Protein AF-0000000086845110 (afdb_homodimer)

Foldseek 3Di:
DQCPVLVVLQVDADPQLVLVLQLLVLLCVVVPPAFAKEKAWWAAWDCPVVGPHIDDDDIDPLQCSNKVDRAHGKMWMAGNPVSAIEIAHADDDPVCCVPPNDDQDQVNSVVRIPGDGYHHPVCQQVVLLVRLVVDPQHEYEAAPPRDDPVHDNVSHPHYHRPSSVVSSLVSQQFDDSNQVSQQLVQQVQQLVLVLQLLQCLQVDFFLVVSVVSSQVSSVVVPQNAWLDQKDWAWFQRLLPPPRHPSGDTRPPTFKIKIWTTTGGSLFIWTWIFIAGSNLAHDPLLVLQLVLQVCLQVVLQFQFAFFDFQVVSLLSSLLSQLVSCVVLVQWDDDSVLLVVLVLSCLFWQAAQKAWGGSHRRGRDQPQALPDPDRSRNRHSHGGGRHARTKMKGKTKTAQDCVRNVVQCVDPSRVVTGDVVSSVVNSRSNMGIGMFIWGHHNVHIHTSHDNDHPRVVSSVSNVD/DQCPVLVVLQVDADPQLVLVLQLLVLLCVVPPPAFAKEKAWWAAWDCPVVGPHIDDDDIDPLQCSNKVDRAHGKMWMAGNPVSAIEIAHADDDPVCCVPPNDDQDQVNSVVRIPGDGYHHPVCQQVVLLVRLVVDPQHEYEAAPPRDDPVHDNVSHPHYHRPSSVVSSLVSQQFDDSSQVSQQLVQQVQQLVLVLQLLQCLQVDFFLVVSVVSSQVSSVVVPQNAWLDQKDWAFFQRLLPPPRHPSGGTRPPTFKIKIWTTTGGSLFIWTWIFIAGSNLAHDPLLVLQLVLQVCLQVVLQFQFAFFRFQVVSLLVSLLSQLVSCVVLVQWDDDSVLLSVLVLSCLFWQAAQKAWGGSHRRGRDQPQALPDPDRSRNRHSHGGGRHARTKMKGKTKTAQDCVSNVVQCVDPSRVVGGDVVSSVVNSRSNMGIGMFIWGHHNVHIHTSHDNDHPRVVSSVSNVD

Organism: NCBI:txid72228

Secondary structure (DSSP, 8-state):
-TTTTHHHHTTS---HHHHHHHHHHHHHHHSTT--EEEEEE-PPP-BPTTSSSBPPP---HHHHHHH----TT-EEEEETTTTEEEEEEPPP-HHHHHHH-----HHHHHHHSS-SEEEEGGGHHHHHHHHHHHSTTPEEE--TT-S-TT---TTSSEEESSHHHHHHHHHHHS--HHHHHHHHHHHHHHHHHHHHHHHHTTT-SBHHHHHHHHHHHHHHTT--SBSS--EEEEGGGGG-TT------B-TT--EEEEEE-BEETTEE--EEEEEETTSS--HHHHHHHHHHHHHHHHHHHH--TT-BHHHHHHHHHHHHHHHHHHHTSB-S-HHHHHHHTGGGGT--S-S--B-SSSSS-S-S---TT-SSTTTTT-SS-SBPPTT-EEEE--EEE--HHHHHHHHHSHHHHTTB-HHHHTTSGGG-EEE-BEEEEE-SSSEEE---S---HHHHHHHHH-/-TTTTHHHHTTS---HHHHHHHHHHHHHHHSTT--EEEEEE-PPP-BPTTSSSBPPP---HHHHHHH----TT-EEEEETTTTEEEEEEPPP-HHHHHHH-----HHHHHHHSS-SEEEEGGGHHHHHHHHHHHSTTPEEE--TT-S-TT---TTSSEEESSHHHHHHHHHHHS--HHHHHHHHHHHHHHHHHHHHHHHHTTT-SBHHHHHHHHHHHHHHTT--SBSS--EEEEGGGGG-TT------B-TT--EEEEEE-BEETTEE--EEEEEETTSS--HHHHHHHHHHHHHHHHHHHH--TT-BHHHHHHHHHHHHHHHHHHHTSB-S-HHHHHHHTGGGGT--S-S--B-SSSSS-S-----TT-SSTTTTT-SS-SBPPTT-EEEE--EEE--HHHHHHHHHSHHHHTTB-HHHHTTSGGG-EEE-BEEEEE-SSSEEE---S---HHHHHHHHH-

Solvent-accessible surface area (backbone atoms only — not comparable to full-atom values): 46339 Å² total; per-residue (Å²): 118,84,40,74,58,23,70,67,56,64,72,52,66,56,63,6,54,60,42,43,50,52,31,50,54,48,44,29,71,78,37,73,81,68,49,35,33,43,42,44,44,36,32,66,83,49,61,35,88,100,46,90,49,68,46,87,86,68,70,35,63,73,36,25,59,49,37,65,56,78,62,61,50,20,36,37,41,34,32,62,82,80,66,45,31,35,40,20,38,59,68,89,50,73,80,48,33,67,37,55,37,82,72,82,44,54,71,54,44,45,73,67,34,49,48,76,44,54,46,42,50,89,45,49,52,64,49,51,43,52,55,24,66,75,37,77,78,18,28,38,26,27,46,69,95,54,68,60,87,89,60,68,68,80,66,33,72,37,78,38,49,55,59,45,53,55,24,46,36,59,50,64,42,45,47,53,61,63,54,46,13,33,28,37,50,8,19,48,44,27,23,52,10,52,50,44,25,43,63,40,40,71,78,44,60,32,25,23,37,39,50,15,37,26,51,22,46,22,22,42,71,68,27,77,46,61,45,51,82,58,25,40,22,52,11,52,47,26,31,29,74,55,44,70,76,34,59,54,71,43,79,93,44,49,31,32,24,39,40,44,20,22,18,32,96,56,17,22,22,62,34,28,42,54,48,38,36,81,23,58,65,51,72,63,44,42,54,52,46,50,39,34,50,49,27,31,54,55,39,55,71,64,39,22,38,57,34,46,40,56,57,44,42,52,49,32,51,52,44,48,45,54,44,35,38,75,70,42,31,28,49,82,55,67,66,58,39,57,72,69,50,47,56,37,47,33,39,67,64,32,41,36,31,32,46,34,72,31,55,78,24,62,66,30,68,54,44,73,76,43,83,51,75,80,47,24,53,22,41,36,47,49,62,40,57,47,38,19,33,34,36,43,37,34,41,45,34,41,35,68,85,53,32,46,64,40,57,73,30,76,87,38,21,74,32,47,33,65,75,55,43,65,72,41,43,59,44,3,23,38,39,43,26,36,37,31,38,28,28,75,87,24,60,44,75,50,49,71,51,84,78,52,67,70,59,51,30,51,51,39,67,99,119,84,42,74,59,23,70,67,58,62,72,52,65,55,64,8,54,62,42,42,50,52,31,50,51,48,42,29,71,77,36,75,82,65,50,34,33,44,42,44,44,36,32,66,84,49,60,36,88,99,45,91,49,69,47,89,85,67,69,35,62,73,36,24,60,49,38,63,56,79,62,63,49,20,37,38,38,32,34,61,82,80,66,45,32,36,39,21,36,58,68,88,49,72,81,48,31,68,37,54,39,83,74,81,44,55,70,54,45,45,72,64,35,48,49,75,44,54,47,41,50,88,45,47,51,63,49,51,43,51,55,25,68,74,37,79,78,19,29,39,28,27,47,68,93,56,69,61,86,88,61,68,68,80,67,32,70,37,79,40,49,55,59,46,53,55,25,46,39,59,51,63,43,44,48,55,60,63,54,46,14,34,28,38,48,8,19,50,46,26,23,53,10,52,50,43,24,42,62,39,40,71,78,43,60,32,26,23,36,40,49,14,37,26,51,22,46,21,22,44,71,68,28,77,47,61,45,51,82,60,24,38,22,52,12,51,45,26,32,30,76,55,45,72,78,34,60,54,71,42,80,91,42,50,30,32,24,37,41,44,20,22,18,31,96,56,17,22,22,62,35,29,42,54,48,38,36,82,24,58,64,51,69,64,44,42,54,52,44,52,38,34,50,50,26,32,53,55,39,54,71,63,37,21,39,58,34,47,41,57,57,45,44,51,51,33,50,52,44,47,43,54,43,34,39,74,70,43,33,28,50,83,56,68,66,59,39,57,72,69,48,48,58,38,47,32,38,68,66,32,41,34,30,32,48,33,71,32,54,79,25,61,64,30,67,55,44,73,75,44,84,51,76,79,49,24,54,23,41,36,46,50,62,40,59,47,39,18,33,33,35,43,38,34,42,45,36,41,35,68,85,54,32,47,64,39,58,72,30,78,88,37,20,75,33,46,33,65,76,55,44,65,72,41,42,57,44,3,22,39,39,42,25,38,37,30,38,27,29,75,88,24,61,44,76,50,49,70,51,85,77,53,65,70,58,51,28,49,49,38,66,98

Nearest PDB structures (foldseek):
  1a16-assembly1_A  TM=8.562E-01  e=1.220E-37  Escherichia coli
  2bh3-assembly1_A  TM=8.475E-01  e=4.958E-38  Escherichia coli
  2bwv-assembly1_A  TM=8.580E-01  e=1.444E-37  Escherichia coli
  2bws-assembly1_A  TM=8.551E-01  e=3.359E-37  Escherichia coli
  2bwx-assembly1_A  TM=8.529E-01  e=4.708E-37  Escherichia coli

pLDDT: mean 96.84, std 3.48, range [72.5, 98.94]

InterPro domains:
  IPR000994 Peptidase M24 [PF00557] (182-440)
  IPR007865 Aminopeptidase P, N-terminal [PF05195] (24-136)
  IPR007865 Aminopeptidase P, N-terminal [SM01011] (14-142)
  IPR029149 Creatinase/Aminopeptidase P/Spt16, N-terminal [G3DSA:3.40.350.10] (15-173)
  IPR029149 Creatinase/Aminopeptidase P/Spt16, N-terminal [SSF53092] (13-175)
  IPR036005 Creatinase/aminopeptidase-like [G3DSA:3.90.230.10] (175-462)
  IPR036005 Creatinase/aminopeptidase-like [SSF55920] (176-459)
  IPR052433 Xaa-Pro dipeptidase-like [PTHR43226] (13-460)

Structure (mmCIF, N/CA/C/O backbone):
data_AF-0000000086845110-model_v1
#
loop_
_entity.id
_entity.type
_entity.pdbx_description
1 polymer 'Xaa-Pro aminopeptidase'
#
loop_
_atom_site.group_PDB
_atom_site.id
_atom_site.type_symbo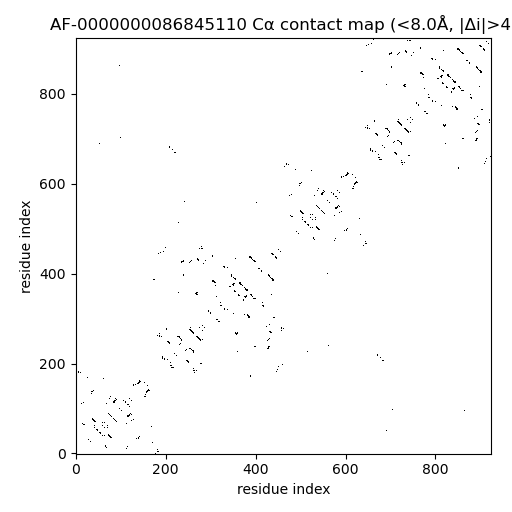l
_atom_site.label_atom_id
_atom_site.label_alt_id
_atom_site.label_comp_id
_atom_site.label_asym_id
_atom_site.label_entity_id
_atom_site.label_seq_id
_atom_site.pdbx_PDB_ins_code
_atom_site.Cartn_x
_atom_site.Cartn_y
_atom_site.Cartn_z
_atom_site.occupancy
_atom_site.B_iso_or_equiv
_atom_site.auth_seq_id
_atom_site.auth_comp_id
_atom_site.auth_asym_id
_atom_site.auth_atom_id
_atom_site.pdbx_PDB_model_num
ATOM 1 N N . MET A 1 1 ? -14.828 -29.406 12.5 1 72.5 1 MET A N 1
ATOM 2 C CA . MET A 1 1 ? -13.984 -28.5 11.719 1 72.5 1 MET A CA 1
ATOM 3 C C . MET A 1 1 ? -13.289 -27.484 12.625 1 72.5 1 MET A C 1
ATOM 5 O O . MET A 1 1 ? -13.898 -26.953 13.555 1 72.5 1 MET A O 1
ATOM 9 N N . VAL A 1 2 ? -12.086 -27.422 12.516 1 81.56 2 VAL A N 1
ATOM 10 C CA . VAL A 1 2 ? -11.258 -26.562 13.359 1 81.56 2 VAL A CA 1
ATOM 11 C C . VAL A 1 2 ? -11.672 -25.109 13.18 1 81.56 2 VAL A C 1
ATOM 13 O O . VAL A 1 2 ? -11.734 -24.609 12.055 1 81.56 2 VAL A O 1
ATOM 16 N N . ALA A 1 3 ? -12.102 -24.469 14.188 1 87.25 3 ALA A N 1
ATOM 17 C CA . ALA A 1 3 ? -12.438 -23.047 14.25 1 87.25 3 ALA A CA 1
ATOM 18 C C . ALA A 1 3 ? -13.625 -22.719 13.344 1 87.25 3 ALA A C 1
ATOM 20 O O . ALA A 1 3 ? -13.602 -21.734 12.617 1 87.25 3 ALA A O 1
ATOM 21 N N . GLN A 1 4 ? -14.594 -23.578 13.367 1 87.44 4 GLN A N 1
ATOM 22 C CA . GLN A 1 4 ? -15.766 -23.344 12.539 1 87.44 4 GLN A CA 1
ATOM 23 C C . GLN A 1 4 ? -16.406 -22 12.867 1 87.44 4 GLN A C 1
ATOM 25 O O . GLN A 1 4 ? -16.781 -21.234 11.969 1 87.44 4 GLN A O 1
ATOM 30 N N . ASP A 1 5 ? -16.5 -21.75 14.141 1 94.56 5 ASP A N 1
ATOM 31 C CA . ASP A 1 5 ? -16.906 -20.422 14.578 1 94.56 5 ASP A CA 1
ATOM 32 C C . ASP A 1 5 ? -15.695 -19.547 14.852 1 94.56 5 ASP A C 1
ATOM 34 O O . ASP A 1 5 ? -15.359 -19.266 16 1 94.56 5 ASP A O 1
ATOM 38 N N . PHE A 1 6 ? -15.062 -19.109 13.789 1 95.94 6 PHE A N 1
ATOM 39 C CA . PHE A 1 6 ? -13.812 -18.375 13.914 1 95.94 6 PHE A CA 1
ATOM 40 C C . PHE A 1 6 ? -14.031 -17.062 14.664 1 95.94 6 PHE A C 1
ATOM 42 O O . PHE A 1 6 ? -13.125 -16.562 15.344 1 95.94 6 PHE A O 1
ATOM 49 N N . GLU A 1 7 ? -15.242 -16.438 14.617 1 96.75 7 GLU A N 1
ATOM 50 C CA . GLU A 1 7 ? -15.508 -15.211 15.367 1 96.75 7 GLU A CA 1
ATOM 51 C C . GLU A 1 7 ? -15.391 -15.445 16.859 1 96.75 7 GLU A C 1
ATOM 53 O O . GLU A 1 7 ? -14.836 -14.609 17.594 1 96.75 7 GLU A O 1
ATOM 58 N N . ALA A 1 8 ? -15.922 -16.547 17.281 1 97.06 8 ALA A N 1
ATOM 59 C CA . ALA A 1 8 ? -15.844 -16.875 18.703 1 97.06 8 ALA A CA 1
ATOM 60 C C . ALA A 1 8 ? -14.398 -17.109 19.125 1 97.06 8 ALA A C 1
ATOM 62 O O . ALA A 1 8 ? -13.984 -16.656 20.203 1 97.06 8 ALA A O 1
ATOM 63 N N . VAL A 1 9 ? -13.641 -17.812 18.328 1 97.38 9 VAL A N 1
ATOM 64 C CA . VAL A 1 9 ? -12.242 -18.109 18.625 1 97.38 9 VAL A CA 1
ATOM 65 C C . VAL A 1 9 ? -11.438 -16.828 18.703 1 97.38 9 VAL A C 1
ATOM 67 O O . VAL A 1 9 ? -10.609 -16.656 19.609 1 97.38 9 VAL A O 1
ATOM 70 N N . LEU A 1 10 ? -11.75 -15.891 17.875 1 97.44 10 LEU A N 1
ATOM 71 C CA . LEU A 1 10 ? -10.938 -14.688 17.703 1 97.44 10 LEU A CA 1
ATOM 72 C C . LEU A 1 10 ? -11.273 -13.664 18.797 1 97.44 10 LEU A C 1
ATOM 74 O O . LEU A 1 10 ? -10.641 -12.609 18.875 1 97.44 10 LEU A O 1
ATOM 78 N N . LYS A 1 11 ? -12.242 -13.938 19.672 1 95.88 11 LYS A N 1
ATOM 79 C CA . LYS A 1 11 ? -12.508 -13.102 20.844 1 95.88 11 LYS A CA 1
ATOM 80 C C . LYS A 1 11 ? -11.414 -13.273 21.891 1 95.88 11 LYS A C 1
ATOM 82 O O . LYS A 1 11 ? -11.258 -12.414 22.766 1 95.88 11 LYS A O 1
ATOM 87 N N . GLY A 1 12 ? -10.695 -14.359 21.766 1 95.69 12 GLY A N 1
ATOM 88 C CA . GLY A 1 12 ? -9.586 -14.57 22.672 1 95.69 12 GLY A CA 1
ATOM 89 C C . GLY A 1 12 ? -8.312 -13.867 22.234 1 95.69 12 GLY A C 1
ATOM 90 O O . GLY A 1 12 ? -8.297 -13.18 21.203 1 95.69 12 GLY A O 1
ATOM 91 N N . LYS A 1 13 ? -7.27 -14.07 23.094 1 95.69 13 LYS A N 1
ATOM 92 C CA . LYS A 1 13 ? -5.973 -13.484 22.766 1 95.69 13 LYS A CA 1
ATOM 93 C C . LYS A 1 13 ? -5.18 -14.398 21.844 1 95.69 13 LYS A C 1
ATOM 95 O O . LYS A 1 13 ? -5.281 -15.617 21.922 1 95.69 13 LYS A O 1
ATOM 100 N N . TYR A 1 14 ? -4.465 -13.758 20.859 1 98.5 14 TYR A N 1
ATOM 101 C CA . TYR A 1 14 ? -3.459 -14.5 20.109 1 98.5 14 TYR A CA 1
ATOM 102 C C . TYR A 1 14 ? -2.566 -15.312 21.047 1 98.5 14 TYR A C 1
ATOM 104 O O . TYR A 1 14 ? -2.076 -14.789 22.047 1 98.5 14 TYR A O 1
ATOM 112 N N . PRO A 1 15 ? -2.373 -16.547 20.781 1 98.31 15 PRO A N 1
ATOM 113 C CA . PRO A 1 15 ? -1.688 -17.422 21.75 1 98.31 15 PRO A CA 1
ATOM 114 C C . PRO A 1 15 ? -0.168 -17.328 21.641 1 98.31 15 PRO A C 1
ATOM 116 O O . PRO A 1 15 ? 0.504 -18.344 21.422 1 98.31 15 PRO A O 1
ATOM 119 N N . ALA A 1 16 ? 0.373 -16.219 21.969 1 98.69 16 ALA A N 1
ATOM 120 C CA . ALA A 1 16 ? 1.79 -15.914 21.797 1 98.69 16 ALA A CA 1
ATOM 121 C C . ALA A 1 16 ? 2.656 -16.781 22.703 1 98.69 16 ALA A C 1
ATOM 123 O O . ALA A 1 16 ? 3.689 -17.297 22.281 1 98.69 16 ALA A O 1
ATOM 124 N N . LYS A 1 17 ? 2.334 -16.969 23.969 1 97.88 17 LYS A N 1
ATOM 125 C CA . LYS A 1 17 ? 3.152 -17.734 24.906 1 97.88 17 LYS A CA 1
ATOM 126 C C . LYS A 1 17 ? 3.213 -19.203 24.516 1 97.88 17 LYS A C 1
ATOM 128 O O . LYS A 1 17 ? 4.254 -19.844 24.656 1 97.88 17 LYS A O 1
ATOM 133 N N . ALA A 1 18 ? 2.059 -19.703 24.031 1 98.38 18 ALA A N 1
ATOM 134 C CA . ALA A 1 18 ? 2.076 -21.062 23.516 1 98.38 18 ALA A CA 1
ATOM 135 C C . ALA A 1 18 ? 3.023 -21.188 22.328 1 98.38 18 ALA A C 1
ATOM 137 O O . ALA A 1 18 ? 3.717 -22.203 22.188 1 98.38 18 ALA A O 1
ATOM 138 N N . HIS A 1 19 ? 2.996 -20.203 21.438 1 98.81 19 HIS A N 1
ATOM 139 C CA . HIS A 1 19 ? 3.922 -20.188 20.297 1 98.81 19 HIS A CA 1
ATOM 140 C C . HIS A 1 19 ? 5.371 -20.141 20.781 1 98.81 19 HIS A C 1
ATOM 142 O O . HIS A 1 19 ? 6.23 -20.828 20.219 1 98.81 19 HIS A O 1
ATOM 148 N N . GLY A 1 20 ? 5.621 -19.312 21.797 1 98.62 20 GLY A N 1
ATOM 149 C CA . GLY A 1 20 ? 6.953 -19.266 22.391 1 98.62 20 GLY A CA 1
ATOM 150 C C . GLY A 1 20 ? 7.426 -20.625 22.891 1 98.62 20 GLY A C 1
ATOM 151 O O . GLY A 1 20 ? 8.555 -21.031 22.609 1 98.62 20 GLY A O 1
ATOM 152 N N . LYS A 1 21 ? 6.578 -21.281 23.578 1 98.25 21 LYS A N 1
ATOM 153 C CA . LYS A 1 21 ? 6.91 -22.609 24.109 1 98.25 21 LYS A CA 1
ATOM 154 C C . LYS A 1 21 ? 7.203 -23.594 22.969 1 98.25 21 LYS A C 1
ATOM 156 O O . LYS A 1 21 ? 8.141 -24.391 23.062 1 98.25 21 LYS A O 1
ATOM 161 N N . ARG A 1 22 ? 6.387 -23.547 21.984 1 98.25 22 ARG A N 1
ATOM 162 C CA . ARG A 1 22 ? 6.586 -24.422 20.828 1 98.25 22 ARG A CA 1
ATOM 163 C C . ARG A 1 22 ? 7.957 -24.188 20.188 1 98.25 22 ARG A C 1
ATOM 165 O O . ARG A 1 22 ? 8.648 -25.125 19.828 1 98.25 22 ARG A O 1
ATOM 172 N N . VAL A 1 23 ? 8.336 -22.922 20.016 1 98.75 23 VAL A N 1
ATOM 173 C CA . VAL A 1 23 ? 9.617 -22.562 19.422 1 98.75 23 VAL A CA 1
ATOM 174 C C . VAL A 1 23 ? 10.766 -23.062 20.297 1 98.75 23 VAL A C 1
ATOM 176 O O . VAL A 1 23 ? 11.734 -23.641 19.781 1 98.75 23 VAL A O 1
ATOM 179 N N . VAL A 1 24 ? 10.617 -22.906 21.594 1 98.56 24 VAL A N 1
ATOM 180 C CA . VAL A 1 24 ? 11.625 -23.391 22.531 1 98.56 24 VAL A CA 1
ATOM 181 C C . VAL A 1 24 ? 11.773 -24.906 22.406 1 98.56 24 VAL A C 1
ATOM 183 O O . VAL A 1 24 ? 12.891 -25.422 22.391 1 98.56 24 VAL A O 1
ATOM 186 N N . ASP A 1 25 ? 10.648 -25.625 22.344 1 98.31 25 ASP A N 1
ATOM 187 C CA . ASP A 1 25 ? 10.672 -27.078 22.203 1 98.31 25 ASP A CA 1
ATOM 188 C C . ASP A 1 25 ? 11.422 -27.484 20.938 1 98.31 25 ASP A C 1
ATOM 190 O O . ASP A 1 25 ? 12.188 -28.453 20.953 1 98.31 25 ASP A O 1
ATOM 194 N N . ILE A 1 26 ? 11.227 -26.828 19.859 1 98.31 26 ILE A N 1
ATOM 195 C CA . ILE A 1 26 ? 11.875 -27.141 18.594 1 98.31 26 ILE A CA 1
ATOM 196 C C . ILE A 1 26 ? 13.375 -26.875 18.703 1 98.31 26 ILE A C 1
ATOM 198 O O . ILE A 1 26 ? 14.195 -27.672 18.234 1 98.31 26 ILE A O 1
ATOM 202 N N . ILE A 1 27 ? 13.734 -25.719 19.328 1 98.44 27 ILE A N 1
ATOM 203 C CA . ILE A 1 27 ? 15.148 -25.422 19.531 1 98.44 27 ILE A CA 1
ATOM 204 C C . ILE A 1 27 ? 15.797 -26.531 20.344 1 98.44 27 ILE A C 1
ATOM 206 O O . ILE A 1 27 ? 16.891 -27 20.016 1 98.44 27 ILE A O 1
ATOM 210 N N . ARG A 1 28 ? 15.125 -27 21.344 1 97.81 28 ARG A N 1
ATOM 211 C CA . ARG A 1 28 ? 15.664 -28 22.266 1 97.81 28 ARG A CA 1
ATOM 212 C C . ARG A 1 28 ? 15.711 -29.375 21.594 1 97.81 28 ARG A C 1
ATOM 214 O O . ARG A 1 28 ? 16.453 -30.25 22.031 1 97.81 28 ARG A O 1
ATOM 221 N N . ARG A 1 29 ? 14.922 -29.641 20.625 1 96.88 29 ARG A N 1
ATOM 222 C CA . ARG A 1 29 ? 15.031 -30.875 19.844 1 96.88 29 ARG A CA 1
ATOM 223 C C . ARG A 1 29 ? 16.359 -30.922 19.094 1 96.88 29 ARG A C 1
ATOM 225 O O . ARG A 1 29 ? 16.953 -31.984 18.953 1 96.88 29 ARG A O 1
ATOM 232 N N . ASN A 1 30 ? 16.766 -29.781 18.594 1 93.94 30 ASN A N 1
ATOM 233 C CA . ASN A 1 30 ? 18 -29.688 17.828 1 93.94 30 ASN A CA 1
ATOM 234 C C . ASN A 1 30 ? 19.203 -29.516 18.734 1 93.94 30 ASN A C 1
ATOM 236 O O . ASN A 1 30 ? 20.312 -29.938 18.391 1 93.94 30 ASN A O 1
ATOM 240 N N . THR A 1 31 ? 19 -28.766 19.875 1 93.69 31 THR A N 1
ATOM 241 C CA . THR A 1 31 ? 20.031 -28.531 20.891 1 93.69 31 THR A CA 1
ATOM 242 C C . THR A 1 31 ? 19.5 -28.844 22.281 1 93.69 31 THR A C 1
ATOM 244 O O . THR A 1 31 ? 19.062 -27.953 23 1 93.69 31 THR A O 1
ATOM 247 N N . PRO A 1 32 ? 19.672 -30.141 22.594 1 93.12 32 PRO A N 1
ATOM 248 C CA . PRO A 1 32 ? 19.141 -30.547 23.906 1 93.12 32 PRO A CA 1
ATOM 249 C C . PRO A 1 32 ? 19.734 -29.75 25.047 1 93.12 32 PRO A C 1
ATOM 251 O O . PRO A 1 32 ? 20.938 -29.484 25.062 1 93.12 32 PRO A O 1
ATOM 254 N N . GLY A 1 33 ? 18.906 -29.234 25.922 1 90.69 33 GLY A N 1
ATOM 255 C CA . GLY A 1 33 ? 19.328 -28.484 27.109 1 90.69 33 GLY A CA 1
ATOM 256 C C . GLY A 1 33 ? 19.531 -27.016 26.844 1 90.69 33 GLY A C 1
ATOM 257 O O . GLY A 1 33 ? 19.984 -26.281 27.719 1 90.69 33 GLY A O 1
ATOM 258 N N . ALA A 1 34 ? 19.234 -26.656 25.625 1 94.56 34 ALA A N 1
ATOM 259 C CA . ALA A 1 34 ? 19.359 -25.234 25.297 1 94.56 34 ALA A CA 1
ATOM 260 C C . ALA A 1 34 ? 18.625 -24.375 26.312 1 94.56 34 ALA A C 1
ATOM 262 O O . ALA A 1 34 ? 17.5 -24.719 26.734 1 94.56 34 ALA A O 1
ATOM 263 N N . THR A 1 35 ? 19.25 -23.344 26.828 1 95 35 THR A N 1
ATOM 264 C CA . THR A 1 35 ? 18.672 -22.391 27.766 1 95 35 THR A CA 1
ATOM 265 C C . THR A 1 35 ? 19.062 -20.969 27.391 1 95 35 THR A C 1
ATOM 267 O O . THR A 1 35 ? 20.062 -20.75 26.703 1 95 35 THR A O 1
ATOM 270 N N . GLY A 1 36 ? 18.234 -20.078 27.75 1 97.31 36 GLY A N 1
ATOM 271 C CA . GLY A 1 36 ? 18.531 -18.688 27.469 1 97.31 36 GLY A CA 1
ATOM 272 C C . GLY A 1 36 ? 17.312 -17.859 27.094 1 97.31 36 GLY A C 1
ATOM 273 O O . GLY A 1 36 ? 16.234 -18.031 27.688 1 97.31 36 GLY A O 1
ATOM 274 N N . VAL A 1 37 ? 17.531 -16.859 26.219 1 98.56 37 VAL A N 1
ATOM 275 C CA . VAL A 1 37 ? 16.5 -15.867 25.922 1 98.56 37 VAL A CA 1
ATOM 276 C C . VAL A 1 37 ? 16.312 -15.766 24.406 1 98.56 37 VAL A C 1
ATOM 278 O O . VAL A 1 37 ? 17.281 -15.719 23.641 1 98.56 37 VAL A O 1
ATOM 281 N N . LEU A 1 38 ? 15.047 -15.898 23.938 1 98.81 38 LEU A N 1
ATOM 282 C CA . LEU A 1 38 ? 14.711 -15.484 22.578 1 98.81 38 LEU A CA 1
ATOM 283 C C . LEU A 1 38 ? 14.531 -13.969 22.5 1 98.81 38 LEU A C 1
ATOM 285 O O . LEU A 1 38 ? 13.812 -13.383 23.312 1 98.81 38 LEU A O 1
ATOM 289 N N . TYR A 1 39 ? 15.188 -13.32 21.594 1 98.88 39 TYR A N 1
ATOM 290 C CA . TYR A 1 39 ? 15.07 -11.875 21.406 1 98.88 39 TYR A CA 1
ATOM 291 C C . TYR A 1 39 ? 14.688 -11.547 19.969 1 98.88 39 TYR A C 1
ATOM 293 O O . TYR A 1 39 ? 15.328 -12.016 19.016 1 98.88 39 TYR A O 1
ATOM 301 N N . LEU A 1 40 ? 13.641 -10.797 19.781 1 98.88 40 LEU A N 1
ATOM 302 C CA . LEU A 1 40 ? 13.18 -10.367 18.469 1 98.88 40 LEU A CA 1
ATOM 303 C C . LEU A 1 40 ? 12.852 -8.875 18.469 1 98.88 40 LEU A C 1
ATOM 305 O O . LEU A 1 40 ? 12.484 -8.32 19.516 1 98.88 40 LEU A O 1
ATOM 309 N N . GLU A 1 41 ? 12.969 -8.289 17.344 1 98.81 41 GLU A N 1
ATOM 310 C CA . GLU A 1 41 ? 12.539 -6.91 17.141 1 98.81 41 GLU A CA 1
ATOM 311 C C . GLU A 1 41 ? 11.438 -6.832 16.078 1 98.81 41 GLU A C 1
ATOM 313 O O . GLU A 1 41 ? 11.5 -7.516 15.055 1 98.81 41 GLU A O 1
ATOM 318 N N . GLY A 1 42 ? 10.344 -6.035 16.391 1 98.56 42 GLY A N 1
ATOM 319 C CA . GLY A 1 42 ? 9.375 -5.719 15.352 1 98.56 42 GLY A CA 1
ATOM 320 C C . GLY A 1 42 ? 9.914 -4.777 14.289 1 98.56 42 GLY A C 1
ATOM 321 O O . GLY A 1 42 ? 11.078 -4.395 14.328 1 98.56 42 GLY A O 1
ATOM 322 N N . ARG A 1 43 ? 9.055 -4.539 13.305 1 98.12 43 ARG A N 1
ATOM 323 C CA . ARG A 1 43 ? 9.445 -3.627 12.234 1 98.12 43 ARG A CA 1
ATOM 324 C C . ARG A 1 43 ? 9.547 -2.195 12.75 1 98.12 43 ARG A C 1
ATOM 326 O O . ARG A 1 43 ? 8.648 -1.717 13.445 1 98.12 43 ARG A O 1
ATOM 333 N N . MET A 1 44 ? 10.664 -1.54 12.43 1 96.94 44 MET A N 1
ATOM 334 C CA . MET A 1 44 ? 10.828 -0.129 12.766 1 96.94 44 MET A CA 1
ATOM 335 C C . MET A 1 44 ? 10.164 0.762 11.719 1 96.94 44 MET A C 1
ATOM 337 O O . MET A 1 44 ? 10.203 0.46 10.523 1 96.94 44 MET A O 1
ATOM 341 N N . THR A 1 45 ? 9.5 1.82 12.164 1 94.69 45 THR A N 1
ATOM 342 C CA . THR A 1 45 ? 8.945 2.807 11.242 1 94.69 45 THR A CA 1
ATOM 343 C C . THR A 1 45 ? 10.047 3.5 10.453 1 94.69 45 THR A C 1
ATOM 345 O O . THR A 1 45 ? 11.148 3.715 10.977 1 94.69 45 THR A O 1
ATOM 348 N N . LYS A 1 46 ? 9.758 3.773 9.219 1 94.19 46 LYS A N 1
ATOM 349 C CA . LYS A 1 46 ? 10.664 4.488 8.32 1 94.19 46 LYS A CA 1
ATOM 350 C C . LYS A 1 46 ? 9.906 5.461 7.43 1 94.19 46 LYS A C 1
ATOM 352 O O . LYS A 1 46 ? 8.758 5.211 7.066 1 94.19 46 LYS A O 1
ATOM 357 N N . LEU A 1 47 ? 10.555 6.547 7.113 1 95.5 47 LEU A N 1
ATOM 358 C CA . LEU A 1 47 ? 9.992 7.477 6.141 1 95.5 47 LEU A CA 1
ATOM 359 C C . LEU A 1 47 ? 10.32 7.047 4.719 1 95.5 47 LEU A C 1
ATOM 361 O O . LEU A 1 47 ? 11.344 6.406 4.48 1 95.5 47 LEU A O 1
ATOM 365 N N . GLN A 1 48 ? 9.492 7.367 3.74 1 95.25 48 GLN A N 1
ATOM 366 C CA . GLN A 1 48 ? 9.805 7.211 2.324 1 95.25 48 GLN A CA 1
ATOM 367 C C . GLN A 1 48 ? 11.016 8.055 1.938 1 95.25 48 GLN A C 1
ATOM 369 O O . GLN A 1 48 ? 11.234 9.133 2.494 1 95.25 48 GLN A O 1
ATOM 374 N N . GLU A 1 49 ? 11.805 7.539 0.985 1 94.56 49 GLU A N 1
ATOM 375 C CA . GLU A 1 49 ? 12.969 8.266 0.49 1 94.56 49 GLU A CA 1
ATOM 376 C C . GLU A 1 49 ? 12.586 9.648 -0.016 1 94.56 49 GLU A C 1
ATOM 378 O O . GLU A 1 49 ? 11.68 9.789 -0.84 1 94.56 49 GLU A O 1
ATOM 383 N N . ASP A 1 50 ? 13.25 10.703 0.48 1 94.62 50 ASP A N 1
ATOM 384 C CA . ASP A 1 50 ? 13.086 12.102 0.106 1 94.62 50 ASP A CA 1
ATOM 385 C C . ASP A 1 50 ? 11.656 12.57 0.347 1 94.62 50 ASP A C 1
ATOM 387 O O . ASP A 1 50 ? 11.117 13.359 -0.432 1 94.62 50 ASP A O 1
ATOM 391 N N . ASN A 1 51 ? 10.984 12.016 1.326 1 94.12 51 ASN A N 1
ATOM 392 C CA . ASN A 1 51 ? 9.586 12.281 1.648 1 94.12 51 ASN A CA 1
ATOM 393 C C . ASN A 1 51 ? 9.336 12.227 3.152 1 94.12 51 ASN A C 1
ATOM 395 O O . ASN A 1 51 ? 10.055 11.539 3.881 1 94.12 51 ASN A O 1
ATOM 399 N N . ASP A 1 52 ? 8.445 12.953 3.695 1 92.81 52 ASP A N 1
ATOM 400 C CA . ASP A 1 52 ? 8.195 12.992 5.133 1 92.81 52 ASP A CA 1
ATOM 401 C C . ASP A 1 52 ? 7.039 12.078 5.52 1 92.81 52 ASP A C 1
ATOM 403 O O . ASP A 1 52 ? 6.574 12.102 6.664 1 92.81 52 ASP A O 1
ATOM 407 N N . SER A 1 53 ? 6.496 11.375 4.598 1 92.5 53 SER A N 1
ATOM 408 C CA . SER A 1 53 ? 5.449 10.406 4.887 1 92.5 53 SER A CA 1
ATOM 409 C C . SER A 1 53 ? 6.039 9.039 5.215 1 92.5 53 SER A C 1
ATOM 411 O O . SER A 1 53 ? 7.059 8.641 4.641 1 92.5 53 SER A O 1
ATOM 413 N N . PRO A 1 54 ? 5.402 8.312 6.074 1 92.62 54 PRO A N 1
ATOM 414 C CA . PRO A 1 54 ? 5.91 6.984 6.426 1 92.62 54 PRO A CA 1
ATOM 415 C C . PRO A 1 54 ? 5.762 5.977 5.289 1 92.62 54 PRO A C 1
ATOM 417 O O . PRO A 1 54 ? 4.828 6.074 4.488 1 92.62 54 PRO A O 1
ATOM 420 N N . GLU A 1 55 ? 6.703 5 5.238 1 94.38 55 GLU A N 1
ATOM 421 C CA . GLU A 1 55 ? 6.504 3.812 4.41 1 94.38 55 GLU A CA 1
ATOM 422 C C . GLU A 1 55 ? 5.332 2.975 4.914 1 94.38 55 GLU A C 1
ATOM 424 O O . GLU A 1 55 ? 4.988 3.031 6.094 1 94.38 55 GLU A O 1
ATOM 429 N N . HIS A 1 56 ? 4.695 2.299 3.926 1 93.38 56 HIS A N 1
ATOM 430 C CA . HIS A 1 56 ? 3.662 1.354 4.336 1 93.38 56 HIS A CA 1
ATOM 431 C C . HIS A 1 56 ? 4.195 0.371 5.371 1 93.38 56 HIS A C 1
ATOM 433 O O . HIS A 1 56 ? 5.266 -0.216 5.184 1 93.38 56 HIS A O 1
ATOM 439 N N . PHE A 1 57 ? 3.541 0.257 6.484 1 95.19 57 PHE A N 1
ATOM 440 C CA . PHE A 1 57 ? 4.004 -0.568 7.594 1 95.19 57 PHE A CA 1
ATOM 441 C C . PHE A 1 57 ? 3.676 -2.035 7.352 1 95.19 57 PHE A C 1
ATOM 443 O O . PHE A 1 57 ? 2.529 -2.379 7.047 1 95.19 57 PHE A O 1
ATOM 450 N N . ARG A 1 58 ? 4.621 -2.873 7.371 1 96.75 58 ARG A N 1
ATOM 451 C CA . ARG A 1 58 ? 4.508 -4.328 7.363 1 96.75 58 ARG A CA 1
ATOM 452 C C . ARG A 1 58 ? 5.27 -4.945 8.531 1 96.75 58 ARG A C 1
ATOM 454 O O . ARG A 1 58 ? 6.5 -4.918 8.555 1 96.75 58 ARG A O 1
ATOM 461 N N . GLN A 1 59 ? 4.598 -5.449 9.484 1 98 59 GLN A N 1
ATOM 462 C CA . GLN A 1 59 ? 5.254 -6.031 10.648 1 98 59 GLN A CA 1
ATOM 463 C C . GLN A 1 59 ? 6.121 -7.223 10.258 1 98 59 GLN A C 1
ATOM 465 O O . GLN A 1 59 ? 5.793 -7.953 9.32 1 98 59 GLN A O 1
ATOM 470 N N . ARG A 1 60 ? 7.184 -7.414 10.992 1 98.31 60 ARG A N 1
ATOM 471 C CA . ARG A 1 60 ? 7.98 -8.625 10.828 1 98.31 60 ARG A CA 1
ATOM 472 C C . ARG A 1 60 ? 7.191 -9.859 11.242 1 98.31 60 ARG A C 1
ATOM 474 O O . ARG A 1 60 ? 6.652 -9.922 12.352 1 98.31 60 ARG A O 1
ATOM 481 N N . ARG A 1 61 ? 7.184 -10.852 10.383 1 98.56 61 ARG A N 1
ATOM 482 C CA . ARG A 1 61 ? 6.34 -12.016 10.625 1 98.56 61 ARG A CA 1
ATOM 483 C C . ARG A 1 61 ? 6.879 -12.859 11.773 1 98.56 61 ARG A C 1
ATOM 485 O O . ARG A 1 61 ? 6.109 -13.43 12.547 1 98.56 61 ARG A O 1
ATOM 492 N N . TYR A 1 62 ? 8.18 -12.938 11.969 1 98.69 62 TYR A N 1
ATOM 493 C CA . TYR A 1 62 ? 8.766 -13.703 13.062 1 98.69 62 TYR A CA 1
ATOM 494 C C . TYR A 1 62 ? 8.438 -13.07 14.406 1 98.69 62 TYR A C 1
ATOM 496 O O . TYR A 1 62 ? 8.117 -13.773 15.367 1 98.69 62 TYR A O 1
ATOM 504 N N . PHE A 1 63 ? 8.516 -11.75 14.469 1 98.88 63 PHE A N 1
ATOM 505 C CA . PHE A 1 63 ? 8.117 -11.016 15.664 1 98.88 63 PHE A CA 1
ATOM 506 C C . PHE A 1 63 ? 6.633 -11.211 15.953 1 98.88 63 PHE A C 1
ATOM 508 O O . PHE A 1 63 ? 6.254 -11.523 17.094 1 98.88 63 PHE A O 1
ATOM 515 N N . TYR A 1 64 ? 5.82 -11.07 14.969 1 98.88 64 TYR A N 1
ATOM 516 C CA . TYR A 1 64 ? 4.379 -11.211 15.156 1 98.88 64 TYR A CA 1
ATOM 517 C C . TYR A 1 64 ? 4.023 -12.609 15.648 1 98.88 64 TYR A C 1
ATOM 519 O O . TYR A 1 64 ? 3.174 -12.773 16.531 1 98.88 64 TYR A O 1
ATOM 527 N N . TYR A 1 65 ? 4.629 -13.625 15.023 1 98.88 65 TYR A N 1
ATOM 528 C CA . TYR A 1 65 ? 4.312 -15 15.391 1 98.88 65 TYR A CA 1
ATOM 529 C C . TYR A 1 65 ? 4.488 -15.211 16.891 1 98.88 65 TYR A C 1
ATOM 531 O O . TYR A 1 65 ? 3.701 -15.93 17.516 1 98.88 65 TYR A O 1
ATOM 539 N N . LEU A 1 66 ? 5.457 -14.578 17.484 1 98.88 66 LEU A N 1
ATOM 540 C CA . LEU A 1 66 ? 5.777 -14.828 18.891 1 98.88 66 LEU A CA 1
ATOM 541 C C . LEU A 1 66 ? 5.066 -13.836 19.797 1 98.88 66 LEU A C 1
ATOM 543 O O . LEU A 1 66 ? 5.113 -13.969 21.016 1 98.88 66 LEU A O 1
ATOM 547 N N . THR A 1 67 ? 4.363 -12.836 19.188 1 98.88 67 THR A N 1
ATOM 548 C CA . THR A 1 67 ? 3.84 -11.805 20.078 1 98.88 67 THR A CA 1
ATOM 549 C C . THR A 1 67 ? 2.379 -11.508 19.766 1 98.88 67 THR A C 1
ATOM 551 O O . THR A 1 67 ? 1.634 -11.031 20.625 1 98.88 67 THR A O 1
ATOM 554 N N . GLY A 1 68 ? 1.964 -11.664 18.422 1 98.69 68 GLY A N 1
ATOM 555 C CA . GLY A 1 68 ? 0.662 -11.195 17.984 1 98.69 68 GLY A CA 1
ATOM 556 C C . GLY A 1 68 ? 0.563 -9.68 17.922 1 98.69 68 GLY A C 1
ATOM 557 O O . GLY A 1 68 ? -0.531 -9.133 17.781 1 98.69 68 GLY A O 1
ATOM 558 N N . CYS A 1 69 ? 1.712 -8.953 18.031 1 98.56 69 CYS A N 1
ATOM 559 C CA . CYS A 1 69 ? 1.741 -7.508 18.203 1 98.56 69 CYS A CA 1
ATOM 560 C C . CYS A 1 69 ? 2.012 -6.809 16.875 1 98.56 69 CYS A C 1
ATOM 562 O O . CYS A 1 69 ? 3.014 -7.09 16.219 1 98.56 69 CYS A O 1
ATOM 564 N N . ASN A 1 70 ? 1.181 -5.871 16.516 1 97.56 70 ASN A N 1
ATOM 565 C CA . ASN A 1 70 ? 1.378 -5.094 15.297 1 97.56 70 ASN A CA 1
ATOM 566 C C . ASN A 1 70 ? 1.855 -3.678 15.609 1 97.56 70 ASN A C 1
ATOM 568 O O . ASN A 1 70 ? 1.888 -2.82 14.727 1 97.56 70 ASN A O 1
ATOM 572 N N . LEU A 1 71 ? 2.176 -3.377 16.875 1 97.44 71 LEU A N 1
ATOM 573 C CA . LEU A 1 71 ? 2.756 -2.076 17.203 1 97.44 71 LEU A CA 1
ATOM 574 C C . LEU A 1 71 ? 4.145 -1.935 16.578 1 97.44 71 LEU A C 1
ATOM 576 O O . LEU A 1 71 ? 4.988 -2.82 16.734 1 97.44 71 LEU A O 1
ATOM 580 N N . ALA A 1 72 ? 4.332 -0.874 15.859 1 96.56 72 ALA A N 1
ATOM 581 C CA . ALA A 1 72 ? 5.645 -0.594 15.281 1 96.56 72 ALA A CA 1
ATOM 582 C C . ALA A 1 72 ? 6.672 -0.316 16.375 1 96.56 72 ALA A C 1
ATOM 584 O O . ALA A 1 72 ? 6.312 -0.02 17.516 1 96.56 72 ALA A O 1
ATOM 585 N N . ASP A 1 73 ? 7.992 -0.492 16.016 1 97.5 73 ASP A N 1
ATOM 586 C CA . ASP A 1 73 ? 9.117 -0.088 16.859 1 97.5 73 ASP A CA 1
ATOM 587 C C . ASP A 1 73 ? 9.094 -0.809 18.203 1 97.5 73 ASP A C 1
ATOM 589 O O . ASP A 1 73 ? 9.438 -0.225 19.234 1 97.5 73 ASP A O 1
ATOM 593 N N . SER A 1 74 ? 8.539 -1.982 18.25 1 98.62 74 SER A N 1
ATOM 594 C CA . SER A 1 74 ? 8.461 -2.797 19.453 1 98.62 74 SER A CA 1
ATOM 595 C C . SER A 1 74 ? 9.5 -3.912 19.438 1 98.62 74 SER A C 1
ATOM 597 O O . SER A 1 74 ? 10.07 -4.223 18.391 1 98.62 74 SER A O 1
ATOM 599 N N . HIS A 1 75 ? 9.828 -4.453 20.625 1 98.88 75 HIS A N 1
ATOM 600 C CA . HIS A 1 75 ? 10.773 -5.547 20.812 1 98.88 75 HIS A CA 1
ATOM 601 C C . HIS A 1 75 ? 10.195 -6.621 21.734 1 98.88 75 HIS A C 1
ATOM 603 O O . HIS A 1 75 ? 9.156 -6.41 22.359 1 98.88 75 HIS A O 1
ATOM 609 N N . PHE A 1 76 ? 10.852 -7.766 21.781 1 98.88 76 PHE A N 1
ATOM 610 C CA . PHE A 1 76 ? 10.312 -8.898 22.516 1 98.88 76 PHE A CA 1
ATOM 611 C C . PHE A 1 76 ? 11.43 -9.758 23.078 1 98.88 76 PHE A C 1
ATOM 613 O O . PHE A 1 76 ? 12.445 -9.984 22.422 1 98.88 76 PHE A O 1
ATOM 620 N N . ALA A 1 77 ? 11.312 -10.125 24.266 1 98.81 77 ALA A N 1
ATOM 621 C CA . ALA A 1 77 ? 12.188 -11.109 24.906 1 98.81 77 ALA A CA 1
ATOM 622 C C . ALA A 1 77 ? 11.375 -12.227 25.547 1 98.81 77 ALA A C 1
ATOM 624 O O . ALA A 1 77 ? 10.336 -11.969 26.156 1 98.81 77 ALA A O 1
ATOM 625 N N . TYR A 1 78 ? 11.781 -13.43 25.406 1 98.69 78 TYR A N 1
ATOM 626 C CA . TYR A 1 78 ? 11.148 -14.609 25.984 1 98.69 78 TYR A CA 1
ATOM 627 C C . TYR A 1 78 ? 12.164 -15.461 26.734 1 98.69 78 TYR A C 1
ATOM 629 O O . TYR A 1 78 ? 13.102 -16 26.141 1 98.69 78 TYR A O 1
ATOM 637 N N . ASP A 1 79 ? 12.023 -15.555 28.031 1 98 79 ASP A N 1
ATOM 638 C CA . ASP A 1 79 ? 12.891 -16.375 28.875 1 98 79 ASP A CA 1
ATOM 639 C C . ASP A 1 79 ? 12.523 -17.859 28.75 1 98 79 ASP A C 1
ATOM 641 O O . ASP A 1 79 ? 11.469 -18.281 29.234 1 98 79 ASP A O 1
ATOM 645 N N . MET A 1 80 ? 13.422 -18.672 28.234 1 97.62 80 MET A N 1
ATOM 646 C CA . MET A 1 80 ? 13.141 -20.078 27.906 1 97.62 80 MET A CA 1
ATOM 647 C C . MET A 1 80 ? 12.859 -20.875 29.172 1 97.62 80 MET A C 1
ATOM 649 O O . MET A 1 80 ? 12.055 -21.812 29.156 1 97.62 80 MET A O 1
ATOM 653 N N . GLU A 1 81 ? 13.484 -20.578 30.25 1 95.12 81 GLU A N 1
ATOM 654 C CA . GLU A 1 81 ? 13.359 -21.375 31.469 1 95.12 81 GLU A CA 1
ATOM 655 C C . GLU A 1 81 ? 12.047 -21.078 32.188 1 95.12 81 GLU A C 1
ATOM 657 O O . GLU A 1 81 ? 11.305 -22 32.531 1 95.12 81 GLU A O 1
ATOM 662 N N . SER A 1 82 ? 11.766 -19.828 32.375 1 96.06 82 SER A N 1
ATOM 663 C CA . SER A 1 82 ? 10.578 -19.453 33.125 1 96.06 82 SER A CA 1
ATOM 664 C C . SER A 1 82 ? 9.367 -19.312 32.219 1 96.06 82 SER A C 1
ATOM 666 O O . SER A 1 82 ? 8.234 -19.188 32.688 1 96.06 82 SER A O 1
ATOM 668 N N . SER A 1 83 ? 9.508 -19.234 30.906 1 97.44 83 SER A N 1
ATOM 669 C CA . SER A 1 83 ? 8.469 -18.984 29.906 1 97.44 83 SER A CA 1
ATOM 670 C C . SER A 1 83 ? 7.887 -17.594 30.062 1 97.44 83 SER A C 1
ATOM 672 O O . SER A 1 83 ? 6.711 -17.359 29.75 1 97.44 83 SER A O 1
ATOM 674 N N . LYS A 1 84 ? 8.68 -16.719 30.625 1 98.06 84 LYS A N 1
ATOM 675 C CA . LYS A 1 84 ? 8.242 -15.336 30.781 1 98.06 84 LYS A CA 1
ATOM 676 C C . LYS A 1 84 ? 8.398 -14.555 29.484 1 98.06 84 LYS A C 1
ATOM 678 O O . LYS A 1 84 ? 9.484 -14.531 28.891 1 98.06 84 LYS A O 1
ATOM 683 N N . ALA A 1 85 ? 7.324 -13.969 29.016 1 98.81 85 ALA A N 1
ATOM 684 C CA . ALA A 1 85 ? 7.285 -13.156 27.812 1 98.81 85 ALA A CA 1
ATOM 685 C C . ALA A 1 85 ? 7.262 -11.664 28.141 1 98.81 85 ALA A C 1
ATOM 687 O O . ALA A 1 85 ? 6.379 -11.203 28.859 1 98.81 85 ALA A O 1
ATOM 688 N N . ILE A 1 86 ? 8.211 -10.898 27.578 1 98.88 86 ILE A N 1
ATOM 689 C CA . ILE A 1 86 ? 8.328 -9.469 27.844 1 98.88 86 ILE A CA 1
ATOM 690 C C . ILE A 1 86 ? 8.242 -8.688 26.531 1 98.88 86 ILE A C 1
ATOM 692 O O . ILE A 1 86 ? 9.062 -8.891 25.625 1 98.88 86 ILE A O 1
ATOM 696 N N . LEU A 1 87 ? 7.246 -7.836 26.391 1 98.94 87 LEU A N 1
ATOM 697 C CA . LEU A 1 87 ? 7.082 -6.941 25.25 1 98.94 87 LEU A CA 1
ATOM 698 C C . LEU A 1 87 ? 7.605 -5.547 25.562 1 98.94 87 LEU A C 1
ATOM 700 O O . LEU A 1 87 ? 7.328 -5.008 26.641 1 98.94 87 LEU A O 1
ATOM 704 N N . PHE A 1 88 ? 8.461 -5.027 24.672 1 98.88 88 PHE A N 1
ATOM 705 C CA . PHE A 1 88 ? 8.945 -3.662 24.828 1 98.88 88 PHE A CA 1
ATOM 706 C C . PHE A 1 88 ? 8.289 -2.736 23.812 1 98.88 88 PHE A C 1
ATOM 708 O O . PHE A 1 88 ? 8.406 -2.953 22.609 1 98.88 88 PHE A O 1
ATOM 715 N N . ILE A 1 89 ? 7.59 -1.751 24.25 1 98.5 89 ILE A N 1
ATOM 716 C CA . ILE A 1 89 ? 6.938 -0.795 23.359 1 98.5 89 ILE A CA 1
ATOM 717 C C . ILE A 1 89 ? 7.59 0.578 23.516 1 98.5 89 ILE A C 1
ATOM 719 O O . ILE A 1 89 ? 8.227 0.861 24.531 1 98.5 89 ILE A O 1
ATOM 723 N N . PRO A 1 90 ? 7.562 1.426 22.453 1 96.44 90 PRO A N 1
ATOM 724 C CA . PRO A 1 90 ? 8.172 2.75 22.562 1 96.44 90 PRO A CA 1
ATOM 725 C C . PRO A 1 90 ? 7.52 3.609 23.656 1 96.44 90 PRO A C 1
ATOM 727 O O . PRO A 1 90 ? 6.301 3.537 23.844 1 96.44 90 PRO A O 1
ATOM 730 N N . PRO A 1 91 ? 8.305 4.414 24.297 1 95.25 91 PRO A N 1
ATOM 731 C CA . PRO A 1 91 ? 7.711 5.371 25.234 1 95.25 91 PRO A CA 1
ATOM 732 C C . PRO A 1 91 ? 6.918 6.469 24.516 1 95.25 91 PRO A C 1
ATOM 734 O O . PRO A 1 91 ? 7.047 6.645 23.312 1 95.25 91 PRO A O 1
ATOM 737 N N . MET A 1 92 ? 6.102 7.074 25.266 1 90.12 92 MET A N 1
ATOM 738 C CA . MET A 1 92 ? 5.32 8.188 24.734 1 90.12 92 MET A CA 1
ATOM 739 C C . MET A 1 92 ? 6.215 9.383 24.422 1 90.12 92 MET A C 1
ATOM 741 O O . MET A 1 92 ? 7.117 9.703 25.203 1 90.12 92 MET A O 1
ATOM 745 N N . ASP A 1 93 ? 6.047 9.867 23.234 1 87.12 93 ASP A N 1
ATOM 746 C CA . ASP A 1 93 ? 6.648 11.141 22.875 1 87.12 93 ASP A CA 1
ATOM 747 C C . ASP A 1 93 ? 5.605 12.258 22.875 1 87.12 93 ASP A C 1
ATOM 749 O O . ASP A 1 93 ? 4.723 12.297 22.016 1 87.12 93 ASP A O 1
ATOM 753 N N . PRO A 1 94 ? 5.754 13.172 23.734 1 79.94 94 PRO A N 1
ATOM 754 C CA . PRO A 1 94 ? 4.754 14.234 23.828 1 79.94 94 PRO A CA 1
ATOM 755 C C . PRO A 1 94 ? 4.562 14.977 22.5 1 79.94 94 PRO A C 1
ATOM 757 O O . PRO A 1 94 ? 3.443 15.367 22.172 1 79.94 94 PRO A O 1
ATOM 760 N N . GLY A 1 95 ? 5.652 15.172 21.797 1 78.88 95 GLY A N 1
ATOM 761 C CA . GLY A 1 95 ? 5.562 15.859 20.516 1 78.88 95 GLY A CA 1
ATOM 762 C C . GLY A 1 95 ? 4.719 15.109 19.5 1 78.88 95 GLY A C 1
ATOM 763 O O . GLY A 1 95 ? 4.078 15.727 18.656 1 78.88 95 GLY A O 1
ATOM 764 N N . ASP A 1 96 ? 4.668 13.867 19.672 1 84.25 96 ASP A N 1
ATOM 765 C CA . ASP A 1 96 ? 3.92 13.047 18.719 1 84.25 96 ASP A CA 1
ATOM 766 C C . ASP A 1 96 ? 2.441 12.977 19.094 1 84.25 96 ASP A C 1
ATOM 768 O O . ASP A 1 96 ? 1.582 12.781 18.234 1 84.25 96 ASP A O 1
ATOM 772 N N . VAL A 1 97 ? 2.18 13.133 20.312 1 81.62 97 VAL A N 1
ATOM 773 C CA . VAL A 1 97 ? 0.824 12.969 20.828 1 81.62 97 VAL A CA 1
ATOM 774 C C . VAL A 1 97 ? -0.089 14.039 20.234 1 81.62 97 VAL A C 1
ATOM 776 O O . VAL A 1 97 ? -1.261 13.781 19.953 1 81.62 97 VAL A O 1
ATOM 779 N N . ILE A 1 98 ? 0.496 15.195 19.984 1 75.25 98 ILE A N 1
ATOM 780 C CA . ILE A 1 98 ? -0.278 16.312 19.453 1 75.25 98 ILE A CA 1
ATOM 781 C C . ILE A 1 98 ? -0.773 15.984 18.047 1 75.25 98 ILE A C 1
ATOM 783 O O . ILE A 1 98 ? -1.876 16.375 17.672 1 75.25 98 ILE A O 1
ATOM 787 N N . TRP A 1 99 ? -0.031 15.141 17.359 1 82.19 99 TRP A N 1
ATOM 788 C CA . TRP A 1 99 ? -0.34 14.891 15.961 1 82.19 99 TRP A CA 1
ATOM 789 C C . TRP A 1 99 ? -1.079 13.562 15.797 1 82.19 99 TRP A C 1
ATOM 791 O O . TRP A 1 99 ? -2.018 13.461 15 1 82.19 99 TRP A O 1
ATOM 801 N N . SER A 1 100 ? -0.719 12.562 16.656 1 85.94 100 SER A N 1
ATOM 802 C CA . SER A 1 100 ? -1.181 11.203 16.375 1 85.94 100 SER A CA 1
ATOM 803 C C . SER A 1 100 ? -2.033 10.664 17.516 1 85.94 100 SER A C 1
ATOM 805 O O . SER A 1 100 ? -2.561 9.555 17.438 1 85.94 100 SER A O 1
ATOM 807 N N . GLY A 1 101 ? -2.215 11.398 18.609 1 81.75 101 GLY A N 1
ATOM 808 C CA . GLY A 1 101 ? -2.957 10.93 19.766 1 81.75 101 GLY A CA 1
ATOM 809 C C . GLY A 1 101 ? -2.123 10.07 20.703 1 81.75 101 GLY A C 1
ATOM 810 O O . GLY A 1 101 ? -0.912 9.945 20.516 1 81.75 101 GLY A O 1
ATOM 811 N N . LEU A 1 102 ? -2.789 9.633 21.734 1 83.81 102 LEU A N 1
ATOM 812 C CA . LEU A 1 102 ? -2.102 8.836 22.75 1 83.81 102 LEU A CA 1
ATOM 813 C C . LEU A 1 102 ? -1.744 7.461 22.203 1 83.81 102 LEU A C 1
ATOM 815 O O . LEU A 1 102 ? -2.592 6.777 21.625 1 83.81 102 LEU A O 1
ATOM 819 N N . PRO A 1 103 ? -0.491 7.105 22.391 1 90.5 103 PRO A N 1
ATOM 820 C CA . PRO A 1 103 ? -0.121 5.75 21.984 1 90.5 103 PRO A CA 1
ATOM 821 C C . PRO A 1 103 ? -0.625 4.688 22.953 1 90.5 103 PRO A C 1
ATOM 823 O O . PRO A 1 103 ? -1.184 5.02 24 1 90.5 103 PRO A O 1
ATOM 826 N N . VAL A 1 104 ? -0.424 3.438 22.641 1 94.12 104 VAL A N 1
ATOM 827 C CA . VAL A 1 104 ? -0.782 2.322 23.516 1 94.12 104 VAL A CA 1
ATOM 828 C C . VAL A 1 104 ? 0.081 2.354 24.766 1 94.12 104 VAL A C 1
ATOM 830 O O . VAL A 1 104 ? 1.308 2.447 24.688 1 94.12 104 VAL A O 1
ATOM 833 N N . SER A 1 105 ? -0.542 2.318 25.938 1 95.56 105 SER A N 1
ATOM 834 C CA . SER A 1 105 ? 0.177 2.285 27.203 1 95.56 105 SER A CA 1
ATOM 835 C C . SER A 1 105 ? 0.645 0.873 27.547 1 95.56 105 SER A C 1
ATOM 837 O O . SER A 1 105 ? 0.132 -0.104 26.984 1 95.56 105 SER A O 1
ATOM 839 N N . PRO A 1 106 ? 1.616 0.808 28.422 1 97.5 106 PRO A N 1
ATOM 840 C CA . PRO A 1 106 ? 2.029 -0.528 28.859 1 97.5 106 PRO A CA 1
ATOM 841 C C . PRO A 1 106 ? 0.874 -1.347 29.438 1 97.5 106 PRO A C 1
ATOM 843 O O . PRO A 1 106 ? 0.755 -2.539 29.141 1 97.5 106 PRO A O 1
ATOM 846 N N . ASP A 1 107 ? -0.005 -0.718 30.219 1 97.75 107 ASP A N 1
ATOM 847 C CA . ASP A 1 107 ? -1.149 -1.416 30.797 1 97.75 107 ASP A CA 1
ATOM 848 C C . ASP A 1 107 ? -2.096 -1.914 29.703 1 97.75 107 ASP A C 1
ATOM 850 O O . ASP A 1 107 ? -2.592 -3.041 29.766 1 97.75 107 ASP A O 1
ATOM 854 N N . ASP A 1 108 ? -2.307 -1.057 28.75 1 97.06 108 ASP A N 1
ATOM 855 C CA . ASP A 1 108 ? -3.176 -1.454 27.656 1 97.06 108 ASP A CA 1
ATOM 856 C C . ASP A 1 108 ? -2.543 -2.574 26.828 1 97.06 108 ASP A C 1
ATOM 858 O O . ASP A 1 108 ? -3.229 -3.51 26.422 1 97.06 108 ASP A O 1
ATOM 862 N N . ALA A 1 109 ? -1.268 -2.469 26.578 1 98.19 109 ALA A N 1
ATOM 863 C CA . ALA A 1 109 ? -0.562 -3.512 25.844 1 98.19 109 ALA A CA 1
ATOM 864 C C . ALA A 1 109 ? -0.637 -4.848 26.562 1 98.19 109 ALA A C 1
ATOM 866 O O . ALA A 1 109 ? -0.812 -5.898 25.938 1 98.19 109 ALA A O 1
ATOM 867 N N . LEU A 1 110 ? -0.48 -4.801 27.891 1 98.31 110 LEU A N 1
ATOM 868 C CA . LEU A 1 110 ? -0.56 -6.016 28.688 1 98.31 110 LEU A CA 1
ATOM 869 C C . LEU A 1 110 ? -1.929 -6.672 28.547 1 98.31 110 LEU A C 1
ATOM 871 O O . LEU A 1 110 ? -2.035 -7.902 28.531 1 98.31 110 LEU A O 1
ATOM 875 N N . LYS A 1 111 ? -2.977 -5.879 28.438 1 97.62 111 LYS A N 1
ATOM 876 C CA . LYS A 1 111 ? -4.332 -6.395 28.266 1 97.62 111 LYS A CA 1
ATOM 877 C C . LYS A 1 111 ? -4.535 -6.945 26.859 1 97.62 111 LYS A C 1
ATOM 879 O O . LYS A 1 111 ? -5.246 -7.934 26.672 1 97.62 111 LYS A O 1
ATOM 884 N N . MET A 1 112 ? -3.883 -6.395 25.922 1 97.31 112 MET A N 1
ATOM 885 C CA . MET A 1 112 ? -4.109 -6.695 24.516 1 97.31 112 MET A CA 1
ATOM 886 C C . MET A 1 112 ? -3.336 -7.941 24.094 1 97.31 112 MET A C 1
ATOM 888 O O . MET A 1 112 ? -3.811 -8.727 23.266 1 97.31 112 MET A O 1
ATOM 892 N N . TYR A 1 113 ? -2.139 -8.102 24.625 1 98.44 113 TYR A N 1
ATOM 893 C CA . TYR A 1 113 ? -1.235 -9.125 24.125 1 98.44 113 TYR A CA 1
ATOM 894 C C . TYR A 1 113 ? -0.998 -10.211 25.172 1 98.44 113 TYR A C 1
ATOM 896 O O . TYR A 1 113 ? -1.09 -9.953 26.375 1 98.44 113 TYR A O 1
ATOM 904 N N . ASP A 1 114 ? -0.743 -11.453 24.719 1 98.62 114 ASP A N 1
ATOM 905 C CA . ASP A 1 114 ? -0.459 -12.602 25.578 1 98.62 114 ASP A CA 1
ATOM 906 C C . ASP A 1 114 ? 0.998 -12.602 26.031 1 98.62 114 ASP A C 1
ATOM 908 O O . ASP A 1 114 ? 1.782 -13.461 25.641 1 98.62 114 ASP A O 1
ATOM 912 N N . VAL A 1 115 ? 1.299 -11.633 26.922 1 98.75 115 VAL A N 1
ATOM 913 C CA . VAL A 1 115 ? 2.627 -11.469 27.516 1 98.75 115 VAL A CA 1
ATOM 914 C C . VAL A 1 115 ? 2.514 -11.312 29.031 1 98.75 115 VAL A C 1
ATOM 916 O O . VAL A 1 115 ? 1.42 -11.094 29.547 1 98.75 115 VAL A O 1
ATOM 919 N N . ASP A 1 116 ? 3.662 -11.422 29.703 1 98.75 116 ASP A N 1
ATOM 920 C CA . ASP A 1 116 ? 3.658 -11.375 31.156 1 98.75 116 ASP A CA 1
ATOM 921 C C . ASP A 1 116 ? 4.051 -9.992 31.656 1 98.75 116 ASP A C 1
ATOM 923 O O . ASP A 1 116 ? 3.705 -9.617 32.781 1 98.75 116 ASP A O 1
ATOM 927 N N . GLU A 1 117 ? 4.789 -9.273 30.875 1 98.69 117 GLU A N 1
ATOM 928 C CA . GLU A 1 117 ? 5.301 -7.965 31.25 1 98.69 117 GLU A CA 1
ATOM 929 C C . GLU A 1 117 ? 5.453 -7.055 30.047 1 98.69 117 GLU A C 1
ATOM 931 O O . GLU A 1 117 ? 5.77 -7.52 28.938 1 98.69 117 GLU A O 1
ATOM 936 N N . VAL A 1 118 ? 5.113 -5.805 30.203 1 98.81 118 VAL A N 1
ATOM 937 C CA . VAL A 1 118 ? 5.344 -4.793 29.188 1 98.81 118 VAL A CA 1
ATOM 938 C C . VAL A 1 118 ? 6.254 -3.697 29.734 1 98.81 118 VAL A C 1
ATOM 940 O O . VAL A 1 118 ? 6.043 -3.203 30.844 1 98.81 118 VAL A O 1
ATOM 943 N N . LYS A 1 119 ? 7.324 -3.402 29.016 1 98.69 119 LYS A N 1
ATOM 944 C CA . LYS A 1 119 ? 8.281 -2.354 29.359 1 98.69 119 LYS A CA 1
ATOM 945 C C . LYS A 1 119 ? 8.492 -1.395 28.203 1 98.69 119 LYS A C 1
ATOM 947 O O . LYS A 1 119 ? 7.949 -1.605 27.109 1 98.69 119 LYS A O 1
ATOM 952 N N . PHE A 1 120 ? 9.172 -0.345 28.5 1 98.44 120 PHE A N 1
ATOM 953 C CA . PHE A 1 120 ? 9.539 0.571 27.422 1 98.44 120 PHE A CA 1
ATOM 954 C C . PHE A 1 120 ? 10.82 0.111 26.734 1 98.44 120 PHE A C 1
ATOM 956 O O . PHE A 1 120 ? 11.648 -0.572 27.344 1 98.44 120 PHE A O 1
ATOM 963 N N . THR A 1 121 ? 10.953 0.492 25.5 1 98.12 121 THR A N 1
ATOM 964 C CA . THR A 1 121 ? 12.117 0.112 24.703 1 98.12 121 THR A CA 1
ATOM 965 C C . THR A 1 121 ? 13.398 0.639 25.344 1 98.12 121 THR A C 1
ATOM 967 O O . THR A 1 121 ? 14.484 0.103 25.094 1 98.12 121 THR A O 1
ATOM 970 N N . THR A 1 122 ? 13.352 1.628 26.172 1 97.81 122 THR A N 1
ATOM 971 C CA . THR A 1 122 ? 14.516 2.16 26.891 1 97.81 122 THR A CA 1
ATOM 972 C C . THR A 1 122 ? 15.047 1.143 27.891 1 97.81 122 THR A C 1
ATOM 974 O O . THR A 1 122 ? 16.172 1.272 28.375 1 97.81 122 THR A O 1
ATOM 977 N N . ASP A 1 123 ? 14.258 0.137 28.188 1 98.31 123 ASP A N 1
ATOM 978 C CA . ASP A 1 123 ? 14.617 -0.807 29.25 1 98.31 123 ASP A CA 1
ATOM 979 C C . ASP A 1 123 ? 15.156 -2.111 28.656 1 98.31 123 ASP A C 1
ATOM 981 O O . ASP A 1 123 ? 15.383 -3.078 29.375 1 98.31 123 ASP A O 1
ATOM 985 N N . ILE A 1 124 ? 15.352 -2.176 27.359 1 98.62 124 ILE A N 1
ATOM 986 C CA . ILE A 1 124 ? 15.711 -3.416 26.672 1 98.62 124 ILE A CA 1
ATOM 987 C C . ILE A 1 124 ? 17.047 -3.936 27.219 1 98.62 124 ILE A C 1
ATOM 989 O O . ILE A 1 124 ? 17.109 -5.059 27.734 1 98.62 124 ILE A O 1
ATOM 993 N N . ASN A 1 125 ? 18.109 -3.139 27.156 1 98.56 125 ASN A N 1
ATOM 994 C CA . ASN A 1 125 ? 19.453 -3.604 27.5 1 98.56 125 ASN A CA 1
ATOM 995 C C . ASN A 1 125 ? 19.547 -3.957 28.984 1 98.56 125 ASN A C 1
ATOM 997 O O . ASN A 1 125 ? 20.062 -5.016 29.344 1 98.56 125 ASN A O 1
ATOM 1001 N N . PRO A 1 126 ? 18.984 -3.082 29.906 1 98.38 126 PRO A N 1
ATOM 1002 C CA . PRO A 1 126 ? 18.984 -3.48 31.312 1 98.38 126 PRO A CA 1
ATOM 1003 C C . PRO A 1 126 ? 18.234 -4.789 31.547 1 98.38 126 PRO A C 1
ATOM 1005 O O . PRO A 1 126 ? 18.656 -5.602 32.375 1 98.38 126 PRO A O 1
ATOM 1008 N N . THR A 1 127 ? 17.141 -4.961 30.891 1 98.5 127 THR A N 1
ATOM 1009 C CA . THR A 1 127 ? 16.359 -6.176 31.062 1 98.5 127 THR A CA 1
ATOM 1010 C C . THR A 1 127 ? 17.125 -7.395 30.578 1 98.5 127 THR A C 1
ATOM 1012 O O . THR A 1 127 ? 17.156 -8.43 31.25 1 98.5 127 THR A O 1
ATOM 1015 N N . LEU A 1 128 ? 17.734 -7.316 29.375 1 98.31 128 LEU A N 1
ATOM 1016 C CA . LEU A 1 128 ? 18.516 -8.422 28.844 1 98.31 128 LEU A CA 1
ATOM 1017 C C . LEU A 1 128 ? 19.688 -8.766 29.766 1 98.31 128 LEU A C 1
ATOM 1019 O O . LEU A 1 128 ? 19.984 -9.938 29.969 1 98.31 128 LEU A O 1
ATOM 1023 N N . THR A 1 129 ? 20.328 -7.723 30.312 1 97.38 129 THR A N 1
ATOM 1024 C CA . THR A 1 129 ? 21.406 -7.926 31.266 1 97.38 129 THR A CA 1
ATOM 1025 C C . THR A 1 129 ? 20.906 -8.711 32.469 1 97.38 129 THR A C 1
ATOM 1027 O O . THR A 1 129 ? 21.578 -9.648 32.938 1 97.38 129 THR A O 1
ATOM 1030 N N . HIS A 1 130 ? 19.844 -8.297 32.969 1 97.38 130 HIS A N 1
ATOM 1031 C CA . HIS A 1 130 ? 19.25 -8.961 34.125 1 97.38 130 HIS A CA 1
ATOM 1032 C C . HIS A 1 130 ? 18.938 -10.422 33.812 1 97.38 130 HIS A C 1
ATOM 1034 O O . HIS A 1 130 ? 19.219 -11.305 34.625 1 97.38 130 HIS A O 1
ATOM 1040 N N . LEU A 1 131 ? 18.328 -10.719 32.656 1 97.12 131 LEU A N 1
ATOM 1041 C CA . LEU A 1 131 ? 17.969 -12.078 32.281 1 97.12 131 LEU A CA 1
ATOM 1042 C C . LEU A 1 131 ? 19.219 -12.945 32.125 1 97.12 131 LEU A C 1
ATOM 1044 O O . LEU A 1 131 ? 19.234 -14.102 32.562 1 97.12 131 LEU A O 1
ATOM 1048 N N . ALA A 1 132 ? 20.234 -12.375 31.531 1 96.06 132 ALA A N 1
ATOM 1049 C CA . ALA A 1 132 ? 21.5 -13.102 31.375 1 96.06 132 ALA A CA 1
ATOM 1050 C C . ALA A 1 132 ? 22.094 -13.469 32.719 1 96.06 132 ALA A C 1
ATOM 1052 O O . ALA A 1 132 ? 22.656 -14.555 32.906 1 96.06 132 ALA A O 1
ATOM 1053 N N . ALA A 1 133 ? 22 -12.57 33.625 1 94.88 133 ALA A N 1
ATOM 1054 C CA . ALA A 1 133 ? 22.562 -12.773 34.938 1 94.88 133 ALA A CA 1
ATOM 1055 C C . ALA A 1 133 ? 21.828 -13.898 35.688 1 94.88 133 ALA A C 1
ATOM 1057 O O . ALA A 1 133 ? 22.438 -14.594 36.5 1 94.88 133 ALA A O 1
ATOM 1058 N N . GLN A 1 134 ? 20.641 -14.078 35.406 1 93.06 134 GLN A N 1
ATOM 1059 C CA . GLN A 1 134 ? 19.828 -15.086 36.094 1 93.06 134 GLN A CA 1
ATOM 1060 C C . GLN A 1 134 ? 20.141 -16.484 35.562 1 93.06 134 GLN A C 1
ATOM 1062 O O . GLN A 1 134 ? 19.766 -17.484 36.188 1 93.06 134 GLN A O 1
ATOM 1067 N N . CYS A 1 135 ? 20.75 -16.578 34.438 1 87.69 135 CYS A N 1
ATOM 1068 C CA . CYS A 1 135 ? 21.078 -17.875 33.844 1 87.69 135 CYS A CA 1
ATOM 1069 C C . CYS A 1 135 ? 22.484 -17.875 33.281 1 87.69 135 CYS A C 1
ATOM 1071 O O . CYS A 1 135 ? 22.672 -17.906 32.062 1 87.69 135 CYS A O 1
ATOM 1073 N N . PRO A 1 136 ? 23.391 -18.047 34.156 1 86.56 136 PRO A N 1
ATOM 1074 C CA . PRO A 1 136 ? 24.781 -18.047 33.656 1 86.56 136 PRO A CA 1
ATOM 1075 C C . PRO A 1 136 ? 25.016 -19.141 32.625 1 86.56 136 PRO A C 1
ATOM 1077 O O . PRO A 1 136 ? 24.516 -20.266 32.781 1 86.56 136 PRO A O 1
ATOM 1080 N N . GLY A 1 137 ? 25.672 -18.812 31.578 1 89.19 137 GLY A N 1
ATOM 1081 C CA . GLY A 1 137 ? 25.984 -19.766 30.531 1 89.19 137 GLY A CA 1
ATOM 1082 C C . GLY A 1 137 ? 24.891 -19.859 29.484 1 89.19 137 GLY A C 1
ATOM 1083 O O . GLY A 1 137 ? 24.953 -20.719 28.594 1 89.19 137 GLY A O 1
ATOM 1084 N N . SER A 1 138 ? 23.984 -18.938 29.562 1 91.5 138 SER A N 1
ATOM 1085 C CA . SER A 1 138 ? 22.812 -19.016 28.688 1 91.5 138 SER A CA 1
ATOM 1086 C C . SER A 1 138 ? 23.094 -18.422 27.312 1 91.5 138 SER A C 1
ATOM 1088 O O . SER A 1 138 ? 24.125 -17.766 27.125 1 91.5 138 SER A O 1
ATOM 1090 N N . THR A 1 139 ? 22.328 -18.781 26.359 1 97.5 139 THR A N 1
ATOM 1091 C CA . THR A 1 139 ? 22.422 -18.312 24.984 1 97.5 139 THR A CA 1
ATOM 1092 C C . THR A 1 139 ? 21.328 -17.281 24.688 1 97.5 139 THR A C 1
ATOM 1094 O O . THR A 1 139 ? 20.188 -17.422 25.156 1 97.5 139 THR A O 1
ATOM 1097 N N . VAL A 1 140 ? 21.625 -16.219 24.078 1 98.5 140 VAL A N 1
ATOM 1098 C CA . VAL A 1 140 ? 20.594 -15.383 23.469 1 98.5 140 VAL A CA 1
ATOM 1099 C C . VAL A 1 140 ? 20.375 -15.82 22.016 1 98.5 140 VAL A C 1
ATOM 1101 O O . VAL A 1 140 ? 21.328 -15.969 21.25 1 98.5 140 VAL A O 1
ATOM 1104 N N . PHE A 1 141 ? 19.156 -16.156 21.703 1 98.69 141 PHE A N 1
ATOM 1105 C CA . PHE A 1 141 ? 18.766 -16.5 20.344 1 98.69 141 PHE A CA 1
ATOM 1106 C C . PHE A 1 141 ? 18.094 -15.312 19.656 1 98.69 141 PHE A C 1
ATOM 1108 O O . PHE A 1 141 ? 17.109 -14.773 20.141 1 98.69 141 PHE A O 1
ATOM 1115 N N . ALA A 1 142 ? 18.594 -14.82 18.578 1 98.69 142 ALA A N 1
ATOM 1116 C CA . ALA A 1 142 ? 18.062 -13.719 17.781 1 98.69 142 ALA A CA 1
ATOM 1117 C C . ALA A 1 142 ? 18.172 -14.016 16.297 1 98.69 142 ALA A C 1
ATOM 1119 O O . ALA A 1 142 ? 18.578 -15.102 15.898 1 98.69 142 ALA A O 1
ATOM 1120 N N . ILE A 1 143 ? 17.641 -13.203 15.461 1 98.44 143 ILE A N 1
ATOM 1121 C CA . ILE A 1 143 ? 17.688 -13.406 14.016 1 98.44 143 ILE A CA 1
ATOM 1122 C C . ILE A 1 143 ? 18.719 -12.469 13.391 1 98.44 143 ILE A C 1
ATOM 1124 O O . ILE A 1 143 ? 18.688 -11.258 13.617 1 98.44 143 ILE A O 1
ATOM 1128 N N . ALA A 1 144 ? 19.609 -13.102 12.609 1 97.38 144 ALA A N 1
ATOM 1129 C CA . ALA A 1 144 ? 20.688 -12.344 11.969 1 97.38 144 ALA A CA 1
ATOM 1130 C C . ALA A 1 144 ? 20.125 -11.195 11.133 1 97.38 144 ALA A C 1
ATOM 1132 O O . ALA A 1 144 ? 19.172 -11.375 10.367 1 97.38 144 ALA A O 1
ATOM 1133 N N . GLY A 1 145 ? 20.734 -10.047 11.273 1 96.5 145 GLY A N 1
ATOM 1134 C CA . GLY A 1 145 ? 20.375 -8.891 10.461 1 96.5 145 GLY A CA 1
ATOM 1135 C C . GLY A 1 145 ? 19.141 -8.172 10.969 1 96.5 145 GLY A C 1
ATOM 1136 O O . GLY A 1 145 ? 18.688 -7.207 10.352 1 96.5 145 GLY A O 1
ATOM 1137 N N . GLN A 1 146 ? 18.547 -8.547 12.07 1 97.75 146 GLN A N 1
ATOM 1138 C CA . GLN A 1 146 ? 17.312 -7.945 12.531 1 97.75 146 GLN A CA 1
ATOM 1139 C C . GLN A 1 146 ? 17.453 -7.402 13.953 1 97.75 146 GLN A C 1
ATOM 1141 O O . GLN A 1 146 ? 16.469 -7.223 14.664 1 97.75 146 GLN A O 1
ATOM 1146 N N . VAL A 1 147 ? 18.719 -7.223 14.383 1 98.06 147 VAL A N 1
ATOM 1147 C CA . VAL A 1 147 ? 18.969 -6.66 15.703 1 98.06 147 VAL A CA 1
ATOM 1148 C C . VAL A 1 147 ? 19.547 -5.254 15.562 1 98.06 147 VAL A C 1
ATOM 1150 O O . VAL A 1 147 ? 20.516 -5.047 14.828 1 98.06 147 VAL A O 1
ATOM 1153 N N . SER A 1 148 ? 18.938 -4.32 16.203 1 97.5 148 SER A N 1
ATOM 1154 C CA . SER A 1 148 ? 19.375 -2.932 16.156 1 97.5 148 SER A CA 1
ATOM 1155 C C . SER A 1 148 ? 20.766 -2.771 16.766 1 97.5 148 SER A C 1
ATOM 1157 O O . SER A 1 148 ? 21.125 -3.49 17.703 1 97.5 148 SER A O 1
ATOM 1159 N N . ASP A 1 149 ? 21.469 -1.78 16.375 1 96.31 149 ASP A N 1
ATOM 1160 C CA . ASP A 1 149 ? 22.859 -1.554 16.766 1 96.31 149 ASP A CA 1
ATOM 1161 C C . ASP A 1 149 ? 22.953 -1.199 18.25 1 96.31 149 ASP A C 1
ATOM 1163 O O . ASP A 1 149 ? 23.984 -1.44 18.891 1 96.31 149 ASP A O 1
ATOM 1167 N N . ASN A 1 150 ? 21.906 -0.604 18.734 1 96.44 150 ASN A N 1
ATOM 1168 C CA . ASN A 1 150 ? 21.969 -0.121 20.109 1 96.44 150 ASN A CA 1
ATOM 1169 C C . ASN A 1 150 ? 21.641 -1.229 21.109 1 96.44 150 ASN A C 1
ATOM 1171 O O . ASN A 1 150 ? 21.672 -1.008 22.312 1 96.44 150 ASN A O 1
ATOM 1175 N N . VAL A 1 151 ? 21.234 -2.391 20.656 1 98.12 151 VAL A N 1
ATOM 1176 C CA . VAL A 1 151 ? 20.953 -3.533 21.516 1 98.12 151 VAL A CA 1
ATOM 1177 C C . VAL A 1 151 ? 22.219 -4.363 21.703 1 98.12 151 VAL A C 1
ATOM 1179 O O . VAL A 1 151 ? 22.906 -4.688 20.734 1 98.12 151 VAL A O 1
ATOM 1182 N N . THR A 1 152 ? 22.562 -4.746 22.953 1 97.06 152 THR A N 1
ATOM 1183 C CA . THR A 1 152 ? 23.781 -5.5 23.234 1 97.06 152 THR A CA 1
ATOM 1184 C C . THR A 1 152 ? 23.453 -6.824 23.906 1 97.06 152 THR A C 1
ATOM 1186 O O . THR A 1 152 ? 22.531 -6.898 24.734 1 97.06 152 THR A O 1
ATOM 1189 N N . PHE A 1 153 ? 24.188 -7.824 23.5 1 97.25 153 PHE A N 1
ATOM 1190 C CA . PHE A 1 153 ? 24.047 -9.164 24.062 1 97.25 153 PHE A CA 1
ATOM 1191 C C . PHE A 1 153 ? 25.297 -9.555 24.844 1 97.25 153 PHE A C 1
ATOM 1193 O O . PHE A 1 153 ? 25.594 -10.734 25.031 1 97.25 153 PHE A O 1
ATOM 1200 N N . LEU A 1 154 ? 26.078 -8.594 25.359 1 94.69 154 LEU A N 1
ATOM 1201 C CA . LEU A 1 154 ? 27.422 -8.773 25.922 1 94.69 154 LEU A CA 1
ATOM 1202 C C . LEU A 1 154 ? 27.359 -9.68 27.156 1 94.69 154 LEU A C 1
ATOM 1204 O O . LEU A 1 154 ? 28.312 -10.422 27.422 1 94.69 154 LEU A O 1
ATOM 1208 N N . GLU A 1 155 ? 26.312 -9.648 27.891 1 94.44 155 GLU A N 1
ATOM 1209 C CA . GLU A 1 155 ? 26.234 -10.352 29.156 1 94.44 155 GLU A CA 1
ATOM 1210 C C . GLU A 1 155 ? 25.875 -11.82 28.953 1 94.44 155 GLU A C 1
ATOM 1212 O O . GLU A 1 155 ? 25.906 -12.609 29.906 1 94.44 155 GLU A O 1
ATOM 1217 N N . PHE A 1 156 ? 25.469 -12.18 27.781 1 96.69 156 PHE A N 1
ATOM 1218 C CA . PHE A 1 156 ? 25.203 -13.578 27.484 1 96.69 156 PHE A CA 1
ATOM 1219 C C . PHE A 1 156 ? 26.5 -14.305 27.109 1 96.69 156 PHE A C 1
ATOM 1221 O O . PHE A 1 156 ? 27.344 -13.75 26.391 1 96.69 156 PHE A O 1
ATOM 1228 N N . GLU A 1 157 ? 26.641 -15.469 27.516 1 94.88 157 GLU A N 1
ATOM 1229 C CA . GLU A 1 157 ? 27.828 -16.266 27.203 1 94.88 157 GLU A CA 1
ATOM 1230 C C . GLU A 1 157 ? 27.844 -16.672 25.734 1 94.88 157 GLU A C 1
ATOM 1232 O O . GLU A 1 157 ? 28.906 -16.703 25.109 1 94.88 157 GLU A O 1
ATOM 1237 N N . ASN A 1 158 ? 26.703 -17.078 25.281 1 96.44 158 ASN A N 1
ATOM 1238 C CA . ASN A 1 158 ? 26.578 -17.531 23.891 1 96.44 158 ASN A CA 1
ATOM 1239 C C . ASN A 1 158 ? 25.547 -16.719 23.125 1 96.44 158 ASN A C 1
ATOM 1241 O O . ASN A 1 158 ? 24.625 -16.172 23.719 1 96.44 158 ASN A O 1
ATOM 1245 N N . LYS A 1 159 ? 25.828 -16.594 21.859 1 97.31 159 LYS A N 1
ATOM 1246 C CA . LYS A 1 159 ? 24.906 -15.938 20.938 1 97.31 159 LYS A CA 1
ATOM 1247 C C . LYS A 1 159 ? 24.609 -16.828 19.734 1 97.31 159 LYS A C 1
ATOM 1249 O O . LYS A 1 159 ? 25.531 -17.391 19.125 1 97.31 159 LYS A O 1
ATOM 1254 N N . ASP A 1 160 ? 23.406 -17.062 19.406 1 98.06 160 ASP A N 1
ATOM 1255 C CA . ASP A 1 160 ? 22.984 -17.828 18.25 1 98.06 160 ASP A CA 1
ATOM 1256 C C . ASP A 1 160 ? 22.031 -17.031 17.359 1 98.06 160 ASP A C 1
ATOM 1258 O O . ASP A 1 160 ? 20.922 -16.688 17.781 1 98.06 160 ASP A O 1
ATOM 1262 N N . PHE A 1 161 ? 22.391 -16.734 16.156 1 98.12 161 PHE A N 1
ATOM 1263 C CA . PHE A 1 161 ? 21.609 -15.867 15.289 1 98.12 161 PHE A CA 1
ATOM 1264 C C . PHE A 1 161 ? 20.953 -16.656 14.172 1 98.12 161 PHE A C 1
ATOM 1266 O O . PHE A 1 161 ? 20.484 -16.094 13.18 1 98.12 161 PHE A O 1
ATOM 1273 N N . ALA A 1 162 ? 20.859 -18 14.242 1 97.5 162 ALA A N 1
ATOM 1274 C CA . ALA A 1 162 ? 20.328 -18.828 13.172 1 97.5 162 ALA A CA 1
ATOM 1275 C C . ALA A 1 162 ? 19.188 -19.703 13.688 1 97.5 162 ALA A C 1
ATOM 1277 O O . ALA A 1 162 ? 18.156 -19.828 13.031 1 97.5 162 ALA A O 1
ATOM 1278 N N . ALA A 1 163 ? 19.266 -20.203 14.883 1 98.12 163 ALA A N 1
ATOM 1279 C CA . ALA A 1 163 ? 18.391 -21.25 15.383 1 98.12 163 ALA A CA 1
ATOM 1280 C C . ALA A 1 163 ? 16.953 -20.734 15.531 1 98.12 163 ALA A C 1
ATOM 1282 O O . ALA A 1 163 ? 16 -21.469 15.297 1 98.12 163 ALA A O 1
ATOM 1283 N N . LEU A 1 164 ? 16.875 -19.469 16 1 98.62 164 LEU A N 1
ATOM 1284 C CA . LEU A 1 164 ? 15.547 -18.922 16.281 1 98.62 164 LEU A CA 1
ATOM 1285 C C . LEU A 1 164 ? 14.711 -18.859 15.008 1 98.62 164 LEU A C 1
ATOM 1287 O O . LEU A 1 164 ? 13.57 -19.344 14.984 1 98.62 164 LEU A O 1
ATOM 1291 N N . LYS A 1 165 ? 15.25 -18.297 13.93 1 98.25 165 LYS A N 1
ATOM 1292 C CA . LYS A 1 165 ? 14.539 -18.219 12.656 1 98.25 165 LYS A CA 1
ATOM 1293 C C . LYS A 1 165 ? 14.133 -19.609 12.164 1 98.25 165 LYS A C 1
ATOM 1295 O O . LYS A 1 165 ? 13 -19.797 11.727 1 98.25 165 LYS A O 1
ATOM 1300 N N . ASP A 1 166 ? 15.008 -20.562 12.18 1 97.88 166 ASP A N 1
ATOM 1301 C CA . ASP A 1 166 ? 14.742 -21.922 11.734 1 97.88 166 ASP A CA 1
ATOM 1302 C C . ASP A 1 166 ? 13.602 -22.547 12.531 1 97.88 166 ASP A C 1
ATOM 1304 O O . ASP A 1 166 ? 12.727 -23.203 11.969 1 97.88 166 ASP A O 1
ATOM 1308 N N . ALA A 1 167 ? 13.703 -22.328 13.812 1 98.62 167 ALA A N 1
ATOM 1309 C CA . ALA A 1 167 ? 12.695 -22.922 14.695 1 98.62 167 ALA A CA 1
ATOM 1310 C C . ALA A 1 167 ? 11.312 -22.328 14.414 1 98.62 167 ALA A C 1
ATOM 1312 O O . ALA A 1 167 ? 10.32 -23.062 14.383 1 98.62 167 ALA A O 1
ATOM 1313 N N . VAL A 1 168 ? 11.234 -21.031 14.273 1 98.62 168 VAL A N 1
ATOM 1314 C CA . VAL A 1 168 ? 9.953 -20.391 13.992 1 98.62 168 VAL A CA 1
ATOM 1315 C C . VAL A 1 168 ? 9.43 -20.859 12.633 1 98.62 168 VAL A C 1
ATOM 1317 O O . VAL A 1 168 ? 8.227 -21.062 12.461 1 98.62 168 VAL A O 1
ATOM 1320 N N . ASP A 1 169 ? 10.305 -21.016 11.609 1 98.06 169 ASP A N 1
ATOM 1321 C CA . ASP A 1 169 ? 9.898 -21.531 10.305 1 98.06 169 ASP A CA 1
ATOM 1322 C C . ASP A 1 169 ? 9.203 -22.891 10.445 1 98.06 169 ASP A C 1
ATOM 1324 O O . ASP A 1 169 ? 8.148 -23.109 9.844 1 98.06 169 ASP A O 1
ATOM 1328 N N . VAL A 1 170 ? 9.781 -23.703 11.219 1 97.75 170 VAL A N 1
ATOM 1329 C CA . VAL A 1 170 ? 9.219 -25.047 11.438 1 97.75 170 VAL A CA 1
ATOM 1330 C C . VAL A 1 170 ? 7.887 -24.922 12.172 1 97.75 170 VAL A C 1
ATOM 1332 O O . VAL A 1 170 ? 6.906 -25.578 11.797 1 97.75 170 VAL A O 1
ATOM 1335 N N . ALA A 1 171 ? 7.863 -24.109 13.148 1 98.5 171 ALA A N 1
ATOM 1336 C CA . ALA A 1 171 ? 6.672 -23.953 13.977 1 98.5 171 ALA A CA 1
ATOM 1337 C C . ALA A 1 171 ? 5.496 -23.422 13.156 1 98.5 171 ALA A C 1
ATOM 1339 O O . ALA A 1 171 ? 4.355 -23.844 13.352 1 98.5 171 ALA A O 1
ATOM 1340 N N . ARG A 1 172 ? 5.762 -22.531 12.242 1 98.5 172 ARG A N 1
ATOM 1341 C CA . ARG A 1 172 ? 4.73 -21.844 11.477 1 98.5 172 ARG A CA 1
ATOM 1342 C C . ARG A 1 172 ? 4.066 -22.781 10.477 1 98.5 172 ARG A C 1
ATOM 1344 O O . ARG A 1 172 ? 3.01 -22.469 9.93 1 98.5 172 ARG A O 1
ATOM 1351 N N . VAL A 1 173 ? 4.652 -23.922 10.156 1 98.44 173 VAL A N 1
ATOM 1352 C CA . VAL A 1 173 ? 4.102 -24.844 9.172 1 98.44 173 VAL A CA 1
ATOM 1353 C C . VAL A 1 173 ? 2.789 -25.422 9.688 1 98.44 173 VAL A C 1
ATOM 1355 O O . VAL A 1 173 ? 1.818 -25.547 8.938 1 98.44 173 VAL A O 1
ATOM 1358 N N . VAL A 1 174 ? 2.756 -25.766 10.977 1 98.19 174 VAL A N 1
ATOM 1359 C CA . VAL A 1 174 ? 1.558 -26.344 11.586 1 98.19 174 VAL A CA 1
ATOM 1360 C C . VAL A 1 174 ? 0.826 -25.266 12.383 1 98.19 174 VAL A C 1
ATOM 1362 O O . VAL A 1 174 ? 1.402 -24.641 13.289 1 98.19 174 VAL A O 1
ATOM 1365 N N . LYS A 1 175 ? -0.387 -25.047 12.109 1 98.5 175 LYS A N 1
ATOM 1366 C CA . LYS A 1 175 ? -1.181 -23.984 12.711 1 98.5 175 LYS A CA 1
ATOM 1367 C C . LYS A 1 175 ? -1.929 -24.5 13.945 1 98.5 175 LYS A C 1
ATOM 1369 O O . LYS A 1 175 ? -2.369 -25.641 13.977 1 98.5 175 LYS A O 1
ATOM 1374 N N . ASP A 1 176 ? -2.062 -23.625 14.922 1 97.88 176 ASP A N 1
ATOM 1375 C CA . ASP A 1 176 ? -3.008 -23.906 15.992 1 97.88 176 ASP A CA 1
ATOM 1376 C C . ASP A 1 176 ? -4.41 -23.422 15.633 1 97.88 176 ASP A C 1
ATOM 1378 O O . ASP A 1 176 ? -4.648 -22.969 14.516 1 97.88 176 ASP A O 1
ATOM 1382 N N . GLU A 1 177 ? -5.34 -23.609 16.562 1 97.94 177 GLU A N 1
ATOM 1383 C CA . GLU A 1 177 ? -6.742 -23.312 16.281 1 97.94 177 GLU A CA 1
ATOM 1384 C C . GLU A 1 177 ? -6.953 -21.828 16.031 1 97.94 177 GLU A C 1
ATOM 1386 O O . GLU A 1 177 ? -7.766 -21.453 15.18 1 97.94 177 GLU A O 1
ATOM 1391 N N . PHE A 1 178 ? -6.301 -20.969 16.781 1 98.62 178 PHE A N 1
ATOM 1392 C CA . PHE A 1 178 ? -6.438 -19.531 16.641 1 98.62 178 PHE A CA 1
ATOM 1393 C C . PHE A 1 178 ? -5.93 -19.078 15.273 1 98.62 178 PHE A C 1
ATOM 1395 O O . PHE A 1 178 ? -6.566 -18.25 14.609 1 98.62 178 PHE A O 1
ATOM 1402 N N . GLU A 1 179 ? -4.793 -19.609 14.852 1 98.75 179 GLU A N 1
ATOM 1403 C CA . GLU A 1 179 ? -4.25 -19.297 13.539 1 98.75 179 GLU A CA 1
ATOM 1404 C C . GLU A 1 179 ? -5.211 -19.719 12.43 1 98.75 179 GLU A C 1
ATOM 1406 O O . GLU A 1 179 ? -5.418 -18.969 11.461 1 98.75 179 GLU A O 1
ATOM 1411 N N . VAL A 1 180 ? -5.758 -20.906 12.539 1 98.81 180 VAL A N 1
ATOM 1412 C CA . VAL A 1 180 ? -6.719 -21.359 11.547 1 98.81 180 VAL A CA 1
ATOM 1413 C C . VAL A 1 180 ? -7.926 -20.422 11.516 1 98.81 180 VAL A C 1
ATOM 1415 O O . VAL A 1 180 ? -8.461 -20.125 10.445 1 98.81 180 VAL A O 1
ATOM 1418 N N . ALA A 1 181 ? -8.367 -19.969 12.695 1 98.81 181 ALA A N 1
ATOM 1419 C CA . ALA A 1 181 ? -9.484 -19.031 12.766 1 98.81 181 ALA A CA 1
ATOM 1420 C C . ALA A 1 181 ? -9.156 -17.75 12.016 1 98.81 181 ALA A C 1
ATOM 1422 O O . ALA A 1 181 ? -10.016 -17.203 11.312 1 98.81 181 ALA A O 1
ATOM 1423 N N . LEU A 1 182 ? -7.945 -17.25 12.203 1 98.81 182 LEU A N 1
ATOM 1424 C CA . LEU A 1 182 ? -7.523 -16.047 11.484 1 98.81 182 LEU A CA 1
ATOM 1425 C C . LEU A 1 182 ? -7.555 -16.281 9.977 1 98.81 182 LEU A C 1
ATOM 1427 O O . LEU A 1 182 ? -8.031 -15.422 9.227 1 98.81 182 LEU A O 1
ATOM 1431 N N . ILE A 1 183 ? -7.051 -17.422 9.5 1 98.88 183 ILE A N 1
ATOM 1432 C CA . ILE A 1 183 ? -7.035 -17.75 8.078 1 98.88 183 ILE A CA 1
ATOM 1433 C C . ILE A 1 183 ? -8.469 -17.906 7.566 1 98.88 183 ILE A C 1
ATOM 1435 O O . ILE A 1 183 ? -8.789 -17.484 6.461 1 98.88 183 ILE A O 1
ATOM 1439 N N . ARG A 1 184 ? -9.32 -18.547 8.352 1 98.62 184 ARG A N 1
ATOM 1440 C CA . ARG A 1 184 ? -10.727 -18.703 7.988 1 98.62 184 ARG A CA 1
ATOM 1441 C C . ARG A 1 184 ? -11.391 -17.344 7.809 1 98.62 184 ARG A C 1
ATOM 1443 O O . ARG A 1 184 ? -12.156 -17.141 6.863 1 98.62 184 ARG A O 1
ATOM 1450 N N . LYS A 1 185 ? -11.133 -16.453 8.719 1 98.69 185 LYS A N 1
ATOM 1451 C CA . LYS A 1 185 ? -11.68 -15.102 8.617 1 98.69 185 LYS A CA 1
ATOM 1452 C C . LYS A 1 185 ? -11.18 -14.398 7.363 1 98.69 185 LYS A C 1
ATOM 1454 O O . LYS A 1 185 ? -11.945 -13.742 6.656 1 98.69 185 LYS A O 1
ATOM 1459 N N . ALA A 1 186 ? -9.883 -14.477 7.105 1 98.81 186 ALA A N 1
ATOM 1460 C CA . ALA A 1 186 ? -9.32 -13.906 5.883 1 98.81 186 ALA A CA 1
ATOM 1461 C C . ALA A 1 186 ? -10.016 -14.477 4.645 1 98.81 186 ALA A C 1
ATOM 1463 O O . ALA A 1 186 ? -10.336 -13.734 3.717 1 98.81 186 ALA A O 1
ATOM 1464 N N . ASN A 1 187 ? -10.234 -15.805 4.625 1 98.81 187 ASN A N 1
ATOM 1465 C CA . ASN A 1 187 ? -10.922 -16.453 3.514 1 98.81 187 ASN A CA 1
ATOM 1466 C C . ASN A 1 187 ? -12.367 -15.969 3.391 1 98.81 187 ASN A C 1
ATOM 1468 O O . ASN A 1 187 ? -12.859 -15.758 2.281 1 98.81 187 ASN A O 1
ATOM 1472 N N . HIS A 1 188 ? -12.977 -15.836 4.527 1 98.75 188 HIS A N 1
ATOM 1473 C CA . HIS A 1 188 ? -14.359 -15.383 4.531 1 98.75 188 HIS A CA 1
ATOM 1474 C C . HIS A 1 188 ? -14.484 -14 3.898 1 98.75 188 HIS A C 1
ATOM 1476 O O . HIS A 1 188 ? -15.273 -13.805 2.965 1 98.75 188 HIS A O 1
ATOM 1482 N N . VAL A 1 189 ? -13.695 -13.062 4.371 1 98.81 189 VAL A N 1
ATOM 1483 C CA . VAL A 1 189 ? -13.734 -11.688 3.867 1 98.81 189 VAL A CA 1
ATOM 1484 C C . VAL A 1 189 ? -13.352 -11.672 2.389 1 98.81 189 VAL A C 1
ATOM 1486 O O . VAL A 1 189 ? -14.016 -11.016 1.578 1 98.81 189 VAL A O 1
ATOM 1489 N N . SER A 1 190 ? -12.344 -12.414 2.018 1 98.94 190 SER A N 1
ATOM 1490 C CA . SER A 1 190 ? -11.891 -12.469 0.631 1 98.94 190 SER A CA 1
ATOM 1491 C C . SER A 1 190 ? -12.969 -13.062 -0.275 1 98.94 190 SER A C 1
ATOM 1493 O O . SER A 1 190 ? -13.148 -12.602 -1.406 1 98.94 190 SER A O 1
ATOM 1495 N N . SER A 1 191 ? -13.609 -14.086 0.221 1 98.94 191 SER A N 1
ATOM 1496 C CA . SER A 1 191 ? -14.672 -14.695 -0.567 1 98.94 191 SER A CA 1
ATOM 1497 C C . SER A 1 191 ? -15.805 -13.711 -0.838 1 98.94 191 SER A C 1
ATOM 1499 O O . SER A 1 191 ? -16.391 -13.703 -1.926 1 98.94 191 SER A O 1
ATOM 1501 N N . LEU A 1 192 ? -16.109 -12.914 0.145 1 98.88 192 LEU A N 1
ATOM 1502 C CA . LEU A 1 192 ? -17.094 -11.867 -0.061 1 98.88 192 LEU A CA 1
ATOM 1503 C C . LEU A 1 192 ? -16.594 -10.844 -1.08 1 98.88 192 LEU A C 1
ATOM 1505 O O . LEU A 1 192 ? -17.391 -10.297 -1.854 1 98.88 192 LEU A O 1
ATOM 1509 N N . GLY A 1 193 ? -15.297 -10.539 -1.042 1 98.94 193 GLY A N 1
ATOM 1510 C CA . GLY A 1 193 ? -14.703 -9.719 -2.084 1 98.94 193 GLY A CA 1
ATOM 1511 C C . GLY A 1 193 ? -14.852 -10.312 -3.471 1 98.94 193 GLY A C 1
ATOM 1512 O O . GLY A 1 193 ? -15.203 -9.609 -4.422 1 98.94 193 GLY A O 1
ATOM 1513 N N . HIS A 1 194 ? -14.594 -11.586 -3.625 1 98.94 194 HIS A N 1
ATOM 1514 C CA . HIS A 1 194 ? -14.773 -12.281 -4.898 1 98.94 194 HIS A CA 1
ATOM 1515 C C . HIS A 1 194 ? -16.219 -12.188 -5.371 1 98.94 194 HIS A C 1
ATOM 1517 O O . HIS A 1 194 ? -16.484 -11.969 -6.559 1 98.94 194 HIS A O 1
ATOM 1523 N N . LYS A 1 195 ? -17.109 -12.406 -4.469 1 98.88 195 LYS A N 1
ATOM 1524 C CA . LYS A 1 195 ? -18.516 -12.281 -4.805 1 98.88 195 LYS A CA 1
ATOM 1525 C C . LYS A 1 195 ? -18.828 -10.898 -5.363 1 98.88 195 LYS A C 1
ATOM 1527 O O . LYS A 1 195 ? -19.531 -10.773 -6.371 1 98.88 195 LYS A O 1
ATOM 1532 N N . ALA A 1 196 ? -18.328 -9.859 -4.688 1 98.75 196 ALA A N 1
ATOM 1533 C CA . ALA A 1 196 ? -18.547 -8.484 -5.137 1 98.75 196 ALA A CA 1
ATOM 1534 C C . ALA A 1 196 ? -18.047 -8.289 -6.562 1 98.75 196 ALA A C 1
ATOM 1536 O O . ALA A 1 196 ? -18.656 -7.574 -7.355 1 98.75 196 ALA A O 1
ATOM 1537 N N . VAL A 1 197 ? -16.938 -8.859 -6.887 1 98.81 197 VAL A N 1
ATOM 1538 C CA . VAL A 1 197 ? -16.359 -8.758 -8.219 1 98.81 197 VAL A CA 1
ATOM 1539 C C . VAL A 1 197 ? -17.297 -9.414 -9.242 1 98.81 197 VAL A C 1
ATOM 1541 O O . VAL A 1 197 ? -17.562 -8.844 -10.297 1 98.81 197 VAL A O 1
ATOM 1544 N N . LEU A 1 198 ? -17.766 -10.641 -8.938 1 98.69 198 LEU A N 1
ATOM 1545 C CA . LEU A 1 198 ? -18.656 -11.336 -9.844 1 98.69 198 LEU A CA 1
ATOM 1546 C C . LEU A 1 198 ? -19.938 -10.531 -10.078 1 98.69 198 LEU A C 1
ATOM 1548 O O . LEU A 1 198 ? -20.438 -10.469 -11.203 1 98.69 198 LEU A O 1
ATOM 1552 N N . GLU A 1 199 ? -20.438 -9.914 -9.047 1 98.25 199 GLU A N 1
ATOM 1553 C CA . GLU A 1 199 ? -21.656 -9.109 -9.141 1 98.25 199 GLU A CA 1
ATOM 1554 C C . GLU A 1 199 ? -21.438 -7.895 -10.039 1 98.25 199 GLU A C 1
ATOM 1556 O O . GLU A 1 199 ? -22.391 -7.355 -10.602 1 98.25 199 GLU A O 1
ATOM 1561 N N . ARG A 1 200 ? -20.203 -7.48 -10.18 1 97.69 200 ARG A N 1
ATOM 1562 C CA . ARG A 1 200 ? -19.859 -6.289 -10.953 1 97.69 200 ARG A CA 1
ATOM 1563 C C . ARG A 1 200 ? -19.469 -6.656 -12.375 1 97.69 200 ARG A C 1
ATOM 1565 O O . ARG A 1 200 ? -19.219 -5.777 -13.203 1 97.69 200 ARG A O 1
ATOM 1572 N N . ALA A 1 201 ? -19.359 -7.902 -12.727 1 97.44 201 ALA A N 1
ATOM 1573 C CA . ALA A 1 201 ? -18.734 -8.414 -13.945 1 97.44 201 ALA A CA 1
ATOM 1574 C C . ALA A 1 201 ? -19.391 -7.801 -15.188 1 97.44 201 ALA A C 1
ATOM 1576 O O . ALA A 1 201 ? -18.688 -7.301 -16.078 1 97.44 201 ALA A O 1
ATOM 1577 N N . ARG A 1 202 ? -20.703 -7.672 -15.25 1 96.31 202 ARG A N 1
ATOM 1578 C CA . ARG A 1 202 ? -21.406 -7.281 -16.469 1 96.31 202 ARG A CA 1
ATOM 1579 C C . ARG A 1 202 ? -21.438 -5.766 -16.625 1 96.31 202 ARG A C 1
ATOM 1581 O O . ARG A 1 202 ? -21.641 -5.25 -17.734 1 96.31 202 ARG A O 1
ATOM 1588 N N . SER A 1 203 ? -21.266 -5.082 -15.562 1 96.75 203 SER A N 1
ATOM 1589 C CA . SER A 1 203 ? -21.391 -3.631 -15.633 1 96.75 203 SER A CA 1
ATOM 1590 C C . SER A 1 203 ? -20.031 -2.959 -15.703 1 96.75 203 SER A C 1
ATOM 1592 O O . SER A 1 203 ? -19.938 -1.752 -15.93 1 96.75 203 SER A O 1
ATOM 1594 N N . ALA A 1 204 ? -18.984 -3.711 -15.5 1 97.81 204 ALA A N 1
ATOM 1595 C CA . ALA A 1 204 ? -17.641 -3.129 -15.508 1 97.81 204 ALA A CA 1
ATOM 1596 C C . ALA A 1 204 ? -17.141 -2.904 -16.938 1 97.81 204 ALA A C 1
ATOM 1598 O O . ALA A 1 204 ? -17.375 -3.732 -17.812 1 97.81 204 ALA A O 1
ATOM 1599 N N . ALA A 1 205 ? -16.406 -1.815 -17.172 1 98.31 205 ALA A N 1
ATOM 1600 C CA . ALA A 1 205 ? -15.844 -1.499 -18.484 1 98.31 205 ALA A CA 1
ATOM 1601 C C . ALA A 1 205 ? -14.344 -1.768 -18.5 1 98.31 205 ALA A C 1
ATOM 1603 O O . ALA A 1 205 ? -13.766 -1.999 -19.578 1 98.31 205 ALA A O 1
ATOM 1604 N N . TYR A 1 206 ? -13.727 -1.704 -17.375 1 98.56 206 TYR A N 1
ATOM 1605 C CA . TYR A 1 206 ? -12.289 -1.901 -17.234 1 98.56 206 TYR A CA 1
ATOM 1606 C C . TYR A 1 206 ? -11.969 -2.852 -16.094 1 98.56 206 TYR A C 1
ATOM 1608 O O . TYR A 1 206 ? -12.719 -2.938 -15.125 1 98.56 206 TYR A O 1
ATOM 1616 N N . GLU A 1 207 ? -10.805 -3.58 -16.172 1 98.81 207 GLU A N 1
ATOM 1617 C CA . GLU A 1 207 ? -10.32 -4.469 -15.109 1 98.81 207 GLU A CA 1
ATOM 1618 C C . GLU A 1 207 ? -10.25 -3.744 -13.773 1 98.81 207 GLU A C 1
ATOM 1620 O O . GLU A 1 207 ? -10.57 -4.32 -12.734 1 98.81 207 GLU A O 1
ATOM 1625 N N . ARG A 1 208 ? -9.844 -2.453 -13.781 1 98.69 208 ARG A N 1
ATOM 1626 C CA . ARG A 1 208 ? -9.648 -1.67 -12.562 1 98.69 208 ARG A CA 1
ATOM 1627 C C . ARG A 1 208 ? -10.945 -1.528 -11.781 1 98.69 208 ARG A C 1
ATOM 1629 O O . ARG A 1 208 ? -10.938 -1.41 -10.555 1 98.69 208 ARG A O 1
ATOM 1636 N N . GLU A 1 209 ? -12.086 -1.536 -12.453 1 98.81 209 GLU A N 1
ATOM 1637 C CA . GLU A 1 209 ? -13.367 -1.445 -11.766 1 98.81 209 GLU A CA 1
ATOM 1638 C C . GLU A 1 209 ? -13.656 -2.711 -10.961 1 98.81 209 GLU A C 1
ATOM 1640 O O . GLU A 1 209 ? -14.266 -2.648 -9.891 1 98.81 209 GLU A O 1
ATOM 1645 N N . LEU A 1 210 ? -13.219 -3.867 -11.516 1 98.88 210 LEU A N 1
ATOM 1646 C CA . LEU A 1 210 ? -13.336 -5.125 -10.781 1 98.88 210 LEU A CA 1
ATOM 1647 C C . LEU A 1 210 ? -12.391 -5.152 -9.586 1 98.88 210 LEU A C 1
ATOM 1649 O O . LEU A 1 210 ? -12.781 -5.574 -8.492 1 98.88 210 LEU A O 1
ATOM 1653 N N . GLU A 1 211 ? -11.156 -4.695 -9.812 1 98.81 211 GLU A N 1
ATOM 1654 C CA . GLU A 1 211 ? -10.219 -4.562 -8.703 1 98.81 211 GLU A CA 1
ATOM 1655 C C . GLU A 1 211 ? -10.797 -3.682 -7.594 1 98.81 211 GLU A C 1
ATOM 1657 O O . GLU A 1 211 ? -10.703 -4.02 -6.414 1 98.81 211 GLU A O 1
ATOM 1662 N N . ALA A 1 212 ? -11.391 -2.543 -7.98 1 98.88 212 ALA A N 1
ATOM 1663 C CA . ALA A 1 212 ? -11.992 -1.601 -7.039 1 98.88 212 ALA A CA 1
ATOM 1664 C C . ALA A 1 212 ? -13.078 -2.273 -6.211 1 98.88 212 ALA A C 1
ATOM 1666 O O . ALA A 1 212 ? -13.172 -2.051 -5.004 1 98.88 212 ALA A O 1
ATOM 1667 N N . ALA A 1 213 ? -13.891 -3.082 -6.828 1 98.88 213 ALA A N 1
ATOM 1668 C CA . ALA A 1 213 ? -14.969 -3.777 -6.133 1 98.88 213 ALA A CA 1
ATOM 1669 C C . ALA A 1 213 ? -14.422 -4.711 -5.059 1 98.88 213 ALA A C 1
ATOM 1671 O O . ALA A 1 213 ? -14.945 -4.766 -3.943 1 98.88 213 ALA A O 1
ATOM 1672 N N . PHE A 1 214 ? -13.406 -5.473 -5.383 1 98.88 214 PHE A N 1
ATOM 1673 C CA . PHE A 1 214 ? -12.773 -6.379 -4.43 1 98.88 214 PHE A CA 1
ATOM 1674 C C . PHE A 1 214 ? -12.219 -5.613 -3.234 1 98.88 214 PHE A C 1
ATOM 1676 O O . PHE A 1 214 ? -12.5 -5.957 -2.084 1 98.88 214 PHE A O 1
ATOM 1683 N N . LEU A 1 215 ? -11.461 -4.539 -3.514 1 98.81 215 LEU A N 1
ATOM 1684 C CA . LEU A 1 215 ? -10.82 -3.744 -2.473 1 98.81 215 LEU A CA 1
ATOM 1685 C C . LEU A 1 215 ? -11.859 -3.121 -1.549 1 98.81 215 LEU A C 1
ATOM 1687 O O . LEU A 1 215 ? -11.703 -3.139 -0.326 1 98.81 215 LEU A O 1
ATOM 1691 N N . GLU A 1 216 ? -12.859 -2.562 -2.154 1 98.81 216 GLU A N 1
ATOM 1692 C CA . GLU A 1 216 ? -13.906 -1.903 -1.38 1 98.81 216 GLU A CA 1
ATOM 1693 C C . GLU A 1 216 ? -14.523 -2.859 -0.365 1 98.81 216 GLU A C 1
ATOM 1695 O O . GLU A 1 216 ? -14.688 -2.51 0.806 1 98.81 216 GLU A O 1
ATOM 1700 N N . ARG A 1 217 ? -14.852 -4.086 -0.79 1 98.81 217 ARG A N 1
ATOM 1701 C CA . ARG A 1 217 ? -15.516 -5.039 0.088 1 98.81 217 ARG A CA 1
ATOM 1702 C C . ARG A 1 217 ? -14.602 -5.465 1.231 1 98.81 217 ARG A C 1
ATOM 1704 O O . ARG A 1 217 ? -15.023 -5.512 2.389 1 98.81 217 ARG A O 1
ATOM 1711 N N . CYS A 1 218 ? -13.359 -5.738 0.931 1 98.88 218 CYS A N 1
ATOM 1712 C CA . CYS A 1 218 ? -12.414 -6.164 1.954 1 98.88 218 CYS A CA 1
ATOM 1713 C C . CYS A 1 218 ? -12.195 -5.07 2.99 1 98.88 218 CYS A C 1
ATOM 1715 O O . CYS A 1 218 ? -12.297 -5.316 4.191 1 98.88 218 CYS A O 1
ATOM 1717 N N . VAL A 1 219 ? -11.977 -3.822 2.516 1 98.69 219 VAL A N 1
ATOM 1718 C CA . VAL A 1 219 ? -11.703 -2.707 3.416 1 98.69 219 VAL A CA 1
ATOM 1719 C C . VAL A 1 219 ? -12.938 -2.408 4.258 1 98.69 219 VAL A C 1
ATOM 1721 O O . VAL A 1 219 ? -12.836 -2.186 5.465 1 98.69 219 VAL A O 1
ATOM 1724 N N . ALA A 1 220 ? -14.086 -2.436 3.668 1 98.75 220 ALA A N 1
ATOM 1725 C CA . ALA A 1 220 ? -15.336 -2.154 4.367 1 98.75 220 ALA A CA 1
ATOM 1726 C C . ALA A 1 220 ? -15.578 -3.172 5.477 1 98.75 220 ALA A C 1
ATOM 1728 O O . ALA A 1 220 ? -16.203 -2.85 6.496 1 98.75 220 ALA A O 1
ATOM 1729 N N . LEU A 1 221 ? -15.016 -4.375 5.285 1 98.56 221 LEU A N 1
ATOM 1730 C CA . LEU A 1 221 ? -15.25 -5.441 6.25 1 98.56 221 LEU A CA 1
ATOM 1731 C C . LEU A 1 221 ? -14.094 -5.543 7.238 1 98.56 221 LEU A C 1
ATOM 1733 O O . LEU A 1 221 ? -14.07 -6.438 8.086 1 98.56 221 LEU A O 1
ATOM 1737 N N . GLY A 1 222 ? -13.117 -4.715 7.09 1 98 222 GLY A N 1
ATOM 1738 C CA . GLY A 1 222 ? -12.094 -4.594 8.117 1 98 222 GLY A CA 1
ATOM 1739 C C . GLY A 1 222 ? -10.758 -5.184 7.699 1 98 222 GLY A C 1
ATOM 1740 O O . GLY A 1 222 ? -9.789 -5.148 8.461 1 98 222 GLY A O 1
ATOM 1741 N N . ALA A 1 223 ? -10.727 -5.781 6.539 1 98.44 223 ALA A N 1
ATOM 1742 C CA . ALA A 1 223 ? -9.453 -6.266 6.008 1 98.44 223 ALA A CA 1
ATOM 1743 C C . ALA A 1 223 ? -8.805 -5.223 5.109 1 98.44 223 ALA A C 1
ATOM 1745 O O . ALA A 1 223 ? -8.953 -5.262 3.887 1 98.44 223 ALA A O 1
ATOM 1746 N N . LYS A 1 224 ? -7.992 -4.41 5.633 1 97 224 LYS A N 1
ATOM 1747 C CA . LYS A 1 224 ? -7.453 -3.248 4.934 1 97 224 LYS A CA 1
ATOM 1748 C C . LYS A 1 224 ? -6.258 -3.637 4.062 1 97 224 LYS A C 1
ATOM 1750 O O . LYS A 1 224 ? -5.941 -2.945 3.092 1 97 224 LYS A O 1
ATOM 1755 N N . GLU A 1 225 ? -5.625 -4.746 4.422 1 97.19 225 GLU A N 1
ATOM 1756 C CA . GLU A 1 225 ? -4.406 -5.145 3.725 1 97.19 225 GLU A CA 1
ATOM 1757 C C . GLU A 1 225 ? -4.664 -6.332 2.801 1 97.19 225 GLU A C 1
ATOM 1759 O O . GLU A 1 225 ? -5.402 -7.254 3.156 1 97.19 225 GLU A O 1
ATOM 1764 N N . MET A 1 226 ? -4.035 -6.246 1.619 1 98 226 MET A N 1
ATOM 1765 C CA . MET A 1 226 ? -4.027 -7.387 0.709 1 98 226 MET A CA 1
ATOM 1766 C C . MET A 1 226 ? -2.809 -8.273 0.956 1 98 226 MET A C 1
ATOM 1768 O O . MET A 1 226 ? -1.713 -7.766 1.211 1 98 226 MET A O 1
ATOM 1772 N N . ALA A 1 227 ? -3.025 -9.562 0.921 1 97.81 227 ALA A N 1
ATOM 1773 C CA . ALA A 1 227 ? -1.935 -10.508 1.156 1 97.81 227 ALA A CA 1
ATOM 1774 C C . ALA A 1 227 ? -0.888 -10.422 0.048 1 97.81 227 ALA A C 1
ATOM 1776 O O . ALA A 1 227 ? 0.286 -10.727 0.27 1 97.81 227 ALA A O 1
ATOM 1777 N N . TYR A 1 228 ? -1.291 -10.102 -1.081 1 96.81 228 TYR A N 1
ATOM 1778 C CA . TYR A 1 228 ? -0.506 -9.914 -2.295 1 96.81 228 TYR A CA 1
ATOM 1779 C C . TYR A 1 228 ? -1.227 -8.984 -3.27 1 96.81 228 TYR A C 1
ATOM 1781 O O . TYR A 1 228 ? -2.383 -8.617 -3.047 1 96.81 228 TYR A O 1
ATOM 1789 N N . HIS A 1 229 ? -0.513 -8.57 -4.27 1 95.56 229 HIS A N 1
ATOM 1790 C CA . HIS A 1 229 ? -1.132 -7.703 -5.27 1 95.56 229 HIS A CA 1
ATOM 1791 C C . HIS A 1 229 ? -2.273 -8.414 -5.984 1 95.56 229 HIS A C 1
ATOM 1793 O O . HIS A 1 229 ? -2.064 -9.461 -6.605 1 95.56 229 HIS A O 1
ATOM 1799 N N . PRO A 1 230 ? -3.486 -7.859 -5.949 1 97.81 230 PRO A N 1
ATOM 1800 C CA . PRO A 1 230 ? -4.609 -8.492 -6.648 1 97.81 230 PRO A CA 1
ATOM 1801 C C . PRO A 1 230 ? -4.414 -8.531 -8.164 1 97.81 230 PRO A C 1
ATOM 1803 O O . PRO A 1 230 ? -3.891 -7.582 -8.75 1 97.81 230 PRO A O 1
ATOM 1806 N N . ILE A 1 231 ? -4.805 -9.562 -8.742 1 98.06 231 ILE A N 1
ATOM 1807 C CA . ILE A 1 231 ? -4.758 -9.758 -10.188 1 98.06 231 ILE A CA 1
ATOM 1808 C C . ILE A 1 231 ? -6.176 -9.852 -10.742 1 98.06 231 ILE A C 1
ATOM 1810 O O . ILE A 1 231 ? -6.949 -10.719 -10.328 1 98.06 231 ILE A O 1
ATOM 1814 N N . LEU A 1 232 ? -6.547 -9 -11.539 1 98.56 232 LEU A N 1
ATOM 1815 C CA . LEU A 1 232 ? -7.758 -9.031 -12.352 1 98.56 232 LEU A CA 1
ATOM 1816 C C . LEU A 1 232 ? -7.418 -9.047 -13.844 1 98.56 232 LEU A C 1
ATOM 1818 O O . LEU A 1 232 ? -7.309 -7.988 -14.469 1 98.56 232 LEU A O 1
ATOM 1822 N N . ALA A 1 233 ? -7.32 -10.211 -14.398 1 97.81 233 ALA A N 1
ATOM 1823 C CA . ALA A 1 233 ? -6.797 -10.383 -15.75 1 97.81 233 ALA A CA 1
ATOM 1824 C C . ALA A 1 233 ? -7.895 -10.844 -16.703 1 97.81 233 ALA A C 1
ATOM 1826 O O . ALA A 1 233 ? -8.422 -11.953 -16.562 1 97.81 233 ALA A O 1
ATOM 1827 N N . ALA A 1 234 ? -8.188 -10.07 -17.719 1 97.94 234 ALA A N 1
ATOM 1828 C CA . ALA A 1 234 ? -9.25 -10.398 -18.656 1 97.94 234 ALA A CA 1
ATOM 1829 C C . ALA A 1 234 ? -8.68 -10.984 -19.953 1 97.94 234 ALA A C 1
ATOM 1831 O O . ALA A 1 234 ? -7.641 -10.531 -20.438 1 97.94 234 ALA A O 1
ATOM 1832 N N . GLY A 1 235 ? -9.367 -11.93 -20.484 1 96.75 235 GLY A N 1
ATOM 1833 C CA . GLY A 1 235 ? -8.984 -12.508 -21.75 1 96.75 235 GLY A CA 1
ATOM 1834 C C . GLY A 1 235 ? -7.594 -13.109 -21.75 1 96.75 235 GLY A C 1
ATOM 1835 O O . GLY A 1 235 ? -7.254 -13.898 -20.875 1 96.75 235 GLY A O 1
ATOM 1836 N N . LYS A 1 236 ? -6.789 -12.766 -22.703 1 95.56 236 LYS A N 1
ATOM 1837 C CA . LYS A 1 236 ? -5.465 -13.352 -22.891 1 95.56 236 LYS A CA 1
ATOM 1838 C C . LYS A 1 236 ? -4.531 -12.961 -21.734 1 95.56 236 LYS A C 1
ATOM 1840 O O . LYS A 1 236 ? -3.557 -13.656 -21.469 1 95.56 236 LYS A O 1
ATOM 1845 N N . ALA A 1 237 ? -4.895 -11.852 -21.031 1 94.81 237 ALA A N 1
ATOM 1846 C CA . ALA A 1 237 ? -4.078 -11.43 -19.906 1 94.81 237 ALA A CA 1
ATOM 1847 C C . ALA A 1 237 ? -4.078 -12.484 -18.797 1 94.81 237 ALA A C 1
ATOM 1849 O O . ALA A 1 237 ? -3.139 -12.555 -18 1 94.81 237 ALA A O 1
ATOM 1850 N N . ALA A 1 238 ? -5.094 -13.305 -18.797 1 96.56 238 ALA A N 1
ATOM 1851 C CA . ALA A 1 238 ? -5.23 -14.328 -17.766 1 96.56 238 ALA A CA 1
ATOM 1852 C C . ALA A 1 238 ? -4.156 -15.398 -17.922 1 96.56 238 ALA A C 1
ATOM 1854 O O . ALA A 1 238 ? -3.951 -16.203 -17.016 1 96.56 238 ALA A O 1
ATOM 1855 N N . ALA A 1 239 ? -3.465 -15.391 -19.062 1 95.19 239 ALA A N 1
ATOM 1856 C CA . ALA A 1 239 ? -2.377 -16.344 -19.266 1 95.19 239 ALA A CA 1
ATOM 1857 C C . ALA A 1 239 ? -1.083 -15.852 -18.625 1 95.19 239 ALA A C 1
ATOM 1859 O O . ALA A 1 239 ? -0.103 -16.594 -18.531 1 95.19 239 ALA A O 1
ATOM 1860 N N . THR A 1 240 ? -1.068 -14.609 -18.172 1 93.38 240 THR A N 1
ATOM 1861 C CA . THR A 1 240 ? 0.067 -14.055 -17.453 1 93.38 240 THR A CA 1
ATOM 1862 C C . THR A 1 240 ? -0.063 -14.328 -15.953 1 93.38 240 THR A C 1
ATOM 1864 O O . THR A 1 240 ? -0.921 -13.75 -15.289 1 93.38 240 THR A O 1
ATOM 1867 N N . LEU A 1 241 ? 0.805 -15.102 -15.414 1 92.06 241 LEU A N 1
ATOM 1868 C CA . LEU A 1 241 ? 0.674 -15.602 -14.055 1 92.06 241 LEU A CA 1
ATOM 1869 C C . LEU A 1 241 ? 0.769 -14.469 -13.039 1 92.06 241 LEU A C 1
ATOM 1871 O O . LEU A 1 241 ? 0.03 -14.445 -12.055 1 92.06 241 LEU A O 1
ATOM 1875 N N . HIS A 1 242 ? 1.63 -13.492 -13.273 1 91.69 242 HIS A N 1
ATOM 1876 C CA . HIS A 1 242 ? 1.799 -12.352 -12.391 1 91.69 242 HIS A CA 1
ATOM 1877 C C . HIS A 1 242 ? 1.369 -11.055 -13.07 1 91.69 242 HIS A C 1
ATOM 1879 O O . HIS A 1 242 ? 2.113 -10.07 -13.062 1 91.69 242 HIS A O 1
ATOM 1885 N N . TYR A 1 243 ? 0.178 -11.109 -13.641 1 93.75 243 TYR A N 1
ATOM 1886 C CA . TYR A 1 243 ? -0.423 -9.93 -14.25 1 93.75 243 TYR A CA 1
ATOM 1887 C C . TYR A 1 243 ? -0.612 -8.82 -13.227 1 93.75 243 TYR A C 1
ATOM 1889 O O . TYR A 1 243 ? -1.162 -9.047 -12.141 1 93.75 243 TYR A O 1
ATOM 1897 N N . VAL A 1 244 ? -0.174 -7.559 -13.492 1 90.38 244 VAL A N 1
ATOM 1898 C CA . VAL A 1 244 ? -0.186 -6.547 -12.445 1 90.38 244 VAL A CA 1
ATOM 1899 C C . VAL A 1 244 ? -0.924 -5.305 -12.93 1 90.38 244 VAL A C 1
ATOM 1901 O O . VAL A 1 244 ? -1.276 -4.426 -12.141 1 90.38 244 VAL A O 1
ATOM 1904 N N . ASP A 1 245 ? -1.257 -5.133 -14.148 1 92.5 245 ASP A N 1
ATOM 1905 C CA . ASP A 1 245 ? -1.739 -3.867 -14.688 1 92.5 245 ASP A CA 1
ATOM 1906 C C . ASP A 1 245 ? -3.164 -3.576 -14.219 1 92.5 245 ASP A C 1
ATOM 1908 O O . ASP A 1 245 ? -3.473 -2.455 -13.812 1 92.5 245 ASP A O 1
ATOM 1912 N N . ASN A 1 246 ? -4.062 -4.594 -14.336 1 97.44 246 ASN A N 1
ATOM 1913 C CA . ASN A 1 246 ? -5.461 -4.496 -13.938 1 97.44 246 ASN A CA 1
ATOM 1914 C C . ASN A 1 246 ? -6.145 -3.289 -14.57 1 97.44 246 ASN A C 1
ATOM 1916 O O . ASN A 1 246 ? -6.926 -2.594 -13.922 1 97.44 246 ASN A O 1
ATOM 1920 N N . ASN A 1 247 ? -5.875 -2.93 -15.758 1 97.12 247 ASN A N 1
ATOM 1921 C CA . ASN A 1 247 ? -6.422 -1.687 -16.297 1 97.12 247 ASN A CA 1
ATOM 1922 C C . ASN A 1 247 ? -6.945 -1.87 -17.719 1 97.12 247 ASN A C 1
ATOM 1924 O O . ASN A 1 247 ? -7.438 -0.92 -18.328 1 97.12 247 ASN A O 1
ATOM 1928 N N . ALA A 1 248 ? -6.918 -3.045 -18.281 1 97 248 ALA A N 1
ATOM 1929 C CA . ALA A 1 248 ? -7.328 -3.277 -19.672 1 97 248 ALA A CA 1
ATOM 1930 C C . ALA A 1 248 ? -8.844 -3.154 -19.812 1 97 248 ALA A C 1
ATOM 1932 O O . ALA A 1 248 ? -9.594 -3.451 -18.875 1 97 248 ALA A O 1
ATOM 1933 N N . PRO A 1 249 ? -9.312 -2.633 -21.016 1 98.06 249 PRO A N 1
ATOM 1934 C CA . PRO A 1 249 ? -10.758 -2.67 -21.281 1 98.06 249 PRO A CA 1
ATOM 1935 C C . PRO A 1 249 ? -11.312 -4.09 -21.312 1 98.06 249 PRO A C 1
ATOM 1937 O O . PRO A 1 249 ? -10.617 -5.023 -21.719 1 98.06 249 PRO A O 1
ATOM 1940 N N . LEU A 1 250 ? -12.547 -4.254 -20.953 1 98.31 250 LEU A N 1
ATOM 1941 C CA . LEU A 1 250 ? -13.156 -5.57 -20.828 1 98.31 250 LEU A CA 1
ATOM 1942 C C . LEU A 1 250 ? -13.945 -5.926 -22.094 1 98.31 250 LEU A C 1
ATOM 1944 O O . LEU A 1 250 ? -14.336 -7.082 -22.281 1 98.31 250 LEU A O 1
ATOM 1948 N N . GLU A 1 251 ? -14.195 -4.941 -22.953 1 97 251 GLU A N 1
ATOM 1949 C CA . GLU A 1 251 ? -15.016 -5.16 -24.141 1 97 251 GLU A CA 1
ATOM 1950 C C . GLU A 1 251 ? -14.461 -6.297 -24.984 1 97 251 GLU A C 1
ATOM 1952 O O . GLU A 1 251 ? -13.273 -6.312 -25.312 1 97 251 GLU A O 1
ATOM 1957 N N . GLY A 1 252 ? -15.242 -7.242 -25.312 1 95.88 252 GLY A N 1
ATOM 1958 C CA . GLY A 1 252 ? -14.891 -8.32 -26.219 1 95.88 252 GLY A CA 1
ATOM 1959 C C . GLY A 1 252 ? -14.141 -9.453 -25.531 1 95.88 252 GLY A C 1
ATOM 1960 O O . GLY A 1 252 ? -13.805 -10.453 -26.172 1 95.88 252 GLY A O 1
ATOM 1961 N N . LYS A 1 253 ? -13.883 -9.352 -24.281 1 97.31 253 LYS A N 1
ATOM 1962 C CA . LYS A 1 253 ? -13.164 -10.398 -23.562 1 97.31 253 LYS A CA 1
ATOM 1963 C C . LYS A 1 253 ? -14.102 -11.531 -23.156 1 97.31 253 LYS A C 1
ATOM 1965 O O . LYS A 1 253 ? -15.289 -11.305 -22.922 1 97.31 253 LYS A O 1
ATOM 1970 N N . LEU A 1 254 ? -13.562 -12.758 -23.047 1 97.12 254 LEU A N 1
ATOM 1971 C CA . LEU A 1 254 ? -14.367 -13.914 -22.688 1 97.12 254 LEU A CA 1
ATOM 1972 C C . LEU A 1 254 ? -14.453 -14.062 -21.172 1 97.12 254 LEU A C 1
ATOM 1974 O O . LEU A 1 254 ? -15.531 -13.922 -20.594 1 97.12 254 LEU A O 1
ATOM 1978 N N . ASN A 1 255 ? -13.266 -14.312 -20.562 1 97.81 255 ASN A N 1
ATOM 1979 C CA . ASN A 1 255 ? -13.18 -14.602 -19.125 1 97.81 255 ASN A CA 1
ATOM 1980 C C . ASN A 1 255 ? -12.312 -13.57 -18.406 1 97.81 255 ASN A C 1
ATOM 1982 O O . ASN A 1 255 ? -11.539 -12.852 -19.031 1 97.81 255 ASN A O 1
ATOM 1986 N N . VAL A 1 256 ? -12.562 -13.469 -17.156 1 98.62 256 VAL A N 1
ATOM 1987 C CA . VAL A 1 256 ? -11.672 -12.75 -16.25 1 98.62 256 VAL A CA 1
ATOM 1988 C C . VAL A 1 256 ? -11.156 -13.703 -15.172 1 98.62 256 VAL A C 1
ATOM 1990 O O . VAL A 1 256 ? -11.922 -14.484 -14.609 1 98.62 256 VAL A O 1
ATOM 1993 N N . LEU A 1 257 ? -9.867 -13.734 -14.984 1 98.75 257 LEU A N 1
ATOM 1994 C CA . LEU A 1 257 ? -9.25 -14.438 -13.867 1 98.75 257 LEU A CA 1
ATOM 1995 C C . LEU A 1 257 ? -8.961 -13.477 -12.719 1 98.75 257 LEU A C 1
ATOM 1997 O O . LEU A 1 257 ? -8.281 -12.461 -12.906 1 98.75 257 LEU A O 1
ATOM 2001 N N . ILE A 1 258 ? -9.531 -13.711 -11.578 1 98.81 258 ILE A N 1
ATOM 2002 C CA . ILE A 1 258 ? -9.211 -12.953 -10.375 1 98.81 258 ILE A CA 1
ATOM 2003 C C . ILE A 1 258 ? -8.367 -13.812 -9.438 1 98.81 258 ILE A C 1
ATOM 2005 O O . ILE A 1 258 ? -8.742 -14.938 -9.102 1 98.81 258 ILE A O 1
ATOM 2009 N N . ASP A 1 259 ? -7.242 -13.398 -9.086 1 98.69 259 ASP A N 1
ATOM 2010 C CA . ASP A 1 259 ? -6.371 -13.914 -8.039 1 98.69 259 ASP A CA 1
ATOM 2011 C C . ASP A 1 259 ? -6.117 -12.859 -6.965 1 98.69 259 ASP A C 1
ATOM 2013 O O . ASP A 1 259 ? -5.242 -12 -7.121 1 98.69 259 ASP A O 1
ATOM 2017 N N . ALA A 1 260 ? -6.879 -12.938 -5.934 1 98.81 260 ALA A N 1
ATOM 2018 C CA . ALA A 1 260 ? -6.859 -11.891 -4.914 1 98.81 260 ALA A CA 1
ATOM 2019 C C . ALA A 1 260 ? -7.242 -12.453 -3.547 1 98.81 260 ALA A C 1
ATOM 2021 O O . ALA A 1 260 ? -8.102 -13.328 -3.447 1 98.81 260 ALA A O 1
ATOM 2022 N N . GLY A 1 261 ? -6.617 -11.961 -2.553 1 98.75 261 GLY A N 1
ATOM 2023 C CA . GLY A 1 261 ? -6.867 -12.328 -1.17 1 98.75 261 GLY A CA 1
ATOM 2024 C C . GLY A 1 261 ? -6.406 -11.281 -0.176 1 98.75 261 GLY A C 1
ATOM 2025 O O . GLY A 1 261 ? -5.328 -10.703 -0.333 1 98.75 261 GLY A O 1
ATOM 2026 N N . ALA A 1 262 ? -7.199 -11.023 0.827 1 98.44 262 ALA A N 1
ATOM 2027 C CA . ALA A 1 262 ? -6.852 -10.094 1.903 1 98.44 262 ALA A CA 1
ATOM 2028 C C . ALA A 1 262 ? -6.164 -10.828 3.053 1 98.44 262 ALA A C 1
ATOM 2030 O O . ALA A 1 262 ? -6.082 -12.055 3.053 1 98.44 262 ALA A O 1
ATOM 2031 N N . GLU A 1 263 ? -5.629 -10.109 3.949 1 98.12 263 GLU A N 1
ATOM 2032 C CA . GLU A 1 263 ? -5.152 -10.633 5.223 1 98.12 263 GLU A CA 1
ATOM 2033 C C . GLU A 1 263 ? -6.082 -10.234 6.367 1 98.12 263 GLU A C 1
ATOM 2035 O O . GLU A 1 263 ? -6.777 -9.219 6.285 1 98.12 263 GLU A O 1
ATOM 2040 N N . TRP A 1 264 ? -6.148 -11.039 7.266 1 98.56 264 TRP A N 1
ATOM 2041 C CA . TRP A 1 264 ? -6.734 -10.695 8.555 1 98.56 264 TRP A CA 1
ATOM 2042 C C . TRP A 1 264 ? -5.703 -10.812 9.672 1 98.56 264 TRP A C 1
ATOM 2044 O O . TRP A 1 264 ? -5.262 -11.914 10.008 1 98.56 264 TRP A O 1
ATOM 2054 N N . ASP A 1 265 ? -5.301 -9.641 10.258 1 97.62 265 ASP A N 1
ATOM 2055 C CA . ASP A 1 265 ? -4.227 -9.586 11.242 1 97.62 265 ASP A CA 1
ATOM 2056 C C . ASP A 1 265 ? -3.004 -10.367 10.773 1 97.62 265 ASP A C 1
ATOM 2058 O O . ASP A 1 265 ? -2.518 -11.258 11.477 1 97.62 265 ASP A O 1
ATOM 2062 N N . ASN A 1 266 ? -2.586 -10.125 9.555 1 98.31 266 ASN A N 1
ATOM 2063 C CA . ASN A 1 266 ? -1.361 -10.602 8.93 1 98.31 266 ASN A CA 1
ATOM 2064 C C . ASN A 1 266 ? -1.545 -12 8.344 1 98.31 266 ASN A C 1
ATOM 2066 O O . ASN A 1 266 ? -0.723 -12.461 7.547 1 98.31 266 ASN A O 1
ATOM 2070 N N . TYR A 1 267 ? -2.541 -12.766 8.711 1 98.88 267 TYR A N 1
ATOM 2071 C CA . TYR A 1 267 ? -2.764 -14.078 8.125 1 98.88 267 TYR A CA 1
ATOM 2072 C C . TYR A 1 267 ? -3.494 -13.961 6.793 1 98.88 267 TYR A C 1
ATOM 2074 O O . TYR A 1 267 ? -4.473 -13.219 6.676 1 98.88 267 TYR A O 1
ATOM 2082 N N . ALA A 1 268 ? -3.094 -14.742 5.824 1 98.75 268 ALA A N 1
ATOM 2083 C CA . ALA A 1 268 ? -3.418 -14.492 4.422 1 98.75 268 ALA A CA 1
ATOM 2084 C C . ALA A 1 268 ? -4.543 -15.406 3.947 1 98.75 268 ALA A C 1
ATOM 2086 O O . ALA A 1 268 ? -4.75 -16.484 4.5 1 98.75 268 ALA A O 1
ATOM 2087 N N . ALA A 1 269 ? -5.254 -14.953 2.998 1 98.88 269 ALA A N 1
ATOM 2088 C CA . ALA A 1 269 ? -6.02 -15.766 2.061 1 98.88 269 ALA A CA 1
ATOM 2089 C C . ALA A 1 269 ? -5.414 -15.703 0.66 1 98.88 269 ALA A C 1
ATOM 2091 O O . ALA A 1 269 ? -4.742 -14.734 0.309 1 98.88 269 ALA A O 1
ATOM 2092 N N . ASP A 1 270 ? -5.57 -16.719 -0.097 1 98.81 270 ASP A N 1
ATOM 2093 C CA . ASP A 1 270 ? -5.102 -16.828 -1.476 1 98.81 270 ASP A CA 1
ATOM 2094 C C . ASP A 1 270 ? -6.125 -17.562 -2.342 1 98.81 270 ASP A C 1
ATOM 2096 O O . ASP A 1 270 ? -6.164 -18.797 -2.355 1 98.81 270 ASP A O 1
ATOM 2100 N N . ILE A 1 271 ? -6.922 -16.781 -3.059 1 98.94 271 ILE A N 1
ATOM 2101 C CA . ILE A 1 271 ? -8.07 -17.328 -3.77 1 98.94 271 ILE A CA 1
ATOM 2102 C C . ILE A 1 271 ? -8.016 -16.922 -5.238 1 98.94 271 ILE A C 1
ATOM 2104 O O . ILE A 1 271 ? -7.75 -15.758 -5.555 1 98.94 271 ILE A O 1
ATOM 2108 N N . THR A 1 272 ? -8.18 -17.859 -6.121 1 98.88 272 THR A N 1
ATOM 2109 C CA . THR A 1 272 ? -8.289 -17.578 -7.547 1 98.88 272 THR A CA 1
ATOM 2110 C C . THR A 1 272 ? -9.578 -18.141 -8.117 1 98.88 272 THR A C 1
ATOM 2112 O O . THR A 1 272 ? -9.969 -19.266 -7.777 1 98.88 272 THR A O 1
ATOM 2115 N N . ARG A 1 273 ? -10.234 -17.391 -8.898 1 98.88 273 ARG A N 1
ATOM 2116 C CA . ARG A 1 273 ? -11.383 -17.828 -9.688 1 98.88 273 ARG A CA 1
ATOM 2117 C C . ARG A 1 273 ? -11.281 -17.312 -11.125 1 98.88 273 ARG A C 1
ATOM 2119 O O . ARG A 1 273 ? -10.617 -16.312 -11.391 1 98.88 273 ARG A O 1
ATOM 2126 N N . THR A 1 274 ? -11.836 -18.016 -12 1 98.88 274 THR A N 1
ATOM 2127 C CA . THR A 1 274 ? -12.086 -17.578 -13.367 1 98.88 274 THR A CA 1
ATOM 2128 C C . THR A 1 274 ? -13.578 -17.547 -13.664 1 98.88 274 THR A C 1
ATOM 2130 O O . THR A 1 274 ? -14.305 -18.484 -13.297 1 98.88 274 THR A O 1
ATOM 2133 N N . PHE A 1 275 ? -14.062 -16.484 -14.242 1 98.81 275 PHE A N 1
ATOM 2134 C CA . PHE A 1 275 ? -15.492 -16.359 -14.477 1 98.81 275 PHE A CA 1
ATOM 2135 C C . PHE A 1 275 ? -15.758 -15.719 -15.836 1 98.81 275 PHE A C 1
ATOM 2137 O O . PHE A 1 275 ? -14.93 -14.969 -16.344 1 98.81 275 PHE A O 1
ATOM 2144 N N . PRO A 1 276 ? -16.922 -16.062 -16.484 1 98.25 276 PRO A N 1
ATOM 2145 C CA . PRO A 1 276 ? -17.281 -15.453 -17.766 1 98.25 276 PRO A CA 1
ATOM 2146 C C . PRO A 1 276 ? -17.812 -14.031 -17.594 1 98.25 276 PRO A C 1
ATOM 2148 O O . PRO A 1 276 ? -18.781 -13.812 -16.859 1 98.25 276 PRO A O 1
ATOM 2151 N N . LEU A 1 277 ? -17.234 -13.109 -18.281 1 97.12 277 LEU A N 1
ATOM 2152 C CA . LEU A 1 277 ? -17.625 -11.703 -18.188 1 97.12 277 LEU A CA 1
ATOM 2153 C C . LEU A 1 277 ? -19.078 -11.508 -18.594 1 97.12 277 LEU A C 1
ATOM 2155 O O . LEU A 1 277 ? -19.797 -10.711 -17.984 1 97.12 277 LEU A O 1
ATOM 2159 N N . SER A 1 278 ? -19.562 -12.266 -19.594 1 94.38 278 SER A N 1
ATOM 2160 C CA . SER A 1 278 ? -20.906 -12.102 -20.156 1 94.38 278 SER A CA 1
ATOM 2161 C C . SER A 1 278 ? -21.953 -12.781 -19.281 1 94.38 278 SER A C 1
ATOM 2163 O O . SER A 1 278 ? -23.156 -12.578 -19.484 1 94.38 278 SER A O 1
ATOM 2165 N N . GLY A 1 279 ? -21.531 -13.625 -18.406 1 95.62 279 GLY A N 1
ATOM 2166 C CA . GLY A 1 279 ? -22.453 -14.367 -17.578 1 95.62 279 GLY A CA 1
ATOM 2167 C C . GLY A 1 279 ? -22.562 -15.828 -17.969 1 95.62 279 GLY A C 1
ATOM 2168 O O . GLY A 1 279 ? -23.094 -16.641 -17.203 1 95.62 279 GLY A O 1
ATOM 2169 N N . LYS A 1 280 ? -22.062 -16.156 -19.109 1 96.69 280 LYS A N 1
ATOM 2170 C CA . LYS A 1 280 ? -22.047 -17.547 -19.547 1 96.69 280 LYS A CA 1
ATOM 2171 C C . LYS A 1 280 ? -20.703 -17.906 -20.188 1 96.69 280 LYS A C 1
ATOM 2173 O O . LYS A 1 280 ? -20.188 -17.156 -21.016 1 96.69 280 LYS A O 1
ATOM 2178 N N . PHE A 1 281 ? -20.203 -19.031 -19.812 1 98 281 PHE A N 1
ATOM 2179 C CA . PHE A 1 281 ? -18.969 -19.5 -20.422 1 98 281 PHE A CA 1
ATOM 2180 C C . PHE A 1 281 ? -19.203 -19.859 -21.891 1 98 281 PHE A C 1
ATOM 2182 O O . PHE A 1 281 ? -20.234 -20.438 -22.234 1 98 281 PHE A O 1
ATOM 2189 N N . THR A 1 282 ? -18.25 -19.5 -22.766 1 98.12 282 THR A N 1
ATOM 2190 C CA . THR A 1 282 ? -18.219 -20.125 -24.078 1 98.12 282 THR A CA 1
ATOM 2191 C C . THR A 1 282 ? -17.891 -21.609 -23.969 1 98.12 282 THR A C 1
ATOM 2193 O O . THR A 1 282 ? -17.453 -22.078 -22.906 1 98.12 282 THR A O 1
ATOM 2196 N N . LYS A 1 283 ? -18.094 -22.328 -25.016 1 98.38 283 LYS A N 1
ATOM 2197 C CA . LYS A 1 283 ? -17.766 -23.75 -25.016 1 98.38 283 LYS A CA 1
ATOM 2198 C C . LYS A 1 283 ? -16.312 -23.984 -24.672 1 98.38 283 LYS A C 1
ATOM 2200 O O . LYS A 1 283 ? -15.992 -24.828 -23.812 1 98.38 283 LYS A O 1
ATOM 2205 N N . GLU A 1 284 ? -15.414 -23.234 -25.344 1 98.5 284 GLU A N 1
ATOM 2206 C CA . GLU A 1 284 ? -13.984 -23.406 -25.141 1 98.5 284 GLU A CA 1
ATOM 2207 C C . GLU A 1 284 ? -13.586 -23.078 -23.703 1 98.5 284 GLU A C 1
ATOM 2209 O O . GLU A 1 284 ? -12.805 -23.797 -23.094 1 98.5 284 GLU A O 1
ATOM 2214 N N . SER A 1 285 ? -14.133 -22 -23.219 1 98.56 285 SER A N 1
ATOM 2215 C CA . SER A 1 285 ? -13.844 -21.609 -21.844 1 98.56 285 SER A CA 1
ATOM 2216 C C . SER A 1 285 ? -14.344 -22.656 -20.844 1 98.56 285 SER A C 1
ATOM 2218 O O . SER A 1 285 ? -13.648 -23 -19.891 1 98.56 285 SER A O 1
ATOM 2220 N N . ARG A 1 286 ? -15.539 -23.141 -21.078 1 98.69 286 ARG A N 1
ATOM 2221 C CA . ARG A 1 286 ? -16.141 -24.125 -20.188 1 98.69 286 ARG A CA 1
ATOM 2222 C C . ARG A 1 286 ? -15.352 -25.438 -20.203 1 98.69 286 ARG A C 1
ATOM 2224 O O . ARG A 1 286 ? -15.164 -26.078 -19.172 1 98.69 286 ARG A O 1
ATOM 2231 N N . ASP A 1 287 ? -14.938 -25.812 -21.391 1 98.69 287 ASP A N 1
ATOM 2232 C CA . ASP A 1 287 ? -14.125 -27.016 -21.547 1 98.69 287 ASP A CA 1
ATOM 2233 C C . ASP A 1 287 ? -12.898 -26.953 -20.641 1 98.69 287 ASP A C 1
ATOM 2235 O O . ASP A 1 287 ? -12.625 -27.906 -19.891 1 98.69 287 ASP A O 1
ATOM 2239 N N . ILE A 1 288 ? -12.227 -25.875 -20.719 1 98.88 288 ILE A N 1
ATOM 2240 C CA . ILE A 1 288 ? -10.992 -25.719 -19.953 1 98.88 288 ILE A CA 1
ATOM 2241 C C . ILE A 1 288 ? -11.32 -25.578 -18.469 1 98.88 288 ILE A C 1
ATOM 2243 O O . ILE A 1 288 ? -10.633 -26.156 -17.609 1 98.88 288 ILE A O 1
ATOM 2247 N N . TYR A 1 289 ? -12.352 -24.797 -18.141 1 98.88 289 TYR A N 1
ATOM 2248 C CA . TYR A 1 289 ? -12.773 -24.641 -16.75 1 98.88 289 TYR A CA 1
ATOM 2249 C C . TYR A 1 289 ? -13.047 -25.984 -16.109 1 98.88 289 TYR A C 1
ATOM 2251 O O . TYR A 1 289 ? -12.617 -26.234 -14.977 1 98.88 289 TYR A O 1
ATOM 2259 N N . ASP A 1 290 ? -13.727 -26.859 -16.797 1 98.88 290 ASP A N 1
ATOM 2260 C CA . ASP A 1 290 ? -14.086 -28.172 -16.266 1 98.88 290 ASP A CA 1
ATOM 2261 C C . ASP A 1 290 ? -12.844 -29 -15.984 1 98.88 290 ASP A C 1
ATOM 2263 O O . ASP A 1 290 ? -12.789 -29.734 -14.992 1 98.88 290 ASP A O 1
ATOM 2267 N N . ILE A 1 291 ? -11.906 -28.938 -16.891 1 98.94 291 ILE A N 1
ATOM 2268 C CA . ILE A 1 291 ? -10.656 -29.656 -16.672 1 98.94 291 ILE A CA 1
ATOM 2269 C C . ILE A 1 291 ? -9.992 -29.172 -15.391 1 98.94 291 ILE A C 1
ATOM 2271 O O . ILE A 1 291 ? -9.617 -29.969 -14.531 1 98.94 291 ILE A O 1
ATOM 2275 N N . VAL A 1 292 ? -9.859 -27.828 -15.219 1 98.94 292 VAL A N 1
ATOM 2276 C CA . VAL A 1 292 ? -9.172 -27.234 -14.078 1 98.94 292 VAL A CA 1
ATOM 2277 C C . VAL A 1 292 ? -9.945 -27.531 -12.797 1 98.94 292 VAL A C 1
ATOM 2279 O O . VAL A 1 292 ? -9.352 -27.828 -11.75 1 98.94 292 VAL A O 1
ATOM 2282 N N . LEU A 1 293 ? -11.266 -27.438 -12.852 1 98.94 293 LEU A N 1
ATOM 2283 C CA . LEU A 1 293 ? -12.094 -27.766 -11.695 1 98.94 293 LEU A CA 1
ATOM 2284 C C . LEU A 1 293 ? -11.852 -29.203 -11.258 1 98.94 293 LEU A C 1
ATOM 2286 O O . LEU A 1 293 ? -11.703 -29.484 -10.062 1 98.94 293 LEU A O 1
ATOM 2290 N N . LYS A 1 294 ? -11.836 -30.156 -12.227 1 98.94 294 LYS A N 1
ATOM 2291 C CA . LYS A 1 294 ? -11.562 -31.562 -11.898 1 98.94 294 LYS A CA 1
ATOM 2292 C C . LYS A 1 294 ? -10.164 -31.719 -11.297 1 98.94 294 LYS A C 1
ATOM 2294 O O . LYS A 1 294 ? -9.984 -32.469 -10.328 1 98.94 294 LYS A O 1
ATOM 2299 N N . MET A 1 295 ? -9.148 -31.047 -11.961 1 98.94 295 MET A N 1
ATOM 2300 C CA . MET A 1 295 ? -7.805 -31.047 -11.391 1 98.94 295 MET A CA 1
ATOM 2301 C C . MET A 1 295 ? -7.836 -30.656 -9.914 1 98.94 295 MET A C 1
ATOM 2303 O O . MET A 1 295 ? -7.266 -31.359 -9.07 1 98.94 295 MET A O 1
ATOM 2307 N N . GLN A 1 296 ? -8.5 -29.562 -9.594 1 98.88 296 GLN A N 1
ATOM 2308 C CA . GLN A 1 296 ? -8.508 -29 -8.25 1 98.88 296 GLN A CA 1
ATOM 2309 C C . GLN A 1 296 ? -9.227 -29.922 -7.273 1 98.88 296 GLN A C 1
ATOM 2311 O O . GLN A 1 296 ? -8.695 -30.25 -6.211 1 98.88 296 GLN A O 1
ATOM 2316 N N . LYS A 1 297 ? -10.445 -30.391 -7.613 1 98.81 297 LYS A N 1
ATOM 2317 C CA . LYS A 1 297 ? -11.25 -31.219 -6.734 1 98.81 297 LYS A CA 1
ATOM 2318 C C . LYS A 1 297 ? -10.562 -32.562 -6.461 1 98.81 297 LYS A C 1
ATOM 2320 O O . LYS A 1 297 ? -10.531 -33.031 -5.316 1 98.81 297 LYS A O 1
ATOM 2325 N N . ASP A 1 298 ? -10.023 -33.188 -7.496 1 98.81 298 ASP A N 1
ATOM 2326 C CA . ASP A 1 298 ? -9.344 -34.469 -7.324 1 98.81 298 ASP A CA 1
ATOM 2327 C C . ASP A 1 298 ? -8.109 -34.344 -6.441 1 98.81 298 ASP A C 1
ATOM 2329 O O . ASP A 1 298 ? -7.82 -35.188 -5.613 1 98.81 298 ASP A O 1
ATOM 2333 N N . CYS A 1 299 ? -7.363 -33.281 -6.672 1 98.88 299 CYS A N 1
ATOM 2334 C CA . CYS A 1 299 ? -6.176 -33.031 -5.855 1 98.88 299 CYS A CA 1
ATOM 2335 C C . CYS A 1 299 ? -6.555 -32.812 -4.395 1 98.88 299 CYS A C 1
ATOM 2337 O O . CYS A 1 299 ? -5.914 -33.375 -3.494 1 98.88 299 CYS A O 1
ATOM 2339 N N . ILE A 1 300 ? -7.602 -31.984 -4.129 1 98.88 300 ILE A N 1
ATOM 2340 C CA . ILE A 1 300 ? -8.047 -31.75 -2.762 1 98.88 300 ILE A CA 1
ATOM 2341 C C . ILE A 1 300 ? -8.453 -33.062 -2.113 1 98.88 300 ILE A C 1
ATOM 2343 O O . ILE A 1 300 ? -8.148 -33.312 -0.942 1 98.88 300 ILE A O 1
ATOM 2347 N N . ALA A 1 301 ? -9.078 -33.969 -2.871 1 98.75 301 ALA A N 1
ATOM 2348 C CA . ALA A 1 301 ? -9.555 -35.25 -2.361 1 98.75 301 ALA A CA 1
ATOM 2349 C C . ALA A 1 301 ? -8.398 -36.125 -1.94 1 98.75 301 ALA A C 1
ATOM 2351 O O . ALA A 1 301 ? -8.562 -37.031 -1.113 1 98.75 301 ALA A O 1
ATOM 2352 N N . MET A 1 302 ? -7.199 -35.906 -2.459 1 98.62 302 MET A N 1
ATOM 2353 C CA . MET A 1 302 ? -6.016 -36.719 -2.146 1 98.62 302 MET A CA 1
ATOM 2354 C C . MET A 1 302 ? -5.379 -36.25 -0.839 1 98.62 302 MET A C 1
ATOM 2356 O O . MET A 1 302 ? -4.531 -36.938 -0.279 1 98.62 302 MET A O 1
ATOM 2360 N N . ILE A 1 303 ? -5.684 -35.094 -0.35 1 98.75 303 ILE A N 1
ATOM 2361 C CA . ILE A 1 303 ? -4.922 -34.438 0.702 1 98.75 303 ILE A CA 1
ATOM 2362 C C . ILE A 1 303 ? -5.324 -35 2.062 1 98.75 303 ILE A C 1
ATOM 2364 O O . ILE A 1 303 ? -6.504 -35 2.42 1 98.75 303 ILE A O 1
ATOM 2368 N N . LYS A 1 304 ? -4.441 -35.438 2.785 1 98.56 304 LYS A N 1
ATOM 2369 C CA . LYS A 1 304 ? -4.461 -35.844 4.188 1 98.56 304 LYS A CA 1
ATOM 2370 C C . LYS A 1 304 ? -3.051 -35.875 4.773 1 98.56 304 LYS A C 1
ATOM 2372 O O . LYS A 1 304 ? -2.066 -35.719 4.043 1 98.56 304 LYS A O 1
ATOM 2377 N N . ALA A 1 305 ? -2.936 -36 6.07 1 98.31 305 ALA A N 1
ATOM 2378 C CA . ALA A 1 305 ? -1.625 -36 6.715 1 98.31 305 ALA A CA 1
ATOM 2379 C C . ALA A 1 305 ? -0.698 -37.031 6.066 1 98.31 305 ALA A C 1
ATOM 2381 O O . ALA A 1 305 ? -1.093 -38.156 5.836 1 98.31 305 ALA A O 1
ATOM 2382 N N . GLY A 1 306 ? 0.501 -36.531 5.727 1 98.31 306 GLY A N 1
ATOM 2383 C CA . GLY A 1 306 ? 1.524 -37.438 5.215 1 98.31 306 GLY A CA 1
ATOM 2384 C C . GLY A 1 306 ? 1.5 -37.562 3.705 1 98.31 306 GLY A C 1
ATOM 2385 O O . GLY A 1 306 ? 2.381 -38.188 3.117 1 98.31 306 GLY A O 1
ATOM 2386 N N . VAL A 1 307 ? 0.514 -37.031 3.088 1 98.44 307 VAL A N 1
ATOM 2387 C CA . VAL A 1 307 ? 0.449 -37.094 1.632 1 98.44 307 VAL A CA 1
ATOM 2388 C C . VAL A 1 307 ? 1.724 -36.5 1.025 1 98.44 307 VAL A C 1
ATOM 2390 O O . VAL A 1 307 ? 2.258 -35.531 1.523 1 98.44 307 VAL A O 1
ATOM 2393 N N . LEU A 1 308 ? 2.246 -37.156 0.06 1 98.5 308 LEU A N 1
ATOM 2394 C CA . LEU A 1 308 ? 3.371 -36.625 -0.695 1 98.5 308 LEU A CA 1
ATOM 2395 C C . LEU A 1 308 ? 2.896 -35.594 -1.719 1 98.5 308 LEU A C 1
ATOM 2397 O O . LEU A 1 308 ? 2.234 -35.938 -2.697 1 98.5 308 LEU A O 1
ATOM 2401 N N . TRP A 1 309 ? 3.24 -34.375 -1.51 1 98.5 309 TRP A N 1
ATOM 2402 C CA . TRP A 1 309 ? 2.732 -33.281 -2.334 1 98.5 309 TRP A CA 1
ATOM 2403 C C . TRP A 1 309 ? 3.133 -33.469 -3.795 1 98.5 309 TRP A C 1
ATOM 2405 O O . TRP A 1 309 ? 2.369 -33.125 -4.703 1 98.5 309 TRP A O 1
ATOM 2415 N N . ASP A 1 310 ? 4.324 -34 -4.051 1 98.06 310 ASP A N 1
ATOM 2416 C CA . ASP A 1 310 ? 4.809 -34.25 -5.402 1 98.06 310 ASP A CA 1
ATOM 2417 C C . ASP A 1 310 ? 3.848 -35.156 -6.164 1 98.06 310 ASP A C 1
ATOM 2419 O O . ASP A 1 310 ? 3.607 -34.969 -7.359 1 98.06 310 ASP A O 1
ATOM 2423 N N . ASP A 1 311 ? 3.312 -36.125 -5.461 1 98.44 311 ASP A N 1
ATOM 2424 C CA . ASP A 1 311 ? 2.363 -37.031 -6.082 1 98.44 311 ASP A CA 1
ATOM 2425 C C . ASP A 1 311 ? 1.057 -36.312 -6.426 1 98.44 311 ASP A C 1
ATOM 2427 O O . ASP A 1 311 ? 0.428 -36.625 -7.441 1 98.44 311 ASP A O 1
ATOM 2431 N N . VAL A 1 312 ? 0.628 -35.469 -5.52 1 98.81 312 VAL A N 1
ATOM 2432 C CA . VAL A 1 312 ? -0.588 -34.719 -5.777 1 98.81 312 VAL A CA 1
ATOM 2433 C C . VAL A 1 312 ? -0.403 -33.844 -7.027 1 98.81 312 VAL A C 1
ATOM 2435 O O . VAL A 1 312 ? -1.291 -33.781 -7.879 1 98.81 312 VAL A O 1
ATOM 2438 N N . HIS A 1 313 ? 0.769 -33.219 -7.148 1 98.69 313 HIS A N 1
ATOM 2439 C CA . HIS A 1 313 ? 1.09 -32.406 -8.305 1 98.69 313 HIS A CA 1
ATOM 2440 C C . HIS A 1 313 ? 1.096 -33.219 -9.586 1 98.69 313 HIS A C 1
ATOM 2442 O O . HIS A 1 313 ? 0.563 -32.812 -10.609 1 98.69 313 HIS A O 1
ATOM 2448 N N . LEU A 1 314 ? 1.681 -34.375 -9.555 1 98.5 314 LEU A N 1
ATOM 2449 C CA . LEU A 1 314 ? 1.713 -35.281 -10.711 1 98.5 314 LEU A CA 1
ATOM 2450 C C . LEU A 1 314 ? 0.302 -35.688 -11.117 1 98.5 314 LEU A C 1
ATOM 2452 O O . LEU A 1 314 ? 0.003 -35.812 -12.305 1 98.5 314 LEU A O 1
ATOM 2456 N N . HIS A 1 315 ? -0.478 -35.969 -10.109 1 98.69 315 HIS A N 1
ATOM 2457 C CA . HIS A 1 315 ? -1.865 -36.312 -10.383 1 98.69 315 HIS A CA 1
ATOM 2458 C C . HIS A 1 315 ? -2.586 -35.188 -11.125 1 98.69 315 HIS A C 1
ATOM 2460 O O . HIS A 1 315 ? -3.355 -35.469 -12.055 1 98.69 315 HIS A O 1
ATOM 2466 N N . ALA A 1 316 ? -2.363 -33.969 -10.742 1 98.81 316 ALA A N 1
ATOM 2467 C CA . ALA A 1 316 ? -2.951 -32.812 -11.43 1 98.81 316 ALA A CA 1
ATOM 2468 C C . ALA A 1 316 ? -2.551 -32.812 -12.906 1 98.81 316 ALA A C 1
ATOM 2470 O O . ALA A 1 316 ? -3.383 -32.562 -13.773 1 98.81 316 ALA A O 1
ATOM 2471 N N . HIS A 1 317 ? -1.304 -33.062 -13.18 1 98.75 317 HIS A N 1
ATOM 2472 C CA . HIS A 1 317 ? -0.836 -33.094 -14.562 1 98.75 317 HIS A CA 1
ATOM 2473 C C . HIS A 1 317 ? -1.531 -34.219 -15.344 1 98.75 317 HIS A C 1
ATOM 2475 O O . HIS A 1 317 ? -1.865 -34.031 -16.516 1 98.75 317 HIS A O 1
ATOM 2481 N N . ARG A 1 318 ? -1.731 -35.375 -14.742 1 98.81 318 ARG A N 1
ATOM 2482 C CA . ARG A 1 318 ? -2.418 -36.469 -15.414 1 98.81 318 ARG A CA 1
ATOM 2483 C C . ARG A 1 318 ? -3.836 -36.094 -15.805 1 98.81 318 ARG A C 1
ATOM 2485 O O . ARG A 1 318 ? -4.277 -36.375 -16.922 1 98.81 318 ARG A O 1
ATOM 2492 N N . ILE A 1 319 ? -4.508 -35.406 -14.867 1 98.88 319 ILE A N 1
ATOM 2493 C CA . ILE A 1 319 ? -5.867 -34.969 -15.164 1 98.88 319 ILE A CA 1
ATOM 2494 C C . ILE A 1 319 ? -5.84 -33.938 -16.297 1 98.88 319 ILE A C 1
ATOM 2496 O O . ILE A 1 319 ? -6.68 -34 -17.203 1 98.88 319 ILE A O 1
ATOM 2500 N N . ALA A 1 320 ? -4.898 -33 -16.266 1 98.88 320 ALA A N 1
ATOM 2501 C CA . ALA A 1 320 ? -4.762 -32 -17.344 1 98.88 320 ALA A CA 1
ATOM 2502 C C . ALA A 1 320 ? -4.539 -32.688 -18.688 1 98.88 320 ALA A C 1
ATOM 2504 O O . ALA A 1 320 ? -5.176 -32.344 -19.672 1 98.88 320 ALA A O 1
ATOM 2505 N N . ILE A 1 321 ? -3.633 -33.656 -18.719 1 98.88 321 ILE A N 1
ATOM 2506 C CA . ILE A 1 321 ? -3.301 -34.375 -19.953 1 98.88 321 ILE A CA 1
ATOM 2507 C C . ILE A 1 321 ? -4.547 -35.062 -20.484 1 98.88 321 ILE A C 1
ATOM 2509 O O . ILE A 1 321 ? -4.895 -34.938 -21.656 1 98.88 321 ILE A O 1
ATOM 2513 N N . ASP A 1 322 ? -5.23 -35.812 -19.609 1 98.88 322 ASP A N 1
ATOM 2514 C CA . ASP A 1 322 ? -6.434 -36.531 -20.016 1 98.88 322 ASP A CA 1
ATOM 2515 C C . ASP A 1 322 ? -7.477 -35.562 -20.594 1 98.88 322 ASP A C 1
ATOM 2517 O O . ASP A 1 322 ? -8.102 -35.844 -21.609 1 98.88 322 ASP A O 1
ATOM 2521 N N . GLY A 1 323 ? -7.676 -34.5 -19.875 1 98.88 323 GLY A N 1
ATOM 2522 C CA . GLY A 1 323 ? -8.633 -33.5 -20.344 1 98.88 323 GLY A CA 1
ATOM 2523 C C . GLY A 1 323 ? -8.258 -32.906 -21.672 1 98.88 323 GLY A C 1
ATOM 2524 O O . GLY A 1 323 ? -9.102 -32.781 -22.562 1 98.88 323 GLY A O 1
ATOM 2525 N N . LEU A 1 324 ? -7.016 -32.469 -21.859 1 98.88 324 LEU A N 1
ATOM 2526 C CA . LEU A 1 324 ? -6.551 -31.844 -23.078 1 98.88 324 LEU A CA 1
ATOM 2527 C C . LEU A 1 324 ? -6.551 -32.844 -24.234 1 98.88 324 LEU A C 1
ATOM 2529 O O . LEU A 1 324 ? -6.793 -32.469 -25.391 1 98.88 324 LEU A O 1
ATOM 2533 N N . LEU A 1 325 ? -6.266 -34.125 -23.938 1 98.88 325 LEU A N 1
ATOM 2534 C CA . LEU A 1 325 ? -6.406 -35.188 -24.938 1 98.88 325 LEU A CA 1
ATOM 2535 C C . LEU A 1 325 ? -7.852 -35.312 -25.406 1 98.88 325 LEU A C 1
ATOM 2537 O O . LEU A 1 325 ? -8.117 -35.406 -26.594 1 98.88 325 LEU A O 1
ATOM 2541 N N . SER A 1 326 ? -8.758 -35.312 -24.453 1 98.75 326 SER A N 1
ATOM 2542 C CA . SER A 1 326 ? -10.18 -35.438 -24.781 1 98.75 326 SER A CA 1
ATOM 2543 C C . SER A 1 326 ? -10.648 -34.281 -25.672 1 98.75 326 SER A C 1
ATOM 2545 O O . SER A 1 326 ? -11.555 -34.469 -26.484 1 98.75 326 SER A O 1
ATOM 2547 N N . LEU A 1 327 ? -10.062 -33.094 -25.562 1 98.69 327 LEU A N 1
ATOM 2548 C CA . LEU A 1 327 ? -10.445 -31.938 -26.344 1 98.69 327 LEU A CA 1
ATOM 2549 C C . LEU A 1 327 ? -9.719 -31.922 -27.688 1 98.69 327 LEU A C 1
ATOM 2551 O O . LEU A 1 327 ? -10.039 -31.109 -28.562 1 98.69 327 LEU A O 1
ATOM 2555 N N . GLY A 1 328 ? -8.734 -32.719 -27.797 1 98.75 328 GLY A N 1
ATOM 2556 C CA . GLY A 1 328 ? -7.973 -32.812 -29.031 1 98.75 328 GLY A CA 1
ATOM 2557 C C . GLY A 1 328 ? -6.824 -31.828 -29.094 1 98.75 328 GLY A C 1
ATOM 2558 O O . GLY A 1 328 ? -6.133 -31.719 -30.109 1 98.75 328 GLY A O 1
ATOM 2559 N N . ILE A 1 329 ? -6.586 -31.062 -28.047 1 98.81 329 ILE A N 1
ATOM 2560 C CA . ILE A 1 329 ? -5.461 -30.141 -28 1 98.81 329 ILE A CA 1
ATOM 2561 C C . ILE A 1 329 ? -4.148 -30.922 -27.938 1 98.81 329 ILE A C 1
ATOM 2563 O O . ILE A 1 329 ? -3.188 -30.578 -28.625 1 98.81 329 ILE A O 1
ATOM 2567 N N . LEU A 1 330 ? -4.137 -31.906 -27.062 1 98.75 330 LEU A N 1
ATOM 2568 C CA . LEU A 1 330 ? -3.049 -32.875 -27.062 1 98.75 330 LEU A CA 1
ATOM 2569 C C . LEU A 1 330 ? -3.412 -34.094 -27.891 1 98.75 330 LEU A C 1
ATOM 2571 O O . LEU A 1 330 ? -4.594 -34.406 -28.078 1 98.75 330 LEU A O 1
ATOM 2575 N N . LYS A 1 331 ? -2.42 -34.781 -28.375 1 98.38 331 LYS A N 1
ATOM 2576 C CA . LYS A 1 331 ? -2.596 -36.031 -29.109 1 98.38 331 LYS A CA 1
ATOM 2577 C C . LYS A 1 331 ? -1.479 -37.031 -28.781 1 98.38 331 LYS A C 1
ATOM 2579 O O . LYS A 1 331 ? -0.374 -36.625 -28.406 1 98.38 331 LYS A O 1
ATOM 2584 N N . GLY A 1 332 ? -1.795 -38.281 -28.906 1 98.25 332 GLY A N 1
ATOM 2585 C CA . GLY A 1 332 ? -0.836 -39.312 -28.562 1 98.25 332 GLY A CA 1
ATOM 2586 C C . GLY A 1 332 ? -1.177 -40.031 -27.281 1 98.25 332 GLY A C 1
ATOM 2587 O O . GLY A 1 332 ? -2.344 -40.094 -26.891 1 98.25 332 GLY A O 1
ATOM 2588 N N . ASP A 1 333 ? -0.107 -40.656 -26.672 1 98.31 333 ASP A N 1
ATOM 2589 C CA . ASP A 1 333 ? -0.299 -41.469 -25.469 1 98.31 333 ASP A CA 1
ATOM 2590 C C . ASP A 1 333 ? -0.113 -40.625 -24.203 1 98.31 333 ASP A C 1
ATOM 2592 O O . ASP A 1 333 ? 0.864 -39.906 -24.078 1 98.31 333 ASP A O 1
ATOM 2596 N N . ALA A 1 334 ? -1.058 -40.781 -23.297 1 98.5 334 ALA A N 1
ATOM 2597 C CA . ALA A 1 334 ? -1.062 -39.969 -22.078 1 98.5 334 ALA A CA 1
ATOM 2598 C C . ALA A 1 334 ? 0.239 -40.156 -21.312 1 98.5 334 ALA A C 1
ATOM 2600 O O . ALA A 1 334 ? 0.803 -39.188 -20.797 1 98.5 334 ALA A O 1
ATOM 2601 N N . ASN A 1 335 ? 0.687 -41.344 -21.203 1 98.31 335 ASN A N 1
ATOM 2602 C CA . ASN A 1 335 ? 1.898 -41.594 -20.438 1 98.31 335 ASN A CA 1
ATOM 2603 C C . ASN A 1 335 ? 3.133 -41 -21.109 1 98.31 335 ASN A C 1
ATOM 2605 O O . ASN A 1 335 ? 4.035 -40.531 -20.422 1 98.31 335 ASN A O 1
ATOM 2609 N N . GLU A 1 336 ? 3.209 -41.125 -22.391 1 98.31 336 GLU A N 1
ATOM 2610 C CA . GLU A 1 336 ? 4.328 -40.531 -23.141 1 98.31 336 GLU A CA 1
ATOM 2611 C C . GLU A 1 336 ? 4.371 -39.031 -22.969 1 98.31 336 GLU A C 1
ATOM 2613 O O . GLU A 1 336 ? 5.445 -38.438 -22.828 1 98.31 336 GLU A O 1
ATOM 2618 N N . ILE A 1 337 ? 3.182 -38.469 -23.016 1 98.5 337 ILE A N 1
ATOM 2619 C CA . ILE A 1 337 ? 3.074 -37.031 -22.844 1 98.5 337 ILE A CA 1
ATOM 2620 C C . ILE A 1 337 ? 3.578 -36.625 -21.453 1 98.5 337 ILE A C 1
ATOM 2622 O O . ILE A 1 337 ? 4.328 -35.656 -21.312 1 98.5 337 ILE A O 1
ATOM 2626 N N . LEU A 1 338 ? 3.15 -37.375 -20.438 1 98.31 338 LEU A N 1
ATOM 2627 C CA . LEU A 1 338 ? 3.586 -37.094 -19.062 1 98.31 338 LEU A CA 1
ATOM 2628 C C . LEU A 1 338 ? 5.098 -37.281 -18.938 1 98.31 338 LEU A C 1
ATOM 2630 O O . LEU A 1 338 ? 5.766 -36.438 -18.297 1 98.31 338 LEU A O 1
ATOM 2634 N N . GLU A 1 339 ? 5.648 -38.344 -19.516 1 97.69 339 GLU A N 1
ATOM 2635 C CA . GLU A 1 339 ? 7.078 -38.625 -19.438 1 97.69 339 GLU A CA 1
ATOM 2636 C C . GLU A 1 339 ? 7.891 -37.531 -20.125 1 97.69 339 GLU A C 1
ATOM 2638 O O . GLU A 1 339 ? 8.969 -37.156 -19.656 1 97.69 339 GLU A O 1
ATOM 2643 N N . ALA A 1 340 ? 7.363 -37.062 -21.172 1 97.69 340 ALA A N 1
ATOM 2644 C CA . ALA A 1 340 ? 8.039 -36.031 -21.922 1 97.69 340 ALA A CA 1
ATOM 2645 C C . ALA A 1 340 ? 7.91 -34.688 -21.219 1 97.69 340 ALA A C 1
ATOM 2647 O O . ALA A 1 340 ? 8.617 -33.719 -21.562 1 97.69 340 ALA A O 1
ATOM 2648 N N . ARG A 1 341 ? 6.941 -34.562 -20.25 1 97.5 341 ARG A N 1
ATOM 2649 C CA . ARG A 1 341 ? 6.652 -33.344 -19.484 1 97.5 341 ARG A CA 1
ATOM 2650 C C . ARG A 1 341 ? 6.027 -32.25 -20.359 1 97.5 341 ARG A C 1
ATOM 2652 O O . ARG A 1 341 ? 6.211 -31.078 -20.125 1 97.5 341 ARG A O 1
ATOM 2659 N N . THR A 1 342 ? 5.352 -32.656 -21.453 1 97.94 342 THR A N 1
ATOM 2660 C CA . THR A 1 342 ? 4.766 -31.719 -22.422 1 97.94 342 THR A CA 1
ATOM 2661 C C . THR A 1 342 ? 3.637 -30.922 -21.766 1 97.94 342 THR A C 1
ATOM 2663 O O . THR A 1 342 ? 3.377 -29.781 -22.156 1 97.94 342 THR A O 1
ATOM 2666 N N . SER A 1 343 ? 2.996 -31.5 -20.734 1 97.5 343 SER A N 1
ATOM 2667 C CA . SER A 1 343 ? 1.882 -30.812 -20.078 1 97.5 343 SER A CA 1
ATOM 2668 C C . SER A 1 343 ? 2.338 -29.531 -19.391 1 97.5 343 SER A C 1
ATOM 2670 O O . SER A 1 343 ? 1.521 -28.672 -19.078 1 97.5 343 SER A O 1
ATOM 2672 N N . ALA A 1 344 ? 3.66 -29.328 -19.109 1 96.19 344 ALA A N 1
ATOM 2673 C CA . ALA A 1 344 ? 4.207 -28.141 -18.484 1 96.19 344 ALA A CA 1
ATOM 2674 C C . ALA A 1 344 ? 3.977 -26.906 -19.359 1 96.19 344 ALA A C 1
ATOM 2676 O O . ALA A 1 344 ? 3.967 -25.781 -18.859 1 96.19 344 ALA A O 1
ATOM 2677 N N . ALA A 1 345 ? 3.758 -27.094 -20.625 1 96.12 345 ALA A N 1
ATOM 2678 C CA . ALA A 1 345 ? 3.471 -26 -21.531 1 96.12 345 ALA A CA 1
ATOM 2679 C C . ALA A 1 345 ? 2.146 -25.328 -21.188 1 96.12 345 ALA A C 1
ATOM 2681 O O . ALA A 1 345 ? 1.977 -24.125 -21.406 1 96.12 345 ALA A O 1
ATOM 2682 N N . PHE A 1 346 ? 1.205 -26.125 -20.578 1 97.69 346 PHE A N 1
ATOM 2683 C CA . PHE A 1 346 ? -0.147 -25.641 -20.328 1 97.69 346 PHE A CA 1
ATOM 2684 C C . PHE A 1 346 ? -0.373 -25.422 -18.828 1 97.69 346 PHE A C 1
ATOM 2686 O O . PHE A 1 346 ? -1.311 -24.734 -18.438 1 97.69 346 PHE A O 1
ATOM 2693 N N . PHE A 1 347 ? 0.372 -26.047 -18.016 1 97.44 347 PHE A N 1
ATOM 2694 C CA . PHE A 1 347 ? 0.362 -25.922 -16.562 1 97.44 347 PHE A CA 1
ATOM 2695 C C . PHE A 1 347 ? 1.771 -25.703 -16.016 1 97.44 347 PHE A C 1
ATOM 2697 O O . PHE A 1 347 ? 2.352 -26.609 -15.398 1 97.44 347 PHE A O 1
ATOM 2704 N N . PRO A 1 348 ? 2.287 -24.5 -16.172 1 93.62 348 PRO A N 1
ATOM 2705 C CA . PRO A 1 348 ? 3.719 -24.25 -15.977 1 93.62 348 PRO A CA 1
ATOM 2706 C C . PRO A 1 348 ? 4.086 -23.984 -14.516 1 93.62 348 PRO A C 1
ATOM 2708 O O . PRO A 1 348 ? 5.273 -23.938 -14.18 1 93.62 348 PRO A O 1
ATOM 2711 N N . HIS A 1 349 ? 3.146 -23.703 -13.648 1 94.31 349 HIS A N 1
ATOM 2712 C CA . HIS A 1 349 ? 3.457 -23.375 -12.258 1 94.31 349 HIS A CA 1
ATOM 2713 C C . HIS A 1 349 ? 3.133 -24.531 -11.328 1 94.31 349 HIS A C 1
ATOM 2715 O O . HIS A 1 349 ? 2.588 -25.547 -11.758 1 94.31 349 HIS A O 1
ATOM 2721 N N . GLY A 1 350 ? 3.504 -24.406 -10.078 1 96.25 350 GLY A N 1
ATOM 2722 C CA . GLY A 1 350 ? 3.262 -25.453 -9.086 1 96.25 350 GLY A CA 1
ATOM 2723 C C . GLY A 1 350 ? 1.823 -25.5 -8.609 1 96.25 350 GLY A C 1
ATOM 2724 O O . GLY A 1 350 ? 1.07 -24.531 -8.797 1 96.25 350 GLY A O 1
ATOM 2725 N N . LEU A 1 351 ? 1.505 -26.609 -7.98 1 98.31 351 LEU A N 1
ATOM 2726 C CA . LEU A 1 351 ? 0.129 -26.891 -7.582 1 98.31 351 LEU A CA 1
ATOM 2727 C C . LEU A 1 351 ? -0.273 -26.016 -6.391 1 98.31 351 LEU A C 1
ATOM 2729 O O . LEU A 1 351 ? -1.456 -25.719 -6.207 1 98.31 351 LEU A O 1
ATOM 2733 N N . GLY A 1 352 ? 0.717 -25.672 -5.574 1 98 352 GLY A N 1
ATOM 2734 C CA . GLY A 1 352 ? 0.363 -24.891 -4.398 1 98 352 GLY A CA 1
ATOM 2735 C C . GLY A 1 352 ? 1.535 -24.656 -3.465 1 98 352 GLY A C 1
ATOM 2736 O O . GLY A 1 352 ? 2.684 -24.922 -3.82 1 98 352 GLY A O 1
ATOM 2737 N N . HIS A 1 353 ? 1.264 -24.047 -2.357 1 98.5 353 HIS A N 1
ATOM 2738 C CA . HIS A 1 353 ? 2.234 -23.656 -1.34 1 98.5 353 HIS A CA 1
ATOM 2739 C C . HIS A 1 353 ? 1.585 -23.578 0.038 1 98.5 353 HIS A C 1
ATOM 2741 O O . HIS A 1 353 ? 0.358 -23.609 0.154 1 98.5 353 HIS A O 1
ATOM 2747 N N . TYR A 1 354 ? 2.457 -23.578 1.089 1 98.69 354 TYR A N 1
ATOM 2748 C CA . TYR A 1 354 ? 1.936 -23.297 2.426 1 98.69 354 TYR A CA 1
ATOM 2749 C C . TYR A 1 354 ? 1.377 -21.891 2.521 1 98.69 354 TYR A C 1
ATOM 2751 O O . TYR A 1 354 ? 1.86 -20.984 1.846 1 98.69 354 TYR A O 1
ATOM 2759 N N . LEU A 1 355 ? 0.38 -21.734 3.303 1 98.75 355 LEU A N 1
ATOM 2760 C CA . LEU A 1 355 ? -0.281 -20.469 3.543 1 98.75 355 LEU A CA 1
ATOM 2761 C C . LEU A 1 355 ? -0.331 -20.141 5.035 1 98.75 355 LEU A C 1
ATOM 2763 O O . LEU A 1 355 ? -0.578 -21.031 5.852 1 98.75 355 LEU A O 1
ATOM 2767 N N . GLY A 1 356 ? -0.083 -18.969 5.453 1 98.56 356 GLY A N 1
ATOM 2768 C CA . GLY A 1 356 ? -0.137 -18.484 6.824 1 98.56 356 GLY A CA 1
ATOM 2769 C C . GLY A 1 356 ? 0.077 -16.984 6.949 1 98.56 356 GLY A C 1
ATOM 2770 O O . GLY A 1 356 ? -0.669 -16.203 6.363 1 98.56 356 GLY A O 1
ATOM 2771 N N . LEU A 1 357 ? 1.161 -16.578 7.59 1 98.62 357 LEU A N 1
ATOM 2772 C CA . LEU A 1 357 ? 1.479 -15.172 7.785 1 98.62 357 LEU A CA 1
ATOM 2773 C C . LEU A 1 357 ? 1.918 -14.523 6.477 1 98.62 357 LEU A C 1
ATOM 2775 O O . LEU A 1 357 ? 1.886 -13.297 6.344 1 98.62 357 LEU A O 1
ATOM 2779 N N . ASP A 1 358 ? 2.301 -15.336 5.578 1 97.94 358 ASP A N 1
ATOM 2780 C CA . ASP A 1 358 ? 2.59 -14.883 4.219 1 97.94 358 ASP A CA 1
ATOM 2781 C C . ASP A 1 358 ? 1.818 -15.711 3.191 1 97.94 358 ASP A C 1
ATOM 2783 O O . ASP A 1 358 ? 1.395 -16.828 3.48 1 97.94 358 ASP A O 1
ATOM 2787 N N . THR A 1 359 ? 1.585 -15.125 2.025 1 97.75 359 THR A N 1
ATOM 2788 C CA . THR A 1 359 ? 0.96 -15.867 0.934 1 97.75 359 THR A CA 1
ATOM 2789 C C . THR A 1 359 ? 1.757 -17.125 0.611 1 97.75 359 THR A C 1
ATOM 2791 O O . THR A 1 359 ? 1.23 -18.234 0.696 1 97.75 359 THR A O 1
ATOM 2794 N N . HIS A 1 360 ? 2.969 -16.922 0.198 1 97.25 360 HIS A N 1
ATOM 2795 C CA . HIS A 1 360 ? 3.926 -18.016 0.168 1 97.25 360 HIS A CA 1
ATOM 2796 C C . HIS A 1 360 ? 4.648 -18.156 1.503 1 97.25 360 HIS A C 1
ATOM 2798 O O . HIS A 1 360 ? 5.719 -17.578 1.698 1 97.25 360 HIS A O 1
ATOM 2804 N N . ASP A 1 361 ? 4.059 -18.875 2.365 1 97.62 361 ASP A N 1
ATOM 2805 C CA . ASP A 1 361 ? 4.555 -18.953 3.736 1 97.62 361 ASP A CA 1
ATOM 2806 C C . ASP A 1 361 ? 5.82 -19.797 3.814 1 97.62 361 ASP A C 1
ATOM 2808 O O . ASP A 1 361 ? 6.23 -20.406 2.82 1 97.62 361 ASP A O 1
ATOM 2812 N N . VAL A 1 362 ? 6.445 -19.859 4.945 1 96.5 362 VAL A N 1
ATOM 2813 C CA . VAL A 1 362 ? 7.711 -20.562 5.176 1 96.5 362 VAL A CA 1
ATOM 2814 C C . VAL A 1 362 ? 7.512 -22.062 5.039 1 96.5 362 VAL A C 1
ATOM 2816 O O . VAL A 1 362 ? 6.379 -22.547 5.051 1 96.5 362 VAL A O 1
ATOM 2819 N N . GLY A 1 363 ? 8.625 -22.688 4.848 1 94.81 363 GLY A N 1
ATOM 2820 C CA . GLY A 1 363 ? 8.617 -24.125 4.656 1 94.81 363 GLY A CA 1
ATOM 2821 C C . GLY A 1 363 ? 8.453 -24.531 3.207 1 94.81 363 GLY A C 1
ATOM 2822 O O . GLY A 1 363 ? 8.883 -23.812 2.301 1 94.81 363 GLY A O 1
ATOM 2823 N N . GLY A 1 364 ? 8.031 -25.641 2.906 1 94.94 364 GLY A N 1
ATOM 2824 C CA . GLY A 1 364 ? 7.672 -26.172 1.603 1 94.94 364 GLY A CA 1
ATOM 2825 C C . GLY A 1 364 ? 8.836 -26.844 0.889 1 94.94 364 GLY A C 1
ATOM 2826 O O . GLY A 1 364 ? 8.633 -27.625 -0.045 1 94.94 364 GLY A O 1
ATOM 2827 N N . ASN A 1 365 ? 10.07 -26.422 1.282 1 95.06 365 ASN A N 1
ATOM 2828 C CA . ASN A 1 365 ? 11.281 -27.047 0.765 1 95.06 365 ASN A CA 1
ATOM 2829 C C . ASN A 1 365 ? 11.352 -26.953 -0.757 1 95.06 365 ASN A C 1
ATOM 2831 O O . ASN A 1 365 ? 11.562 -27.969 -1.43 1 95.06 365 ASN A O 1
ATOM 2835 N N . PRO A 1 366 ? 11.094 -25.828 -1.308 1 94.69 366 PRO A N 1
ATOM 2836 C CA . PRO A 1 366 ? 11.18 -25.688 -2.764 1 94.69 366 PRO A CA 1
ATOM 2837 C C . PRO A 1 366 ? 12.586 -25.969 -3.293 1 94.69 366 PRO A C 1
ATOM 2839 O O . PRO A 1 366 ? 13.57 -25.75 -2.584 1 94.69 366 PRO A O 1
ATOM 2842 N N . ASN A 1 367 ? 12.758 -26.578 -4.461 1 94.19 367 ASN A N 1
ATOM 2843 C CA . ASN A 1 367 ? 14.016 -26.781 -5.172 1 94.19 367 ASN A CA 1
ATOM 2844 C C . ASN A 1 367 ? 13.977 -26.188 -6.574 1 94.19 367 ASN A C 1
ATOM 2846 O O . ASN A 1 367 ? 13.719 -26.891 -7.551 1 94.19 367 ASN A O 1
ATOM 2850 N N . ARG A 1 368 ? 14.492 -25.109 -6.812 1 88.12 368 ARG A N 1
ATOM 2851 C CA . ARG A 1 368 ? 14.414 -24.375 -8.07 1 88.12 368 ARG A CA 1
ATOM 2852 C C . ARG A 1 368 ? 15.406 -24.922 -9.094 1 88.12 368 ARG A C 1
ATOM 2854 O O . ARG A 1 368 ? 15.289 -24.625 -10.281 1 88.12 368 ARG A O 1
ATOM 2861 N N . GLN A 1 369 ? 16.219 -25.656 -8.609 1 92.19 369 GLN A N 1
ATOM 2862 C CA . GLN A 1 369 ? 17.234 -26.219 -9.492 1 92.19 369 GLN A CA 1
ATOM 2863 C C . GLN A 1 369 ? 16.844 -27.625 -9.938 1 92.19 369 GLN A C 1
ATOM 2865 O O . GLN A 1 369 ? 17.656 -28.328 -10.547 1 92.19 369 GLN A O 1
ATOM 2870 N N . ASP A 1 370 ? 15.688 -27.906 -9.562 1 93.38 370 ASP A N 1
ATOM 2871 C CA . ASP A 1 370 ? 15.234 -29.234 -9.984 1 93.38 370 ASP A CA 1
ATOM 2872 C C . ASP A 1 370 ? 15.312 -29.375 -11.508 1 93.38 370 ASP A C 1
ATOM 2874 O O . ASP A 1 370 ? 14.82 -28.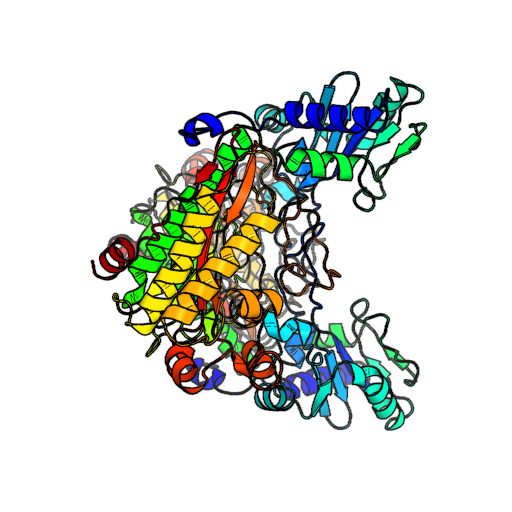516 -12.242 1 93.38 370 ASP A O 1
ATOM 2878 N N . LYS A 1 371 ? 15.922 -30.406 -12.008 1 92.62 371 LYS A N 1
ATOM 2879 C CA . LYS A 1 371 ? 16.094 -30.625 -13.438 1 92.62 371 LYS A CA 1
ATOM 2880 C C . LYS A 1 371 ? 14.789 -31.078 -14.086 1 92.62 371 LYS A C 1
ATOM 2882 O O . LYS A 1 371 ? 14.641 -30.984 -15.312 1 92.62 371 LYS A O 1
ATOM 2887 N N . ASP A 1 372 ? 13.969 -31.641 -13.289 1 94.19 372 ASP A N 1
ATOM 2888 C CA . ASP A 1 372 ? 12.648 -32.031 -13.789 1 94.19 372 ASP A CA 1
ATOM 2889 C C . ASP A 1 372 ? 11.734 -30.797 -13.906 1 94.19 372 ASP A C 1
ATOM 2891 O O . ASP A 1 372 ? 11.359 -30.203 -12.898 1 94.19 372 ASP A O 1
ATOM 2895 N N . ALA A 1 373 ? 11.227 -30.484 -15.109 1 89.25 373 ALA A N 1
ATOM 2896 C CA . ALA A 1 373 ? 10.477 -29.281 -15.43 1 89.25 373 ALA A CA 1
ATOM 2897 C C . ALA A 1 373 ? 9.156 -29.234 -14.664 1 89.25 373 ALA A C 1
ATOM 2899 O O . ALA A 1 373 ? 8.641 -28.156 -14.367 1 89.25 373 ALA A O 1
ATOM 2900 N N . LEU A 1 374 ? 8.57 -30.375 -14.281 1 93.88 374 LEU A N 1
ATOM 2901 C CA . LEU A 1 374 ? 7.277 -30.406 -13.602 1 93.88 374 LEU A CA 1
ATOM 2902 C C . LEU A 1 374 ? 7.422 -29.953 -12.148 1 93.88 374 LEU A C 1
ATOM 2904 O O . LEU A 1 374 ? 6.445 -29.547 -11.523 1 93.88 374 LEU A O 1
ATOM 2908 N N . PHE A 1 375 ? 8.68 -30.109 -11.664 1 94.88 375 PHE A N 1
ATOM 2909 C CA . PHE A 1 375 ? 8.812 -29.906 -10.227 1 94.88 375 PHE A CA 1
ATOM 2910 C C . PHE A 1 375 ? 9.625 -28.641 -9.93 1 94.88 375 PHE A C 1
ATOM 2912 O O . PHE A 1 375 ? 9.727 -28.219 -8.773 1 94.88 375 PHE A O 1
ATOM 2919 N N . ARG A 1 376 ? 10.203 -28.031 -10.883 1 91.25 376 ARG A N 1
ATOM 2920 C CA . ARG A 1 376 ? 11.102 -26.891 -10.742 1 91.25 376 ARG A CA 1
ATOM 2921 C C . ARG A 1 376 ? 10.414 -25.75 -10 1 91.25 376 ARG A C 1
ATOM 2923 O O . ARG A 1 376 ? 11.047 -25.047 -9.211 1 91.25 376 ARG A O 1
ATOM 2930 N N . TYR A 1 377 ? 9.109 -25.578 -10.211 1 90.5 377 TYR A N 1
ATOM 2931 C CA . TYR A 1 377 ? 8.414 -24.422 -9.656 1 90.5 377 TYR A CA 1
ATOM 2932 C C . TYR A 1 377 ? 7.441 -24.844 -8.562 1 90.5 377 TYR A C 1
ATOM 2934 O O . TYR A 1 377 ? 6.555 -24.078 -8.18 1 90.5 377 TYR A O 1
ATOM 2942 N N . LEU A 1 378 ? 7.605 -26.094 -8.117 1 95.38 378 LEU A N 1
ATOM 2943 C CA . LEU A 1 378 ? 6.809 -26.562 -6.996 1 95.38 378 LEU A CA 1
ATOM 2944 C C . LEU A 1 378 ? 7.301 -25.953 -5.684 1 95.38 378 LEU A C 1
ATOM 2946 O O . LEU A 1 378 ? 8.43 -26.219 -5.262 1 95.38 378 LEU A O 1
ATOM 2950 N N . ARG A 1 379 ? 6.473 -25.172 -5.078 1 96.31 379 ARG A N 1
ATOM 2951 C CA . ARG A 1 379 ? 6.871 -24.453 -3.875 1 96.31 379 ARG A CA 1
ATOM 2952 C C . ARG A 1 379 ? 6.715 -25.328 -2.635 1 96.31 379 ARG A C 1
ATOM 2954 O O . ARG A 1 379 ? 7.324 -25.047 -1.599 1 96.31 379 ARG A O 1
ATOM 2961 N N . LEU A 1 380 ? 5.914 -26.281 -2.688 1 97.94 380 LEU A N 1
ATOM 2962 C CA . LEU A 1 380 ? 5.711 -27.25 -1.62 1 97.94 380 LEU A CA 1
ATOM 2963 C C . LEU A 1 380 ? 6.137 -28.641 -2.07 1 97.94 380 LEU A C 1
ATOM 2965 O O . LEU A 1 380 ? 5.645 -29.156 -3.078 1 97.94 380 LEU A O 1
ATOM 2969 N N . ARG A 1 381 ? 7.094 -29.219 -1.393 1 97.06 381 ARG A N 1
ATOM 2970 C CA . ARG A 1 381 ? 7.637 -30.547 -1.684 1 97.06 381 ARG A CA 1
ATOM 2971 C C . ARG A 1 381 ? 7.574 -31.438 -0.453 1 97.06 381 ARG A C 1
ATOM 2973 O O . ARG A 1 381 ? 7.629 -30.953 0.679 1 97.06 381 ARG A O 1
ATOM 2980 N N . GLY A 1 382 ? 7.445 -32.719 -0.74 1 97 382 GLY A N 1
ATOM 2981 C CA . GLY A 1 382 ? 7.539 -33.688 0.345 1 97 382 GLY A CA 1
ATOM 2982 C C . GLY A 1 382 ? 6.207 -33.938 1.024 1 97 382 GLY A C 1
ATOM 2983 O O . GLY A 1 382 ? 5.148 -33.719 0.431 1 97 382 GLY A O 1
ATOM 2984 N N . ARG A 1 383 ? 6.238 -34.531 2.201 1 98.25 383 ARG A N 1
ATOM 2985 C CA . ARG A 1 383 ? 5.039 -34.906 2.93 1 98.25 383 ARG A CA 1
ATOM 2986 C C . ARG A 1 383 ? 4.457 -33.75 3.715 1 98.25 383 ARG A C 1
ATOM 2988 O O . ARG A 1 383 ? 5.199 -32.969 4.316 1 98.25 383 ARG A O 1
ATOM 2995 N N . VAL A 1 384 ? 3.213 -33.625 3.717 1 98.44 384 VAL A N 1
ATOM 2996 C CA . VAL A 1 384 ? 2.514 -32.5 4.328 1 98.44 384 VAL A CA 1
ATOM 2997 C C . VAL A 1 384 ? 1.926 -32.906 5.672 1 98.44 384 VAL A C 1
ATOM 2999 O O . VAL A 1 384 ? 1.207 -33.906 5.754 1 98.44 384 VAL A O 1
ATOM 3002 N N . PRO A 1 385 ? 2.246 -32.219 6.73 1 98.38 385 PRO A N 1
ATOM 3003 C CA . PRO A 1 385 ? 1.735 -32.625 8.047 1 98.38 385 PRO A CA 1
ATOM 3004 C C . PRO A 1 385 ? 0.317 -32.125 8.305 1 98.38 385 PRO A C 1
ATOM 3006 O O . PRO A 1 385 ? -0.098 -31.109 7.727 1 98.38 385 PRO A O 1
ATOM 3009 N N . ALA A 1 386 ? -0.421 -32.844 9.195 1 98.38 386 ALA A N 1
ATOM 3010 C CA . ALA A 1 386 ? -1.694 -32.344 9.695 1 98.38 386 ALA A CA 1
ATOM 3011 C C . ALA A 1 386 ? -1.513 -30.969 10.367 1 98.38 386 ALA A C 1
ATOM 3013 O O . ALA A 1 386 ? -0.498 -30.734 11.031 1 98.38 386 ALA A O 1
ATOM 3014 N N . GLY A 1 387 ? -2.496 -30.125 10.18 1 98.19 387 GLY A N 1
ATOM 3015 C CA . GLY A 1 387 ? -2.467 -28.812 10.797 1 98.19 387 GLY A CA 1
ATOM 3016 C C . GLY A 1 387 ? -1.903 -27.734 9.891 1 98.19 387 GLY A C 1
ATOM 3017 O O . GLY A 1 387 ? -1.989 -26.547 10.203 1 98.19 387 GLY A O 1
ATOM 3018 N N . SER A 1 388 ? -1.308 -28.125 8.812 1 98.56 388 SER A N 1
ATOM 3019 C CA . SER A 1 388 ? -0.847 -27.141 7.84 1 98.56 388 SER A CA 1
ATOM 3020 C C . SER A 1 388 ? -1.992 -26.656 6.961 1 98.56 388 SER A C 1
ATOM 3022 O O . SER A 1 388 ? -3.029 -27.312 6.863 1 98.56 388 SER A O 1
ATOM 3024 N N . VAL A 1 389 ? -1.891 -25.484 6.477 1 98.81 389 VAL A N 1
ATOM 3025 C CA . VAL A 1 389 ? -2.799 -24.953 5.465 1 98.81 389 VAL A CA 1
ATOM 3026 C C . VAL A 1 389 ? -2.062 -24.828 4.133 1 98.81 389 VAL A C 1
ATOM 3028 O O . VAL A 1 389 ? -0.989 -24.219 4.07 1 98.81 389 VAL A O 1
ATOM 3031 N N . VAL A 1 390 ? -2.586 -25.391 3.062 1 98.88 390 VAL A N 1
ATOM 3032 C CA . VAL A 1 390 ? -1.962 -25.375 1.744 1 98.88 390 VAL A CA 1
ATOM 3033 C C . VAL A 1 390 ? -2.932 -24.797 0.719 1 98.88 390 VAL A C 1
ATOM 3035 O O . VAL A 1 390 ? -4.152 -24.875 0.896 1 98.88 390 VAL A O 1
ATOM 3038 N N . THR A 1 391 ? -2.428 -24.172 -0.28 1 98.88 391 THR A N 1
ATOM 3039 C CA . THR A 1 391 ? -3.238 -23.781 -1.43 1 98.88 391 THR A CA 1
ATOM 3040 C C . THR A 1 391 ? -3.26 -24.906 -2.473 1 98.88 391 THR A C 1
ATOM 3042 O O . THR A 1 391 ? -2.273 -25.625 -2.641 1 98.88 391 THR A O 1
ATOM 3045 N N . VAL A 1 392 ? -4.34 -25.078 -3.109 1 98.94 392 VAL A N 1
ATOM 3046 C CA . VAL A 1 392 ? -4.492 -25.953 -4.27 1 98.94 392 VAL A CA 1
ATOM 3047 C C . VAL A 1 392 ? -4.949 -25.141 -5.477 1 98.94 392 VAL A C 1
ATOM 3049 O O . VAL A 1 392 ? -6.117 -24.766 -5.566 1 98.94 392 VAL A O 1
ATOM 3052 N N . GLU A 1 393 ? -4.004 -24.906 -6.355 1 98.81 393 GLU A N 1
ATOM 3053 C CA . GLU A 1 393 ? -4.246 -23.875 -7.352 1 98.81 393 GLU A CA 1
ATOM 3054 C C . GLU A 1 393 ? -3.807 -24.328 -8.742 1 98.81 393 GLU A C 1
ATOM 3056 O O . GLU A 1 393 ? -3.037 -23.641 -9.406 1 98.81 393 GLU A O 1
ATOM 3061 N N . PRO A 1 394 ? -4.375 -25.422 -9.234 1 98.81 394 PRO A N 1
ATOM 3062 C CA . PRO A 1 394 ? -4.051 -25.797 -10.617 1 98.81 394 PRO A CA 1
ATOM 3063 C C . PRO A 1 394 ? -4.59 -24.797 -11.633 1 98.81 394 PRO A C 1
ATOM 3065 O O . PRO A 1 394 ? -5.488 -24.016 -11.32 1 98.81 394 PRO A O 1
ATOM 3068 N N . GLY A 1 395 ? -3.986 -24.844 -12.797 1 98.5 395 GLY A N 1
ATOM 3069 C CA . GLY A 1 395 ? -4.438 -24.016 -13.906 1 98.5 395 GLY A CA 1
ATOM 3070 C C . GLY A 1 395 ? -3.992 -24.531 -15.258 1 98.5 395 GLY A C 1
ATOM 3071 O O . GLY A 1 395 ? -3.105 -25.375 -15.344 1 98.5 395 GLY A O 1
ATOM 3072 N N . VAL A 1 396 ? -4.676 -24.109 -16.266 1 98.75 396 VAL A N 1
ATOM 3073 C CA . VAL A 1 396 ? -4.336 -24.359 -17.672 1 98.75 396 VAL A CA 1
ATOM 3074 C C . VAL A 1 396 ? -4.293 -23.031 -18.438 1 98.75 396 VAL A C 1
ATOM 3076 O O . VAL A 1 396 ? -5.254 -22.266 -18.391 1 98.75 396 VAL A O 1
ATOM 3079 N N . TYR A 1 397 ? -3.195 -22.844 -19.109 1 97.5 397 TYR A N 1
ATOM 3080 C CA . TYR A 1 397 ? -2.955 -21.531 -19.703 1 97.5 397 TYR A CA 1
ATOM 3081 C C . TYR A 1 397 ? -2.627 -21.656 -21.188 1 97.5 397 TYR A C 1
ATOM 3083 O O . TYR A 1 397 ? -1.992 -22.625 -21.609 1 97.5 397 TYR A O 1
ATOM 3091 N N . PHE A 1 398 ? -3.062 -20.703 -21.891 1 97.25 398 PHE A N 1
ATOM 3092 C CA . PHE A 1 398 ? -2.74 -20.578 -23.312 1 97.25 398 PHE A CA 1
ATOM 3093 C C . PHE A 1 398 ? -1.924 -19.312 -23.562 1 97.25 398 PHE A C 1
ATOM 3095 O O . PHE A 1 398 ? -2.477 -18.281 -23.938 1 97.25 398 PHE A O 1
ATOM 3102 N N . CYS A 1 399 ? -0.704 -19.469 -23.328 1 93.31 399 CYS A N 1
ATOM 3103 C CA . CYS A 1 399 ? 0.26 -18.375 -23.484 1 93.31 399 CYS A CA 1
ATOM 3104 C C . CYS A 1 399 ? 1.219 -18.672 -24.641 1 93.31 399 CYS A C 1
ATOM 3106 O O . CYS A 1 399 ? 1.988 -19.625 -24.578 1 93.31 399 CYS A O 1
ATOM 3108 N N . ASP A 1 400 ? 1.237 -17.812 -25.578 1 90.5 400 ASP A N 1
ATOM 3109 C CA . ASP A 1 400 ? 2.061 -18.016 -26.766 1 90.5 400 ASP A CA 1
ATOM 3110 C C . ASP A 1 400 ? 3.537 -18.125 -26.406 1 90.5 400 ASP A C 1
ATOM 3112 O O . ASP A 1 400 ? 4.25 -18.984 -26.938 1 90.5 400 ASP A O 1
ATOM 3116 N N . PHE A 1 401 ? 3.965 -17.375 -25.469 1 87.75 401 PHE A N 1
ATOM 3117 C CA . PHE A 1 401 ? 5.375 -17.312 -25.109 1 87.75 401 PHE A CA 1
ATOM 3118 C C . PHE A 1 401 ? 5.82 -18.641 -24.484 1 87.75 401 PHE A C 1
ATOM 3120 O O . PHE A 1 401 ? 6.973 -19.047 -24.641 1 87.75 401 PHE A O 1
ATOM 3127 N N . ILE A 1 402 ? 4.93 -19.281 -23.828 1 90.69 402 ILE A N 1
ATOM 3128 C CA . ILE A 1 402 ? 5.281 -20.531 -23.172 1 90.69 402 ILE A CA 1
ATOM 3129 C C . ILE A 1 402 ? 5.078 -21.703 -24.125 1 90.69 402 ILE A C 1
ATOM 3131 O O . ILE A 1 402 ? 5.934 -22.578 -24.219 1 90.69 402 ILE A O 1
ATOM 3135 N N . ILE A 1 403 ? 4.02 -21.688 -24.906 1 94.94 403 ILE A N 1
ATOM 3136 C CA . ILE A 1 403 ? 3.6 -22.875 -25.656 1 94.94 403 ILE A CA 1
ATOM 3137 C C . ILE A 1 403 ? 4.371 -22.953 -26.969 1 94.94 403 ILE A C 1
ATOM 3139 O O . ILE A 1 403 ? 4.719 -24.047 -27.422 1 94.94 403 ILE A O 1
ATOM 3143 N N . LYS A 1 404 ? 4.738 -21.859 -27.547 1 92.88 404 LYS A N 1
ATOM 3144 C CA . LYS A 1 404 ? 5.363 -21.859 -28.875 1 92.88 404 LYS A CA 1
ATOM 3145 C C . LYS A 1 404 ? 6.672 -22.656 -28.859 1 92.88 404 LYS A C 1
ATOM 3147 O O . LYS A 1 404 ? 6.93 -23.453 -29.75 1 92.88 404 LYS A O 1
ATOM 3152 N N . PRO A 1 405 ? 7.531 -22.422 -27.859 1 92.31 405 PRO A N 1
ATOM 3153 C CA . PRO A 1 405 ? 8.75 -23.219 -27.812 1 92.31 405 PRO A CA 1
ATOM 3154 C C . PRO A 1 405 ? 8.477 -24.719 -27.75 1 92.31 405 PRO A C 1
ATOM 3156 O O . PRO A 1 405 ? 9.258 -25.516 -28.281 1 92.31 405 PRO A O 1
ATOM 3159 N N . TYR A 1 406 ? 7.395 -25.141 -27.141 1 95.38 406 TYR A N 1
ATOM 3160 C CA . TYR A 1 406 ? 7.012 -26.547 -27.109 1 95.38 406 TYR A CA 1
ATOM 3161 C C . TYR A 1 406 ? 6.531 -27.016 -28.469 1 95.38 406 TYR A C 1
ATOM 3163 O O . TYR A 1 406 ? 6.84 -28.125 -28.891 1 95.38 406 TYR A O 1
ATOM 3171 N N . LEU A 1 407 ? 5.777 -26.188 -29.203 1 96.06 407 LEU A N 1
ATOM 3172 C CA . LEU A 1 407 ? 5.289 -26.5 -30.547 1 96.06 407 LEU A CA 1
ATOM 3173 C C . LEU A 1 407 ? 6.453 -26.688 -31.516 1 96.06 407 LEU A C 1
ATOM 3175 O O . LEU A 1 407 ? 6.395 -27.562 -32.406 1 96.06 407 LEU A O 1
ATOM 3179 N N . ASP A 1 408 ? 7.469 -25.922 -31.312 1 95.75 408 ASP A N 1
ATOM 3180 C CA . ASP A 1 408 ? 8.602 -25.922 -32.219 1 95.75 408 ASP A CA 1
ATOM 3181 C C . ASP A 1 408 ? 9.586 -27.031 -31.891 1 95.75 408 ASP A C 1
ATOM 3183 O O . ASP A 1 408 ? 10.461 -27.359 -32.688 1 95.75 408 ASP A O 1
ATOM 3187 N N . ASP A 1 409 ? 9.469 -27.609 -30.75 1 96.44 409 ASP A N 1
ATOM 3188 C CA . ASP A 1 409 ? 10.344 -28.703 -30.312 1 96.44 409 ASP A CA 1
ATOM 3189 C C . ASP A 1 409 ? 9.836 -30.047 -30.797 1 96.44 409 ASP A C 1
ATOM 3191 O O . ASP A 1 409 ? 8.68 -30.406 -30.547 1 96.44 409 ASP A O 1
ATOM 3195 N N . ALA A 1 410 ? 10.703 -30.812 -31.391 1 95.62 410 ALA A N 1
ATOM 3196 C CA . ALA A 1 410 ? 10.297 -32.062 -32 1 95.62 410 ALA A CA 1
ATOM 3197 C C . ALA A 1 410 ? 9.805 -33.062 -30.953 1 95.62 410 ALA A C 1
ATOM 3199 O O . ALA A 1 410 ? 8.898 -33.844 -31.219 1 95.62 410 ALA A O 1
ATOM 3200 N N . GLU A 1 411 ? 10.359 -32.969 -29.812 1 96 411 GLU A N 1
ATOM 3201 C CA . GLU A 1 411 ? 10 -33.875 -28.734 1 96 411 GLU A CA 1
ATOM 3202 C C . GLU A 1 411 ? 8.609 -33.594 -28.188 1 96 411 GLU A C 1
ATOM 3204 O O . GLU A 1 411 ? 7.895 -34.5 -27.781 1 96 411 GLU A O 1
ATOM 3209 N N . HIS A 1 412 ? 8.227 -32.344 -28.219 1 97.5 412 HIS A N 1
ATOM 3210 C CA . HIS A 1 412 ? 6.977 -31.953 -27.594 1 97.5 412 HIS A CA 1
ATOM 3211 C C . HIS A 1 412 ? 5.902 -31.672 -28.656 1 97.5 412 HIS A C 1
ATOM 3213 O O . HIS A 1 412 ? 4.727 -31.984 -28.438 1 97.5 412 HIS A O 1
ATOM 3219 N N . GLY A 1 413 ? 6.273 -31.109 -29.734 1 97.56 413 GLY A N 1
ATOM 3220 C CA . GLY A 1 413 ? 5.348 -30.641 -30.766 1 97.56 413 GLY A CA 1
ATOM 3221 C C . GLY A 1 413 ? 4.473 -31.75 -31.312 1 97.56 413 GLY A C 1
ATOM 3222 O O . GLY A 1 413 ? 3.34 -31.5 -31.734 1 97.56 413 GLY A O 1
ATOM 3223 N N . LYS A 1 414 ? 5.016 -32.938 -31.344 1 97.81 414 LYS A N 1
ATOM 3224 C CA . LYS A 1 414 ? 4.277 -34.094 -31.891 1 97.81 414 LYS A CA 1
ATOM 3225 C C . LYS A 1 414 ? 3.041 -34.406 -31.062 1 97.81 414 LYS A C 1
ATOM 3227 O O . LYS A 1 414 ? 2.125 -35.062 -31.516 1 97.81 414 LYS A O 1
ATOM 3232 N N . TYR A 1 415 ? 3.033 -33.906 -29.812 1 98.56 415 TYR A N 1
ATOM 3233 C CA . TYR A 1 415 ? 1.933 -34.219 -28.922 1 98.56 415 TYR A CA 1
ATOM 3234 C C . TYR A 1 415 ? 0.887 -33.125 -28.906 1 98.56 415 TYR A C 1
ATOM 3236 O O . TYR A 1 415 ? -0.131 -33.219 -28.219 1 98.56 415 TYR A O 1
ATOM 3244 N N . ILE A 1 416 ? 1.026 -32 -29.609 1 98.62 416 ILE A N 1
ATOM 3245 C CA . ILE A 1 416 ? 0.119 -30.859 -29.578 1 98.62 416 ILE A CA 1
ATOM 3246 C C . ILE A 1 416 ? -0.487 -30.625 -30.953 1 98.62 416 ILE A C 1
ATOM 3248 O O . ILE A 1 416 ? 0.232 -30.578 -31.953 1 98.62 416 ILE A O 1
ATOM 3252 N N . ASP A 1 417 ? -1.731 -30.531 -31.078 1 98.38 417 ASP A N 1
ATOM 3253 C CA . ASP A 1 417 ? -2.424 -30.203 -32.312 1 98.38 417 ASP A CA 1
ATOM 3254 C C . ASP A 1 417 ? -2.611 -28.703 -32.469 1 98.38 417 ASP A C 1
ATOM 3256 O O . ASP A 1 417 ? -3.561 -28.125 -31.922 1 98.38 417 ASP A O 1
ATOM 3260 N N . SER A 1 418 ? -1.845 -28.078 -33.25 1 97.06 418 SER A N 1
ATOM 3261 C CA . SER A 1 418 ? -1.809 -26.625 -33.375 1 97.06 418 SER A CA 1
ATOM 3262 C C . SER A 1 418 ? -3.145 -26.094 -33.875 1 97.06 418 SER A C 1
ATOM 3264 O O . SER A 1 418 ? -3.561 -25 -33.469 1 97.06 418 SER A O 1
ATOM 3266 N N . ALA A 1 419 ? -3.811 -26.781 -34.719 1 97.88 419 ALA A N 1
ATOM 3267 C CA . ALA A 1 419 ? -5.082 -26.328 -35.281 1 97.88 419 ALA A CA 1
ATOM 3268 C C . ALA A 1 419 ? -6.164 -26.281 -34.219 1 97.88 419 ALA A C 1
ATOM 3270 O O . ALA A 1 419 ? -6.961 -25.344 -34.156 1 97.88 419 ALA A O 1
ATOM 3271 N N . VAL A 1 420 ? -6.227 -27.297 -33.406 1 98.31 420 VAL A N 1
ATOM 3272 C CA . VAL A 1 420 ? -7.195 -27.297 -32.312 1 98.31 420 VAL A CA 1
ATOM 3273 C C . VAL A 1 420 ? -6.82 -26.25 -31.297 1 98.31 420 VAL A C 1
ATOM 3275 O O . VAL A 1 420 ? -7.684 -25.516 -30.797 1 98.31 420 VAL A O 1
ATOM 3278 N N . LEU A 1 421 ? -5.496 -26.188 -30.969 1 98.19 421 LEU A N 1
ATOM 3279 C CA . LEU A 1 421 ? -4.969 -25.234 -30 1 98.19 421 LEU A CA 1
ATOM 3280 C C . LEU A 1 421 ? -5.387 -23.812 -30.375 1 98.19 421 LEU A C 1
ATOM 3282 O O . LEU A 1 421 ? -5.688 -23 -29.5 1 98.19 421 LEU A O 1
ATOM 3286 N N . ASP A 1 422 ? -5.488 -23.453 -31.609 1 97.75 422 ASP A N 1
ATOM 3287 C CA . ASP A 1 422 ? -5.77 -22.109 -32.125 1 97.75 422 ASP A CA 1
ATOM 3288 C C . ASP A 1 422 ? -7.141 -21.625 -31.641 1 97.75 422 ASP A C 1
ATOM 3290 O O . ASP A 1 422 ? -7.387 -20.422 -31.562 1 97.75 422 ASP A O 1
ATOM 3294 N N . LYS A 1 423 ? -8 -22.5 -31.266 1 97.5 423 LYS A N 1
ATOM 3295 C CA . LYS A 1 423 ? -9.359 -22.156 -30.844 1 97.5 423 LYS A CA 1
ATOM 3296 C C . LYS A 1 423 ? -9.383 -21.688 -29.391 1 97.5 423 LYS A C 1
ATOM 3298 O O . LYS A 1 423 ? -10.391 -21.141 -28.922 1 97.5 423 LYS A O 1
ATOM 3303 N N . TYR A 1 424 ? -8.273 -21.828 -28.688 1 98.06 424 TYR A N 1
ATOM 3304 C CA . TYR A 1 424 ? -8.344 -21.703 -27.234 1 98.06 424 TYR A CA 1
ATOM 3305 C C . TYR A 1 424 ? -7.504 -20.531 -26.75 1 98.06 424 TYR A C 1
ATOM 3307 O O . TYR A 1 424 ? -7.488 -20.219 -25.547 1 98.06 424 TYR A O 1
ATOM 3315 N N . TRP A 1 425 ? -6.867 -19.781 -27.672 1 97.25 425 TRP A N 1
ATOM 3316 C CA . TRP A 1 425 ? -5.969 -18.703 -27.266 1 97.25 425 TRP A CA 1
ATOM 3317 C C . TRP A 1 425 ? -6.719 -17.625 -26.484 1 97.25 425 TRP A C 1
ATOM 3319 O O . TRP A 1 425 ? -6.199 -17.078 -25.516 1 97.25 425 TRP A O 1
ATOM 3329 N N . ASP A 1 426 ? -7.961 -17.344 -26.766 1 96.88 426 ASP A N 1
ATOM 3330 C CA . ASP A 1 426 ? -8.719 -16.25 -26.156 1 96.88 426 ASP A CA 1
ATOM 3331 C C . ASP A 1 426 ? -9.273 -16.672 -24.797 1 96.88 426 ASP A C 1
ATOM 3333 O O . ASP A 1 426 ? -9.758 -15.82 -24.031 1 96.88 426 ASP A O 1
ATOM 3337 N N . VAL A 1 427 ? -9.148 -17.984 -24.516 1 97.69 427 VAL A N 1
ATOM 3338 C CA . VAL A 1 427 ? -9.484 -18.422 -23.172 1 97.69 427 VAL A CA 1
ATOM 3339 C C . VAL A 1 427 ? -8.508 -17.828 -22.172 1 97.69 427 VAL A C 1
ATOM 3341 O O . VAL A 1 427 ? -8.875 -17.531 -21.031 1 97.69 427 V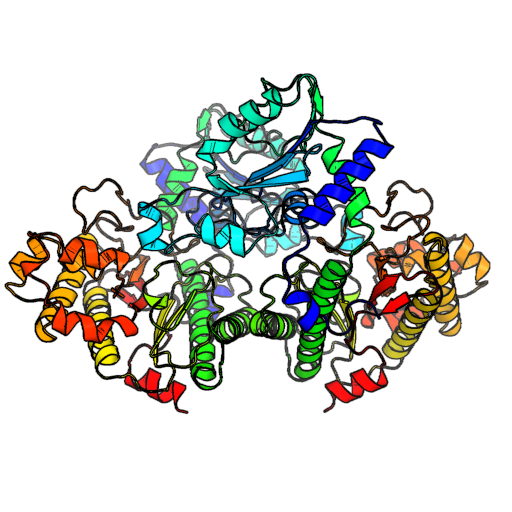AL A O 1
ATOM 3344 N N . GLY A 1 428 ? -7.223 -17.594 -22.703 1 96.06 428 GLY A N 1
ATOM 3345 C CA . GLY A 1 428 ? -6.184 -17.047 -21.844 1 96.06 428 GLY A CA 1
ATOM 3346 C C . GLY A 1 428 ? -5.664 -18.031 -20.828 1 96.06 428 GLY A C 1
ATOM 3347 O O . GLY A 1 428 ? -4.816 -18.875 -21.125 1 96.06 428 GLY A O 1
ATOM 3348 N N . GLY A 1 429 ? -6.273 -18.031 -19.625 1 97.31 429 GLY A N 1
ATOM 3349 C CA . GLY A 1 429 ? -5.934 -18.922 -18.531 1 97.31 429 GLY A CA 1
ATOM 3350 C C . GLY A 1 429 ? -7.074 -19.141 -17.547 1 97.31 429 GLY A C 1
ATOM 3351 O O . GLY A 1 429 ? -7.844 -18.219 -17.281 1 97.31 429 GLY A O 1
ATOM 3352 N N . VAL A 1 430 ? -7.152 -20.328 -17.141 1 98.75 430 VAL A N 1
ATOM 3353 C CA . VAL A 1 430 ? -8.102 -20.672 -16.094 1 98.75 430 VAL A CA 1
ATOM 3354 C C . VAL A 1 430 ? -7.348 -21.219 -14.875 1 98.75 430 VAL A C 1
ATOM 3356 O O . VAL A 1 430 ? -6.48 -22.078 -15.016 1 98.75 430 VAL A O 1
ATOM 3359 N N . ARG A 1 431 ? -7.574 -20.672 -13.773 1 98.75 431 ARG A N 1
ATOM 3360 C CA . ARG A 1 431 ? -7.031 -21.109 -12.492 1 98.75 431 ARG A CA 1
ATOM 3361 C C . ARG A 1 431 ? -8.102 -21.109 -11.406 1 98.75 431 ARG A C 1
ATOM 3363 O O . ARG A 1 431 ? -8.961 -20.219 -11.383 1 98.75 431 ARG A O 1
ATOM 3370 N N . ILE A 1 432 ? -8.195 -22.078 -10.648 1 98.94 432 ILE A N 1
ATOM 3371 C CA . ILE A 1 432 ? -9.047 -22.188 -9.469 1 98.94 432 ILE A CA 1
ATOM 3372 C C . ILE A 1 432 ? -8.203 -22.516 -8.242 1 98.94 432 ILE A C 1
ATOM 3374 O O . ILE A 1 432 ? -7.449 -23.5 -8.258 1 98.94 432 ILE A O 1
ATOM 3378 N N . GLU A 1 433 ? -8.273 -21.672 -7.266 1 98.88 433 GLU A N 1
ATOM 3379 C CA . GLU A 1 433 ? -7.402 -21.828 -6.102 1 98.88 433 GLU A CA 1
ATOM 3380 C C . GLU A 1 433 ? -8.195 -21.703 -4.801 1 98.88 433 GLU A C 1
ATOM 3382 O O . GLU A 1 433 ? -8.969 -20.75 -4.629 1 98.88 433 GLU A O 1
ATOM 3387 N N . ASP A 1 434 ? -8.086 -22.656 -3.93 1 98.88 434 ASP A N 1
ATOM 3388 C CA . ASP A 1 434 ? -8.633 -22.656 -2.578 1 98.88 434 ASP A CA 1
ATOM 3389 C C . ASP A 1 434 ? -7.535 -22.844 -1.534 1 98.88 434 ASP A C 1
ATOM 3391 O O . ASP A 1 434 ? -6.418 -23.234 -1.868 1 98.88 434 ASP A O 1
ATOM 3395 N N . ASN A 1 435 ? -7.855 -22.484 -0.331 1 98.94 435 ASN A N 1
ATOM 3396 C CA . ASN A 1 435 ? -7.02 -22.734 0.841 1 98.94 435 ASN A CA 1
ATOM 3397 C C . ASN A 1 435 ? -7.535 -23.906 1.669 1 98.94 435 ASN A C 1
ATOM 3399 O O . ASN A 1 435 ? -8.664 -23.875 2.16 1 98.94 435 ASN A O 1
ATOM 3403 N N . VAL A 1 436 ? -6.684 -24.891 1.91 1 98.88 436 VAL A N 1
ATOM 3404 C CA . VAL A 1 436 ? -7.129 -26.172 2.443 1 98.88 436 VAL A CA 1
ATOM 3405 C C . VAL A 1 436 ? -6.363 -26.5 3.725 1 98.88 436 VAL A C 1
ATOM 3407 O O . VAL A 1 436 ? -5.129 -26.531 3.725 1 98.88 436 VAL A O 1
ATOM 3410 N N . LEU A 1 437 ? -7.102 -26.719 4.836 1 98.81 437 LEU A N 1
ATOM 3411 C CA . LEU A 1 437 ? -6.523 -27.203 6.082 1 98.81 437 LEU A CA 1
ATOM 3412 C C . LEU A 1 437 ? -6.32 -28.719 6.039 1 98.81 437 LEU A C 1
ATOM 3414 O O . LEU A 1 437 ? -7.273 -29.469 5.824 1 98.81 437 LEU A O 1
ATOM 3418 N N . VAL A 1 438 ? -5.133 -29.188 6.172 1 98.81 438 VAL A N 1
ATOM 3419 C CA . VAL A 1 438 ? -4.812 -30.609 6.18 1 98.81 438 VAL A CA 1
ATOM 3420 C C . VAL A 1 438 ? -5.141 -31.203 7.543 1 98.81 438 VAL A C 1
ATOM 3422 O O . VAL A 1 438 ? -4.738 -30.672 8.578 1 98.81 438 VAL A O 1
ATOM 3425 N N . THR A 1 439 ? -5.891 -32.25 7.543 1 98.12 439 THR A N 1
ATOM 3426 C CA . THR A 1 439 ? -6.211 -32.969 8.773 1 98.12 439 THR A CA 1
ATOM 3427 C C . THR A 1 439 ? -5.613 -34.375 8.75 1 98.12 439 THR A C 1
ATOM 3429 O O . THR A 1 439 ? -5 -34.781 7.758 1 98.12 439 THR A O 1
ATOM 3432 N N . GLU A 1 440 ? -5.773 -35.094 9.836 1 97.69 440 GLU A N 1
ATOM 3433 C CA . GLU A 1 440 ? -5.176 -36.438 9.961 1 97.69 440 GLU A CA 1
ATOM 3434 C C . GLU A 1 440 ? -5.723 -37.375 8.906 1 97.69 440 GLU A C 1
ATOM 3436 O O . GLU A 1 440 ? -4.98 -38.219 8.359 1 97.69 440 GLU A O 1
ATOM 3441 N N . SER A 1 441 ? -6.996 -37.25 8.594 1 97.44 441 SER A N 1
ATOM 3442 C CA . SER A 1 441 ? -7.629 -38.25 7.738 1 97.44 441 SER A CA 1
ATOM 3443 C C . SER A 1 441 ? -8.164 -37.625 6.457 1 97.44 441 SER A C 1
ATOM 3445 O O . SER A 1 441 ? -8.883 -38.281 5.691 1 97.44 441 SER A O 1
ATOM 3447 N N . GLY A 1 442 ? -7.883 -36.438 6.27 1 98 442 GLY A N 1
ATOM 3448 C CA . GLY A 1 442 ? -8.359 -35.719 5.094 1 98 442 GLY A CA 1
ATOM 3449 C C . GLY A 1 442 ? -8 -34.25 5.094 1 98 442 GLY A C 1
ATOM 3450 O O . GLY A 1 442 ? -6.863 -33.875 5.41 1 98 442 GLY A O 1
ATOM 3451 N N . SER A 1 443 ? -8.93 -33.469 4.613 1 98.06 443 SER A N 1
ATOM 3452 C CA . SER A 1 443 ? -8.695 -32.031 4.551 1 98.06 443 SER A CA 1
ATOM 3453 C C . SER A 1 443 ? -10.008 -31.25 4.676 1 98.06 443 SER A C 1
ATOM 3455 O O . SER A 1 443 ? -11.086 -31.828 4.562 1 98.06 443 SER A O 1
ATOM 3457 N N . GLU A 1 444 ? -9.938 -30.031 5.023 1 98.31 444 GLU A N 1
ATOM 3458 C CA . GLU A 1 444 ? -11.055 -29.109 5.074 1 98.31 444 GLU A CA 1
ATOM 3459 C C . GLU A 1 444 ? -10.789 -27.875 4.211 1 98.31 444 GLU A C 1
ATOM 3461 O O . GLU A 1 444 ? -9.789 -27.188 4.395 1 98.31 444 GLU A O 1
ATOM 3466 N N . ASN A 1 445 ? -11.656 -27.641 3.26 1 98.5 445 ASN A N 1
ATOM 3467 C CA . ASN A 1 445 ? -11.539 -26.453 2.434 1 98.5 445 ASN A CA 1
ATOM 3468 C C . ASN A 1 445 ? -12.016 -25.203 3.178 1 98.5 445 ASN A C 1
ATOM 3470 O O . ASN A 1 445 ? -13.188 -25.109 3.547 1 98.5 445 ASN A O 1
ATOM 3474 N N . LEU A 1 446 ? -11.141 -24.203 3.396 1 98.62 446 LEU A N 1
ATOM 3475 C CA . LEU A 1 446 ? -11.461 -23.016 4.18 1 98.62 446 LEU A CA 1
ATOM 3476 C C . LEU A 1 446 ? -12.047 -21.922 3.293 1 98.62 446 LEU A C 1
ATOM 3478 O O . LEU A 1 446 ? -12.539 -20.906 3.797 1 98.62 446 LEU A O 1
ATOM 3482 N N . THR A 1 447 ? -12.023 -22.078 1.992 1 98.62 447 THR A N 1
ATOM 3483 C CA . THR A 1 447 ? -12.477 -21.062 1.037 1 98.62 447 THR A CA 1
ATOM 3484 C C . THR A 1 447 ? -13.961 -21.25 0.725 1 98.62 447 THR A C 1
ATOM 3486 O O . THR A 1 447 ? -14.391 -22.344 0.365 1 98.62 447 THR A O 1
ATOM 3489 N N . SER A 1 448 ? -14.688 -20.172 0.823 1 98 448 SER A N 1
ATOM 3490 C CA . SER A 1 448 ? -16.125 -20.266 0.604 1 98 448 SER A CA 1
ATOM 3491 C C . SER A 1 448 ? -16.531 -19.625 -0.718 1 98 448 SER A C 1
ATOM 3493 O O . SER A 1 448 ? -17.688 -19.719 -1.132 1 98 448 SER A O 1
ATOM 3495 N N . ALA A 1 449 ? -15.617 -18.984 -1.426 1 98.69 449 ALA A N 1
ATOM 3496 C CA . ALA A 1 449 ? -15.938 -18.422 -2.734 1 98.69 449 ALA A CA 1
ATOM 3497 C C . ALA A 1 449 ? -16.469 -19.5 -3.68 1 98.69 449 ALA A C 1
ATOM 3499 O O . ALA A 1 449 ? -15.883 -20.578 -3.779 1 98.69 449 ALA A O 1
ATOM 3500 N N . ILE A 1 450 ? -17.484 -19.234 -4.387 1 98.31 450 ILE A N 1
ATOM 3501 C CA . ILE A 1 450 ? -18.109 -20.25 -5.238 1 98.31 450 ILE A CA 1
ATOM 3502 C C . ILE A 1 450 ? -17.188 -20.594 -6.402 1 98.31 450 ILE A C 1
ATOM 3504 O O . ILE A 1 450 ? -16.438 -19.734 -6.875 1 98.31 450 ILE A O 1
ATOM 3508 N N . LYS A 1 451 ? -17.219 -21.844 -6.828 1 98.5 451 LYS A N 1
ATOM 3509 C CA . LYS A 1 451 ? -16.359 -22.234 -7.945 1 98.5 451 LYS A CA 1
ATOM 3510 C C . LYS A 1 451 ? -17.109 -23.156 -8.906 1 98.5 451 LYS A C 1
ATOM 3512 O O . LYS A 1 451 ? -16.609 -23.469 -9.984 1 98.5 451 LYS A O 1
ATOM 3517 N N . GLU A 1 452 ? -18.297 -23.609 -8.539 1 98.62 452 GLU A N 1
ATOM 3518 C CA . GLU A 1 452 ? -19.094 -24.375 -9.492 1 98.62 452 GLU A CA 1
ATOM 3519 C C . GLU A 1 452 ? -19.609 -23.5 -10.625 1 98.62 452 GLU A C 1
ATOM 3521 O O . GLU A 1 452 ? -20.188 -22.438 -10.383 1 98.62 452 GLU A O 1
ATOM 3526 N N . PRO A 1 453 ? -19.375 -23.938 -11.883 1 98.12 453 PRO A N 1
ATOM 3527 C CA . PRO A 1 453 ? -19.703 -23.062 -13.008 1 98.12 453 PRO A CA 1
ATOM 3528 C C . PRO A 1 453 ? -21.156 -22.625 -13.008 1 98.12 453 PRO A C 1
ATOM 3530 O O . PRO A 1 453 ? -21.469 -21.469 -13.328 1 98.12 453 PRO A O 1
ATOM 3533 N N . GLY A 1 454 ? -22.109 -23.531 -12.664 1 97.94 454 GLY A N 1
ATOM 3534 C CA . GLY A 1 454 ? -23.5 -23.156 -12.602 1 97.94 454 GLY A CA 1
ATOM 3535 C C . GLY A 1 454 ? -23.781 -22.031 -11.609 1 97.94 454 GLY A C 1
ATOM 3536 O O . GLY A 1 454 ? -24.562 -21.125 -11.891 1 97.94 454 GLY A O 1
ATOM 3537 N N . GLU A 1 455 ? -23.188 -22.078 -10.438 1 98.19 455 GLU A N 1
ATOM 3538 C CA . GLU A 1 455 ? -23.328 -21.062 -9.414 1 98.19 455 GLU A CA 1
ATOM 3539 C C . GLU A 1 455 ? -22.734 -19.734 -9.867 1 98.19 455 GLU A C 1
ATOM 3541 O O . GLU A 1 455 ? -23.297 -18.672 -9.617 1 98.19 455 GLU A O 1
ATOM 3546 N N . ILE A 1 456 ? -21.578 -19.844 -10.523 1 98.44 456 ILE A N 1
ATOM 3547 C CA . ILE A 1 456 ? -20.891 -18.656 -11.023 1 98.44 456 ILE A CA 1
ATOM 3548 C C . ILE A 1 456 ? -21.781 -17.938 -12.047 1 98.44 456 ILE A C 1
ATOM 3550 O O . ILE A 1 456 ? -22.016 -16.734 -11.945 1 98.44 456 ILE A O 1
ATOM 3554 N N . GLU A 1 457 ? -22.281 -18.703 -13.023 1 98.19 457 GLU A N 1
ATOM 3555 C CA . GLU A 1 457 ? -23.141 -18.141 -14.07 1 98.19 457 GLU A CA 1
ATOM 3556 C C . GLU A 1 457 ? -24.406 -17.531 -13.477 1 98.19 457 GLU A C 1
ATOM 3558 O O . GLU A 1 457 ? -24.844 -16.453 -13.898 1 98.19 457 GLU A O 1
ATOM 3563 N N . ALA A 1 458 ? -24.953 -18.203 -12.484 1 97.81 458 ALA A N 1
ATOM 3564 C CA . ALA A 1 458 ? -26.188 -17.719 -11.852 1 97.81 458 ALA A CA 1
ATOM 3565 C C . ALA A 1 458 ? -25.938 -16.391 -11.125 1 97.81 458 ALA A C 1
ATOM 3567 O O . ALA A 1 458 ? -26.766 -15.477 -11.195 1 97.81 458 ALA A O 1
ATOM 3568 N N . LEU A 1 459 ? -24.828 -16.281 -10.461 1 97.38 459 LEU A N 1
ATOM 3569 C CA . LEU A 1 459 ? -24.516 -15.086 -9.688 1 97.38 459 LEU A CA 1
ATOM 3570 C C . LEU A 1 459 ? -24.281 -13.898 -10.609 1 97.38 459 LEU A C 1
ATOM 3572 O O . LEU A 1 459 ? -24.734 -12.789 -10.32 1 97.38 459 LEU A O 1
ATOM 3576 N N . ILE A 1 460 ? -23.594 -14.086 -11.695 1 97.38 460 ILE A N 1
ATOM 3577 C CA . ILE A 1 460 ? -23.281 -13 -12.609 1 97.38 460 ILE A CA 1
ATOM 3578 C C . ILE A 1 460 ? -24.531 -12.562 -13.359 1 97.38 460 ILE A C 1
ATOM 3580 O O . ILE A 1 460 ? -24.719 -11.375 -13.648 1 97.38 460 ILE A O 1
ATOM 3584 N N . SER A 1 461 ? -25.438 -13.5 -13.727 1 92.19 461 SER A N 1
ATOM 3585 C CA . SER A 1 461 ? -26.625 -13.211 -14.531 1 92.19 461 SER A CA 1
ATOM 3586 C C . SER A 1 461 ? -27.734 -12.609 -13.68 1 92.19 461 SER A C 1
ATOM 3588 O O . SER A 1 461 ? -28.719 -12.086 -14.203 1 92.19 461 SER A O 1
ATOM 3590 N N . GLY A 1 462 ? -27.719 -12.688 -12.359 1 83 462 GLY A N 1
ATOM 3591 C CA . GLY A 1 462 ? -28.766 -12.195 -11.484 1 83 462 GLY A CA 1
ATOM 3592 C C . GLY A 1 462 ? -28.5 -10.797 -10.961 1 83 462 GLY A C 1
ATOM 3593 O O . GLY A 1 462 ? -27.406 -10.273 -11.102 1 83 462 GLY A O 1
ATOM 3594 N N . MET B 1 1 ? -7.719 29.672 -17.625 1 72.69 1 MET B N 1
ATOM 3595 C CA . MET B 1 1 ? -7.281 28.75 -16.578 1 72.69 1 MET B CA 1
ATOM 3596 C C . MET B 1 1 ? -6.324 27.719 -17.141 1 72.69 1 MET B C 1
ATOM 3598 O O . MET B 1 1 ? -6.551 27.172 -18.219 1 72.69 1 MET B O 1
ATOM 3602 N N . VAL B 1 2 ? -5.25 27.594 -16.578 1 81.38 2 VAL B N 1
ATOM 3603 C CA . VAL B 1 2 ? -4.188 26.703 -17.016 1 81.38 2 VAL B CA 1
ATOM 3604 C C . VAL B 1 2 ? -4.691 25.266 -17.016 1 81.38 2 VAL B C 1
ATOM 3606 O O . VAL B 1 2 ? -5.199 24.781 -15.992 1 81.38 2 VAL B O 1
ATOM 3609 N N . ALA B 1 3 ? -4.715 24.625 -18.094 1 86.81 3 ALA B N 1
ATOM 3610 C CA . ALA B 1 3 ? -5.039 23.219 -18.281 1 86.81 3 ALA B CA 1
ATOM 3611 C C . ALA B 1 3 ? -6.496 22.938 -17.922 1 86.81 3 ALA B C 1
ATOM 3613 O O . ALA B 1 3 ? -6.793 21.953 -17.234 1 86.81 3 ALA B O 1
ATOM 3614 N N . GLN B 1 4 ? -7.352 23.812 -18.312 1 87.69 4 GLN B N 1
ATOM 3615 C CA . GLN B 1 4 ? -8.766 23.609 -18.016 1 87.69 4 GLN B CA 1
ATOM 3616 C C . GLN B 1 4 ? -9.266 22.281 -18.578 1 87.69 4 GLN B C 1
ATOM 3618 O O . GLN B 1 4 ? -9.992 21.547 -17.891 1 87.69 4 GLN B O 1
ATOM 3623 N N . ASP B 1 5 ? -8.875 22.031 -19.781 1 94.69 5 ASP B N 1
ATOM 3624 C CA . ASP B 1 5 ? -9.117 20.703 -20.359 1 94.69 5 ASP B CA 1
ATOM 3625 C C . ASP B 1 5 ? -7.922 19.781 -20.125 1 94.69 5 ASP B C 1
ATOM 3627 O O . ASP B 1 5 ? -7.176 19.484 -21.062 1 94.69 5 ASP B O 1
ATOM 3631 N N . PHE B 1 6 ? -7.77 19.344 -18.906 1 96.12 6 PHE B N 1
ATOM 3632 C CA . PHE B 1 6 ? -6.598 18.562 -18.531 1 96.12 6 PHE B CA 1
ATOM 3633 C C . PHE B 1 6 ? -6.539 17.25 -19.312 1 96.12 6 PHE B C 1
ATOM 3635 O O . PHE B 1 6 ? -5.457 16.734 -19.594 1 96.12 6 PHE B O 1
ATOM 3642 N N . GLU B 1 7 ? -7.684 16.656 -19.766 1 96.81 7 GLU B N 1
ATOM 3643 C CA . GLU B 1 7 ? -7.676 15.438 -20.562 1 96.81 7 GLU B CA 1
ATOM 3644 C C . GLU B 1 7 ? -6.961 15.656 -21.891 1 96.81 7 GLU B C 1
ATOM 3646 O O . GLU B 1 7 ? -6.199 14.805 -22.344 1 96.81 7 GLU B O 1
ATOM 3651 N N . ALA B 1 8 ? -7.262 16.766 -22.484 1 97.19 8 ALA B N 1
ATOM 3652 C CA . ALA B 1 8 ? -6.621 17.094 -23.75 1 97.19 8 ALA B CA 1
ATOM 3653 C C . ALA B 1 8 ? -5.117 17.281 -23.578 1 97.19 8 ALA B C 1
ATOM 3655 O O . ALA B 1 8 ? -4.328 16.812 -24.406 1 97.19 8 ALA B O 1
ATOM 3656 N N . VAL B 1 9 ? -4.715 17.969 -22.531 1 97.44 9 VAL B N 1
ATOM 3657 C CA . VAL B 1 9 ? -3.305 18.234 -22.266 1 97.44 9 VAL B CA 1
ATOM 3658 C C . VAL B 1 9 ? -2.568 16.922 -22.031 1 97.44 9 VAL B C 1
ATOM 3660 O O . VAL B 1 9 ? -1.46 16.719 -22.531 1 97.44 9 VAL B O 1
ATOM 3663 N N . LEU B 1 10 ? -3.211 16 -21.375 1 97.5 10 LEU B N 1
ATOM 3664 C CA . LEU B 1 10 ? -2.564 14.781 -20.922 1 97.5 10 LEU B CA 1
ATOM 3665 C C . LEU B 1 10 ? -2.477 13.758 -22.047 1 97.5 10 LEU B C 1
ATOM 3667 O O . LEU B 1 10 ? -1.898 12.68 -21.875 1 97.5 10 LEU B O 1
ATOM 3671 N N . LYS B 1 11 ? -3 14.062 -23.25 1 95.88 11 LYS B N 1
ATOM 3672 C CA . LYS B 1 11 ? -2.807 13.227 -24.422 1 95.88 11 LYS B CA 1
ATOM 3673 C C . LYS B 1 11 ? -1.382 13.352 -24.953 1 95.88 11 LYS B C 1
ATOM 3675 O O . LYS B 1 11 ? -0.915 12.484 -25.703 1 95.88 11 LYS B O 1
ATOM 3680 N N . GLY B 1 12 ? -0.746 14.398 -24.547 1 95.81 12 GLY B N 1
ATOM 3681 C CA . GLY B 1 12 ? 0.644 14.578 -24.938 1 95.81 12 GLY B CA 1
ATOM 3682 C C . GLY B 1 12 ? 1.615 13.844 -24.047 1 95.81 12 GLY B C 1
ATOM 3683 O O . GLY B 1 12 ? 1.203 13.156 -23.094 1 95.81 12 GLY B O 1
ATOM 3684 N N . LYS B 1 13 ? 2.926 14.016 -24.406 1 95.81 13 LYS B N 1
ATOM 3685 C CA . LYS B 1 13 ? 3.971 13.398 -23.594 1 95.81 13 LYS B CA 1
ATOM 3686 C C . LYS B 1 13 ? 4.355 14.297 -22.422 1 95.81 13 LYS B C 1
ATOM 3688 O O . LYS B 1 13 ? 4.324 15.523 -22.547 1 95.81 13 LYS B O 1
ATOM 3693 N N . TYR B 1 14 ? 4.617 13.633 -21.266 1 98.44 14 TYR B N 1
ATOM 3694 C CA . TYR B 1 14 ? 5.266 14.352 -20.172 1 98.44 14 TYR B CA 1
ATOM 3695 C C . TYR B 1 14 ? 6.473 15.133 -20.672 1 98.44 14 TYR B C 1
ATOM 3697 O O . TYR B 1 14 ? 7.301 14.594 -21.422 1 98.44 14 TYR B O 1
ATOM 3705 N N . PRO B 1 15 ? 6.578 16.391 -20.375 1 98.31 15 PRO B N 1
ATOM 3706 C CA . PRO B 1 15 ? 7.609 17.234 -20.969 1 98.31 15 PRO B CA 1
ATOM 3707 C C . PRO B 1 15 ? 8.961 17.094 -20.281 1 98.31 15 PRO B C 1
ATOM 3709 O O . PRO B 1 15 ? 9.516 18.094 -19.812 1 98.31 15 PRO B O 1
ATOM 3712 N N . ALA B 1 16 ? 9.562 15.969 -20.375 1 98.69 16 ALA B N 1
ATOM 3713 C CA . ALA B 1 16 ? 10.781 15.625 -19.656 1 98.69 16 ALA B CA 1
ATOM 3714 C C . ALA B 1 16 ? 11.961 16.453 -20.141 1 98.69 16 ALA B C 1
ATOM 3716 O O . ALA B 1 16 ? 12.766 16.953 -19.344 1 98.69 16 ALA B O 1
ATOM 3717 N N . LYS B 1 17 ? 12.172 16.656 -21.422 1 97.81 17 LYS B N 1
ATOM 3718 C CA . LYS B 1 17 ? 13.312 17.391 -21.969 1 97.81 17 LYS B CA 1
ATOM 3719 C C . LYS B 1 17 ? 13.25 18.875 -21.562 1 97.81 17 LYS B C 1
ATOM 3721 O O . LYS B 1 17 ? 14.281 19.484 -21.297 1 97.81 17 LYS B O 1
ATOM 3726 N N . ALA B 1 18 ? 12.016 19.406 -21.594 1 98.31 18 ALA B N 1
ATOM 3727 C CA . ALA B 1 18 ? 11.867 20.766 -21.094 1 98.31 18 ALA B CA 1
ATOM 3728 C C . ALA B 1 18 ? 12.273 20.875 -19.625 1 98.31 18 ALA B C 1
ATOM 3730 O O . ALA B 1 18 ? 12.883 21.859 -19.219 1 98.31 18 ALA B O 1
ATOM 3731 N N . HIS B 1 19 ? 11.859 19.891 -18.828 1 98.81 19 HIS B N 1
ATOM 3732 C CA . HIS B 1 19 ? 12.258 19.859 -17.422 1 98.81 19 HIS B CA 1
ATOM 3733 C C . HIS B 1 19 ? 13.781 19.766 -17.297 1 98.81 19 HIS B C 1
ATOM 3735 O O . HIS B 1 19 ? 14.367 20.422 -16.438 1 98.81 19 HIS B O 1
ATOM 3741 N N . GLY B 1 20 ? 14.398 18.906 -18.125 1 98.62 20 GLY B N 1
ATOM 3742 C CA . GLY B 1 20 ? 15.852 18.828 -18.141 1 98.62 20 GLY B CA 1
ATOM 3743 C C . GLY B 1 20 ? 16.516 20.172 -18.406 1 98.62 20 GLY B C 1
ATOM 3744 O O . GLY B 1 20 ? 17.453 20.547 -17.703 1 98.62 20 GLY B O 1
ATOM 3745 N N . LYS B 1 21 ? 16.031 20.859 -19.375 1 98.19 21 LYS B N 1
ATOM 3746 C CA . LYS B 1 21 ? 16.578 22.156 -19.719 1 98.19 21 LYS B CA 1
ATOM 3747 C C . LYS B 1 21 ? 16.422 23.141 -18.547 1 98.19 21 LYS B C 1
ATOM 3749 O O . LYS B 1 21 ? 17.344 23.906 -18.266 1 98.19 21 LYS B O 1
ATOM 3754 N N . ARG B 1 22 ? 15.289 23.125 -17.953 1 98.25 22 ARG B N 1
ATOM 3755 C CA . ARG B 1 22 ? 15.039 24 -16.812 1 98.25 22 ARG B CA 1
ATOM 3756 C C . ARG B 1 22 ? 16.047 23.719 -15.695 1 98.25 22 ARG B C 1
ATOM 3758 O O . ARG B 1 22 ? 16.562 24.656 -15.086 1 98.25 22 ARG B O 1
ATOM 3765 N N . VAL B 1 23 ? 16.281 22.469 -15.406 1 98.75 23 VAL B N 1
ATOM 3766 C CA . VAL B 1 23 ? 17.219 22.062 -14.352 1 98.75 23 VAL B CA 1
ATOM 3767 C C . VAL B 1 23 ? 18.625 22.531 -14.695 1 98.75 23 VAL B C 1
ATOM 3769 O O . VAL B 1 23 ? 19.328 23.078 -13.836 1 98.75 23 VAL B O 1
ATOM 3772 N N . VAL B 1 24 ? 19 22.375 -15.945 1 98.56 24 VAL B N 1
ATOM 3773 C CA . VAL B 1 24 ? 20.312 22.812 -16.406 1 98.56 24 VAL B CA 1
ATOM 3774 C C . VAL B 1 24 ? 20.453 24.328 -16.234 1 98.56 24 VAL B C 1
ATOM 3776 O O . VAL B 1 24 ? 21.484 24.828 -15.766 1 98.56 24 VAL B O 1
ATOM 3779 N N . ASP B 1 25 ? 19.406 25.078 -16.609 1 98.31 25 ASP B N 1
ATOM 3780 C CA . ASP B 1 25 ? 19.422 26.531 -16.469 1 98.31 25 ASP B CA 1
ATOM 3781 C C . ASP B 1 25 ? 19.625 26.938 -15.008 1 98.31 25 ASP B C 1
ATOM 3783 O O . ASP B 1 25 ? 20.359 27.875 -14.719 1 98.31 25 ASP B O 1
ATOM 3787 N N . ILE B 1 26 ? 19 26.281 -14.094 1 98.31 26 ILE B N 1
ATOM 3788 C CA . ILE B 1 26 ? 19.094 26.594 -12.68 1 98.31 26 ILE B CA 1
ATOM 3789 C C . ILE B 1 26 ? 20.516 26.281 -12.188 1 98.31 26 ILE B C 1
ATOM 3791 O O . ILE B 1 26 ? 21.094 27.062 -11.43 1 98.31 26 ILE B O 1
ATOM 3795 N N . ILE B 1 27 ? 21.047 25.109 -12.617 1 98.44 27 ILE B N 1
ATOM 3796 C CA . ILE B 1 27 ? 22.422 24.766 -12.25 1 98.44 27 ILE B CA 1
ATOM 3797 C C . ILE B 1 27 ? 23.375 25.859 -12.742 1 98.44 27 ILE B C 1
ATOM 3799 O O . ILE B 1 27 ? 24.266 26.297 -12 1 98.44 27 ILE B O 1
ATOM 3803 N N . ARG B 1 28 ? 23.172 26.344 -13.922 1 97.81 28 ARG B N 1
ATOM 3804 C CA . ARG B 1 28 ? 24.047 27.328 -14.539 1 97.81 28 ARG B CA 1
ATOM 3805 C C . ARG B 1 28 ? 23.875 28.703 -13.898 1 97.81 28 ARG B C 1
ATOM 3807 O O . ARG B 1 28 ? 24.75 29.547 -13.992 1 97.81 28 ARG B O 1
ATOM 3814 N N . ARG B 1 29 ? 22.766 28.984 -13.336 1 96.88 29 ARG B N 1
ATOM 3815 C CA . ARG B 1 29 ? 22.594 30.219 -12.57 1 96.88 29 ARG B CA 1
ATOM 3816 C C . ARG B 1 29 ? 23.5 30.234 -11.352 1 96.88 29 ARG B C 1
ATOM 3818 O O . ARG B 1 29 ? 24.031 31.281 -10.977 1 96.88 29 ARG B O 1
ATOM 3825 N N . ASN B 1 30 ? 23.656 29.094 -10.742 1 93.88 30 ASN B N 1
ATOM 3826 C CA . ASN B 1 30 ? 24.484 28.969 -9.547 1 93.88 30 ASN B CA 1
ATOM 3827 C C . ASN B 1 30 ? 25.953 28.75 -9.898 1 93.88 30 ASN B C 1
ATOM 3829 O O . ASN B 1 30 ? 26.844 29.125 -9.125 1 93.88 30 ASN B O 1
ATOM 3833 N N . THR B 1 31 ? 26.188 28.016 -11.023 1 93.69 31 THR B N 1
ATOM 3834 C CA . THR B 1 31 ? 27.516 27.734 -11.539 1 93.69 31 THR B CA 1
ATOM 3835 C C . THR B 1 31 ? 27.594 28.062 -13.031 1 93.69 31 THR B C 1
ATOM 3837 O O . THR B 1 31 ? 27.469 27.172 -13.875 1 93.69 31 THR B O 1
ATOM 3840 N N . PRO B 1 32 ? 27.938 29.344 -13.242 1 93.06 32 PRO B N 1
ATOM 3841 C CA . PRO B 1 32 ? 27.984 29.75 -14.648 1 93.06 32 PRO B CA 1
ATOM 3842 C C . PRO B 1 32 ? 28.969 28.922 -15.469 1 93.06 32 PRO B C 1
ATOM 3844 O O . PRO B 1 32 ? 30.062 28.625 -15.008 1 93.06 32 PRO B O 1
ATOM 3847 N N . GLY B 1 33 ? 28.547 28.422 -16.609 1 90.5 33 GLY B N 1
ATOM 3848 C CA . GLY B 1 33 ? 29.375 27.672 -17.531 1 90.5 33 GLY B CA 1
ATOM 3849 C C . GLY B 1 33 ? 29.422 26.188 -17.203 1 90.5 33 GLY B C 1
ATOM 3850 O O . GLY B 1 33 ? 30.172 25.422 -17.844 1 90.5 33 GLY B O 1
ATOM 3851 N N . ALA B 1 34 ? 28.625 25.844 -16.219 1 94.5 34 ALA B N 1
ATOM 3852 C CA . ALA B 1 34 ? 28.578 24.438 -15.875 1 94.5 34 ALA B CA 1
ATOM 3853 C C . ALA B 1 34 ? 28.281 23.578 -17.109 1 94.5 34 ALA B C 1
ATOM 3855 O O . ALA B 1 34 ? 27.438 23.953 -17.938 1 94.5 34 ALA B O 1
ATOM 3856 N N . THR B 1 35 ? 29.031 22.531 -17.312 1 94.94 35 THR B N 1
ATOM 3857 C CA . THR B 1 35 ? 28.844 21.578 -18.406 1 94.94 35 THR B CA 1
ATOM 3858 C C . THR B 1 35 ? 29.016 20.141 -17.906 1 94.94 35 THR B C 1
ATOM 3860 O O . THR B 1 35 ? 29.656 19.906 -16.891 1 94.94 35 THR B O 1
ATOM 3863 N N . GLY B 1 36 ? 28.359 19.281 -18.594 1 97.25 36 GLY B N 1
ATOM 3864 C CA . GLY B 1 36 ? 28.484 17.891 -18.219 1 97.25 36 GLY B CA 1
ATOM 3865 C C . GLY B 1 36 ? 27.188 17.109 -18.375 1 97.25 36 GLY B C 1
ATOM 3866 O O . GLY B 1 36 ? 26.453 17.312 -19.344 1 97.25 36 GLY B O 1
ATOM 3867 N N . VAL B 1 37 ? 27.031 16.094 -17.484 1 98.56 37 VAL B N 1
ATOM 3868 C CA . VAL B 1 37 ? 25.938 15.133 -17.625 1 98.56 37 VAL B CA 1
ATOM 3869 C C . VAL B 1 37 ? 25.156 15.055 -16.312 1 98.56 37 VAL B C 1
ATOM 3871 O O . VAL B 1 37 ? 25.734 14.984 -15.227 1 98.56 37 VAL B O 1
ATOM 3874 N N . LEU B 1 38 ? 23.812 15.227 -16.375 1 98.81 38 LEU B N 1
ATOM 3875 C CA . LEU B 1 38 ? 22.953 14.828 -15.273 1 98.81 38 LEU B CA 1
ATOM 3876 C C . LEU B 1 38 ? 22.719 13.32 -15.273 1 98.81 38 LEU B C 1
ATOM 3878 O O . LEU B 1 38 ? 22.359 12.75 -16.312 1 98.81 38 LEU B O 1
ATOM 3882 N N . TYR B 1 39 ? 22.938 12.664 -14.18 1 98.88 39 TYR B N 1
ATOM 3883 C CA . TYR B 1 39 ? 22.703 11.227 -14.062 1 98.88 39 TYR B CA 1
ATOM 3884 C C . TYR B 1 39 ? 21.766 10.914 -12.898 1 98.88 39 TYR B C 1
ATOM 3886 O O . TYR B 1 39 ? 22 11.375 -11.773 1 98.88 39 TYR B O 1
ATOM 3894 N N . LEU B 1 40 ? 20.719 10.195 -13.148 1 98.88 40 LEU B N 1
ATOM 3895 C CA . LEU B 1 40 ? 19.766 9.789 -12.125 1 98.88 40 LEU B CA 1
ATOM 3896 C C . LEU B 1 40 ? 19.406 8.312 -12.273 1 98.88 40 LEU B C 1
ATOM 3898 O O . LEU B 1 40 ? 19.484 7.754 -13.367 1 98.88 40 LEU B O 1
ATOM 3902 N N . GLU B 1 41 ? 19.062 7.738 -11.195 1 98.81 41 GLU B N 1
ATOM 3903 C CA . GLU B 1 41 ? 18.547 6.371 -11.172 1 98.81 41 GLU B CA 1
ATOM 3904 C C . GLU B 1 41 ? 17.109 6.332 -10.641 1 98.81 41 GLU B C 1
ATOM 3906 O O . GLU B 1 41 ? 16.781 7.023 -9.672 1 98.81 41 GLU B O 1
ATOM 3911 N N . GLY B 1 42 ? 16.219 5.555 -11.359 1 98.56 42 GLY B N 1
ATOM 3912 C CA . GLY B 1 42 ? 14.898 5.27 -10.789 1 98.56 42 GLY B CA 1
ATOM 3913 C C . GLY B 1 42 ? 14.953 4.32 -9.609 1 98.56 42 GLY B C 1
ATOM 3914 O O . GLY B 1 42 ? 16.031 3.9 -9.195 1 98.56 42 GLY B O 1
ATOM 3915 N N . ARG B 1 43 ? 13.773 4.113 -9.031 1 98.06 43 ARG B N 1
ATOM 3916 C CA . ARG B 1 43 ? 13.688 3.193 -7.898 1 98.06 43 ARG B CA 1
ATOM 3917 C C . ARG B 1 43 ? 13.945 1.757 -8.336 1 98.06 43 ARG B C 1
ATOM 3919 O O . ARG B 1 43 ? 13.391 1.301 -9.336 1 98.06 43 ARG B O 1
ATOM 3926 N N . MET B 1 44 ? 14.82 1.081 -7.602 1 96.94 44 MET B N 1
ATOM 3927 C CA . MET B 1 44 ? 15.07 -0.335 -7.852 1 96.94 44 MET B CA 1
ATOM 3928 C C . MET B 1 44 ? 14.023 -1.203 -7.16 1 96.94 44 MET B C 1
ATOM 3930 O O . MET B 1 44 ? 13.594 -0.897 -6.047 1 96.94 44 MET B O 1
ATOM 3934 N N . THR B 1 45 ? 13.562 -2.254 -7.844 1 94.75 45 THR B N 1
ATOM 3935 C CA . THR B 1 45 ? 12.664 -3.221 -7.23 1 94.75 45 THR B CA 1
ATOM 3936 C C . THR B 1 45 ? 13.344 -3.938 -6.066 1 94.75 45 THR B C 1
ATOM 3938 O O . THR B 1 45 ? 14.555 -4.18 -6.105 1 94.75 45 THR B O 1
ATOM 3941 N N . LYS B 1 46 ? 12.578 -4.188 -5.055 1 94.31 46 LYS B N 1
ATOM 3942 C CA . LYS B 1 46 ? 13.039 -4.91 -3.873 1 94.31 46 LYS B CA 1
ATOM 3943 C C . LYS B 1 46 ? 11.969 -5.863 -3.355 1 94.31 46 LYS B C 1
ATOM 3945 O O . LYS B 1 46 ? 10.773 -5.59 -3.484 1 94.31 46 LYS B O 1
ATOM 3950 N N . LEU B 1 47 ? 12.406 -6.961 -2.795 1 95.56 47 LEU B N 1
ATOM 3951 C CA . LEU B 1 47 ? 11.484 -7.879 -2.137 1 95.56 47 LEU B CA 1
ATOM 3952 C C . LEU B 1 47 ? 11.242 -7.457 -0.69 1 95.56 47 LEU B C 1
ATOM 3954 O O . LEU B 1 47 ? 12.109 -6.848 -0.062 1 95.56 47 LEU B O 1
ATOM 3958 N N . GLN B 1 48 ? 10.07 -7.754 -0.133 1 95.31 48 GLN B N 1
ATOM 3959 C CA . GLN B 1 48 ? 9.812 -7.609 1.295 1 95.31 48 GLN B CA 1
ATOM 3960 C C . GLN B 1 48 ? 10.75 -8.484 2.117 1 95.31 48 GLN B C 1
ATOM 3962 O O . GLN B 1 48 ? 11.141 -9.57 1.679 1 95.31 48 GLN B O 1
ATOM 3967 N N . GLU B 1 49 ? 11.117 -7.984 3.312 1 94.5 49 GLU B N 1
ATOM 3968 C CA . GLU B 1 49 ? 11.977 -8.734 4.219 1 94.5 49 GLU B CA 1
ATOM 3969 C C . GLU B 1 49 ? 11.391 -10.109 4.523 1 94.5 49 GLU B C 1
ATOM 3971 O O . GLU B 1 49 ? 10.234 -10.219 4.938 1 94.5 49 GLU B O 1
ATOM 3976 N N . ASP B 1 50 ? 12.164 -11.188 4.324 1 94.38 50 ASP B N 1
ATOM 3977 C CA . ASP B 1 50 ? 11.828 -12.586 4.59 1 94.38 50 ASP B CA 1
ATOM 3978 C C . ASP B 1 50 ? 10.594 -13.016 3.805 1 94.38 50 ASP B C 1
ATOM 3980 O O . ASP B 1 50 ? 9.773 -13.781 4.305 1 94.38 50 ASP B O 1
ATOM 3984 N N . ASN B 1 51 ? 10.383 -12.438 2.646 1 94 51 ASN B N 1
ATOM 3985 C CA . ASN B 1 51 ? 9.219 -12.672 1.799 1 94 51 ASN B CA 1
ATOM 3986 C C . ASN B 1 51 ? 9.586 -12.617 0.318 1 94 51 ASN B C 1
ATOM 3988 O O . ASN B 1 51 ? 10.547 -11.945 -0.064 1 94 51 ASN B O 1
ATOM 3992 N N . ASP B 1 52 ? 8.961 -13.305 -0.543 1 92.88 52 ASP B N 1
ATOM 3993 C CA . ASP B 1 52 ? 9.297 -13.344 -1.962 1 92.88 52 ASP B CA 1
ATOM 3994 C C . ASP B 1 52 ? 8.406 -12.398 -2.77 1 92.88 52 ASP B C 1
ATOM 3996 O O . ASP B 1 52 ? 8.43 -12.422 -4 1 92.88 52 ASP B O 1
ATOM 4000 N N . SER B 1 53 ? 7.57 -11.688 -2.135 1 92.56 53 SER B N 1
ATOM 4001 C CA . SER B 1 53 ? 6.746 -10.688 -2.807 1 92.56 53 SER B CA 1
ATOM 4002 C C . SER B 1 53 ? 7.453 -9.336 -2.865 1 92.56 53 SER B C 1
ATOM 4004 O O . SER B 1 53 ? 8.172 -8.969 -1.936 1 92.56 53 SER B O 1
ATOM 4006 N N . PRO B 1 54 ? 7.223 -8.602 -3.904 1 92.69 54 PRO B N 1
ATOM 4007 C CA . PRO B 1 54 ? 7.863 -7.285 -4.016 1 92.69 54 PRO B CA 1
ATOM 4008 C C . PRO B 1 54 ? 7.305 -6.27 -3.021 1 92.69 54 PRO B C 1
ATOM 4010 O O . PRO B 1 54 ? 6.125 -6.34 -2.658 1 92.69 54 PRO B O 1
ATOM 4013 N N . GLU B 1 55 ? 8.164 -5.32 -2.602 1 94.44 55 GLU B N 1
ATOM 4014 C CA . GLU B 1 55 ? 7.684 -4.129 -1.908 1 94.44 55 GLU B CA 1
ATOM 4015 C C . GLU B 1 55 ? 6.832 -3.26 -2.83 1 94.44 55 GLU B C 1
ATOM 4017 O O . GLU B 1 55 ? 6.98 -3.312 -4.051 1 94.44 55 GLU B O 1
ATOM 4022 N N . HIS B 1 56 ? 5.891 -2.561 -2.18 1 93.5 56 HIS B N 1
ATOM 4023 C CA . HIS B 1 56 ? 5.125 -1.593 -2.957 1 93.5 56 HIS B CA 1
ATOM 4024 C C . HIS B 1 56 ? 6.047 -0.629 -3.697 1 93.5 56 HIS B C 1
ATOM 4026 O O . HIS B 1 56 ? 6.969 -0.065 -3.102 1 93.5 56 HIS B O 1
ATOM 4032 N N . PHE B 1 57 ? 5.91 -0.495 -4.969 1 95.31 57 PHE B N 1
ATOM 4033 C CA . PHE B 1 57 ? 6.797 0.311 -5.801 1 95.31 57 PHE B CA 1
ATOM 4034 C C . PHE B 1 57 ? 6.434 1.788 -5.703 1 95.31 57 PHE B C 1
ATOM 4036 O O . PHE B 1 57 ? 5.27 2.16 -5.875 1 95.31 57 PHE B O 1
ATOM 4043 N N . ARG B 1 58 ? 7.305 2.592 -5.359 1 96.62 58 ARG B N 1
ATOM 4044 C CA . ARG B 1 58 ? 7.23 4.047 -5.383 1 96.62 58 ARG B CA 1
ATOM 4045 C C . ARG B 1 58 ? 8.406 4.645 -6.148 1 96.62 58 ARG B C 1
ATOM 4047 O O . ARG B 1 58 ? 9.547 4.602 -5.68 1 96.62 58 ARG B O 1
ATOM 4054 N N . GLN B 1 59 ? 8.188 5.168 -7.285 1 98 59 GLN B N 1
ATOM 4055 C CA . GLN B 1 59 ? 9.266 5.719 -8.094 1 98 59 GLN B CA 1
ATOM 4056 C C . GLN B 1 59 ? 9.938 6.891 -7.387 1 98 59 GLN B C 1
ATOM 4058 O O . GLN B 1 59 ? 9.289 7.641 -6.656 1 98 59 GLN B O 1
ATOM 4063 N N . ARG B 1 60 ? 11.219 7.047 -7.641 1 98.25 60 ARG B N 1
ATOM 4064 C CA . ARG B 1 60 ? 11.922 8.234 -7.168 1 98.25 60 ARG B CA 1
ATOM 4065 C C . ARG B 1 60 ? 11.398 9.492 -7.855 1 98.25 60 ARG B C 1
ATOM 4067 O O . ARG B 1 60 ? 11.359 9.562 -9.086 1 98.25 60 ARG B O 1
ATOM 4074 N N . ARG B 1 61 ? 11.078 10.477 -7.062 1 98.56 61 ARG B N 1
ATOM 4075 C CA . ARG B 1 61 ? 10.43 11.664 -7.613 1 98.56 61 ARG B CA 1
ATOM 4076 C C . ARG B 1 61 ? 11.406 12.484 -8.453 1 98.56 61 ARG B C 1
ATOM 4078 O O . ARG B 1 61 ? 11.023 13.07 -9.469 1 98.56 61 ARG B O 1
ATOM 4085 N N . TYR B 1 62 ? 12.672 12.531 -8.117 1 98.69 62 TYR B N 1
ATOM 4086 C CA . TYR B 1 62 ? 13.664 13.266 -8.883 1 98.69 62 TYR B CA 1
ATOM 4087 C C . TYR B 1 62 ? 13.883 12.641 -10.258 1 98.69 62 TYR B C 1
ATOM 4089 O O . TYR B 1 62 ? 13.984 13.344 -11.266 1 98.69 62 TYR B O 1
ATOM 4097 N N . PHE B 1 63 ? 13.938 11.328 -10.281 1 98.88 63 PHE B N 1
ATOM 4098 C CA . PHE B 1 63 ? 14.023 10.594 -11.539 1 98.88 63 PHE B CA 1
ATOM 4099 C C . PHE B 1 63 ? 12.781 10.828 -12.391 1 98.88 63 PHE B C 1
ATOM 4101 O O . PHE B 1 63 ? 12.891 11.141 -13.578 1 98.88 63 PHE B O 1
ATOM 4108 N N . TYR B 1 64 ? 11.641 10.719 -11.82 1 98.88 64 TYR B N 1
ATOM 4109 C CA . TYR B 1 64 ? 10.398 10.898 -12.555 1 98.88 64 TYR B CA 1
ATOM 4110 C C . TYR B 1 64 ? 10.305 12.297 -13.141 1 98.88 64 TYR B C 1
ATOM 4112 O O . TYR B 1 64 ? 9.875 12.477 -14.281 1 98.88 64 TYR B O 1
ATOM 4120 N N . TYR B 1 65 ? 10.648 13.305 -12.32 1 98.88 65 TYR B N 1
ATOM 4121 C CA . TYR B 1 65 ? 10.547 14.68 -12.789 1 98.88 65 TYR B CA 1
ATOM 4122 C C . TYR B 1 65 ? 11.305 14.883 -14.094 1 98.88 65 TYR B C 1
ATOM 4124 O O . TYR B 1 65 ? 10.852 15.609 -14.977 1 98.88 65 TYR B O 1
ATOM 4132 N N . LEU B 1 66 ? 12.406 14.211 -14.258 1 98.88 66 LEU B N 1
ATOM 4133 C CA . LEU B 1 66 ? 13.258 14.445 -15.414 1 98.88 66 LEU B CA 1
ATOM 4134 C C . LEU B 1 66 ? 12.938 13.469 -16.547 1 98.88 66 LEU B C 1
ATOM 4136 O O . LEU B 1 66 ? 13.461 13.594 -17.656 1 98.88 66 LEU B O 1
ATOM 4140 N N . THR B 1 67 ? 12.023 12.5 -16.266 1 98.88 67 THR B N 1
ATOM 4141 C CA . THR B 1 67 ? 11.867 11.477 -17.281 1 98.88 67 THR B CA 1
ATOM 4142 C C . THR B 1 67 ? 10.391 11.219 -17.578 1 98.88 67 THR B C 1
ATOM 4144 O O . THR B 1 67 ? 10.031 10.75 -18.656 1 98.88 67 THR B O 1
ATOM 4147 N N . GLY B 1 68 ? 9.484 11.383 -16.516 1 98.69 68 GLY B N 1
ATOM 4148 C CA . GLY B 1 68 ? 8.102 10.953 -16.625 1 98.69 68 GLY B CA 1
ATOM 4149 C C . GLY B 1 68 ? 7.945 9.445 -16.609 1 98.69 68 GLY B C 1
ATOM 4150 O O . GLY B 1 68 ? 6.871 8.922 -16.922 1 98.69 68 GLY B O 1
ATOM 4151 N N . CYS B 1 69 ? 9.023 8.695 -16.266 1 98.56 69 CYS B N 1
ATOM 4152 C CA . CYS B 1 69 ? 9.078 7.246 -16.406 1 98.56 69 CYS B CA 1
ATOM 4153 C C . CYS B 1 69 ? 8.781 6.547 -15.086 1 98.56 69 CYS B C 1
ATOM 4155 O O . CYS B 1 69 ? 9.453 6.801 -14.086 1 98.56 69 CYS B O 1
ATOM 4157 N N . ASN B 1 70 ? 7.855 5.633 -15.094 1 97.62 70 ASN B N 1
ATOM 4158 C CA . ASN B 1 70 ? 7.531 4.852 -13.906 1 97.62 70 ASN B CA 1
ATOM 4159 C C . ASN B 1 70 ? 8.047 3.422 -14.016 1 97.62 70 ASN B C 1
ATOM 4161 O O . ASN B 1 70 ? 7.703 2.568 -13.195 1 97.62 70 ASN B O 1
ATOM 4165 N N . LEU B 1 71 ? 8.828 3.109 -15.07 1 97.44 71 LEU B N 1
ATOM 4166 C CA . LEU B 1 71 ? 9.445 1.791 -15.133 1 97.44 71 LEU B CA 1
ATOM 4167 C C . LEU B 1 71 ? 10.477 1.614 -14.023 1 97.44 71 LEU B C 1
ATOM 4169 O O . LEU B 1 71 ? 11.336 2.475 -13.82 1 97.44 71 LEU B O 1
ATOM 4173 N N . ALA B 1 72 ? 10.336 0.538 -13.289 1 96.62 72 ALA B N 1
ATOM 4174 C CA . ALA B 1 72 ? 11.297 0.228 -12.242 1 96.62 72 ALA B CA 1
ATOM 4175 C C . ALA B 1 72 ? 12.672 -0.081 -12.828 1 96.62 72 ALA B C 1
ATOM 4177 O O . ALA B 1 72 ? 12.789 -0.39 -14.016 1 96.62 72 ALA B O 1
ATOM 4178 N N . ASP B 1 73 ? 13.742 0.088 -11.992 1 97.56 73 ASP B N 1
ATOM 4179 C CA . ASP B 1 73 ? 15.102 -0.347 -12.297 1 97.56 73 ASP B CA 1
ATOM 4180 C C . ASP B 1 73 ? 15.633 0.369 -13.539 1 97.56 73 ASP B C 1
ATOM 4182 O O . ASP B 1 73 ? 16.359 -0.225 -14.344 1 97.56 73 ASP B O 1
ATOM 4186 N N . SER B 1 74 ? 15.156 1.548 -13.797 1 98.69 74 SER B N 1
ATOM 4187 C CA . SER B 1 74 ? 15.594 2.355 -14.93 1 98.69 74 SER B CA 1
ATOM 4188 C C . SER B 1 74 ? 16.578 3.438 -14.492 1 98.69 74 SER B C 1
ATOM 4190 O O . SER B 1 74 ? 16.672 3.748 -13.305 1 98.69 74 SER B O 1
ATOM 4192 N N . HIS B 1 75 ? 17.359 3.955 -15.453 1 98.88 75 HIS B N 1
ATOM 4193 C CA . HIS B 1 75 ? 18.344 5.02 -15.25 1 98.88 75 HIS B CA 1
ATOM 4194 C C . HIS B 1 75 ? 18.203 6.105 -16.312 1 98.88 75 HIS B C 1
ATOM 4196 O O . HIS B 1 75 ? 17.5 5.918 -17.312 1 98.88 75 HIS B O 1
ATOM 4202 N N . PHE B 1 76 ? 18.859 7.223 -16.094 1 98.88 76 PHE B N 1
ATOM 4203 C CA . PHE B 1 76 ? 18.688 8.367 -16.984 1 98.88 76 PHE B CA 1
ATOM 4204 C C . PHE B 1 76 ? 19.969 9.195 -17.047 1 98.88 76 PHE B C 1
ATOM 4206 O O . PHE B 1 76 ? 20.641 9.391 -16.047 1 98.88 76 PHE B O 1
ATOM 4213 N N . ALA B 1 77 ? 20.344 9.555 -18.188 1 98.81 77 ALA B N 1
ATOM 4214 C CA . ALA B 1 77 ? 21.422 10.508 -18.422 1 98.81 77 ALA B CA 1
ATOM 4215 C C . ALA B 1 77 ? 20.969 11.641 -19.328 1 98.81 77 ALA B C 1
ATOM 4217 O O . ALA B 1 77 ? 20.25 11.414 -20.312 1 98.81 77 ALA B O 1
ATOM 4218 N N . TYR B 1 78 ? 21.328 12.836 -19.031 1 98.69 78 TYR B N 1
ATOM 4219 C CA . TYR B 1 78 ? 21.016 14.031 -19.797 1 98.69 78 TYR B CA 1
ATOM 4220 C C . TYR B 1 78 ? 22.266 14.844 -20.094 1 98.69 78 TYR B C 1
ATOM 4222 O O . TYR B 1 78 ? 22.906 15.352 -19.172 1 98.69 78 TYR B O 1
ATOM 4230 N N . ASP B 1 79 ? 22.656 14.93 -21.328 1 98 79 ASP B N 1
ATOM 4231 C CA . ASP B 1 79 ? 23.797 15.727 -21.75 1 98 79 ASP B CA 1
ATOM 4232 C C . ASP B 1 79 ? 23.469 17.219 -21.781 1 98 79 ASP B C 1
ATOM 4234 O O . ASP B 1 79 ? 22.703 17.656 -22.641 1 98 79 ASP B O 1
ATOM 4238 N N . MET B 1 80 ? 24.109 18.016 -20.953 1 97.62 80 MET B N 1
ATOM 4239 C CA . MET B 1 80 ? 23.75 19.422 -20.766 1 97.62 80 MET B CA 1
ATOM 4240 C C . MET B 1 80 ? 24.031 20.234 -22.031 1 97.62 80 MET B C 1
ATOM 4242 O O . MET B 1 80 ? 23.328 21.188 -22.312 1 97.62 80 MET B O 1
ATOM 4246 N N . GLU B 1 81 ? 25.031 19.891 -22.766 1 95.06 81 GLU B N 1
ATOM 4247 C CA . GLU B 1 81 ? 25.422 20.688 -23.922 1 95.06 81 GLU B CA 1
ATOM 4248 C C . GLU B 1 81 ? 24.484 20.422 -25.109 1 95.06 81 GLU B C 1
ATOM 4250 O O . GLU B 1 81 ? 23.984 21.359 -25.734 1 95.06 81 GLU B O 1
ATOM 4255 N N . SER B 1 82 ? 24.266 19.188 -25.406 1 96.06 82 SER B N 1
ATOM 4256 C CA . SER B 1 82 ? 23.469 18.828 -26.562 1 96.06 82 SER B CA 1
ATOM 4257 C C . SER B 1 82 ? 21.984 18.734 -26.219 1 96.06 82 SER B C 1
ATOM 4259 O O . SER B 1 82 ? 21.141 18.656 -27.094 1 96.06 82 SER B O 1
ATOM 4261 N N . SER B 1 83 ? 21.594 18.656 -24.953 1 97.38 83 SER B N 1
ATOM 4262 C CA . SER B 1 83 ? 20.25 18.453 -24.453 1 97.38 83 SER B CA 1
ATOM 4263 C C . SER B 1 83 ? 19.734 17.062 -24.828 1 97.38 83 SER B C 1
ATOM 4265 O O . SER B 1 83 ? 18.531 16.875 -25.016 1 97.38 83 SER B O 1
ATOM 4267 N N . LYS B 1 84 ? 20.656 16.172 -25.031 1 98 84 LYS B N 1
ATOM 4268 C CA . LYS B 1 84 ? 20.281 14.797 -25.359 1 98 84 LYS B CA 1
ATOM 4269 C C . LYS B 1 84 ? 19.875 14.023 -24.094 1 98 84 LYS B C 1
ATOM 4271 O O . LYS B 1 84 ? 20.641 13.969 -23.141 1 98 84 LYS B O 1
ATOM 4276 N N . ALA B 1 85 ? 18.688 13.477 -24.125 1 98.81 85 ALA B N 1
ATOM 4277 C CA . ALA B 1 85 ? 18.141 12.68 -23.016 1 98.81 85 ALA B CA 1
ATOM 4278 C C . ALA B 1 85 ? 18.203 11.188 -23.344 1 98.81 85 ALA B C 1
ATOM 4280 O O . ALA B 1 85 ? 17.672 10.742 -24.359 1 98.81 85 ALA B O 1
ATOM 4281 N N . ILE B 1 86 ? 18.828 10.398 -22.453 1 98.88 86 ILE B N 1
ATOM 4282 C CA . ILE B 1 86 ? 19 8.961 -22.656 1 98.88 86 ILE B CA 1
ATOM 4283 C C . ILE B 1 86 ? 18.375 8.195 -21.484 1 98.88 86 ILE B C 1
ATOM 4285 O O . ILE B 1 86 ? 18.781 8.375 -20.328 1 98.88 86 ILE B O 1
ATOM 4289 N N . LEU B 1 87 ? 17.375 7.371 -21.766 1 98.94 87 LEU B N 1
ATOM 4290 C CA . LEU B 1 87 ? 16.75 6.492 -20.781 1 98.94 87 LEU B CA 1
ATOM 4291 C C . LEU B 1 87 ? 17.312 5.078 -20.875 1 98.94 87 LEU B C 1
ATOM 4293 O O . LEU B 1 87 ? 17.469 4.539 -21.969 1 98.94 87 LEU B O 1
ATOM 4297 N N . PHE B 1 88 ? 17.734 4.551 -19.719 1 98.88 88 PHE B N 1
ATOM 4298 C CA . PHE B 1 88 ? 18.203 3.17 -19.672 1 98.88 88 PHE B CA 1
ATOM 4299 C C . PHE B 1 88 ? 17.172 2.271 -19 1 98.88 88 PHE B C 1
ATOM 4301 O O . PHE B 1 88 ? 16.797 2.496 -17.844 1 98.88 88 PHE B O 1
ATOM 4308 N N . ILE B 1 89 ? 16.672 1.299 -19.688 1 98.56 89 ILE B N 1
ATOM 4309 C CA . ILE B 1 89 ? 15.695 0.368 -19.141 1 98.56 89 ILE B CA 1
ATOM 4310 C C . ILE B 1 89 ? 16.312 -1.023 -19.016 1 98.56 89 ILE B C 1
ATOM 4312 O O . ILE B 1 89 ? 17.297 -1.332 -19.703 1 98.56 89 ILE B O 1
ATOM 4316 N N . PRO B 1 90 ? 15.852 -1.859 -18.062 1 96.5 90 PRO B N 1
ATOM 4317 C CA . PRO B 1 90 ? 16.422 -3.201 -17.938 1 96.5 90 PRO B CA 1
ATOM 4318 C C . PRO B 1 90 ? 16.234 -4.047 -19.188 1 96.5 90 PRO B C 1
ATOM 4320 O O . PRO B 1 90 ? 15.195 -3.939 -19.859 1 96.5 90 PRO B O 1
ATOM 4323 N N . PRO B 1 91 ? 17.188 -4.879 -19.469 1 95.31 91 PRO B N 1
ATOM 4324 C CA . PRO B 1 91 ? 16.984 -5.824 -20.578 1 95.31 91 PRO B CA 1
ATOM 4325 C C . PRO B 1 91 ? 15.945 -6.898 -20.25 1 95.31 91 PRO B C 1
ATOM 4327 O O . PRO B 1 91 ? 15.578 -7.07 -19.078 1 95.31 91 PRO B O 1
ATOM 4330 N N . MET B 1 92 ? 15.484 -7.488 -21.25 1 90.44 92 MET B N 1
ATOM 4331 C CA . MET B 1 92 ? 14.523 -8.578 -21.078 1 90.44 92 MET B CA 1
ATOM 4332 C C . MET B 1 92 ? 15.188 -9.789 -20.438 1 90.44 92 MET B C 1
ATOM 4334 O O . MET B 1 92 ? 16.312 -10.141 -20.797 1 90.44 92 MET B O 1
ATOM 4338 N N . ASP B 1 93 ? 14.547 -10.258 -19.406 1 87.5 93 ASP B N 1
ATOM 4339 C CA . ASP B 1 93 ? 14.914 -11.547 -18.844 1 87.5 93 ASP B CA 1
ATOM 4340 C C . ASP B 1 93 ? 13.938 -12.641 -19.266 1 87.5 93 ASP B C 1
ATOM 4342 O O . ASP B 1 93 ? 12.781 -12.648 -18.828 1 87.5 93 ASP B O 1
ATOM 4346 N N . PRO B 1 94 ? 14.398 -13.555 -20 1 80.5 94 PRO B N 1
ATOM 4347 C CA . PRO B 1 94 ? 13.492 -14.602 -20.484 1 80.5 94 PRO B CA 1
ATOM 4348 C C . PRO B 1 94 ? 12.773 -15.328 -19.359 1 80.5 94 PRO B C 1
ATOM 4350 O O . PRO B 1 94 ? 11.602 -15.695 -19.5 1 80.5 94 PRO B O 1
ATOM 4353 N N . GLY B 1 95 ? 13.492 -15.547 -18.281 1 79.56 95 GLY B N 1
ATOM 4354 C CA . GLY B 1 95 ? 12.891 -16.219 -17.141 1 79.56 95 GLY B CA 1
ATOM 4355 C C . GLY B 1 95 ? 11.727 -15.453 -16.547 1 79.56 95 GLY B C 1
ATOM 4356 O O . GLY B 1 95 ? 10.781 -16.062 -16.016 1 79.56 95 GLY B O 1
ATOM 4357 N N . ASP B 1 96 ? 11.766 -14.211 -16.703 1 84.62 96 ASP B N 1
ATOM 4358 C CA . ASP B 1 96 ? 10.711 -13.375 -16.141 1 84.62 96 ASP B CA 1
ATOM 4359 C C . ASP B 1 96 ? 9.523 -13.266 -17.078 1 84.62 96 ASP B C 1
ATOM 4361 O O . ASP B 1 96 ? 8.391 -13.07 -16.641 1 84.62 96 ASP B O 1
ATOM 4365 N N . VAL B 1 97 ? 9.773 -13.406 -18.297 1 81.88 97 VAL B N 1
ATOM 4366 C CA . VAL B 1 97 ? 8.742 -13.203 -19.312 1 81.88 97 VAL B CA 1
ATOM 4367 C C . VAL B 1 97 ? 7.656 -14.266 -19.156 1 81.88 97 VAL B C 1
ATOM 4369 O O . VAL B 1 97 ? 6.473 -13.984 -19.375 1 81.88 97 VAL B O 1
ATOM 4372 N N . ILE B 1 98 ? 8.078 -15.422 -18.734 1 76.06 98 ILE B N 1
ATOM 4373 C CA . ILE B 1 98 ? 7.141 -16.531 -18.578 1 76.06 98 ILE B CA 1
ATOM 4374 C C . ILE B 1 98 ? 6.125 -16.203 -17.484 1 76.06 98 ILE B C 1
ATOM 4376 O O . ILE B 1 98 ? 4.957 -16.578 -17.578 1 76.06 98 ILE B O 1
ATOM 4380 N N . TRP B 1 99 ? 6.523 -15.383 -16.547 1 82.5 99 TRP B N 1
ATOM 4381 C CA . TRP B 1 99 ? 5.672 -15.133 -15.383 1 82.5 99 TRP B CA 1
ATOM 4382 C C . TRP B 1 99 ? 4.953 -13.797 -15.508 1 82.5 99 TRP B C 1
ATOM 4384 O O . TRP B 1 99 ? 3.777 -13.68 -15.156 1 82.5 99 TRP B O 1
ATOM 4394 N N . SER B 1 100 ? 5.652 -12.797 -16.125 1 86.12 100 SER B N 1
ATOM 4395 C CA . SER B 1 100 ? 5.145 -11.438 -16.031 1 86.12 100 SER B CA 1
ATOM 4396 C C . SER B 1 100 ? 4.832 -10.867 -17.422 1 86.12 100 SER B C 1
ATOM 4398 O O . SER B 1 100 ? 4.34 -9.75 -17.547 1 86.12 100 SER B O 1
ATOM 4400 N N . GLY B 1 101 ? 5.09 -11.586 -18.516 1 81.94 101 GLY B N 1
ATOM 4401 C CA . GLY B 1 101 ? 4.887 -11.102 -19.859 1 81.94 101 GLY B CA 1
ATOM 4402 C C . GLY B 1 101 ? 6.047 -10.266 -20.375 1 81.94 101 GLY B C 1
ATOM 4403 O O . GLY B 1 101 ? 7.086 -10.172 -19.719 1 81.94 101 GLY B O 1
ATOM 4404 N N . LEU B 1 102 ? 5.855 -9.797 -21.578 1 84.06 102 LEU B N 1
ATOM 4405 C CA . LEU B 1 102 ? 6.91 -9.023 -22.219 1 84.06 102 LEU B CA 1
ATOM 4406 C C . LEU B 1 102 ? 7.055 -7.652 -21.562 1 84.06 102 LEU B C 1
ATOM 4408 O O . LEU B 1 102 ? 6.062 -6.945 -21.359 1 84.06 102 LEU B O 1
ATOM 4412 N N . PRO B 1 103 ? 8.281 -7.336 -21.234 1 90.69 103 PRO B N 1
ATOM 4413 C CA . PRO B 1 103 ? 8.492 -5.984 -20.703 1 90.69 103 PRO B CA 1
ATOM 4414 C C . PRO B 1 103 ? 8.453 -4.914 -21.797 1 90.69 103 PRO B C 1
ATOM 4416 O O . PRO B 1 103 ? 8.352 -5.234 -22.984 1 90.69 103 PRO B O 1
ATOM 4419 N N . VAL B 1 104 ? 8.539 -3.658 -21.422 1 94.31 104 VAL B N 1
ATOM 4420 C CA . VAL B 1 104 ? 8.586 -2.539 -22.359 1 94.31 104 VAL B CA 1
ATOM 4421 C C . VAL B 1 104 ? 9.883 -2.6 -23.172 1 94.31 104 VAL B C 1
ATOM 4423 O O . VAL B 1 104 ? 10.969 -2.729 -22.609 1 94.31 104 VAL B O 1
ATOM 4426 N N . SER B 1 105 ? 9.773 -2.564 -24.484 1 95.62 105 SER B N 1
ATOM 4427 C CA . SER B 1 105 ? 10.938 -2.557 -25.359 1 95.62 105 SER B CA 1
ATOM 4428 C C . SER B 1 105 ? 11.539 -1.16 -25.469 1 95.62 105 SER B C 1
ATOM 4430 O O . SER B 1 105 ? 10.875 -0.167 -25.172 1 95.62 105 SER B O 1
ATOM 4432 N N . PRO B 1 106 ? 12.781 -1.124 -25.906 1 97.56 106 PRO B N 1
ATOM 4433 C CA . PRO B 1 106 ? 13.375 0.198 -26.125 1 97.56 106 PRO B CA 1
ATOM 4434 C C . PRO B 1 106 ? 12.562 1.045 -27.109 1 97.56 106 PRO B C 1
ATOM 4436 O O . PRO B 1 106 ? 12.375 2.242 -26.875 1 97.56 106 PRO B O 1
ATOM 4439 N N . ASP B 1 107 ? 12.055 0.44 -28.172 1 97.75 107 ASP B N 1
ATOM 4440 C CA . ASP B 1 107 ? 11.25 1.166 -29.156 1 97.75 107 ASP B CA 1
ATOM 4441 C C . ASP B 1 107 ? 9.961 1.694 -28.531 1 97.75 107 ASP B C 1
ATOM 4443 O O . ASP B 1 107 ? 9.562 2.834 -28.781 1 97.75 107 ASP B O 1
ATOM 4447 N N . ASP B 1 108 ? 9.375 0.851 -27.75 1 97.12 108 ASP B N 1
ATOM 4448 C CA . ASP B 1 108 ? 8.156 1.276 -27.078 1 97.12 108 ASP B CA 1
ATOM 4449 C C . ASP B 1 108 ? 8.438 2.383 -26.062 1 97.12 108 ASP B C 1
ATOM 4451 O O . ASP B 1 108 ? 7.668 3.338 -25.953 1 97.12 108 ASP B O 1
ATOM 4455 N N . ALA B 1 109 ? 9.508 2.242 -25.328 1 98.25 109 ALA B N 1
ATOM 4456 C CA . ALA B 1 109 ? 9.883 3.27 -24.359 1 98.25 109 ALA B CA 1
ATOM 4457 C C . ALA B 1 109 ? 10.141 4.605 -25.047 1 98.25 109 ALA B C 1
ATOM 4459 O O . ALA B 1 109 ? 9.766 5.66 -24.547 1 98.25 109 ALA B O 1
ATOM 4460 N N . LEU B 1 110 ? 10.797 4.555 -26.203 1 98.31 110 LEU B N 1
ATOM 4461 C CA . LEU B 1 110 ? 11.078 5.77 -26.953 1 98.31 110 LEU B CA 1
ATOM 4462 C C . LEU B 1 110 ? 9.781 6.465 -27.375 1 98.31 110 LEU B C 1
ATOM 4464 O O . LEU B 1 110 ? 9.711 7.695 -27.406 1 98.31 110 LEU B O 1
ATOM 4468 N N . LYS B 1 111 ? 8.758 5.695 -27.688 1 97.69 111 LYS B N 1
ATOM 4469 C CA . LYS B 1 111 ? 7.457 6.25 -28.062 1 97.69 111 LYS B CA 1
ATOM 4470 C C . LYS B 1 111 ? 6.73 6.812 -26.844 1 97.69 111 LYS B C 1
ATOM 4472 O O . LYS B 1 111 ? 6.027 7.824 -26.938 1 97.69 111 LYS B O 1
ATOM 4477 N N . MET B 1 112 ? 6.953 6.242 -25.734 1 97.38 112 MET B N 1
ATOM 4478 C CA . MET B 1 112 ? 6.195 6.559 -24.516 1 97.38 112 MET B CA 1
ATOM 4479 C C . MET B 1 112 ? 6.773 7.781 -23.812 1 97.38 112 MET B C 1
ATOM 4481 O O . MET B 1 112 ? 6.035 8.578 -23.25 1 97.38 112 MET B O 1
ATOM 4485 N N . TYR B 1 113 ? 8.086 7.91 -23.844 1 98.44 113 TYR B N 1
ATOM 4486 C CA . TYR B 1 113 ? 8.742 8.914 -23.016 1 98.44 113 TYR B CA 1
ATOM 4487 C C . TYR B 1 113 ? 9.406 9.984 -23.875 1 98.44 113 TYR B C 1
ATOM 4489 O O . TYR B 1 113 ? 9.789 9.719 -25.031 1 98.44 113 TYR B O 1
ATOM 4497 N N . ASP B 1 114 ? 9.5 11.227 -23.359 1 98.69 114 ASP B N 1
ATOM 4498 C CA . ASP B 1 114 ? 10.133 12.359 -24.031 1 98.69 114 ASP B CA 1
ATOM 4499 C C . ASP B 1 114 ? 11.648 12.312 -23.875 1 98.69 114 ASP B C 1
ATOM 4501 O O . ASP B 1 114 ? 12.242 13.148 -23.188 1 98.69 114 ASP B O 1
ATOM 4505 N N . VAL B 1 115 ? 12.258 11.328 -24.578 1 98.75 115 VAL B N 1
ATOM 4506 C CA . VAL B 1 115 ? 13.703 11.125 -24.594 1 98.75 115 VAL B CA 1
ATOM 4507 C C . VAL B 1 115 ? 14.188 10.961 -26.031 1 98.75 115 VAL B C 1
ATOM 4509 O O . VAL B 1 115 ? 13.391 10.766 -26.938 1 98.75 115 VAL B O 1
ATOM 4512 N N . ASP B 1 116 ? 15.516 11.039 -26.188 1 98.75 116 ASP B N 1
ATOM 4513 C CA . ASP B 1 116 ? 16.094 10.984 -27.531 1 98.75 116 ASP B CA 1
ATOM 4514 C C . ASP B 1 116 ? 16.609 9.578 -27.844 1 98.75 116 ASP B C 1
ATOM 4516 O O . ASP B 1 116 ? 16.719 9.203 -29.016 1 98.75 116 ASP B O 1
ATOM 4520 N N . GLU B 1 117 ? 16.953 8.852 -26.844 1 98.69 117 GLU B N 1
ATOM 4521 C CA . GLU B 1 117 ? 17.531 7.523 -27 1 98.69 117 GLU B CA 1
ATOM 4522 C C . GLU B 1 117 ? 17.172 6.617 -25.828 1 98.69 117 GLU B C 1
ATOM 4524 O O . GLU B 1 117 ? 17.031 7.082 -24.688 1 98.69 117 GLU B O 1
ATOM 4529 N N . VAL B 1 118 ? 16.891 5.379 -26.109 1 98.81 118 VAL B N 1
ATOM 4530 C CA . VAL B 1 118 ? 16.672 4.367 -25.078 1 98.81 118 VAL B CA 1
ATOM 4531 C C . VAL B 1 118 ? 17.688 3.24 -25.234 1 98.81 118 VAL B C 1
ATOM 4533 O O . VAL B 1 118 ? 17.922 2.746 -26.344 1 98.81 118 VAL B O 1
ATOM 4536 N N . LYS B 1 119 ? 18.375 2.924 -24.156 1 98.69 119 LYS B N 1
ATOM 4537 C CA . LYS B 1 119 ? 19.359 1.844 -24.109 1 98.69 119 LYS B CA 1
ATOM 4538 C C . LYS B 1 119 ? 19.062 0.888 -22.953 1 98.69 119 LYS B C 1
ATOM 4540 O O . LYS B 1 119 ? 18.125 1.119 -22.172 1 98.69 119 LYS B O 1
ATOM 4545 N N . PHE B 1 120 ? 19.781 -0.179 -22.969 1 98.44 120 PHE B N 1
ATOM 4546 C CA . PHE B 1 120 ? 19.656 -1.098 -21.844 1 98.44 120 PHE B CA 1
ATOM 4547 C C . PHE B 1 120 ? 20.578 -0.668 -20.688 1 98.44 120 PHE B C 1
ATOM 4549 O O . PHE B 1 120 ? 21.594 -0.012 -20.922 1 98.44 120 PHE B O 1
ATOM 4556 N N . THR B 1 121 ? 20.203 -1.047 -19.516 1 98.19 121 THR B N 1
ATOM 4557 C CA . THR B 1 121 ? 20.953 -0.693 -18.328 1 98.19 121 THR B CA 1
ATOM 4558 C C . THR B 1 121 ? 22.375 -1.259 -18.406 1 98.19 121 THR B C 1
ATOM 4560 O O . THR B 1 121 ? 23.281 -0.748 -17.75 1 98.19 121 THR B O 1
ATOM 4563 N N . THR B 1 122 ? 22.641 -2.254 -19.188 1 97.81 122 THR B N 1
ATOM 4564 C CA . THR B 1 122 ? 23.969 -2.824 -19.375 1 97.81 122 THR B CA 1
ATOM 4565 C C . THR B 1 122 ? 24.875 -1.829 -20.078 1 97.81 122 THR B C 1
ATOM 4567 O O . THR B 1 122 ? 26.109 -1.992 -20.078 1 97.81 122 THR B O 1
ATOM 4570 N N . ASP B 1 123 ? 24.312 -0.81 -20.672 1 98.38 123 ASP B N 1
ATOM 4571 C CA . ASP B 1 123 ? 25.078 0.116 -21.484 1 98.38 123 ASP B CA 1
ATOM 4572 C C . ASP B 1 123 ? 25.375 1.408 -20.719 1 98.38 123 ASP B C 1
ATOM 4574 O O . ASP B 1 123 ? 25.906 2.363 -21.297 1 98.38 123 ASP B O 1
ATOM 4578 N N . ILE B 1 124 ? 25.047 1.48 -19.453 1 98.62 124 ILE B N 1
ATOM 4579 C CA . ILE B 1 124 ? 25.141 2.715 -18.688 1 98.62 124 ILE B CA 1
ATOM 4580 C C . ILE B 1 124 ? 26.594 3.191 -18.656 1 98.62 124 ILE B C 1
ATOM 4582 O O . ILE B 1 124 ? 26.891 4.305 -19.094 1 98.62 124 ILE B O 1
ATOM 4586 N N . ASN B 1 125 ? 27.531 2.363 -18.172 1 98.56 125 ASN B N 1
ATOM 4587 C CA . ASN B 1 125 ? 28.906 2.789 -17.969 1 98.56 125 ASN B CA 1
ATOM 4588 C C . ASN B 1 125 ? 29.594 3.129 -19.297 1 98.56 125 ASN B C 1
ATOM 4590 O O . ASN B 1 125 ? 30.234 4.172 -19.406 1 98.56 125 ASN B O 1
ATOM 4594 N N . PRO B 1 126 ? 29.422 2.264 -20.344 1 98.38 126 PRO B N 1
ATOM 4595 C CA . PRO B 1 126 ? 29.984 2.652 -21.641 1 98.38 126 PRO B CA 1
ATOM 4596 C C . PRO B 1 126 ? 29.438 3.982 -22.156 1 98.38 126 PRO B C 1
ATOM 4598 O O . PRO B 1 126 ? 30.172 4.773 -22.75 1 98.38 126 PRO B O 1
ATOM 4601 N N . THR B 1 127 ? 28.172 4.188 -21.984 1 98.5 127 THR B N 1
ATOM 4602 C CA . THR B 1 127 ? 27.547 5.426 -22.438 1 98.5 127 THR B CA 1
ATOM 4603 C C . THR B 1 127 ? 28.094 6.625 -21.672 1 98.5 127 THR B C 1
ATOM 4605 O O . THR B 1 127 ? 28.422 7.652 -22.281 1 98.5 127 THR B O 1
ATOM 4608 N N . LEU B 1 128 ? 28.188 6.535 -20.344 1 98.31 128 LEU B N 1
ATOM 4609 C CA . LEU B 1 128 ? 28.719 7.617 -19.531 1 98.31 128 LEU B CA 1
ATOM 4610 C C . LEU B 1 128 ? 30.156 7.926 -19.922 1 98.31 128 LEU B C 1
ATOM 4612 O O . LEU B 1 128 ? 30.562 9.094 -19.984 1 98.31 128 LEU B O 1
ATOM 4616 N N . THR B 1 129 ? 30.938 6.863 -20.172 1 97.38 129 THR B N 1
ATOM 4617 C CA . THR B 1 129 ? 32.312 7.031 -20.625 1 97.38 129 THR B CA 1
ATOM 4618 C C . THR B 1 129 ? 32.375 7.828 -21.922 1 97.38 129 THR B C 1
ATOM 4620 O O . THR B 1 129 ? 33.188 8.742 -22.078 1 97.38 129 THR B O 1
ATOM 4623 N N . HIS B 1 130 ? 31.562 7.43 -22.797 1 97.38 130 HIS B N 1
ATOM 4624 C CA . HIS B 1 130 ? 31.5 8.102 -24.094 1 97.38 130 HIS B CA 1
ATOM 4625 C C . HIS B 1 130 ? 31.141 9.578 -23.922 1 97.38 130 HIS B C 1
ATOM 4627 O O . HIS B 1 130 ? 31.75 10.445 -24.547 1 97.38 130 HIS B O 1
ATOM 4633 N N . LEU B 1 131 ? 30.125 9.898 -23.109 1 97.12 131 LEU B N 1
ATOM 4634 C CA . LEU B 1 131 ? 29.672 11.266 -22.875 1 97.12 131 LEU B CA 1
ATOM 4635 C C . LEU B 1 131 ? 30.781 12.094 -22.25 1 97.12 131 LEU B C 1
ATOM 4637 O O . LEU B 1 131 ? 31 13.25 -22.625 1 97.12 131 LEU B O 1
ATOM 4641 N N . ALA B 1 132 ? 31.484 11.516 -21.297 1 96.06 132 ALA B N 1
ATOM 4642 C CA . ALA B 1 132 ? 32.594 12.203 -20.656 1 96.06 132 ALA B CA 1
ATOM 4643 C C . ALA B 1 132 ? 33.688 12.539 -21.656 1 96.06 132 ALA B C 1
ATOM 4645 O O . ALA B 1 132 ? 34.281 13.617 -21.578 1 96.06 132 ALA B O 1
ATOM 4646 N N . ALA B 1 133 ? 33.938 11.625 -22.5 1 94.94 133 ALA B N 1
ATOM 4647 C CA . ALA B 1 133 ? 34.969 11.805 -23.516 1 94.94 133 ALA B CA 1
ATOM 4648 C C . ALA B 1 133 ? 34.625 12.945 -24.469 1 94.94 133 ALA B C 1
ATOM 4650 O O . ALA B 1 133 ? 35.531 13.617 -24.984 1 94.94 133 ALA B O 1
ATOM 4651 N N . GLN B 1 134 ? 33.438 13.156 -24.688 1 93.19 134 GLN B N 1
ATOM 4652 C CA . GLN B 1 134 ? 33 14.18 -25.625 1 93.19 134 GLN B CA 1
ATOM 4653 C C . GLN B 1 134 ? 33.094 15.578 -25.016 1 93.19 134 GLN B C 1
ATOM 4655 O O . GLN B 1 134 ? 33.031 16.578 -25.719 1 93.19 134 GLN B O 1
ATOM 4660 N N . CYS B 1 135 ? 33.219 15.656 -23.734 1 87.88 135 CYS B N 1
ATOM 4661 C CA . CYS B 1 135 ? 33.312 16.953 -23.062 1 87.88 135 CYS B CA 1
ATOM 4662 C C . CYS B 1 135 ? 34.406 16.906 -21.969 1 87.88 135 CYS B C 1
ATOM 4664 O O . CYS B 1 135 ? 34.094 16.953 -20.781 1 87.88 135 CYS B O 1
ATOM 4666 N N . PRO B 1 136 ? 35.594 17.031 -22.422 1 86.69 136 PRO B N 1
ATOM 4667 C CA . PRO B 1 136 ? 36.656 17 -21.422 1 86.69 136 PRO B CA 1
ATOM 4668 C C . PRO B 1 136 ? 36.531 18.109 -20.375 1 86.69 136 PRO B C 1
ATOM 4670 O O . PRO B 1 136 ? 36.156 19.234 -20.703 1 86.69 136 PRO B O 1
ATOM 4673 N N . GLY B 1 137 ? 36.688 17.766 -19.156 1 89.25 137 GLY B N 1
ATOM 4674 C CA . GLY B 1 137 ? 36.562 18.719 -18.062 1 89.25 137 GLY B CA 1
ATOM 4675 C C . GLY B 1 137 ? 35.156 18.859 -17.531 1 89.25 137 GLY B C 1
ATOM 4676 O O . GLY B 1 137 ? 34.906 19.719 -16.688 1 89.25 137 GLY B O 1
ATOM 4677 N N . SER B 1 138 ? 34.312 17.953 -17.969 1 91.56 138 SER B N 1
ATOM 4678 C CA . SER B 1 138 ? 32.906 18.078 -17.641 1 91.56 138 SER B CA 1
ATOM 4679 C C . SER B 1 138 ? 32.594 17.5 -16.266 1 91.56 138 SER B C 1
ATOM 4681 O O . SER B 1 138 ? 33.469 16.812 -15.672 1 91.56 138 SER B O 1
ATOM 4683 N N . THR B 1 139 ? 31.547 17.875 -15.695 1 97.5 139 THR B N 1
ATOM 4684 C CA . THR B 1 139 ? 31.047 17.422 -14.398 1 97.5 139 THR B CA 1
ATOM 4685 C C . THR B 1 139 ? 29.906 16.422 -14.57 1 97.5 139 THR B C 1
ATOM 4687 O O . THR B 1 139 ? 29.062 16.594 -15.445 1 97.5 139 THR B O 1
ATOM 4690 N N . VAL B 1 140 ? 29.891 15.344 -13.891 1 98.5 140 VAL B N 1
ATOM 4691 C CA . VAL B 1 140 ? 28.688 14.547 -13.734 1 98.5 140 VAL B CA 1
ATOM 4692 C C . VAL B 1 140 ? 27.922 15.008 -12.492 1 98.5 140 VAL B C 1
ATOM 4694 O O . VAL B 1 140 ? 28.5 15.133 -11.414 1 98.5 140 VAL B O 1
ATOM 4697 N N . PHE B 1 141 ? 26.688 15.391 -12.688 1 98.69 141 PHE B N 1
ATOM 4698 C CA . PHE B 1 141 ? 25.797 15.75 -11.602 1 98.69 141 PHE B CA 1
ATOM 4699 C C . PHE B 1 141 ? 24.875 14.586 -11.234 1 98.69 141 PHE B C 1
ATOM 4701 O O . PHE B 1 141 ? 24.156 14.078 -12.086 1 98.69 141 PHE B O 1
ATOM 4708 N N . ALA B 1 142 ? 24.891 14.086 -10.055 1 98.69 142 ALA B N 1
ATOM 4709 C CA . ALA B 1 142 ? 24.062 13.008 -9.539 1 98.69 142 ALA B CA 1
ATOM 4710 C C . ALA B 1 142 ? 23.578 13.312 -8.125 1 98.69 142 ALA B C 1
ATOM 4712 O O . ALA B 1 142 ? 23.844 14.391 -7.594 1 98.69 142 ALA B O 1
ATOM 4713 N N . ILE B 1 143 ? 22.734 12.516 -7.578 1 98.44 143 ILE B N 1
ATOM 4714 C CA . ILE B 1 143 ? 22.219 12.734 -6.23 1 98.44 143 ILE B CA 1
ATOM 4715 C C . ILE B 1 143 ? 22.891 11.766 -5.258 1 98.44 143 ILE B C 1
ATOM 4717 O O . ILE B 1 143 ? 22.906 10.555 -5.484 1 98.44 143 ILE B O 1
ATOM 4721 N N . ALA B 1 144 ? 23.406 12.383 -4.18 1 97.38 144 ALA B N 1
ATOM 4722 C CA . ALA B 1 144 ? 24.125 11.602 -3.17 1 97.38 144 ALA B CA 1
ATOM 4723 C C . ALA B 1 144 ? 23.234 10.477 -2.633 1 97.38 144 ALA B C 1
ATOM 4725 O O . ALA B 1 144 ? 22.078 10.695 -2.305 1 97.38 144 ALA B O 1
ATOM 4726 N N . GLY B 1 145 ? 23.828 9.305 -2.523 1 96.56 145 GLY B N 1
ATOM 4727 C CA . GLY B 1 145 ? 23.141 8.172 -1.924 1 96.56 145 GLY B CA 1
ATOM 4728 C C . GLY B 1 145 ? 22.188 7.48 -2.879 1 96.56 145 GLY B C 1
ATOM 4729 O O . GLY B 1 145 ? 21.5 6.531 -2.498 1 96.56 145 GLY B O 1
ATOM 4730 N N . GLN B 1 146 ? 22.078 7.871 -4.125 1 97.81 146 GLN B N 1
ATOM 4731 C CA . GLN B 1 146 ? 21.109 7.301 -5.051 1 97.81 146 GLN B CA 1
ATOM 4732 C C . GLN B 1 146 ? 21.797 6.746 -6.297 1 97.81 146 GLN B C 1
ATOM 4734 O O . GLN B 1 146 ? 21.156 6.602 -7.344 1 97.81 146 GLN B O 1
ATOM 4739 N N . VAL B 1 147 ? 23.109 6.527 -6.191 1 98.06 147 VAL B N 1
ATOM 4740 C CA . VAL B 1 147 ? 23.859 5.949 -7.301 1 98.06 147 VAL B CA 1
ATOM 4741 C C . VAL B 1 147 ? 24.281 4.527 -6.945 1 98.06 147 VAL B C 1
ATOM 4743 O O . VAL B 1 147 ? 24.875 4.297 -5.887 1 98.06 147 VAL B O 1
ATOM 4746 N N . SER B 1 148 ? 23.953 3.611 -7.797 1 97.5 148 SER B N 1
ATOM 4747 C CA . SER B 1 148 ? 24.297 2.211 -7.578 1 97.5 148 SER B CA 1
ATOM 4748 C C . SER B 1 148 ? 25.812 2.006 -7.582 1 97.5 148 SER B C 1
ATOM 4750 O O . SER B 1 148 ? 26.531 2.709 -8.289 1 97.5 148 SER B O 1
ATOM 4752 N N . ASP B 1 149 ? 26.281 0.994 -6.949 1 96.31 149 ASP B N 1
ATOM 4753 C CA . ASP B 1 149 ? 27.703 0.726 -6.762 1 96.31 149 ASP B CA 1
ATOM 4754 C C . ASP B 1 149 ? 28.375 0.357 -8.086 1 96.31 149 ASP B C 1
ATOM 4756 O O . ASP B 1 149 ? 29.578 0.561 -8.258 1 96.31 149 ASP B O 1
ATOM 4760 N N . ASN B 1 150 ? 27.594 -0.202 -8.945 1 96.5 150 ASN B N 1
ATOM 4761 C CA . ASN B 1 150 ? 28.172 -0.694 -10.188 1 96.5 150 ASN B CA 1
ATOM 4762 C C . ASN B 1 150 ? 28.297 0.417 -11.227 1 96.5 150 ASN B C 1
ATOM 4764 O O . ASN B 1 150 ? 28.812 0.188 -12.328 1 96.5 150 ASN B O 1
ATOM 4768 N N . VAL B 1 151 ? 27.781 1.582 -10.969 1 98.12 151 VAL B N 1
ATOM 4769 C CA . VAL B 1 151 ? 27.906 2.727 -11.867 1 98.12 151 VAL B CA 1
ATOM 4770 C C . VAL B 1 151 ? 29.156 3.518 -11.531 1 98.12 151 VAL B C 1
ATOM 4772 O O . VAL B 1 151 ? 29.422 3.832 -10.367 1 98.12 151 VAL B O 1
ATOM 4775 N N . THR B 1 152 ? 29.969 3.885 -12.547 1 97.06 152 THR B N 1
ATOM 4776 C CA . THR B 1 152 ? 31.219 4.598 -12.312 1 97.06 152 THR B CA 1
ATOM 4777 C C . THR B 1 152 ? 31.234 5.934 -13.055 1 97.06 152 THR B C 1
ATOM 4779 O O . THR B 1 152 ? 30.719 6.027 -14.172 1 97.06 152 THR B O 1
ATOM 4782 N N . PHE B 1 153 ? 31.781 6.918 -12.391 1 97.31 153 PHE B N 1
ATOM 4783 C CA . PHE B 1 153 ? 31.922 8.258 -12.953 1 97.31 153 PHE B CA 1
ATOM 4784 C C . PHE B 1 153 ? 33.375 8.602 -13.164 1 97.31 153 PHE B C 1
ATOM 4786 O O . PHE B 1 153 ? 33.75 9.781 -13.211 1 97.31 153 PHE B O 1
ATOM 4793 N N . LEU B 1 154 ? 34.281 7.613 -13.312 1 94.75 154 LEU B N 1
ATOM 4794 C CA . LEU B 1 154 ? 35.719 7.758 -13.305 1 94.75 154 LEU B CA 1
ATOM 4795 C C . LEU B 1 154 ? 36.188 8.648 -14.445 1 94.75 154 LEU B C 1
ATOM 4797 O O . LEU B 1 154 ? 37.188 9.367 -14.312 1 94.75 154 LEU B O 1
ATOM 4801 N N . GLU B 1 155 ? 35.531 8.633 -15.547 1 94.44 155 GLU B N 1
ATOM 4802 C CA . GLU B 1 155 ? 35.969 9.328 -16.734 1 94.44 155 GLU B CA 1
ATOM 4803 C C . GLU B 1 155 ? 35.625 10.812 -16.688 1 94.44 155 GLU B C 1
ATOM 4805 O O . GLU B 1 155 ? 36.031 11.594 -17.547 1 94.44 155 GLU B O 1
ATOM 4810 N N . PHE B 1 156 ? 34.781 11.188 -15.781 1 96.69 156 PHE B N 1
ATOM 4811 C CA . PHE B 1 156 ? 34.469 12.594 -15.602 1 96.69 156 PHE B CA 1
ATOM 4812 C C . PHE B 1 156 ? 35.531 13.281 -14.742 1 96.69 156 PHE B C 1
ATOM 4814 O O . PHE B 1 156 ? 36 12.711 -13.758 1 96.69 156 PHE B O 1
ATOM 4821 N N . GLU B 1 157 ? 35.844 14.438 -15.062 1 94.88 157 GLU B N 1
ATOM 4822 C CA . GLU B 1 157 ? 36.812 15.203 -14.305 1 94.88 157 GLU B CA 1
ATOM 4823 C C . GLU B 1 157 ? 36.281 15.617 -12.945 1 94.88 157 GLU B C 1
ATOM 4825 O O . GLU B 1 157 ? 37 15.617 -11.945 1 94.88 157 GLU B O 1
ATOM 4830 N N . ASN B 1 158 ? 35.062 16.062 -12.969 1 96.44 158 ASN B N 1
ATOM 4831 C CA . ASN B 1 158 ? 34.406 16.531 -11.75 1 96.44 158 ASN B CA 1
ATOM 4832 C C . ASN B 1 158 ? 33.125 15.75 -11.453 1 96.44 158 ASN B C 1
ATOM 4834 O O . ASN B 1 158 ? 32.5 15.219 -12.367 1 96.44 158 ASN B O 1
ATOM 4838 N N . LYS B 1 159 ? 32.875 15.633 -10.195 1 97.31 159 LYS B N 1
ATOM 4839 C CA . LYS B 1 159 ? 31.656 15.008 -9.711 1 97.31 159 LYS B CA 1
ATOM 4840 C C . LYS B 1 159 ? 30.938 15.906 -8.719 1 97.31 159 LYS B C 1
ATOM 4842 O O . LYS B 1 159 ? 31.547 16.438 -7.793 1 97.31 159 LYS B O 1
ATOM 4847 N N . ASP B 1 160 ? 29.719 16.188 -8.898 1 98.06 160 ASP B N 1
ATOM 4848 C CA . ASP B 1 160 ? 28.891 16.984 -7.992 1 98.06 160 ASP B CA 1
ATOM 4849 C C . ASP B 1 160 ? 27.641 16.203 -7.566 1 98.06 160 ASP B C 1
ATOM 4851 O O . ASP B 1 160 ? 26.781 15.891 -8.398 1 98.06 160 ASP B O 1
ATOM 4855 N N . PHE B 1 161 ? 27.484 15.922 -6.316 1 98.12 161 PHE B N 1
ATOM 4856 C CA . PHE B 1 161 ? 26.406 15.07 -5.828 1 98.12 161 PHE B CA 1
ATOM 4857 C C . PHE B 1 161 ? 25.375 15.891 -5.062 1 98.12 161 PHE B C 1
ATOM 4859 O O . PHE B 1 161 ? 24.547 15.336 -4.332 1 98.12 161 PHE B O 1
ATOM 4866 N N . ALA B 1 162 ? 25.344 17.234 -5.16 1 97.56 162 ALA B N 1
ATOM 4867 C CA . ALA B 1 162 ? 24.453 18.078 -4.391 1 97.56 162 ALA B CA 1
ATOM 4868 C C . ALA B 1 162 ? 23.641 18.984 -5.309 1 97.56 162 ALA B C 1
ATOM 4870 O O . ALA B 1 162 ? 22.422 19.156 -5.117 1 97.56 162 ALA B O 1
ATOM 4871 N N . ALA B 1 163 ? 24.219 19.453 -6.367 1 98.12 163 ALA B N 1
ATOM 4872 C CA . ALA B 1 163 ? 23.625 20.531 -7.176 1 98.12 163 ALA B CA 1
ATOM 4873 C C . ALA B 1 163 ? 22.359 20.047 -7.887 1 98.12 163 ALA B C 1
ATOM 4875 O O . ALA B 1 163 ? 21.406 20.812 -8.047 1 98.12 163 ALA B O 1
ATOM 4876 N N . LEU B 1 164 ? 22.438 18.797 -8.359 1 98.62 164 LEU B N 1
ATOM 4877 C CA . LEU B 1 164 ? 21.312 18.281 -9.133 1 98.62 164 LEU B CA 1
ATOM 4878 C C . LEU B 1 164 ? 20.031 18.25 -8.305 1 98.62 164 LEU B C 1
ATOM 4880 O O . LEU B 1 164 ? 19 18.766 -8.734 1 98.62 164 LEU B O 1
ATOM 4884 N N . LYS B 1 165 ? 20.094 17.672 -7.102 1 98.25 165 LYS B N 1
ATOM 4885 C CA . LYS B 1 165 ? 18.938 17.625 -6.219 1 98.25 165 LYS B CA 1
ATOM 4886 C C . LYS B 1 165 ? 18.406 19.031 -5.922 1 98.25 165 LYS B C 1
ATOM 4888 O O . LYS B 1 165 ? 17.203 19.266 -5.961 1 98.25 165 LYS B O 1
ATOM 4893 N N . ASP B 1 166 ? 19.25 19.953 -5.578 1 97.94 166 ASP B N 1
ATOM 4894 C CA . ASP B 1 166 ? 18.859 21.328 -5.27 1 97.94 166 ASP B CA 1
ATOM 4895 C C . ASP B 1 166 ? 18.156 21.984 -6.453 1 97.94 166 ASP B C 1
ATOM 4897 O O . ASP B 1 166 ? 17.141 22.672 -6.281 1 97.94 166 ASP B O 1
ATOM 4901 N N . ALA B 1 167 ? 18.734 21.75 -7.59 1 98.62 167 ALA B N 1
ATOM 4902 C CA . ALA B 1 167 ? 18.188 22.359 -8.789 1 98.62 167 ALA B CA 1
ATOM 4903 C C . ALA B 1 167 ? 16.781 21.812 -9.086 1 98.62 167 ALA B C 1
ATOM 4905 O O . ALA B 1 167 ? 15.883 22.562 -9.453 1 98.62 167 ALA B O 1
ATOM 4906 N N . VAL B 1 168 ? 16.625 20.516 -8.984 1 98.62 168 VAL B N 1
ATOM 4907 C CA . VAL B 1 168 ? 15.312 19.922 -9.242 1 98.62 168 VAL B CA 1
ATOM 4908 C C . VAL B 1 168 ? 14.312 20.406 -8.203 1 98.62 168 VAL B C 1
ATOM 4910 O O . VAL B 1 168 ? 13.141 20.641 -8.516 1 98.62 168 VAL B O 1
ATOM 4913 N N . ASP B 1 169 ? 14.719 20.547 -6.914 1 98.06 169 ASP B N 1
ATOM 4914 C CA . ASP B 1 169 ? 13.844 21.078 -5.875 1 98.06 169 ASP B CA 1
ATOM 4915 C C . ASP B 1 169 ? 13.289 22.453 -6.273 1 98.06 169 ASP B C 1
ATOM 4917 O O . ASP B 1 169 ? 12.094 22.703 -6.145 1 98.06 169 ASP B O 1
ATOM 4921 N N . VAL B 1 170 ? 14.148 23.25 -6.742 1 97.81 170 VAL B N 1
ATOM 4922 C CA . VAL B 1 170 ? 13.758 24.609 -7.152 1 97.81 170 VAL B CA 1
ATOM 4923 C C . VAL B 1 170 ? 12.82 24.516 -8.359 1 97.81 170 VAL B C 1
ATOM 4925 O O . VAL B 1 170 ? 11.789 25.203 -8.398 1 97.81 170 VAL B O 1
ATOM 4928 N N . ALA B 1 171 ? 13.164 23.703 -9.273 1 98.5 171 ALA B N 1
ATOM 4929 C CA . ALA B 1 171 ? 12.391 23.578 -10.508 1 98.5 171 ALA B CA 1
ATOM 4930 C C . ALA B 1 171 ? 10.977 23.078 -10.219 1 98.5 171 ALA B C 1
ATOM 4932 O O . ALA B 1 171 ? 10.016 23.531 -10.844 1 98.5 171 ALA B O 1
ATOM 4933 N N . ARG B 1 172 ? 10.836 22.188 -9.266 1 98.5 172 ARG B N 1
ATOM 4934 C CA . ARG B 1 172 ? 9.57 21.531 -8.977 1 98.5 172 ARG B CA 1
ATOM 4935 C C . ARG B 1 172 ? 8.594 22.484 -8.305 1 98.5 172 ARG B C 1
ATOM 4937 O O . ARG B 1 172 ? 7.398 22.203 -8.219 1 98.5 172 ARG B O 1
ATOM 4944 N N . VAL B 1 173 ? 9.039 23.609 -7.773 1 98.44 173 VAL B N 1
ATOM 4945 C CA . VAL B 1 173 ? 8.172 24.562 -7.078 1 98.44 173 VAL B CA 1
ATOM 4946 C C . VAL B 1 173 ? 7.184 25.172 -8.062 1 98.44 173 VAL B C 1
ATOM 4948 O O . VAL B 1 173 ? 6 25.344 -7.754 1 98.44 173 VAL B O 1
ATOM 4951 N N . VAL B 1 174 ? 7.668 25.516 -9.266 1 98.19 174 VAL B N 1
ATOM 4952 C CA . VAL B 1 174 ? 6.824 26.109 -10.289 1 98.19 174 VAL B CA 1
ATOM 4953 C C . VAL B 1 174 ? 6.438 25.047 -11.32 1 98.19 174 VAL B C 1
ATOM 4955 O O . VAL B 1 174 ? 7.305 24.422 -11.938 1 98.19 174 VAL B O 1
ATOM 4958 N N . LYS B 1 175 ? 5.211 24.875 -11.539 1 98.5 175 LYS B N 1
ATOM 4959 C CA . LYS B 1 175 ? 4.691 23.828 -12.414 1 98.5 175 LYS B CA 1
ATOM 4960 C C . LYS B 1 175 ? 4.496 24.344 -13.836 1 98.5 175 LYS B C 1
ATOM 4962 O O . LYS B 1 175 ? 4.129 25.516 -14.031 1 98.5 175 LYS B O 1
ATOM 4967 N N . ASP B 1 176 ? 4.734 23.484 -14.797 1 97.88 176 ASP B N 1
ATOM 4968 C CA . ASP B 1 176 ? 4.297 23.797 -16.156 1 97.88 176 ASP B CA 1
ATOM 4969 C C . ASP B 1 176 ? 2.855 23.359 -16.391 1 97.88 176 ASP B C 1
ATOM 4971 O O . ASP B 1 176 ? 2.184 22.906 -15.453 1 97.88 176 ASP B O 1
ATOM 4975 N N . GLU B 1 177 ? 2.377 23.562 -17.594 1 98 177 GLU B N 1
ATOM 4976 C CA . GLU B 1 177 ? 0.971 23.312 -17.891 1 98 177 GLU B CA 1
ATOM 4977 C C . GLU B 1 177 ? 0.634 21.828 -17.75 1 98 177 GLU B C 1
ATOM 4979 O O . GLU B 1 177 ? -0.458 21.469 -17.312 1 98 177 GLU B O 1
ATOM 4984 N N . PHE B 1 178 ? 1.51 20.938 -18.203 1 98.62 178 PHE B N 1
ATOM 4985 C CA . PHE B 1 178 ? 1.28 19.5 -18.125 1 98.62 178 PHE B CA 1
ATOM 4986 C C . PHE B 1 178 ? 1.194 19.047 -16.672 1 98.62 178 PHE B C 1
ATOM 4988 O O . PHE B 1 178 ? 0.326 18.234 -16.312 1 98.62 178 PHE B O 1
ATOM 4995 N N . GLU B 1 179 ? 2.096 19.547 -15.836 1 98.75 179 GLU B N 1
ATOM 4996 C CA . GLU B 1 179 ? 2.066 19.219 -14.414 1 98.75 179 GLU B CA 1
ATOM 4997 C C . GLU B 1 179 ? 0.757 19.672 -13.773 1 98.75 179 GLU B C 1
ATOM 4999 O O . GLU B 1 179 ? 0.167 18.938 -12.977 1 98.75 179 GLU B O 1
ATOM 5004 N N . VAL B 1 180 ? 0.333 20.875 -14.086 1 98.81 180 VAL B N 1
ATOM 5005 C CA . VAL B 1 180 ? -0.93 21.375 -13.547 1 98.81 180 VAL B CA 1
ATOM 5006 C C . VAL B 1 180 ? -2.074 20.469 -14.008 1 98.81 180 VAL B C 1
ATOM 5008 O O . VAL B 1 180 ? -3 20.188 -13.234 1 98.81 180 VAL B O 1
ATOM 5011 N N . ALA B 1 181 ? -2.027 20.031 -15.273 1 98.81 181 ALA B N 1
ATOM 5012 C CA . ALA B 1 181 ? -3.049 19.109 -15.781 1 98.81 181 ALA B CA 1
ATOM 5013 C C . ALA B 1 181 ? -3.092 17.828 -14.969 1 98.81 181 ALA B C 1
ATOM 5015 O O . ALA B 1 181 ? -4.168 17.312 -14.672 1 98.81 181 ALA B O 1
ATOM 5016 N N . LEU B 1 182 ? -1.916 17.281 -14.656 1 98.81 182 LEU B N 1
ATOM 5017 C CA . LEU B 1 182 ? -1.846 16.078 -13.844 1 98.81 182 LEU B CA 1
ATOM 5018 C C . LEU B 1 182 ? -2.463 16.312 -12.469 1 98.81 182 LEU B C 1
ATOM 5020 O O . LEU B 1 182 ? -3.221 15.484 -11.969 1 98.81 182 LEU B O 1
ATOM 5024 N N . ILE B 1 183 ? -2.16 17.438 -11.82 1 98.88 183 ILE B N 1
ATOM 5025 C CA . ILE B 1 183 ? -2.697 17.781 -10.508 1 98.88 183 ILE B CA 1
ATOM 5026 C C . ILE B 1 183 ? -4.207 18 -10.602 1 98.88 183 ILE B C 1
ATOM 5028 O O . ILE B 1 183 ? -4.957 17.578 -9.719 1 98.88 183 ILE B O 1
ATOM 5032 N N . ARG B 1 184 ? -4.664 18.656 -11.672 1 98.69 184 ARG B N 1
ATOM 5033 C CA . ARG B 1 184 ? -6.094 18.844 -11.883 1 98.69 184 ARG B CA 1
ATOM 5034 C C . ARG B 1 184 ? -6.812 17.5 -11.984 1 98.69 184 ARG B C 1
ATOM 5036 O O . ARG B 1 184 ? -7.895 17.328 -11.422 1 98.69 184 ARG B O 1
ATOM 5043 N N . LYS B 1 185 ? -6.242 16.609 -12.727 1 98.75 185 LYS B N 1
ATOM 5044 C CA . LYS B 1 185 ? -6.828 15.273 -12.859 1 98.75 185 LYS B CA 1
ATOM 5045 C C . LYS B 1 185 ? -6.875 14.562 -11.508 1 98.75 185 LYS B C 1
ATOM 5047 O O . LYS B 1 185 ? -7.879 13.93 -11.172 1 98.75 185 LYS B O 1
ATOM 5052 N N . ALA B 1 186 ? -5.785 14.602 -10.766 1 98.81 186 ALA B N 1
ATOM 5053 C CA . ALA B 1 186 ? -5.766 14.023 -9.422 1 98.81 186 ALA B CA 1
ATOM 5054 C C . ALA B 1 186 ? -6.875 14.617 -8.555 1 98.81 186 ALA B C 1
ATOM 5056 O O . ALA B 1 186 ? -7.562 13.891 -7.832 1 98.81 186 ALA B O 1
ATOM 5057 N N . ASN B 1 187 ? -7.043 15.953 -8.617 1 98.81 187 ASN B N 1
ATOM 5058 C CA . ASN B 1 187 ? -8.094 16.625 -7.863 1 98.81 187 ASN B CA 1
ATOM 5059 C C . ASN B 1 187 ? -9.484 16.188 -8.32 1 98.81 187 ASN B C 1
ATOM 5061 O O . ASN B 1 187 ? -10.383 15.992 -7.5 1 98.81 187 ASN B O 1
ATOM 5065 N N . HIS B 1 188 ? -9.602 16.062 -9.617 1 98.75 188 HIS B N 1
ATOM 5066 C CA . HIS B 1 188 ? -10.883 15.641 -10.172 1 98.75 188 HIS B CA 1
ATOM 5067 C C . HIS B 1 188 ? -11.289 14.266 -9.648 1 98.75 188 HIS B C 1
ATOM 5069 O O . HIS B 1 188 ? -12.383 14.102 -9.102 1 98.75 188 HIS B O 1
ATOM 5075 N N . VAL B 1 189 ? -10.406 13.305 -9.766 1 98.81 189 VAL B N 1
ATOM 5076 C CA . VAL B 1 189 ? -10.68 11.938 -9.328 1 98.81 189 VAL B CA 1
ATOM 5077 C C . VAL B 1 189 ? -10.914 11.922 -7.82 1 98.81 189 VAL B C 1
ATOM 5079 O O . VAL B 1 189 ? -11.859 11.289 -7.34 1 98.81 189 VAL B O 1
ATOM 5082 N N . SER B 1 190 ? -10.109 12.633 -7.066 1 98.94 190 SER B N 1
ATOM 5083 C CA . SER B 1 190 ? -10.242 12.688 -5.613 1 98.94 190 SER B CA 1
ATOM 5084 C C . SER B 1 190 ? -11.57 13.312 -5.203 1 98.94 190 SER B C 1
ATOM 5086 O O . SER B 1 190 ? -12.195 12.867 -4.238 1 98.94 190 SER B O 1
ATOM 5088 N N . SER B 1 191 ? -11.938 14.352 -5.914 1 98.94 191 SER B N 1
ATOM 5089 C CA . SER B 1 191 ? -13.203 15 -5.605 1 98.94 191 SER B CA 1
ATOM 5090 C C . SER B 1 191 ? -14.375 14.047 -5.809 1 98.94 191 SER B C 1
ATOM 5092 O O . SER B 1 191 ? -15.344 14.062 -5.039 1 98.94 191 SER B O 1
ATOM 5094 N N . LEU B 1 192 ? -14.297 13.25 -6.832 1 98.88 192 LEU B N 1
ATOM 5095 C CA . LEU B 1 192 ? -15.312 12.227 -7.035 1 98.88 192 LEU B CA 1
ATOM 5096 C C . LEU B 1 192 ? -15.289 11.203 -5.91 1 98.88 192 LEU B C 1
ATOM 5098 O O . LEU B 1 192 ? -16.328 10.68 -5.512 1 98.88 192 LEU B O 1
ATOM 5102 N N . GLY B 1 193 ? -14.078 10.867 -5.43 1 98.94 193 GLY B N 1
ATOM 5103 C CA . GLY B 1 193 ? -13.969 10.031 -4.246 1 98.94 193 GLY B CA 1
ATOM 5104 C C . GLY B 1 193 ? -14.633 10.641 -3.023 1 98.94 193 GLY B C 1
ATOM 5105 O O . GLY B 1 193 ? -15.344 9.953 -2.293 1 98.94 193 GLY B O 1
ATOM 5106 N N . HIS B 1 194 ? -14.414 11.906 -2.771 1 98.94 194 HIS B N 1
ATOM 5107 C CA . HIS B 1 194 ? -15.062 12.609 -1.67 1 98.94 194 HIS B CA 1
ATOM 5108 C C . HIS B 1 194 ? -16.578 12.562 -1.805 1 98.94 194 HIS B C 1
ATOM 5110 O O . HIS B 1 194 ? -17.297 12.359 -0.817 1 98.94 194 HIS B O 1
ATOM 5116 N N . LYS B 1 195 ? -17.047 12.805 -2.984 1 98.88 195 LYS B N 1
ATOM 5117 C CA . LYS B 1 195 ? -18.484 12.719 -3.232 1 98.88 195 LYS B CA 1
ATOM 5118 C C . LYS B 1 195 ? -19.031 11.352 -2.848 1 98.88 195 LYS B C 1
ATOM 5120 O O . LYS B 1 195 ? -20.062 11.25 -2.199 1 98.88 195 LYS B O 1
ATOM 5125 N N . ALA B 1 196 ? -18.328 10.297 -3.275 1 98.75 196 ALA B N 1
ATOM 5126 C CA . ALA B 1 196 ? -18.734 8.938 -2.955 1 98.75 196 ALA B CA 1
ATOM 5127 C C . ALA B 1 196 ? -18.844 8.734 -1.446 1 98.75 196 ALA B C 1
ATOM 5129 O O . ALA B 1 196 ? -19.734 8.039 -0.965 1 98.75 196 ALA B O 1
ATOM 5130 N N . VAL B 1 197 ? -17.953 9.266 -0.71 1 98.81 197 VAL B N 1
ATOM 5131 C CA . VAL B 1 197 ? -17.938 9.156 0.745 1 98.81 197 VAL B CA 1
ATOM 5132 C C . VAL B 1 197 ? -19.172 9.852 1.32 1 98.81 197 VAL B C 1
ATOM 5134 O O . VAL B 1 197 ? -19.859 9.297 2.182 1 98.81 197 VAL B O 1
ATOM 5137 N N . LEU B 1 198 ? -19.453 11.086 0.86 1 98.69 198 LEU B N 1
ATOM 5138 C CA . LEU B 1 198 ? -20.609 11.82 1.346 1 98.69 198 LEU B CA 1
ATOM 5139 C C . LEU B 1 198 ? -21.906 11.047 1.052 1 98.69 198 LEU B C 1
ATOM 5141 O O . LEU B 1 198 ? -22.812 11.008 1.885 1 98.69 198 LEU B O 1
ATOM 5145 N N . GLU B 1 199 ? -21.984 10.438 -0.099 1 98.31 199 GLU B N 1
ATOM 5146 C CA . GLU B 1 199 ? -23.156 9.672 -0.49 1 98.31 199 GLU B CA 1
ATOM 5147 C C . GLU B 1 199 ? -23.344 8.453 0.411 1 98.31 199 GLU B C 1
ATOM 5149 O O . GLU B 1 199 ? -24.469 7.949 0.553 1 98.31 199 GLU B O 1
ATOM 5154 N N . ARG B 1 200 ? -22.281 8 1.022 1 97.75 200 ARG B N 1
ATOM 5155 C CA . ARG B 1 200 ? -22.312 6.809 1.858 1 97.75 200 ARG B CA 1
ATOM 5156 C C . ARG B 1 200 ? -22.484 7.172 3.328 1 97.75 200 ARG B C 1
ATOM 5158 O O . ARG B 1 200 ? -22.609 6.293 4.184 1 97.75 200 ARG B O 1
ATOM 5165 N N . ALA B 1 201 ? -22.5 8.414 3.705 1 97.44 201 ALA B N 1
ATOM 5166 C CA . ALA B 1 201 ? -22.391 8.914 5.074 1 97.44 201 ALA B CA 1
ATOM 5167 C C . ALA B 1 201 ? -23.484 8.328 5.957 1 97.44 201 ALA B C 1
ATOM 5169 O O . ALA B 1 201 ? -23.203 7.812 7.043 1 97.44 201 ALA B O 1
ATOM 5170 N N . ARG B 1 202 ? -24.734 8.234 5.504 1 96.38 202 ARG B N 1
ATOM 5171 C CA . ARG B 1 202 ? -25.859 7.875 6.352 1 96.38 202 ARG B CA 1
ATOM 5172 C C . ARG B 1 202 ? -26 6.359 6.473 1 96.38 202 ARG B C 1
ATOM 5174 O O . ARG B 1 202 ? -26.641 5.859 7.402 1 96.38 202 ARG B O 1
ATOM 5181 N N . SER B 1 203 ? -25.453 5.672 5.547 1 96.75 203 SER B N 1
ATOM 5182 C CA . SER B 1 203 ? -25.641 4.223 5.547 1 96.75 203 SER B CA 1
ATOM 5183 C C . SER B 1 203 ? -24.422 3.514 6.148 1 96.75 203 SER B C 1
ATOM 5185 O O . SER B 1 203 ? -24.469 2.305 6.387 1 96.75 203 SER B O 1
ATOM 5187 N N . ALA B 1 204 ? -23.359 4.227 6.387 1 97.81 204 ALA B N 1
ATOM 5188 C CA . ALA B 1 204 ? -22.141 3.605 6.914 1 97.81 204 ALA B CA 1
ATOM 5189 C C . ALA B 1 204 ? -22.25 3.371 8.414 1 97.81 204 ALA B C 1
ATOM 5191 O O . ALA B 1 204 ? -22.797 4.207 9.141 1 97.81 204 ALA B O 1
ATOM 5192 N N . ALA B 1 205 ? -21.719 2.27 8.906 1 98.31 205 ALA B N 1
ATOM 5193 C CA . ALA B 1 205 ? -21.719 1.939 10.328 1 98.31 205 ALA B CA 1
ATOM 5194 C C . ALA B 1 205 ? -20.344 2.168 10.945 1 98.31 205 ALA B C 1
ATOM 5196 O O . ALA B 1 205 ? -20.234 2.395 12.156 1 98.31 205 ALA B O 1
ATOM 5197 N N . TYR B 1 206 ? -19.328 2.07 10.141 1 98.56 206 TYR B N 1
ATOM 5198 C CA . TYR B 1 206 ? -17.953 2.225 10.594 1 98.56 206 TYR B CA 1
ATOM 5199 C C . TYR B 1 206 ? -17.172 3.158 9.672 1 98.56 206 TYR B C 1
ATOM 5201 O O . TYR B 1 206 ? -17.484 3.262 8.484 1 98.56 206 TYR B O 1
ATOM 5209 N N . GLU B 1 207 ? -16.125 3.867 10.203 1 98.81 207 GLU B N 1
ATOM 5210 C CA . GLU B 1 207 ? -15.234 4.734 9.43 1 98.81 207 GLU B CA 1
ATOM 5211 C C . GLU B 1 207 ? -14.656 4.004 8.219 1 98.81 207 GLU B C 1
ATOM 5213 O O . GLU B 1 207 ? -14.531 4.586 7.141 1 98.81 207 GLU B O 1
ATOM 5218 N N . ARG B 1 208 ? -14.328 2.695 8.383 1 98.69 208 ARG B N 1
ATOM 5219 C CA . ARG B 1 208 ? -13.688 1.902 7.336 1 98.69 208 ARG B CA 1
ATOM 5220 C C . ARG B 1 208 ? -14.578 1.793 6.105 1 98.69 208 ARG B C 1
ATOM 5222 O O . ARG B 1 208 ? -14.086 1.67 4.98 1 98.69 208 ARG B O 1
ATOM 5229 N N . GLU B 1 209 ? -15.883 1.835 6.27 1 98.81 209 GLU B N 1
ATOM 5230 C CA . GLU B 1 209 ? -16.797 1.777 5.129 1 98.81 209 GLU B CA 1
ATOM 5231 C C . GLU B 1 209 ? -16.703 3.047 4.285 1 98.81 209 GLU B C 1
ATOM 5233 O O . GLU B 1 209 ? -16.844 2.996 3.062 1 98.81 209 GLU B O 1
ATOM 5238 N N . LEU B 1 210 ? -16.484 4.195 4.977 1 98.88 210 LEU B N 1
ATOM 5239 C CA . LEU B 1 210 ? -16.281 5.453 4.266 1 98.88 210 LEU B CA 1
ATOM 5240 C C . LEU B 1 210 ? -14.938 5.453 3.541 1 98.88 210 LEU B C 1
ATOM 5242 O O . LEU B 1 210 ? -14.852 5.883 2.389 1 98.88 210 LEU B O 1
ATOM 5246 N N . GLU B 1 211 ? -13.898 4.957 4.234 1 98.81 211 GLU B N 1
ATOM 5247 C CA . GLU B 1 211 ? -12.602 4.793 3.582 1 98.81 211 GLU B CA 1
ATOM 5248 C C . GLU B 1 211 ? -12.719 3.924 2.332 1 98.81 211 GLU B C 1
ATOM 5250 O O . GLU B 1 211 ? -12.164 4.254 1.284 1 98.81 211 GLU B O 1
ATOM 5255 N N . ALA B 1 212 ? -13.453 2.807 2.443 1 98.88 212 ALA B N 1
ATOM 5256 C CA . ALA B 1 212 ? -13.656 1.877 1.336 1 98.88 212 ALA B CA 1
ATOM 5257 C C . ALA B 1 212 ? -14.312 2.578 0.149 1 98.88 212 ALA B C 1
ATOM 5259 O O . ALA B 1 212 ? -13.938 2.35 -1.001 1 98.88 212 ALA B O 1
ATOM 5260 N N . ALA B 1 213 ? -15.281 3.41 0.398 1 98.88 213 ALA B N 1
ATOM 5261 C CA . ALA B 1 213 ? -15.977 4.133 -0.664 1 98.88 213 ALA B CA 1
ATOM 5262 C C . ALA B 1 213 ? -15.016 5.047 -1.424 1 98.88 213 ALA B C 1
ATOM 5264 O O . ALA B 1 213 ? -15.062 5.113 -2.654 1 98.88 213 ALA B O 1
ATOM 5265 N N . PHE B 1 214 ? -14.188 5.777 -0.724 1 98.88 214 PHE B N 1
ATOM 5266 C CA . PHE B 1 214 ? -13.211 6.66 -1.346 1 98.88 214 PHE B CA 1
ATOM 5267 C C . PHE B 1 214 ? -12.25 5.871 -2.229 1 98.88 214 PHE B C 1
ATOM 5269 O O . PHE B 1 214 ? -12.047 6.215 -3.395 1 98.88 214 PHE B O 1
ATOM 5276 N N . LEU B 1 215 ? -11.695 4.777 -1.679 1 98.81 215 LEU B N 1
ATOM 5277 C CA . LEU B 1 215 ? -10.719 3.955 -2.387 1 98.81 215 LEU B CA 1
ATOM 5278 C C . LEU B 1 215 ? -11.328 3.355 -3.648 1 98.81 215 LEU B C 1
ATOM 5280 O O . LEU B 1 215 ? -10.703 3.359 -4.711 1 98.81 215 LEU B O 1
ATOM 5284 N N . GLU B 1 216 ? -12.5 2.838 -3.49 1 98.81 216 GLU B N 1
ATOM 5285 C CA . GLU B 1 216 ? -13.18 2.203 -4.617 1 98.81 216 GLU B CA 1
ATOM 5286 C C . GLU B 1 216 ? -13.32 3.17 -5.793 1 98.81 216 GLU B C 1
ATOM 5288 O O . GLU B 1 216 ? -13.016 2.818 -6.934 1 98.81 216 GLU B O 1
ATOM 5293 N N . ARG B 1 217 ? -13.75 4.398 -5.531 1 98.88 217 ARG B N 1
ATOM 5294 C CA . ARG B 1 217 ? -13.984 5.367 -6.594 1 98.88 217 ARG B CA 1
ATOM 5295 C C . ARG B 1 217 ? -12.68 5.758 -7.281 1 98.88 217 ARG B C 1
ATOM 5297 O O . ARG B 1 217 ? -12.609 5.812 -8.508 1 98.88 217 ARG B O 1
ATOM 5304 N N . CYS B 1 218 ? -11.656 6 -6.512 1 98.88 218 CYS B N 1
ATOM 5305 C CA . CYS B 1 218 ? -10.367 6.395 -7.074 1 98.88 218 CYS B CA 1
ATOM 5306 C C . CYS B 1 218 ? -9.789 5.285 -7.941 1 98.88 218 CYS B C 1
ATOM 5308 O O . CYS B 1 218 ? -9.398 5.527 -9.086 1 98.88 218 CYS B O 1
ATOM 5310 N N . VAL B 1 219 ? -9.812 4.039 -7.43 1 98.69 219 VAL B N 1
ATOM 5311 C CA . VAL B 1 219 ? -9.234 2.908 -8.156 1 98.69 219 VAL B CA 1
ATOM 5312 C C . VAL B 1 219 ? -10.047 2.639 -9.422 1 98.69 219 VAL B C 1
ATOM 5314 O O . VAL B 1 219 ? -9.484 2.408 -10.492 1 98.69 219 VAL B O 1
ATOM 5317 N N . ALA B 1 220 ? -11.328 2.703 -9.328 1 98.75 220 ALA B N 1
ATOM 5318 C CA . ALA B 1 220 ? -12.211 2.453 -10.461 1 98.75 220 ALA B CA 1
ATOM 5319 C C . ALA B 1 220 ? -11.969 3.469 -11.578 1 98.75 220 ALA B C 1
ATOM 5321 O O . ALA B 1 220 ? -12.141 3.156 -12.758 1 98.75 220 ALA B O 1
ATOM 5322 N N . LEU B 1 221 ? -11.5 4.652 -11.18 1 98.56 221 LEU B N 1
ATOM 5323 C CA . LEU B 1 221 ? -11.305 5.723 -12.148 1 98.56 221 LEU B CA 1
ATOM 5324 C C . LEU B 1 221 ? -9.844 5.789 -12.594 1 98.56 221 LEU B C 1
ATOM 5326 O O . LEU B 1 221 ? -9.469 6.672 -13.367 1 98.56 221 LEU B O 1
ATOM 5330 N N . GLY B 1 222 ? -9.023 4.934 -12.078 1 98 222 GLY B N 1
ATOM 5331 C CA . GLY B 1 222 ? -7.684 4.777 -12.617 1 98 222 GLY B CA 1
ATOM 5332 C C . GLY B 1 222 ? -6.605 5.336 -11.703 1 98 222 GLY B C 1
ATOM 5333 O O . GLY B 1 222 ? -5.418 5.27 -12.023 1 98 222 GLY B O 1
ATOM 5334 N N . ALA B 1 223 ? -7.023 5.938 -10.617 1 98.44 223 ALA B N 1
ATOM 5335 C CA . ALA B 1 223 ? -6.051 6.391 -9.625 1 98.44 223 ALA B CA 1
ATOM 5336 C C . ALA B 1 223 ? -5.836 5.332 -8.547 1 98.44 223 ALA B C 1
ATOM 5338 O O . ALA B 1 223 ? -6.461 5.383 -7.488 1 98.44 223 ALA B O 1
ATOM 5339 N N . LYS B 1 224 ? -4.898 4.5 -8.711 1 97 224 LYS B N 1
ATOM 5340 C CA . LYS B 1 224 ? -4.707 3.326 -7.859 1 97 224 LYS B CA 1
ATOM 5341 C C . LYS B 1 224 ? -3.949 3.689 -6.586 1 97 224 LYS B C 1
ATOM 5343 O O . LYS B 1 224 ? -4.066 3 -5.57 1 97 224 LYS B O 1
ATOM 5348 N N . GLU B 1 225 ? -3.197 4.77 -6.664 1 97.19 225 GLU B N 1
ATOM 5349 C CA . GLU B 1 225 ? -2.346 5.137 -5.535 1 97.19 225 GLU B CA 1
ATOM 5350 C C . GLU B 1 225 ? -2.914 6.336 -4.781 1 97.19 225 GLU B C 1
ATOM 5352 O O . GLU B 1 225 ? -3.426 7.277 -5.395 1 97.19 225 GLU B O 1
ATOM 5357 N N . MET B 1 226 ? -2.812 6.238 -3.451 1 98 226 MET B N 1
ATOM 5358 C CA . MET B 1 226 ? -3.129 7.387 -2.605 1 98 226 MET B CA 1
ATOM 5359 C C . MET B 1 226 ? -1.886 8.234 -2.348 1 98 226 MET B C 1
ATOM 5361 O O . MET B 1 226 ? -0.795 7.695 -2.15 1 98 226 MET B O 1
ATOM 5365 N N . ALA B 1 227 ? -2.057 9.531 -2.406 1 97.81 227 ALA B N 1
ATOM 5366 C CA . ALA B 1 227 ? -0.929 10.43 -2.184 1 97.81 227 ALA B CA 1
ATOM 5367 C C . ALA B 1 227 ? -0.411 10.32 -0.752 1 97.81 227 ALA B C 1
ATOM 5369 O O . ALA B 1 227 ? 0.767 10.578 -0.49 1 97.81 227 ALA B O 1
ATOM 5370 N N . TYR B 1 228 ? -1.236 10.031 0.121 1 96.81 228 TYR B N 1
ATOM 5371 C CA . TYR B 1 228 ? -1.004 9.828 1.546 1 96.81 228 TYR B CA 1
ATOM 5372 C C . TYR B 1 228 ? -2.076 8.93 2.15 1 96.81 228 TYR B C 1
ATOM 5374 O O . TYR B 1 228 ? -3.057 8.586 1.483 1 96.81 228 TYR B O 1
ATOM 5382 N N . HIS B 1 229 ? -1.835 8.5 3.359 1 95.5 229 HIS B N 1
ATOM 5383 C CA . HIS B 1 229 ? -2.822 7.66 4.027 1 95.5 229 HIS B CA 1
ATOM 5384 C C . HIS B 1 229 ? -4.133 8.406 4.238 1 95.5 229 HIS B C 1
ATOM 5386 O O . HIS B 1 229 ? -4.156 9.453 4.895 1 95.5 229 HIS B O 1
ATOM 5392 N N . PRO B 1 230 ? -5.246 7.883 3.723 1 97.81 230 PRO B N 1
ATOM 5393 C CA . PRO B 1 230 ? -6.535 8.555 3.922 1 97.81 230 PRO B CA 1
ATOM 5394 C C . PRO B 1 230 ? -6.957 8.594 5.391 1 97.81 230 PRO B C 1
ATOM 5396 O O . PRO B 1 230 ? -6.734 7.633 6.129 1 97.81 230 PRO B O 1
ATOM 5399 N N . ILE B 1 231 ? -7.516 9.641 5.781 1 98.06 231 ILE B N 1
ATOM 5400 C CA . ILE B 1 231 ? -8.039 9.836 7.129 1 98.06 231 ILE B CA 1
ATOM 5401 C C . ILE B 1 231 ? -9.555 9.977 7.078 1 98.06 231 ILE B C 1
ATOM 5403 O O . ILE B 1 231 ? -10.086 10.859 6.395 1 98.06 231 ILE B O 1
ATOM 5407 N N . LEU B 1 232 ? -10.242 9.141 7.664 1 98.56 232 LEU B N 1
ATOM 5408 C CA . LEU B 1 232 ? -11.672 9.211 7.93 1 98.56 232 LEU B CA 1
ATOM 5409 C C . LEU B 1 232 ? -11.945 9.219 9.43 1 98.56 232 LEU B C 1
ATOM 5411 O O . LEU B 1 232 ? -12.133 8.164 10.039 1 98.56 232 LEU B O 1
ATOM 5415 N N . ALA B 1 233 ? -12.039 10.383 9.992 1 97.81 233 ALA B N 1
ATOM 5416 C CA . ALA B 1 233 ? -12.086 10.547 11.438 1 97.81 233 ALA B CA 1
ATOM 5417 C C . ALA B 1 233 ? -13.453 11.047 11.891 1 97.81 233 ALA B C 1
ATOM 5419 O O . ALA B 1 233 ? -13.844 12.172 11.57 1 97.81 233 ALA B O 1
ATOM 5420 N N . ALA B 1 234 ? -14.148 10.281 12.688 1 98 234 ALA B N 1
ATOM 5421 C CA . ALA B 1 234 ? -15.484 10.648 13.141 1 98 234 ALA B CA 1
ATOM 5422 C C . ALA B 1 234 ? -15.445 11.219 14.555 1 98 234 ALA B C 1
ATOM 5424 O O . ALA B 1 234 ? -14.695 10.734 15.406 1 98 234 ALA B O 1
ATOM 5425 N N . GLY B 1 235 ? -16.25 12.188 14.789 1 96.75 235 GLY B N 1
ATOM 5426 C CA . GLY B 1 235 ? -16.391 12.766 16.125 1 96.75 235 GLY B CA 1
ATOM 5427 C C . GLY B 1 235 ? -15.094 13.32 16.672 1 96.75 235 GLY B C 1
ATOM 5428 O O . GLY B 1 235 ? -14.422 14.102 15.992 1 96.75 235 GLY B O 1
ATOM 5429 N N . LYS B 1 236 ? -14.742 12.969 17.844 1 95.5 236 LYS B N 1
ATOM 5430 C CA . LYS B 1 236 ? -13.578 13.516 18.547 1 95.5 236 LYS B CA 1
ATOM 5431 C C . LYS B 1 236 ? -12.281 13.094 17.844 1 95.5 236 LYS B C 1
ATOM 5433 O O . LYS B 1 236 ? -11.258 13.766 17.984 1 95.5 236 LYS B O 1
ATOM 5438 N N . ALA B 1 237 ? -12.359 12 17.062 1 94.81 237 ALA B N 1
ATOM 5439 C CA . ALA B 1 237 ? -11.172 11.539 16.344 1 94.81 237 ALA B CA 1
ATOM 5440 C C . ALA B 1 237 ? -10.711 12.586 15.328 1 94.81 237 ALA B C 1
ATOM 5442 O O . ALA B 1 237 ? -9.531 12.625 14.961 1 94.81 237 ALA B O 1
ATOM 5443 N N . ALA B 1 238 ? -11.625 13.438 14.93 1 96.44 238 ALA B N 1
ATOM 5444 C CA . ALA B 1 238 ? -11.32 14.461 13.93 1 96.44 238 ALA B CA 1
ATOM 5445 C C . ALA B 1 238 ? -10.352 15.5 14.484 1 96.44 238 ALA B C 1
ATOM 5447 O O . ALA B 1 238 ? -9.789 16.297 13.734 1 96.44 238 ALA B O 1
ATOM 5448 N N . ALA B 1 239 ? -10.164 15.484 15.812 1 95.06 239 ALA B N 1
ATOM 5449 C CA . ALA B 1 239 ? -9.211 16.406 16.438 1 95.06 239 ALA B CA 1
ATOM 5450 C C . ALA B 1 239 ? -7.789 15.875 16.344 1 95.06 239 ALA B C 1
ATOM 5452 O O . ALA B 1 239 ? -6.832 16.594 16.656 1 95.06 239 ALA B O 1
ATOM 5453 N N . THR B 1 240 ? -7.641 14.625 15.938 1 93.25 240 THR B N 1
ATOM 5454 C CA . THR B 1 240 ? -6.328 14.031 15.711 1 93.25 240 THR B CA 1
ATOM 5455 C C . THR B 1 240 ? -5.855 14.297 14.289 1 93.25 240 THR B C 1
ATOM 5457 O O . THR B 1 240 ? -6.398 13.734 13.328 1 93.25 240 THR B O 1
ATOM 5460 N N . LEU B 1 241 ? -4.82 15.039 14.133 1 91.81 241 LEU B N 1
ATOM 5461 C CA . LEU B 1 241 ? -4.391 15.539 12.828 1 91.81 241 LEU B CA 1
ATOM 5462 C C . LEU B 1 241 ? -3.943 14.398 11.93 1 91.81 241 LEU B C 1
ATOM 5464 O O . LEU B 1 241 ? -4.234 14.391 10.727 1 91.81 241 LEU B O 1
ATOM 5468 N N . HIS B 1 242 ? -3.266 13.391 12.484 1 91.62 242 HIS B N 1
ATOM 5469 C CA . HIS B 1 242 ? -2.799 12.234 11.719 1 91.62 242 HIS B CA 1
ATOM 5470 C C . HIS B 1 242 ? -3.498 10.961 12.172 1 91.62 242 HIS B C 1
ATOM 5472 O O . HIS B 1 242 ? -2.842 9.953 12.453 1 91.62 242 HIS B O 1
ATOM 5478 N N . TYR B 1 243 ? -4.812 11.062 12.227 1 93.62 243 TYR B N 1
ATOM 5479 C CA . TYR B 1 243 ? -5.641 9.898 12.555 1 93.62 243 TYR B CA 1
ATOM 5480 C C . TYR B 1 243 ? -5.445 8.789 11.523 1 93.62 243 TYR B C 1
ATOM 5482 O O . TYR B 1 243 ? -5.523 9.031 10.32 1 93.62 243 TYR B O 1
ATOM 5490 N N . VAL B 1 244 ? -5.188 7.52 11.945 1 90.06 244 VAL B N 1
ATOM 5491 C CA . VAL B 1 244 ? -4.816 6.5 10.969 1 90.06 244 VAL B CA 1
ATOM 5492 C C . VAL B 1 244 ? -5.727 5.285 11.125 1 90.06 244 VAL B C 1
ATOM 5494 O O . VAL B 1 244 ? -5.77 4.418 10.25 1 90.06 244 VAL B O 1
ATOM 5497 N N . ASP B 1 245 ? -6.492 5.121 12.117 1 92.44 245 ASP B N 1
ATOM 5498 C CA . ASP B 1 245 ? -7.188 3.875 12.422 1 92.44 245 ASP B CA 1
ATOM 5499 C C . ASP B 1 245 ? -8.32 3.625 11.43 1 92.44 245 ASP B C 1
ATOM 5501 O O . ASP B 1 245 ? -8.477 2.514 10.922 1 92.44 245 ASP B O 1
ATOM 5505 N N . ASN B 1 246 ? -9.172 4.672 11.195 1 97.38 246 ASN B N 1
ATOM 5506 C CA . ASN B 1 246 ? -10.297 4.613 10.273 1 97.38 246 ASN B CA 1
ATOM 5507 C C . ASN B 1 246 ? -11.211 3.432 10.578 1 97.38 246 ASN B C 1
ATOM 5509 O O . ASN B 1 246 ? -11.68 2.748 9.664 1 97.38 246 ASN B O 1
ATOM 5513 N N . ASN B 1 247 ? -11.445 3.08 11.773 1 97.19 247 ASN B N 1
ATOM 5514 C CA . ASN B 1 247 ? -12.195 1.855 12.031 1 97.19 247 ASN B CA 1
ATOM 5515 C C . ASN B 1 247 ? -13.234 2.061 13.133 1 97.19 247 ASN B C 1
ATOM 5517 O O . ASN B 1 247 ? -13.961 1.13 13.492 1 97.19 247 ASN B O 1
ATOM 5521 N N . ALA B 1 248 ? -13.398 3.227 13.688 1 97 248 ALA B N 1
ATOM 5522 C CA . ALA B 1 248 ? -14.312 3.477 14.797 1 97 248 ALA B CA 1
ATOM 5523 C C . ALA B 1 248 ? -15.766 3.398 14.336 1 97 248 ALA B C 1
ATOM 5525 O O . ALA B 1 248 ? -16.078 3.715 13.188 1 97 248 ALA B O 1
ATOM 5526 N N . PRO B 1 249 ? -16.703 2.895 15.25 1 98.06 249 PRO B N 1
ATOM 5527 C CA . PRO B 1 249 ? -18.125 2.975 14.93 1 98.06 249 PRO B CA 1
ATOM 5528 C C . PRO B 1 249 ? -18.609 4.41 14.742 1 98.06 249 PRO B C 1
ATOM 5530 O O . PRO B 1 249 ? -18.094 5.324 15.398 1 98.06 249 PRO B O 1
ATOM 5533 N N . LEU B 1 250 ? -19.578 4.609 13.93 1 98.31 250 LEU B N 1
ATOM 5534 C CA . LEU B 1 250 ? -20.062 5.945 13.578 1 98.31 250 LEU B CA 1
ATOM 5535 C C . LEU B 1 250 ? -21.266 6.328 14.422 1 98.31 250 LEU B C 1
ATOM 5537 O O . LEU B 1 250 ? -21.656 7.496 14.453 1 98.31 250 LEU B O 1
ATOM 5541 N N . GLU B 1 251 ? -21.859 5.363 15.109 1 97 251 GLU B N 1
ATOM 5542 C CA . GLU B 1 251 ? -23.078 5.609 15.883 1 97 251 GLU B CA 1
ATOM 5543 C C . GLU B 1 251 ? -22.875 6.734 16.891 1 97 251 GLU B C 1
ATOM 5545 O O . GLU B 1 251 ? -21.906 6.715 17.656 1 97 251 GLU B O 1
ATOM 5550 N N . GLY B 1 252 ? -23.688 7.703 16.875 1 95.88 252 GLY B N 1
ATOM 5551 C CA . GLY B 1 252 ? -23.703 8.781 17.859 1 95.88 252 GLY B CA 1
ATOM 5552 C C . GLY B 1 252 ? -22.703 9.883 17.547 1 95.88 252 GLY B C 1
ATOM 5553 O O . GLY B 1 252 ? -22.609 10.867 18.266 1 95.88 252 GLY B O 1
ATOM 5554 N N . LYS B 1 253 ? -21.969 9.766 16.484 1 97.31 253 LYS B N 1
ATOM 5555 C CA . LYS B 1 253 ? -21 10.797 16.109 1 97.31 253 LYS B CA 1
ATOM 5556 C C . LYS B 1 253 ? -21.672 11.945 15.375 1 97.31 253 LYS B C 1
ATOM 5558 O O . LYS B 1 253 ? -22.672 11.75 14.695 1 97.31 253 LYS B O 1
ATOM 5563 N N . LEU B 1 254 ? -21.109 13.156 15.5 1 97.19 254 LEU B N 1
ATOM 5564 C CA . LEU B 1 254 ? -21.672 14.336 14.852 1 97.19 254 LEU B CA 1
ATOM 5565 C C . LEU B 1 254 ? -21.141 14.469 13.43 1 97.19 254 LEU B C 1
ATOM 5567 O O . LEU B 1 254 ? -21.906 14.344 12.469 1 97.19 254 LEU B O 1
ATOM 5571 N N . ASN B 1 255 ? -19.812 14.695 13.336 1 97.81 255 ASN B N 1
ATOM 5572 C CA . ASN B 1 255 ? -19.156 14.977 12.055 1 97.81 255 ASN B CA 1
ATOM 5573 C C . ASN B 1 255 ? -18.109 13.914 11.719 1 97.81 255 ASN B C 1
ATOM 5575 O O . ASN B 1 255 ? -17.656 13.18 12.602 1 97.81 255 ASN B O 1
ATOM 5579 N N . VAL B 1 256 ? -17.844 13.812 10.477 1 98.62 256 VAL B N 1
ATOM 5580 C CA . VAL B 1 256 ? -16.688 13.062 9.992 1 98.62 256 VAL B CA 1
ATOM 5581 C C . VAL B 1 256 ? -15.766 13.992 9.211 1 98.62 256 VAL B C 1
ATOM 5583 O O . VAL B 1 256 ? -16.234 14.789 8.391 1 98.62 256 VAL B O 1
ATOM 5586 N N . LEU B 1 257 ? -14.508 13.992 9.539 1 98.69 257 LEU B N 1
ATOM 5587 C CA . LEU B 1 257 ? -13.477 14.664 8.766 1 98.69 257 LEU B CA 1
ATOM 5588 C C . LEU B 1 257 ? -12.789 13.688 7.816 1 98.69 257 LEU B C 1
ATOM 5590 O O . LEU B 1 257 ? -12.266 12.656 8.25 1 98.69 257 LEU B O 1
ATOM 5594 N N . ILE B 1 258 ? -12.859 13.93 6.539 1 98.81 258 ILE B N 1
ATOM 5595 C CA . ILE B 1 258 ? -12.109 13.156 5.555 1 98.81 258 ILE B CA 1
ATOM 5596 C C . ILE B 1 258 ? -10.938 13.992 5.031 1 98.81 258 ILE B C 1
ATOM 5598 O O . ILE B 1 258 ? -11.125 15.117 4.578 1 98.81 258 ILE B O 1
ATOM 5602 N N . ASP B 1 259 ? -9.781 13.547 5.148 1 98.69 259 ASP B N 1
ATOM 5603 C CA . ASP B 1 259 ? -8.547 14.031 4.531 1 98.69 259 ASP B CA 1
ATOM 5604 C C . ASP B 1 259 ? -7.922 12.969 3.639 1 98.69 259 ASP B C 1
ATOM 5606 O O . ASP B 1 259 ? -7.207 12.086 4.125 1 98.69 259 ASP B O 1
ATOM 5610 N N . ALA B 1 260 ? -8.211 13.055 2.389 1 98.81 260 ALA B N 1
ATOM 5611 C CA . ALA B 1 260 ? -7.812 12.008 1.454 1 98.81 260 ALA B CA 1
ATOM 5612 C C . ALA B 1 260 ? -7.613 12.57 0.05 1 98.81 260 ALA B C 1
ATOM 5614 O O . ALA B 1 260 ? -8.336 13.477 -0.372 1 98.81 260 ALA B O 1
ATOM 5615 N N . GLY B 1 261 ? -6.664 12.062 -0.62 1 98.75 261 GLY B N 1
ATOM 5616 C CA . GLY B 1 261 ? -6.34 12.43 -1.987 1 98.75 261 GLY B CA 1
ATOM 5617 C C . GLY B 1 261 ? -5.555 11.359 -2.725 1 98.75 261 GLY B C 1
ATOM 5618 O O . GLY B 1 261 ? -4.637 10.758 -2.162 1 98.75 261 GLY B O 1
ATOM 5619 N N . ALA B 1 262 ? -5.898 11.109 -3.967 1 98.38 262 ALA B N 1
ATOM 5620 C CA . ALA B 1 262 ? -5.18 10.164 -4.824 1 98.38 262 ALA B CA 1
ATOM 5621 C C . ALA B 1 262 ? -4.07 10.867 -5.602 1 98.38 262 ALA B C 1
ATOM 5623 O O . ALA B 1 262 ? -3.953 12.094 -5.559 1 98.38 262 ALA B O 1
ATOM 5624 N N . GLU B 1 263 ? -3.246 10.141 -6.211 1 98.12 263 GLU B N 1
ATOM 5625 C CA . GLU B 1 263 ? -2.287 10.648 -7.188 1 98.12 263 GLU B CA 1
ATOM 5626 C C . GLU B 1 263 ? -2.697 10.266 -8.609 1 98.12 263 GLU B C 1
ATOM 5628 O O . GLU B 1 263 ? -3.393 9.273 -8.812 1 98.12 263 GLU B O 1
ATOM 5633 N N . TRP B 1 264 ? -2.377 11.07 -9.461 1 98.56 264 TRP B N 1
ATOM 5634 C CA . TRP B 1 264 ? -2.414 10.734 -10.883 1 98.56 264 TRP B CA 1
ATOM 5635 C C . TRP B 1 264 ? -1.022 10.812 -11.5 1 98.56 264 TRP B C 1
ATOM 5637 O O . TRP B 1 264 ? -0.455 11.906 -11.625 1 98.56 264 TRP B O 1
ATOM 5647 N N . ASP B 1 265 ? -0.456 9.625 -11.883 1 97.56 265 ASP B N 1
ATOM 5648 C CA . ASP B 1 265 ? 0.919 9.539 -12.359 1 97.56 265 ASP B CA 1
ATOM 5649 C C . ASP B 1 265 ? 1.875 10.289 -11.438 1 97.56 265 ASP B C 1
ATOM 5651 O O . ASP B 1 265 ? 2.625 11.156 -11.883 1 97.56 265 ASP B O 1
ATOM 5655 N N . ASN B 1 266 ? 1.776 10.031 -10.164 1 98.31 266 ASN B N 1
ATOM 5656 C CA . ASN B 1 266 ? 2.666 10.484 -9.102 1 98.31 266 ASN B CA 1
ATOM 5657 C C . ASN B 1 266 ? 2.305 11.883 -8.625 1 98.31 266 ASN B C 1
ATOM 5659 O O . ASN B 1 266 ? 2.764 12.328 -7.57 1 98.31 266 ASN B O 1
ATOM 5663 N N . TYR B 1 267 ? 1.55 12.68 -9.344 1 98.88 267 TYR B N 1
ATOM 5664 C CA . TYR B 1 267 ? 1.152 14 -8.883 1 98.88 267 TYR B CA 1
ATOM 5665 C C . TYR B 1 267 ? -0.049 13.922 -7.949 1 98.88 267 TYR B C 1
ATOM 5667 O O . TYR B 1 267 ? -1.016 13.211 -8.234 1 98.88 267 TYR B O 1
ATOM 5675 N N . ALA B 1 268 ? -0.045 14.68 -6.898 1 98.75 268 ALA B N 1
ATOM 5676 C CA . ALA B 1 268 ? -0.905 14.445 -5.742 1 98.75 268 ALA B CA 1
ATOM 5677 C C . ALA B 1 268 ? -2.1 15.398 -5.746 1 98.75 268 ALA B C 1
ATOM 5679 O O . ALA B 1 268 ? -2.035 16.484 -6.332 1 98.75 268 ALA B O 1
ATOM 5680 N N . ALA B 1 269 ? -3.131 14.977 -5.152 1 98.88 269 ALA B N 1
ATOM 5681 C CA . ALA B 1 269 ? -4.184 15.82 -4.59 1 98.88 269 ALA B CA 1
ATOM 5682 C C . ALA B 1 269 ? -4.188 15.75 -3.066 1 98.88 269 ALA B C 1
ATOM 5684 O O . ALA B 1 269 ? -3.742 14.766 -2.482 1 98.88 269 ALA B O 1
ATOM 5685 N N . ASP B 1 270 ? -4.598 16.781 -2.428 1 98.81 270 ASP B N 1
ATOM 5686 C CA . ASP B 1 270 ? -4.715 16.891 -0.977 1 98.81 270 ASP B CA 1
ATOM 5687 C C . ASP B 1 270 ? -5.977 17.656 -0.585 1 98.81 270 ASP B C 1
ATOM 5689 O O . ASP B 1 270 ? -5.992 18.875 -0.603 1 98.81 270 ASP B O 1
ATOM 5693 N N . ILE B 1 271 ? -7.012 16.891 -0.236 1 98.94 271 ILE B N 1
ATOM 5694 C CA . ILE B 1 271 ? -8.336 17.469 -0.034 1 98.94 271 ILE B CA 1
ATOM 5695 C C . ILE B 1 271 ? -8.875 17.062 1.334 1 98.94 271 ILE B C 1
ATOM 5697 O O . ILE B 1 271 ? -8.789 15.898 1.723 1 98.94 271 ILE B O 1
ATOM 5701 N N . THR B 1 272 ? -9.352 18.016 2.08 1 98.88 272 THR B N 1
ATOM 5702 C CA . THR B 1 272 ? -10.016 17.734 3.35 1 98.88 272 THR B CA 1
ATOM 5703 C C . THR B 1 272 ? -11.414 18.344 3.369 1 98.88 272 THR B C 1
ATOM 5705 O O . THR B 1 272 ? -11.609 19.469 2.908 1 98.88 272 THR B O 1
ATOM 5708 N N . ARG B 1 273 ? -12.344 17.625 3.82 1 98.88 273 ARG B N 1
ATOM 5709 C CA . ARG B 1 273 ? -13.703 18.078 4.09 1 98.88 273 ARG B CA 1
ATOM 5710 C C . ARG B 1 273 ? -14.188 17.578 5.449 1 98.88 273 ARG B C 1
ATOM 5712 O O . ARG B 1 273 ? -13.711 16.562 5.945 1 98.88 273 ARG B O 1
ATOM 5719 N N . THR B 1 274 ? -15.016 18.297 6.047 1 98.88 274 THR B N 1
ATOM 5720 C CA . THR B 1 274 ? -15.797 17.875 7.203 1 98.88 274 THR B CA 1
ATOM 5721 C C . THR B 1 274 ? -17.297 17.891 6.887 1 98.88 274 THR B C 1
ATOM 5723 O O . THR B 1 274 ? -17.781 18.844 6.273 1 98.88 274 THR B O 1
ATOM 5726 N N . PHE B 1 275 ? -17.984 16.844 7.23 1 98.81 275 PHE B N 1
ATOM 5727 C CA . PHE B 1 275 ? -19.406 16.766 6.887 1 98.81 275 PHE B CA 1
ATOM 5728 C C . PHE B 1 275 ? -20.203 16.141 8.023 1 98.81 275 PHE B C 1
ATOM 5730 O O . PHE B 1 275 ? -19.656 15.367 8.82 1 98.81 275 PHE B O 1
ATOM 5737 N N . PRO B 1 276 ? -21.516 16.531 8.172 1 98.25 276 PRO B N 1
ATOM 5738 C CA . PRO B 1 276 ? -22.375 15.93 9.195 1 98.25 276 PRO B CA 1
ATOM 5739 C C . PRO B 1 276 ? -22.828 14.523 8.82 1 98.25 276 PRO B C 1
ATOM 5741 O O . PRO B 1 276 ? -23.422 14.32 7.762 1 98.25 276 PRO B O 1
ATOM 5744 N N . LEU B 1 277 ? -22.594 13.578 9.68 1 97.19 277 LEU B N 1
ATOM 5745 C CA . LEU B 1 277 ? -22.953 12.188 9.438 1 97.19 277 LEU B CA 1
ATOM 5746 C C . LEU B 1 277 ? -24.453 12.031 9.227 1 97.19 277 LEU B C 1
ATOM 5748 O O . LEU B 1 277 ? -24.891 11.25 8.383 1 97.19 277 LEU B O 1
ATOM 5752 N N . SER B 1 278 ? -25.266 12.82 9.953 1 94.44 278 SER B N 1
ATOM 5753 C CA . SER B 1 278 ? -26.719 12.703 9.945 1 94.44 278 SER B CA 1
ATOM 5754 C C . SER B 1 278 ? -27.328 13.391 8.727 1 94.44 278 SER B C 1
ATOM 5756 O O . SER B 1 278 ? -28.516 13.219 8.43 1 94.44 278 SER B O 1
ATOM 5758 N N . GLY B 1 279 ? -26.562 14.219 8.102 1 95.75 279 GLY B N 1
ATOM 5759 C CA . GLY B 1 279 ? -27.062 14.977 6.973 1 95.75 279 GLY B CA 1
ATOM 5760 C C . GLY B 1 279 ? -27.281 16.438 7.289 1 95.75 279 GLY B C 1
ATOM 5761 O O . GLY B 1 279 ? -27.453 17.266 6.383 1 95.75 279 GLY B O 1
ATOM 5762 N N . LYS B 1 280 ? -27.25 16.766 8.547 1 96.75 280 LYS B N 1
ATOM 5763 C CA . LYS B 1 280 ? -27.375 18.156 8.969 1 96.75 280 LYS B CA 1
ATOM 5764 C C . LYS B 1 280 ? -26.391 18.484 10.078 1 96.75 280 LYS B C 1
ATOM 5766 O O . LYS B 1 280 ? -26.25 17.719 11.039 1 96.75 280 LYS B O 1
ATOM 5771 N N . PHE B 1 281 ? -25.75 19.594 9.945 1 98 281 PHE B N 1
ATOM 5772 C CA . PHE B 1 281 ? -24.844 20.031 11 1 98 281 PHE B CA 1
ATOM 5773 C C . PHE B 1 281 ? -25.609 20.406 12.258 1 98 281 PHE B C 1
ATOM 5775 O O . PHE B 1 281 ? -26.688 21.016 12.18 1 98 281 PHE B O 1
ATOM 5782 N N . THR B 1 282 ? -25.109 20.031 13.43 1 98.12 282 THR B N 1
ATOM 5783 C CA . THR B 1 282 ? -25.578 20.672 14.656 1 98.12 282 THR B CA 1
ATOM 5784 C C . THR B 1 282 ? -25.188 22.141 14.695 1 98.12 282 THR B C 1
ATOM 5786 O O . THR B 1 282 ? -24.359 22.594 13.898 1 98.12 282 THR B O 1
ATOM 5789 N N . LYS B 1 283 ? -25.766 22.859 15.578 1 98.38 283 LYS B N 1
ATOM 5790 C CA . LYS B 1 283 ? -25.422 24.281 15.711 1 98.38 283 LYS B CA 1
ATOM 5791 C C . LYS B 1 283 ? -23.938 24.469 15.969 1 98.38 283 LYS B C 1
ATOM 5793 O O . LYS B 1 283 ? -23.297 25.297 15.32 1 98.38 283 LYS B O 1
ATOM 5798 N N . GLU B 1 284 ? -23.406 23.703 16.938 1 98.5 284 GLU B N 1
ATOM 5799 C CA . GLU B 1 284 ? -22.016 23.828 17.328 1 98.5 284 GLU B CA 1
ATOM 5800 C C . GLU B 1 284 ? -21.094 23.484 16.156 1 98.5 284 GLU B C 1
ATOM 5802 O O . GLU B 1 284 ? -20.109 24.172 15.906 1 98.5 284 GLU B O 1
ATOM 5807 N N . SER B 1 285 ? -21.422 22.406 15.477 1 98.56 285 SER B N 1
ATOM 5808 C CA . SER B 1 285 ? -20.625 22 14.32 1 98.56 285 SER B CA 1
ATOM 5809 C C . SER B 1 285 ? -20.672 23.062 13.219 1 98.56 285 SER B C 1
ATOM 5811 O O . SER B 1 285 ? -19.641 23.375 12.609 1 98.56 285 SER B O 1
ATOM 5813 N N . ARG B 1 286 ? -21.859 23.578 12.961 1 98.75 286 ARG B N 1
ATOM 5814 C CA . ARG B 1 286 ? -22.031 24.578 11.914 1 98.75 286 ARG B CA 1
ATOM 5815 C C . ARG B 1 286 ? -21.281 25.859 12.25 1 98.75 286 ARG B C 1
ATOM 5817 O O . ARG B 1 286 ? -20.688 26.484 11.375 1 98.75 286 ARG B O 1
ATOM 5824 N N . ASP B 1 287 ? -21.359 26.234 13.508 1 98.69 287 ASP B N 1
ATOM 5825 C CA . ASP B 1 287 ? -20.625 27.406 13.969 1 98.69 287 ASP B CA 1
ATOM 5826 C C . ASP B 1 287 ? -19.141 27.312 13.617 1 98.69 287 ASP B C 1
ATOM 5828 O O . ASP B 1 287 ? -18.578 28.25 13.055 1 98.69 287 ASP B O 1
ATOM 5832 N N . ILE B 1 288 ? -18.594 26.219 13.945 1 98.88 288 ILE B N 1
ATOM 5833 C CA . ILE B 1 288 ? -17.156 26.031 13.727 1 98.88 288 ILE B CA 1
ATOM 5834 C C . ILE B 1 288 ? -16.875 25.891 12.234 1 98.88 288 ILE B C 1
ATOM 5836 O O . ILE B 1 288 ? -15.898 26.422 11.727 1 98.88 288 ILE B O 1
ATOM 5840 N N . TYR B 1 289 ? -17.719 25.125 11.523 1 98.88 289 TYR B N 1
ATOM 5841 C CA . TYR B 1 289 ? -17.578 24.969 10.086 1 98.88 289 TYR B CA 1
ATOM 5842 C C . TYR B 1 289 ? -17.531 26.328 9.391 1 98.88 289 TYR B C 1
ATOM 5844 O O . TYR B 1 289 ? -16.688 26.562 8.516 1 98.88 289 TYR B O 1
ATOM 5852 N N . ASP B 1 290 ? -18.391 27.219 9.758 1 98.88 290 ASP B N 1
ATOM 5853 C CA . ASP B 1 290 ? -18.484 28.531 9.133 1 98.88 290 ASP B CA 1
ATOM 5854 C C . ASP B 1 290 ? -17.203 29.344 9.375 1 98.88 290 ASP B C 1
ATOM 5856 O O . ASP B 1 290 ? -16.75 30.062 8.492 1 98.88 290 ASP B O 1
ATOM 5860 N N . ILE B 1 291 ? -16.703 29.25 10.57 1 98.94 291 ILE B N 1
ATOM 5861 C CA . ILE B 1 291 ? -15.453 29.922 10.867 1 98.94 291 ILE B CA 1
ATOM 5862 C C . ILE B 1 291 ? -14.344 29.406 9.945 1 98.94 291 ILE B C 1
ATOM 5864 O O . ILE B 1 291 ? -13.641 30.203 9.312 1 98.94 291 ILE B O 1
ATOM 5868 N N . VAL B 1 292 ? -14.195 28.062 9.836 1 98.94 292 VAL B N 1
ATOM 5869 C CA . VAL B 1 292 ? -13.133 27.453 9.055 1 98.94 292 VAL B CA 1
ATOM 5870 C C . VAL B 1 292 ? -13.328 27.766 7.57 1 98.94 292 VAL B C 1
ATOM 5872 O O . VAL B 1 292 ? -12.359 28.031 6.852 1 98.94 292 VAL B O 1
ATOM 5875 N N . LEU B 1 293 ? -14.57 27.703 7.109 1 98.94 293 LEU B N 1
ATOM 5876 C CA . LEU B 1 293 ? -14.859 28.047 5.723 1 98.94 293 LEU B CA 1
ATOM 5877 C C . LEU B 1 293 ? -14.43 29.484 5.422 1 98.94 293 LEU B C 1
ATOM 5879 O O . LEU B 1 293 ? -13.812 29.75 4.387 1 98.94 293 LEU B O 1
ATOM 5883 N N . LYS B 1 294 ? -14.766 30.438 6.32 1 98.94 294 LYS B N 1
ATOM 5884 C CA . LYS B 1 294 ? -14.344 31.828 6.141 1 98.94 294 LYS B CA 1
ATOM 5885 C C . LYS B 1 294 ? -12.82 31.938 6.137 1 98.94 294 LYS B C 1
ATOM 5887 O O . LYS B 1 294 ? -12.25 32.656 5.324 1 98.94 294 LYS B O 1
ATOM 5892 N N . MET B 1 295 ? -12.164 31.25 7.141 1 98.94 295 MET B N 1
ATOM 5893 C CA . MET B 1 295 ? -10.703 31.203 7.145 1 98.94 295 MET B CA 1
ATOM 5894 C C . MET B 1 295 ? -10.164 30.812 5.777 1 98.94 295 MET B C 1
ATOM 5896 O O . MET B 1 295 ? -9.289 31.484 5.23 1 98.94 295 MET B O 1
ATOM 5900 N N . GLN B 1 296 ? -10.68 29.719 5.219 1 98.88 296 GLN B N 1
ATOM 5901 C CA . GLN B 1 296 ? -10.172 29.156 3.973 1 98.88 296 GLN B CA 1
ATOM 5902 C C . GLN B 1 296 ? -10.422 30.109 2.799 1 98.88 296 GLN B C 1
ATOM 5904 O O . GLN B 1 296 ? -9.5 30.406 2.033 1 98.88 296 GLN B O 1
ATOM 5909 N N . LYS B 1 297 ? -11.656 30.594 2.633 1 98.81 297 LYS B N 1
ATOM 5910 C CA . LYS B 1 297 ? -12.031 31.453 1.509 1 98.81 297 LYS B CA 1
ATOM 5911 C C . LYS B 1 297 ? -11.25 32.75 1.536 1 98.81 297 LYS B C 1
ATOM 5913 O O . LYS B 1 297 ? -10.766 33.219 0.502 1 98.81 297 LYS B O 1
ATOM 5918 N N . ASP B 1 298 ? -11.148 33.406 2.705 1 98.81 298 ASP B N 1
ATOM 5919 C CA . ASP B 1 298 ? -10.43 34.656 2.82 1 98.81 298 ASP B CA 1
ATOM 5920 C C . ASP B 1 298 ? -8.945 34.469 2.5 1 98.81 298 ASP B C 1
ATOM 5922 O O . ASP B 1 298 ? -8.328 35.344 1.86 1 98.81 298 ASP B O 1
ATOM 5926 N N . CYS B 1 299 ? -8.383 33.375 2.998 1 98.88 299 CYS B N 1
ATOM 5927 C CA . CYS B 1 299 ? -6.977 33.125 2.715 1 98.88 299 CYS B CA 1
ATOM 5928 C C . CYS B 1 299 ? -6.754 32.906 1.224 1 98.88 299 CYS B C 1
ATOM 5930 O O . CYS B 1 299 ? -5.793 33.406 0.651 1 98.88 299 CYS B O 1
ATOM 5932 N N . ILE B 1 300 ? -7.633 32.094 0.562 1 98.88 300 ILE B N 1
ATOM 5933 C CA . ILE B 1 300 ? -7.508 31.875 -0.873 1 98.88 300 ILE B CA 1
ATOM 5934 C C . ILE B 1 300 ? -7.586 33.188 -1.623 1 98.88 300 ILE B C 1
ATOM 5936 O O . ILE B 1 300 ? -6.84 33.438 -2.576 1 98.88 300 ILE B O 1
ATOM 5940 N N . ALA B 1 301 ? -8.43 34.094 -1.168 1 98.75 301 ALA B N 1
ATOM 5941 C CA . ALA B 1 301 ? -8.633 35.375 -1.818 1 98.75 301 ALA B CA 1
ATOM 5942 C C . ALA B 1 301 ? -7.371 36.25 -1.746 1 98.75 301 ALA B C 1
ATOM 5944 O O . ALA B 1 301 ? -7.172 37.156 -2.568 1 98.75 301 ALA B O 1
ATOM 5945 N N . MET B 1 302 ? -6.484 36 -0.794 1 98.62 302 MET B N 1
ATOM 5946 C CA . MET B 1 302 ? -5.25 36.75 -0.61 1 98.62 302 MET B CA 1
ATOM 5947 C C . MET B 1 302 ? -4.16 36.281 -1.561 1 98.62 302 MET B C 1
ATOM 5949 O O . MET B 1 302 ? -3.141 36.938 -1.735 1 98.62 302 MET B O 1
ATOM 5953 N N . ILE B 1 303 ? -4.285 35.125 -2.141 1 98.75 303 ILE B N 1
ATOM 5954 C CA . ILE B 1 303 ? -3.189 34.438 -2.809 1 98.75 303 ILE B CA 1
ATOM 5955 C C . ILE B 1 303 ? -3.002 35 -4.215 1 98.75 303 ILE B C 1
ATOM 5957 O O . ILE B 1 303 ? -3.943 35.031 -5.012 1 98.75 303 ILE B O 1
ATOM 5961 N N . LYS B 1 304 ? -1.896 35.406 -4.523 1 98.56 304 LYS B N 1
ATOM 5962 C CA . LYS B 1 304 ? -1.349 35.812 -5.816 1 98.56 304 LYS B CA 1
ATOM 5963 C C . LYS B 1 304 ? 0.177 35.781 -5.801 1 98.56 304 LYS B C 1
ATOM 5965 O O . LYS B 1 304 ? 0.789 35.625 -4.742 1 98.56 304 LYS B O 1
ATOM 5970 N N . ALA B 1 305 ? 0.797 35.906 -6.945 1 98.31 305 ALA B N 1
ATOM 5971 C CA . ALA B 1 305 ? 2.256 35.875 -7.027 1 98.31 305 ALA B CA 1
ATOM 5972 C C . ALA B 1 305 ? 2.881 36.875 -6.059 1 98.31 305 ALA B C 1
ATOM 5974 O O . ALA B 1 305 ? 2.463 38.031 -5.996 1 98.31 305 ALA B O 1
ATOM 5975 N N . GLY B 1 306 ? 3.828 36.375 -5.277 1 98.31 306 GLY B N 1
ATOM 5976 C CA . GLY B 1 306 ? 4.594 37.219 -4.395 1 98.31 306 GLY B CA 1
ATOM 5977 C C . GLY B 1 306 ? 3.977 37.375 -3.018 1 98.31 306 GLY B C 1
ATOM 5978 O O . GLY B 1 306 ? 4.574 37.969 -2.125 1 98.31 306 GLY B O 1
ATOM 5979 N N . VAL B 1 307 ? 2.807 36.844 -2.842 1 98.44 307 VAL B N 1
ATOM 5980 C CA . VAL B 1 307 ? 2.174 36.938 -1.529 1 98.44 307 VAL B CA 1
ATOM 5981 C C . VAL B 1 307 ? 3.086 36.344 -0.471 1 98.44 307 VAL B C 1
ATOM 5983 O O . VAL B 1 307 ? 3.746 35.312 -0.723 1 98.44 307 VAL B O 1
ATOM 5986 N N . LEU B 1 308 ? 3.203 36.969 0.634 1 98.5 308 LEU B N 1
ATOM 5987 C CA . LEU B 1 308 ? 3.922 36.406 1.771 1 98.5 308 LEU B CA 1
ATOM 5988 C C . LEU B 1 308 ? 3.053 35.406 2.516 1 98.5 308 LEU B C 1
ATOM 5990 O O . LEU B 1 308 ? 2.07 35.781 3.158 1 98.5 308 LEU B O 1
ATOM 5994 N N . TRP B 1 309 ? 3.422 34.156 2.453 1 98.5 309 TRP B N 1
ATOM 5995 C CA . TRP B 1 309 ? 2.6 33.094 3.004 1 98.5 309 TRP B CA 1
ATOM 5996 C C . TRP B 1 309 ? 2.395 33.281 4.504 1 98.5 309 TRP B C 1
ATOM 5998 O O . TRP B 1 309 ? 1.323 32.969 5.031 1 98.5 309 TRP B O 1
ATOM 6008 N N . ASP B 1 310 ? 3.404 33.781 5.211 1 98.06 310 ASP B N 1
ATOM 6009 C CA . ASP B 1 310 ? 3.32 34.031 6.645 1 98.06 310 ASP B CA 1
ATOM 6010 C C . ASP B 1 310 ? 2.16 34.969 6.969 1 98.06 310 ASP B C 1
ATOM 6012 O O . ASP B 1 310 ? 1.464 34.781 7.969 1 98.06 310 ASP B O 1
ATOM 6016 N N . ASP B 1 311 ? 1.978 35.938 6.117 1 98.44 311 ASP B N 1
ATOM 6017 C CA . ASP B 1 311 ? 0.888 36.875 6.316 1 98.44 311 ASP B CA 1
ATOM 6018 C C . ASP B 1 311 ? -0.469 36.219 6.113 1 98.44 311 ASP B C 1
ATOM 6020 O O . ASP B 1 311 ? -1.44 36.531 6.797 1 98.44 311 ASP B O 1
ATOM 6024 N N . VAL B 1 312 ? -0.527 35.375 5.109 1 98.81 312 VAL B N 1
ATOM 6025 C CA . VAL B 1 312 ? -1.768 34.656 4.859 1 98.81 312 VAL B CA 1
ATOM 6026 C C . VAL B 1 312 ? -2.115 33.781 6.074 1 98.81 312 VAL B C 1
ATOM 6028 O O . VAL B 1 312 ? -3.27 33.75 6.512 1 98.81 312 VAL B O 1
ATOM 6031 N N . HIS B 1 313 ? -1.107 33.125 6.648 1 98.62 313 HIS B N 1
ATOM 6032 C CA . HIS B 1 313 ? -1.293 32.312 7.832 1 98.62 313 HIS B CA 1
ATOM 6033 C C . HIS B 1 313 ? -1.771 33.125 9.016 1 98.62 313 HIS B C 1
ATOM 6035 O O . HIS B 1 313 ? -2.676 32.719 9.75 1 98.62 313 HIS B O 1
ATOM 6041 N N . LEU B 1 314 ? -1.187 34.281 9.227 1 98.44 314 LEU B N 1
ATOM 6042 C CA . LEU B 1 314 ? -1.59 35.156 10.305 1 98.44 314 LEU B CA 1
ATOM 6043 C C . LEU B 1 314 ? -3.031 35.625 10.125 1 98.44 314 LEU B C 1
ATOM 6045 O O . LEU B 1 314 ? -3.773 35.781 11.094 1 98.44 314 LEU B O 1
ATOM 6049 N N . HIS B 1 315 ? -3.344 35.906 8.891 1 98.69 315 HIS B N 1
ATOM 6050 C CA . HIS B 1 315 ? -4.719 36.312 8.594 1 98.69 315 HIS B CA 1
ATOM 6051 C C . HIS B 1 315 ? -5.703 35.219 8.984 1 98.69 315 HIS B C 1
ATOM 6053 O O . HIS B 1 315 ? -6.77 35.5 9.531 1 98.69 315 HIS B O 1
ATOM 6059 N N . ALA B 1 316 ? -5.383 33.969 8.711 1 98.81 316 ALA B N 1
ATOM 6060 C CA . ALA B 1 316 ? -6.227 32.844 9.109 1 98.81 316 ALA B CA 1
ATOM 6061 C C . ALA B 1 316 ? -6.441 32.844 10.617 1 98.81 316 ALA B C 1
ATOM 6063 O O . ALA B 1 316 ? -7.555 32.594 11.086 1 98.81 316 ALA B O 1
ATOM 6064 N N . HIS B 1 317 ? -5.398 33.031 11.375 1 98.75 317 HIS B N 1
ATOM 6065 C CA . HIS B 1 317 ? -5.512 33.094 12.828 1 98.75 317 HIS B CA 1
ATOM 6066 C C . HIS B 1 317 ? -6.426 34.219 13.273 1 98.75 317 HIS B C 1
ATOM 6068 O O . HIS B 1 317 ? -7.203 34.062 14.219 1 98.75 317 HIS B O 1
ATOM 6074 N N . ARG B 1 318 ? -6.34 35.406 12.648 1 98.81 318 ARG B N 1
ATOM 6075 C CA . ARG B 1 318 ? -7.203 36.5 13 1 98.81 318 ARG B CA 1
ATOM 6076 C C . ARG B 1 318 ? -8.672 36.156 12.797 1 98.81 318 ARG B C 1
ATOM 6078 O O . ARG B 1 318 ? -9.516 36.469 13.648 1 98.81 318 ARG B O 1
ATOM 6085 N N . ILE B 1 319 ? -8.945 35.5 11.672 1 98.88 319 ILE B N 1
ATOM 6086 C CA . ILE B 1 319 ? -10.32 35.094 11.406 1 98.88 319 ILE B CA 1
ATOM 6087 C C . ILE B 1 319 ? -10.773 34.094 12.453 1 98.88 319 ILE B C 1
ATOM 6089 O O . ILE B 1 319 ? -11.898 34.156 12.945 1 98.88 319 ILE B O 1
ATOM 6093 N N . ALA B 1 320 ? -9.914 33.125 12.789 1 98.88 320 ALA B N 1
ATOM 6094 C CA . ALA B 1 320 ? -10.242 32.125 13.82 1 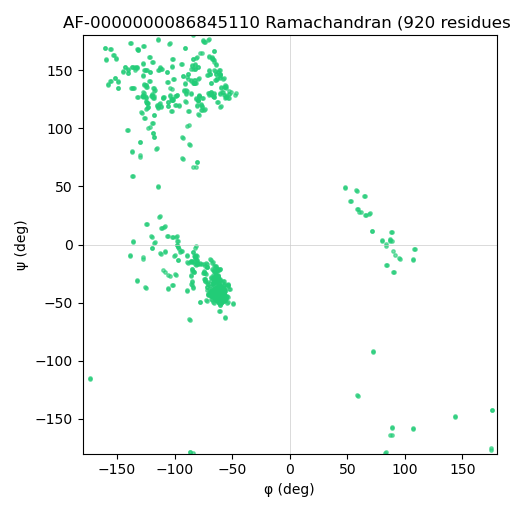98.88 320 ALA B CA 1
ATOM 6095 C C . ALA B 1 320 ? -10.547 32.812 15.148 1 98.88 320 ALA B C 1
ATOM 6097 O O . ALA B 1 320 ? -11.539 32.469 15.805 1 98.88 320 ALA B O 1
ATOM 6098 N N . ILE B 1 321 ? -9.703 33.75 15.547 1 98.88 321 ILE B N 1
ATOM 6099 C CA . ILE B 1 321 ? -9.859 34.469 16.812 1 98.88 321 ILE B CA 1
ATOM 6100 C C . ILE B 1 321 ? -11.195 35.188 16.812 1 98.88 321 ILE B C 1
ATOM 6102 O O . ILE B 1 321 ? -11.984 35.062 17.75 1 98.88 321 ILE B O 1
ATOM 6106 N N . ASP B 1 322 ? -11.461 35.938 15.734 1 98.88 322 ASP B N 1
ATOM 6107 C CA . ASP B 1 322 ? -12.711 36.719 15.648 1 98.88 322 ASP B CA 1
ATOM 6108 C C . ASP B 1 322 ? -13.922 35.781 15.75 1 98.88 322 ASP B C 1
ATOM 6110 O O . ASP B 1 322 ? -14.891 36.094 16.453 1 98.88 322 ASP B O 1
ATOM 6114 N N . GLY B 1 323 ? -13.844 34.688 15.008 1 98.88 323 GLY B N 1
ATOM 6115 C CA . GLY B 1 323 ? -14.93 33.75 15.055 1 98.88 323 GLY B CA 1
ATOM 6116 C C . GLY B 1 323 ? -15.141 33.125 16.422 1 98.88 323 GLY B C 1
ATOM 6117 O O . GLY B 1 323 ? -16.266 33.031 16.906 1 98.88 323 GLY B O 1
ATOM 6118 N N . LEU B 1 324 ? -14.07 32.656 17.078 1 98.88 324 LEU B N 1
ATOM 6119 C CA . LEU B 1 324 ? -14.148 32.031 18.391 1 98.88 324 LEU B CA 1
ATOM 6120 C C . LEU B 1 324 ? -14.578 33.031 19.469 1 98.88 324 LEU B C 1
ATOM 6122 O O . LEU B 1 324 ? -15.266 32.688 20.422 1 98.88 324 LEU B O 1
ATOM 6126 N N . LEU B 1 325 ? -14.164 34.312 19.297 1 98.88 325 LEU B N 1
ATOM 6127 C CA . LEU B 1 325 ? -14.648 35.375 20.172 1 98.88 325 LEU B CA 1
ATOM 6128 C C . LEU B 1 325 ? -16.156 35.531 20.031 1 98.88 325 LEU B C 1
ATOM 6130 O O . LEU B 1 325 ? -16.875 35.656 21.031 1 98.88 325 LEU B O 1
ATOM 6134 N N . SER B 1 326 ? -16.625 35.562 18.812 1 98.75 326 SER B N 1
ATOM 6135 C CA . SER B 1 326 ? -18.062 35.75 18.547 1 98.75 326 SER B CA 1
ATOM 6136 C C . SER B 1 326 ? -18.875 34.625 19.172 1 98.75 326 SER B C 1
ATOM 6138 O O . SER B 1 326 ? -20.016 34.812 19.578 1 98.75 326 SER B O 1
ATOM 6140 N N . LEU B 1 327 ? -18.312 33.406 19.297 1 98.69 327 LEU B N 1
ATOM 6141 C CA . LEU B 1 327 ? -19 32.25 19.859 1 98.69 327 LEU B CA 1
ATOM 6142 C C . LEU B 1 327 ? -18.875 32.219 21.375 1 98.69 327 LEU B C 1
ATOM 6144 O O . LEU B 1 327 ? -19.531 31.438 22.047 1 98.69 327 LEU B O 1
ATOM 6148 N N . GLY B 1 328 ? -18 33 21.875 1 98.75 328 GLY B N 1
ATOM 6149 C CA . GLY B 1 328 ? -17.781 33.094 23.312 1 98.75 328 GLY B CA 1
ATOM 6150 C C . GLY B 1 328 ? -16.781 32.062 23.812 1 98.75 328 GLY B C 1
ATOM 6151 O O . GLY B 1 328 ? -16.531 31.953 25.016 1 98.75 328 GLY B O 1
ATOM 6152 N N . ILE B 1 329 ? -16.172 31.281 22.953 1 98.81 329 ILE B N 1
ATOM 6153 C CA . ILE B 1 329 ? -15.133 30.328 23.328 1 98.81 329 ILE B CA 1
ATOM 6154 C C . ILE B 1 329 ? -13.883 31.078 23.797 1 98.81 329 ILE B C 1
ATOM 6156 O O . ILE B 1 329 ? -13.281 30.703 24.812 1 98.81 329 ILE B O 1
ATOM 6160 N N . LEU B 1 330 ? -13.5 32.062 23 1 98.75 330 LEU B N 1
ATOM 6161 C CA . LEU B 1 330 ? -12.469 33 23.438 1 98.75 330 LEU B CA 1
ATOM 6162 C C . LEU B 1 330 ? -13.102 34.25 24.062 1 98.75 330 LEU B C 1
ATOM 6164 O O . LEU B 1 330 ? -14.25 34.562 23.766 1 98.75 330 LEU B O 1
ATOM 6168 N N . LYS B 1 331 ? -12.367 34.906 24.906 1 98.38 331 LYS B N 1
ATOM 6169 C CA . LYS B 1 331 ? -12.781 36.156 25.516 1 98.38 331 LYS B CA 1
ATOM 6170 C C . LYS B 1 331 ? -11.602 37.125 25.672 1 98.38 331 LYS B C 1
ATOM 6172 O O . LYS B 1 331 ? -10.453 36.688 25.766 1 98.38 331 LYS B O 1
ATOM 6177 N N . GLY B 1 332 ? -11.906 38.375 25.672 1 98.19 332 GLY B N 1
ATOM 6178 C CA . GLY B 1 332 ? -10.859 39.375 25.734 1 98.19 332 GLY B CA 1
ATOM 6179 C C . GLY B 1 332 ? -10.641 40.094 24.422 1 98.19 332 GLY B C 1
ATOM 6180 O O . GLY B 1 332 ? -11.562 40.219 23.609 1 98.19 332 GLY B O 1
ATOM 6181 N N . ASP B 1 333 ? -9.414 40.688 24.281 1 98.31 333 ASP B N 1
ATOM 6182 C CA . ASP B 1 333 ? -9.094 41.5 23.109 1 98.31 333 ASP B CA 1
ATOM 6183 C C . ASP B 1 333 ? -8.445 40.656 22.016 1 98.31 333 ASP B C 1
ATOM 6185 O O . ASP B 1 333 ? -7.52 39.875 22.281 1 98.31 333 ASP B O 1
ATOM 6189 N N . ALA B 1 334 ? -8.953 40.812 20.812 1 98.5 334 ALA B N 1
ATOM 6190 C CA . ALA B 1 334 ? -8.492 40 19.688 1 98.5 334 ALA B CA 1
ATOM 6191 C C . ALA B 1 334 ? -6.988 40.156 19.484 1 98.5 334 ALA B C 1
ATOM 6193 O O . ALA B 1 334 ? -6.293 39.156 19.234 1 98.5 334 ALA B O 1
ATOM 6194 N N . ASN B 1 335 ? -6.508 41.312 19.578 1 98.31 335 ASN B N 1
ATOM 6195 C CA . ASN B 1 335 ? -5.086 41.562 19.359 1 98.31 335 ASN B CA 1
ATOM 6196 C C . ASN B 1 335 ? -4.234 40.938 20.469 1 98.31 335 ASN B C 1
ATOM 6198 O O . ASN B 1 335 ? -3.148 40.406 20.188 1 98.31 335 ASN B O 1
ATOM 6202 N N . GLU B 1 336 ? -4.664 41.031 21.672 1 98.31 336 GLU B N 1
ATOM 6203 C CA . GLU B 1 336 ? -3.939 40.438 22.797 1 98.31 336 GLU B CA 1
ATOM 6204 C C . GLU B 1 336 ? -3.877 38.906 22.641 1 98.31 336 GLU B C 1
ATOM 6206 O O . GLU B 1 336 ? -2.848 38.312 22.938 1 98.31 336 GLU B O 1
ATOM 6211 N N . ILE B 1 337 ? -5.004 38.406 22.203 1 98.5 337 ILE B N 1
ATOM 6212 C CA . ILE B 1 337 ? -5.078 36.969 22 1 98.5 337 ILE B CA 1
ATOM 6213 C C . ILE B 1 337 ? -4.078 36.531 20.922 1 98.5 337 ILE B C 1
ATOM 6215 O O . ILE B 1 337 ? -3.359 35.562 21.078 1 98.5 337 ILE B O 1
ATOM 6219 N N . LEU B 1 338 ? -4.047 37.281 19.812 1 98.31 338 LEU B N 1
ATOM 6220 C CA . LEU B 1 338 ? -3.115 37 18.734 1 98.31 338 LEU B CA 1
ATOM 6221 C C . LEU B 1 338 ? -1.672 37.125 19.203 1 98.31 338 LEU B C 1
ATOM 6223 O O . LEU B 1 338 ? -0.83 36.281 18.875 1 98.31 338 LEU B O 1
ATOM 6227 N N . GLU B 1 339 ? -1.362 38.156 19.953 1 97.62 339 GLU B N 1
ATOM 6228 C CA . GLU B 1 339 ? -0.014 38.406 20.469 1 97.62 339 GLU B CA 1
ATOM 6229 C C . GLU B 1 339 ? 0.432 37.281 21.406 1 97.62 339 GLU B C 1
ATOM 6231 O O . GLU B 1 339 ? 1.601 36.906 21.391 1 97.62 339 GLU B O 1
ATOM 6236 N N . ALA B 1 340 ? -0.469 36.875 22.156 1 97.69 340 ALA B N 1
ATOM 6237 C CA . ALA B 1 340 ? -0.17 35.812 23.109 1 97.69 340 ALA B CA 1
ATOM 6238 C C . ALA B 1 340 ? -0.055 34.469 22.406 1 97.69 340 ALA B C 1
ATOM 6240 O O . ALA B 1 340 ? 0.442 33.5 22.984 1 97.69 340 ALA B O 1
ATOM 6241 N N . ARG B 1 341 ? -0.568 34.344 21.125 1 97.5 341 ARG B N 1
ATOM 6242 C CA . ARG B 1 341 ? -0.566 33.156 20.297 1 97.5 341 ARG B CA 1
ATOM 6243 C C . ARG B 1 341 ? -1.518 32.094 20.859 1 97.5 341 ARG B C 1
ATOM 6245 O O . ARG B 1 341 ? -1.286 30.891 20.703 1 97.5 341 ARG B O 1
ATOM 6252 N N . THR B 1 342 ? -2.564 32.5 21.594 1 97.94 342 THR B N 1
ATOM 6253 C CA . THR B 1 342 ? -3.506 31.594 22.25 1 97.94 342 THR B CA 1
ATOM 6254 C C . THR B 1 342 ? -4.312 30.828 21.203 1 97.94 342 THR B C 1
ATOM 6256 O O . THR B 1 342 ? -4.734 29.688 21.453 1 97.94 342 THR B O 1
ATOM 6259 N N . SER B 1 343 ? -4.473 31.422 20 1 97.5 343 SER B N 1
ATOM 6260 C CA . SER B 1 343 ? -5.254 30.766 18.953 1 97.5 343 SER B CA 1
ATOM 6261 C C . SER B 1 343 ? -4.602 29.469 18.5 1 97.5 343 SER B C 1
ATOM 6263 O O . SER B 1 343 ? -5.258 28.609 17.906 1 97.5 343 SER B O 1
ATOM 6265 N N . ALA B 1 344 ? -3.277 29.234 18.766 1 96.12 344 ALA B N 1
ATOM 6266 C CA . ALA B 1 344 ? -2.561 28.016 18.406 1 96.12 344 ALA B CA 1
ATOM 6267 C C . ALA B 1 344 ? -3.15 26.797 19.109 1 96.12 344 ALA B C 1
ATOM 6269 O O . ALA B 1 344 ? -2.994 25.656 18.641 1 96.12 344 ALA B O 1
ATOM 6270 N N . ALA B 1 345 ? -3.852 27 20.188 1 96.06 345 ALA B N 1
ATOM 6271 C CA . ALA B 1 345 ? -4.508 25.906 20.906 1 96.06 345 ALA B CA 1
ATOM 6272 C C . ALA B 1 345 ? -5.602 25.266 20.047 1 96.06 345 ALA B C 1
ATOM 6274 O O . ALA B 1 345 ? -5.879 24.078 20.172 1 96.06 345 ALA B O 1
ATOM 6275 N N . PHE B 1 346 ? -6.199 26.094 19.125 1 97.62 346 PHE B N 1
ATOM 6276 C CA . PHE B 1 346 ? -7.355 25.656 18.344 1 97.62 346 PHE B CA 1
ATOM 6277 C C . PHE B 1 346 ? -6.977 25.422 16.891 1 97.62 346 PHE B C 1
ATOM 6279 O O . PHE B 1 346 ? -7.699 24.75 16.156 1 97.62 346 PHE B O 1
ATOM 6286 N N . PHE B 1 347 ? -5.953 26.031 16.438 1 97.31 347 PHE B N 1
ATOM 6287 C CA . PHE B 1 347 ? -5.391 25.906 15.102 1 97.31 347 PHE B CA 1
ATOM 6288 C C . PHE B 1 347 ? -3.893 25.641 15.164 1 97.31 347 PHE B C 1
ATOM 6290 O O . PHE B 1 347 ? -3.088 26.516 14.852 1 97.31 347 PHE B O 1
ATOM 6297 N N . PRO B 1 348 ? -3.512 24.406 15.484 1 93.5 348 PRO B N 1
ATOM 6298 C CA . PRO B 1 348 ? -2.129 24.125 15.875 1 93.5 348 PRO B CA 1
ATOM 6299 C C . PRO B 1 348 ? -1.224 23.844 14.672 1 93.5 348 PRO B C 1
ATOM 6301 O O . PRO B 1 348 ? -0.003 23.75 14.828 1 93.5 348 PRO B O 1
ATOM 6304 N N . HIS B 1 349 ? -1.753 23.578 13.508 1 94.12 349 HIS B N 1
ATOM 6305 C CA . HIS B 1 349 ? -0.933 23.234 12.352 1 94.12 349 HIS B CA 1
ATOM 6306 C C . HIS B 1 349 ? -0.827 24.391 11.375 1 94.12 349 HIS B C 1
ATOM 6308 O O . HIS B 1 349 ? -1.461 25.438 11.57 1 94.12 349 HIS B O 1
ATOM 6314 N N . GLY B 1 350 ? -0.002 24.25 10.359 1 96.19 350 GLY B N 1
ATOM 6315 C CA . GLY B 1 350 ? 0.196 25.297 9.367 1 96.19 350 GLY B CA 1
ATOM 6316 C C . GLY B 1 350 ? -0.934 25.375 8.352 1 96.19 350 GLY B C 1
ATOM 6317 O O . GLY B 1 350 ? -1.729 24.438 8.227 1 96.19 350 GLY B O 1
ATOM 6318 N N . LEU B 1 351 ? -0.95 26.484 7.656 1 98.25 351 LEU B N 1
ATOM 6319 C CA . LEU B 1 351 ? -2.047 26.797 6.746 1 98.25 351 LEU B CA 1
ATOM 6320 C C . LEU B 1 351 ? -1.969 25.938 5.488 1 98.25 351 LEU B C 1
ATOM 6322 O O . LEU B 1 351 ? -2.988 25.672 4.852 1 98.25 351 LEU B O 1
ATOM 6326 N N . GLY B 1 352 ? -0.745 25.562 5.129 1 98 352 GLY B N 1
ATOM 6327 C CA 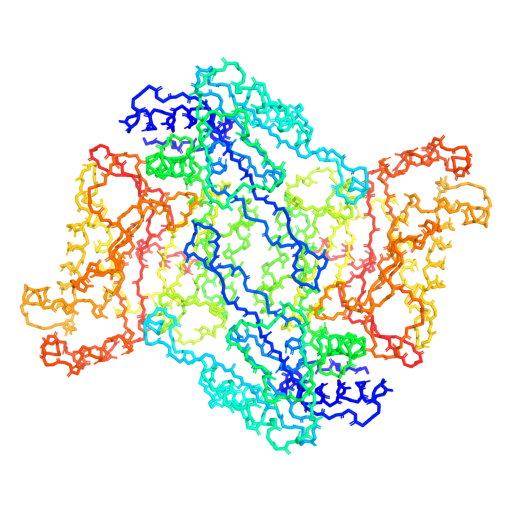. GLY B 1 352 ? -0.625 24.797 3.902 1 98 352 GLY B CA 1
ATOM 6328 C C . GLY B 1 352 ? 0.814 24.531 3.504 1 98 352 GLY B C 1
ATOM 6329 O O . GLY B 1 352 ? 1.736 24.781 4.281 1 98 352 GLY B O 1
ATOM 6330 N N . HIS B 1 353 ? 0.987 23.906 2.381 1 98.5 353 HIS B N 1
ATOM 6331 C CA . HIS B 1 353 ? 2.27 23.5 1.824 1 98.5 353 HIS B CA 1
ATOM 6332 C C . HIS B 1 353 ? 2.213 23.422 0.302 1 98.5 353 HIS B C 1
ATOM 6334 O O . HIS B 1 353 ? 1.131 23.484 -0.286 1 98.5 353 HIS B O 1
ATOM 6340 N N . TYR B 1 354 ? 3.428 23.406 -0.317 1 98.75 354 TYR B N 1
ATOM 6341 C CA . TYR B 1 354 ? 3.471 23.141 -1.75 1 98.75 354 TYR B CA 1
ATOM 6342 C C . TYR B 1 354 ? 2.967 21.734 -2.059 1 98.75 354 TYR B C 1
ATOM 6344 O O . TYR B 1 354 ? 3.145 20.812 -1.256 1 98.75 354 TYR B O 1
ATOM 6352 N N . LEU B 1 355 ? 2.342 21.594 -3.17 1 98.75 355 LEU B N 1
ATOM 6353 C CA . LEU B 1 355 ? 1.799 20.344 -3.654 1 98.75 355 LEU B CA 1
ATOM 6354 C C . LEU B 1 355 ? 2.332 20.016 -5.047 1 98.75 355 LEU B C 1
ATOM 6356 O O . LEU B 1 355 ? 2.449 20.906 -5.891 1 98.75 355 LEU B O 1
ATOM 6360 N N . GLY B 1 356 ? 2.695 18.828 -5.336 1 98.56 356 GLY B N 1
ATOM 6361 C CA . GLY B 1 356 ? 3.174 18.344 -6.625 1 98.56 356 GLY B CA 1
ATOM 6362 C C . GLY B 1 356 ? 3.379 16.844 -6.668 1 98.56 356 GLY B C 1
ATOM 6363 O O . GLY B 1 356 ? 2.445 16.078 -6.426 1 98.56 356 GLY B O 1
ATOM 6364 N N . LEU B 1 357 ? 4.609 16.406 -6.84 1 98.62 357 LEU B N 1
ATOM 6365 C CA . LEU B 1 357 ? 4.945 14.984 -6.91 1 98.62 357 LEU B CA 1
ATOM 6366 C C . LEU B 1 357 ? 4.816 14.32 -5.539 1 98.62 357 LEU B C 1
ATOM 6368 O O . LEU B 1 357 ? 4.703 13.102 -5.441 1 98.62 357 LEU B O 1
ATOM 6372 N N . ASP B 1 358 ? 4.832 15.109 -4.547 1 98 358 ASP B N 1
ATOM 6373 C CA . ASP B 1 358 ? 4.547 14.656 -3.188 1 98 358 ASP B CA 1
ATOM 6374 C C . ASP B 1 358 ? 3.453 15.508 -2.547 1 98 358 ASP B C 1
ATOM 6376 O O . ASP B 1 358 ? 3.201 16.641 -2.984 1 98 358 ASP B O 1
ATOM 6380 N N . THR B 1 359 ? 2.771 14.938 -1.552 1 97.88 359 THR B N 1
ATOM 6381 C CA . THR B 1 359 ? 1.788 15.711 -0.796 1 97.88 359 THR B CA 1
ATOM 6382 C C . THR B 1 359 ? 2.428 16.953 -0.187 1 97.88 359 THR B C 1
ATOM 6384 O O . THR B 1 359 ? 2.031 18.078 -0.499 1 97.88 359 THR B O 1
ATOM 6387 N N . HIS B 1 360 ? 3.348 16.719 0.683 1 97.31 360 HIS B N 1
ATOM 6388 C CA . HIS B 1 360 ? 4.234 17.797 1.105 1 97.31 360 HIS B CA 1
ATOM 6389 C C . HIS B 1 360 ? 5.438 17.922 0.177 1 97.31 360 HIS B C 1
ATOM 6391 O O . HIS B 1 360 ? 6.492 17.328 0.441 1 97.31 360 HIS B O 1
ATOM 6397 N N . ASP B 1 361 ? 5.27 18.625 -0.85 1 97.69 361 ASP B N 1
ATOM 6398 C CA . ASP B 1 361 ? 6.266 18.672 -1.916 1 97.69 361 ASP B CA 1
ATOM 6399 C C . ASP B 1 361 ? 7.477 19.5 -1.493 1 97.69 361 ASP B C 1
ATOM 6401 O O . ASP B 1 361 ? 7.484 20.094 -0.415 1 97.69 361 ASP B O 1
ATOM 6405 N N . VAL B 1 362 ? 8.5 19.547 -2.289 1 96.62 362 VAL B N 1
ATOM 6406 C CA . VAL B 1 362 ? 9.773 20.203 -2.008 1 96.62 362 VAL B CA 1
ATOM 6407 C C . VAL B 1 362 ? 9.578 21.719 -1.952 1 96.62 362 VAL B C 1
ATOM 6409 O O . VAL B 1 362 ? 8.555 22.234 -2.412 1 96.62 362 VAL B O 1
ATOM 6412 N N . GLY B 1 363 ? 10.539 22.297 -1.335 1 95.06 363 GLY B N 1
ATOM 6413 C CA . GLY B 1 363 ? 10.508 23.75 -1.155 1 95.06 363 GLY B CA 1
ATOM 6414 C C . GLY B 1 363 ? 9.797 24.172 0.115 1 95.06 363 GLY B C 1
ATOM 6415 O O . GLY B 1 363 ? 9.812 23.453 1.114 1 95.06 363 GLY B O 1
ATOM 6416 N N . GLY B 1 364 ? 9.32 25.266 0.243 1 95.06 364 GLY B N 1
ATOM 6417 C CA . GLY B 1 364 ? 8.484 25.812 1.302 1 95.06 364 GLY B CA 1
ATOM 6418 C C . GLY B 1 364 ? 9.289 26.453 2.418 1 95.06 364 GLY B C 1
ATOM 6419 O O . GLY B 1 364 ? 8.758 27.25 3.195 1 95.06 364 GLY B O 1
ATOM 6420 N N . ASN B 1 365 ? 10.57 26 2.543 1 95.06 365 ASN B N 1
ATOM 6421 C CA . ASN B 1 365 ? 11.5 26.594 3.5 1 95.06 365 ASN B CA 1
ATOM 6422 C C . ASN B 1 365 ? 10.961 26.531 4.926 1 95.06 365 ASN B C 1
ATOM 6424 O O . ASN B 1 365 ? 10.914 27.531 5.629 1 95.06 365 ASN B O 1
ATOM 6428 N N . PRO B 1 366 ? 10.461 25.406 5.332 1 94.75 366 PRO B N 1
ATOM 6429 C CA . PRO B 1 366 ? 9.969 25.281 6.707 1 94.75 366 PRO B CA 1
ATOM 6430 C C . PRO B 1 366 ? 11.062 25.516 7.746 1 94.75 366 PRO B C 1
ATOM 6432 O O . PRO B 1 366 ? 12.242 25.266 7.48 1 94.75 366 PRO B O 1
ATOM 6435 N N . ASN B 1 367 ? 10.781 26.141 8.883 1 94.12 367 ASN B N 1
ATOM 6436 C CA . ASN B 1 367 ? 11.664 26.312 10.031 1 94.12 367 ASN B CA 1
ATOM 6437 C C . ASN B 1 367 ? 11.062 25.719 11.297 1 94.12 367 ASN B C 1
ATOM 6439 O O . ASN B 1 367 ? 10.461 26.438 12.102 1 94.12 367 ASN B O 1
ATOM 6443 N N . ARG B 1 368 ? 11.414 24.625 11.727 1 88.06 368 ARG B N 1
ATOM 6444 C CA . ARG B 1 368 ? 10.828 23.906 12.844 1 88.06 368 ARG B CA 1
ATOM 6445 C C . ARG B 1 368 ? 11.352 24.422 14.172 1 88.06 368 ARG B C 1
ATOM 6447 O O . ARG B 1 368 ? 10.773 24.141 15.227 1 88.06 368 ARG B O 1
ATOM 6454 N N . GLN B 1 369 ? 12.297 25.141 14.055 1 92 369 GLN B N 1
ATOM 6455 C CA . GLN B 1 369 ? 12.898 25.672 15.266 1 92 369 GLN B CA 1
ATOM 6456 C C . GLN B 1 369 ? 12.414 27.094 15.539 1 92 369 GLN B C 1
ATOM 6458 O O . GLN B 1 369 ? 12.938 27.781 16.422 1 92 369 GLN B O 1
ATOM 6463 N N . ASP B 1 370 ? 11.5 27.422 14.727 1 93.25 370 ASP B N 1
ATOM 6464 C CA . ASP B 1 370 ? 10.961 28.75 14.953 1 93.25 370 ASP B CA 1
ATOM 6465 C C . ASP B 1 370 ? 10.43 28.906 16.375 1 93.25 370 ASP B C 1
ATOM 6467 O O . ASP B 1 370 ? 9.664 28.062 16.844 1 93.25 370 ASP B O 1
ATOM 6471 N N . LYS B 1 371 ? 10.812 29.922 17.094 1 92.56 371 LYS B N 1
ATOM 6472 C CA . LYS B 1 371 ? 10.406 30.141 18.469 1 92.56 371 LYS B CA 1
ATOM 6473 C C . LYS B 1 371 ? 8.961 30.625 18.547 1 92.56 371 LYS B C 1
ATOM 6475 O O . LYS B 1 371 ? 8.336 30.547 19.609 1 92.56 371 LYS B O 1
ATOM 6480 N N . ASP B 1 372 ? 8.555 31.203 17.5 1 94.06 372 ASP B N 1
ATOM 6481 C CA . ASP B 1 372 ? 7.16 31.625 17.438 1 94.06 372 ASP B CA 1
ATOM 6482 C C . ASP B 1 372 ? 6.238 30.438 17.172 1 94.06 372 ASP B C 1
ATOM 6484 O O . ASP B 1 372 ? 6.27 29.844 16.094 1 94.06 372 ASP B O 1
ATOM 6488 N N . ALA B 1 373 ? 5.293 30.141 18.078 1 89.12 373 ALA B N 1
ATOM 6489 C CA . ALA B 1 373 ? 4.438 28.953 18.062 1 89.12 373 ALA B CA 1
ATOM 6490 C C . ALA B 1 373 ? 3.525 28.953 16.844 1 89.12 373 ALA B C 1
ATOM 6492 O O . ALA B 1 373 ? 3.143 27.875 16.344 1 89.12 373 ALA B O 1
ATOM 6493 N N . LEU B 1 374 ? 3.168 30.094 16.266 1 93.81 374 LEU B N 1
ATOM 6494 C CA . LEU B 1 374 ? 2.256 30.156 15.133 1 93.81 374 LEU B CA 1
ATOM 6495 C C . LEU B 1 374 ? 2.949 29.703 13.859 1 93.81 374 LEU B C 1
ATOM 6497 O O . LEU B 1 374 ? 2.289 29.328 12.891 1 93.81 374 LEU B O 1
ATOM 6501 N N . PHE B 1 375 ? 4.305 29.812 13.906 1 94.75 375 PHE B N 1
ATOM 6502 C CA . PHE B 1 375 ? 4.988 29.594 12.633 1 94.75 375 PHE B CA 1
ATOM 6503 C C . PHE B 1 375 ? 5.812 28.312 12.68 1 94.75 375 PHE B C 1
ATOM 6505 O O . PHE B 1 375 ? 6.348 27.875 11.656 1 94.75 375 PHE B O 1
ATOM 6512 N N . ARG B 1 376 ? 5.941 27.688 13.781 1 90.94 376 ARG B N 1
ATOM 6513 C CA . ARG B 1 376 ? 6.793 26.516 14 1 90.94 376 ARG B CA 1
ATOM 6514 C C . ARG B 1 376 ? 6.426 25.391 13.039 1 90.94 376 ARG B C 1
ATOM 6516 O O . ARG B 1 376 ? 7.305 24.672 12.57 1 90.94 376 ARG B O 1
ATOM 6523 N N . TYR B 1 377 ? 5.145 25.25 12.719 1 90.19 377 TYR B N 1
ATOM 6524 C CA . TYR B 1 377 ? 4.699 24.109 11.93 1 90.19 377 TYR B CA 1
ATOM 6525 C C . TYR B 1 377 ? 4.254 24.562 10.539 1 90.19 377 TYR B C 1
ATOM 6527 O O . TYR B 1 377 ? 3.576 23.812 9.828 1 90.19 377 TYR B O 1
ATOM 6535 N N . LEU B 1 378 ? 4.613 25.797 10.203 1 95.31 378 LEU B N 1
ATOM 6536 C CA . LEU B 1 378 ? 4.34 26.281 8.852 1 95.31 378 LEU B CA 1
ATOM 6537 C C . LEU B 1 378 ? 5.285 25.641 7.848 1 95.31 378 LEU B C 1
ATOM 6539 O O . LEU B 1 378 ? 6.504 25.828 7.922 1 95.31 378 LEU B O 1
ATOM 6543 N N . ARG B 1 379 ? 4.73 24.891 6.945 1 96.38 379 ARG B N 1
ATOM 6544 C CA . ARG B 1 379 ? 5.547 24.156 5.988 1 96.38 379 ARG B CA 1
ATOM 6545 C C . ARG B 1 379 ? 5.922 25.031 4.797 1 96.38 379 ARG B C 1
ATOM 6547 O O . ARG B 1 379 ? 6.875 24.734 4.078 1 96.38 379 ARG B O 1
ATOM 6554 N N . LEU B 1 380 ? 5.203 26 4.543 1 98 380 LEU B N 1
ATOM 6555 C CA . LEU B 1 380 ? 5.465 26.984 3.492 1 98 380 LEU B CA 1
ATOM 6556 C C . LEU B 1 380 ? 5.719 28.359 4.086 1 98 380 LEU B C 1
ATOM 6558 O O . LEU B 1 380 ? 4.883 28.891 4.828 1 98 380 LEU B O 1
ATOM 6562 N N . ARG B 1 381 ? 6.867 28.922 3.84 1 97.06 381 ARG B N 1
ATOM 6563 C CA . ARG B 1 381 ? 7.285 30.234 4.328 1 97.06 381 ARG B CA 1
ATOM 6564 C C . ARG B 1 381 ? 7.742 31.125 3.178 1 97.06 381 ARG B C 1
ATOM 6566 O O . ARG B 1 381 ? 8.227 30.625 2.158 1 97.06 381 ARG B O 1
ATOM 6573 N N . GLY B 1 382 ? 7.539 32.406 3.385 1 97 382 GLY B N 1
ATOM 6574 C CA . GLY B 1 382 ? 8.078 33.344 2.43 1 97 382 GLY B CA 1
ATOM 6575 C C . GLY B 1 382 ? 7.133 33.656 1.281 1 97 382 GLY B C 1
ATOM 6576 O O . GLY B 1 382 ? 5.918 33.469 1.408 1 97 382 GLY B O 1
ATOM 6577 N N . ARG B 1 383 ? 7.641 34.219 0.216 1 98.25 383 ARG B N 1
ATOM 6578 C CA . ARG B 1 383 ? 6.836 34.625 -0.924 1 98.25 383 ARG B CA 1
ATOM 6579 C C . ARG B 1 383 ? 6.578 33.469 -1.879 1 98.25 383 ARG B C 1
ATOM 6581 O O . ARG B 1 383 ? 7.477 32.656 -2.139 1 98.25 383 ARG B O 1
ATOM 6588 N N . VAL B 1 384 ? 5.434 33.375 -2.371 1 98.5 384 VAL B N 1
ATOM 6589 C CA . VAL B 1 384 ? 5 32.281 -3.213 1 98.5 384 VAL B CA 1
ATOM 6590 C C . VAL B 1 384 ? 5 32.719 -4.68 1 98.5 384 VAL B C 1
ATOM 6592 O O . VAL B 1 384 ? 4.398 33.719 -5.035 1 98.5 384 VAL B O 1
ATOM 6595 N N . PRO B 1 385 ? 5.691 32 -5.531 1 98.38 385 PRO B N 1
ATOM 6596 C CA . PRO B 1 385 ? 5.758 32.406 -6.938 1 98.38 385 PRO B CA 1
ATOM 6597 C C . PRO B 1 385 ? 4.543 31.953 -7.738 1 98.38 385 PRO B C 1
ATOM 6599 O O . PRO B 1 385 ? 3.906 30.953 -7.383 1 98.38 385 PRO B O 1
ATOM 6602 N N . ALA B 1 386 ? 4.23 32.688 -8.844 1 98.38 386 ALA B N 1
ATOM 6603 C CA . ALA B 1 386 ? 3.246 32.219 -9.805 1 98.38 386 ALA B CA 1
ATOM 6604 C C . ALA B 1 386 ? 3.645 30.844 -10.367 1 98.38 386 ALA B C 1
ATOM 6606 O O . ALA B 1 386 ? 4.832 30.578 -10.57 1 98.38 386 ALA B O 1
ATOM 6607 N N . GLY B 1 387 ? 2.65 30.016 -10.57 1 98.12 387 GLY B N 1
ATOM 6608 C CA . GLY B 1 387 ? 2.887 28.688 -11.141 1 98.12 387 GLY B CA 1
ATOM 6609 C C . GLY B 1 387 ? 3.014 27.609 -10.094 1 98.12 387 GLY B C 1
ATOM 6610 O O . GLY B 1 387 ? 3.016 26.422 -10.422 1 98.12 387 GLY B O 1
ATOM 6611 N N . SER B 1 388 ? 3.152 27.984 -8.867 1 98.56 388 SER B N 1
ATOM 6612 C CA . SER B 1 388 ? 3.162 26.984 -7.801 1 98.56 388 SER B CA 1
ATOM 6613 C C . SER B 1 388 ? 1.748 26.547 -7.445 1 98.56 388 SER B C 1
ATOM 6615 O O . SER B 1 388 ? 0.778 27.25 -7.754 1 98.56 388 SER B O 1
ATOM 6617 N N . VAL B 1 389 ? 1.615 25.391 -6.969 1 98.88 389 VAL B N 1
ATOM 6618 C CA . VAL B 1 389 ? 0.366 24.891 -6.398 1 98.88 389 VAL B CA 1
ATOM 6619 C C . VAL B 1 389 ? 0.512 24.734 -4.887 1 98.88 389 VAL B C 1
ATOM 6621 O O . VAL B 1 389 ? 1.453 24.109 -4.406 1 98.88 389 VAL B O 1
ATOM 6624 N N . VAL B 1 390 ? -0.379 25.344 -4.105 1 98.88 390 VAL B N 1
ATOM 6625 C CA . VAL B 1 390 ? -0.327 25.312 -2.646 1 98.88 390 VAL B CA 1
ATOM 6626 C C . VAL B 1 390 ? -1.64 24.766 -2.094 1 98.88 390 VAL B C 1
ATOM 6628 O O . VAL B 1 390 ? -2.686 24.875 -2.736 1 98.88 390 VAL B O 1
ATOM 6631 N N . THR B 1 391 ? -1.583 24.125 -0.978 1 98.88 391 THR B N 1
ATOM 6632 C CA . THR B 1 391 ? -2.791 23.766 -0.242 1 98.88 391 THR B CA 1
ATOM 6633 C C . THR B 1 391 ? -3.191 24.891 0.713 1 98.88 391 THR B C 1
ATOM 6635 O O . THR B 1 391 ? -2.332 25.578 1.261 1 98.88 391 THR B O 1
ATOM 6638 N N . VAL B 1 392 ? -4.434 25.125 0.867 1 98.94 392 VAL B N 1
ATOM 6639 C CA . VAL B 1 392 ? -5.004 26 1.88 1 98.94 392 VAL B CA 1
ATOM 6640 C C . VAL B 1 392 ? -5.922 25.203 2.803 1 98.94 392 VAL B C 1
ATOM 6642 O O . VAL B 1 392 ? -7.043 24.875 2.428 1 98.94 392 VAL B O 1
ATOM 6645 N N . GLU B 1 393 ? -5.41 24.953 3.986 1 98.75 393 GLU B N 1
ATOM 6646 C CA . GLU B 1 393 ? -6.055 23.922 4.797 1 98.75 393 GLU B CA 1
ATOM 6647 C C . GLU B 1 393 ? -6.184 24.375 6.25 1 98.75 393 GLU B C 1
ATOM 6649 O O . GLU B 1 393 ? -5.762 23.656 7.164 1 98.75 393 GLU B O 1
ATOM 6654 N N . PRO B 1 394 ? -6.871 25.484 6.484 1 98.81 394 PRO B N 1
ATOM 6655 C CA . PRO B 1 394 ? -7.105 25.859 7.883 1 98.81 394 PRO B CA 1
ATOM 6656 C C . PRO B 1 394 ? -8.031 24.875 8.602 1 98.81 394 PRO B C 1
ATOM 6658 O O . PRO B 1 394 ? -8.758 24.109 7.957 1 98.81 394 PRO B O 1
ATOM 6661 N N . GLY B 1 395 ? -7.938 24.906 9.914 1 98.5 395 GLY B N 1
ATOM 6662 C CA . GLY B 1 395 ? -8.812 24.094 10.75 1 98.5 395 GLY B CA 1
ATOM 6663 C C . GLY B 1 395 ? -8.922 24.594 12.172 1 98.5 395 GLY B C 1
ATOM 6664 O O . GLY B 1 395 ? -8.117 25.422 12.602 1 98.5 395 GLY B O 1
ATOM 6665 N N . VAL B 1 396 ? -9.961 24.219 12.828 1 98.75 396 VAL B N 1
ATOM 6666 C CA . VAL B 1 396 ? -10.188 24.469 14.25 1 98.75 396 VAL B CA 1
ATOM 6667 C C . VAL B 1 396 ? -10.484 23.141 14.961 1 98.75 396 VAL B C 1
ATOM 6669 O O . VAL B 1 396 ? -11.367 22.391 14.547 1 98.75 396 VAL B O 1
ATOM 6672 N N . TYR B 1 397 ? -9.742 22.922 16.016 1 97.44 397 TYR B N 1
ATOM 6673 C CA . TYR B 1 397 ? -9.789 21.609 16.641 1 97.44 397 TYR B CA 1
ATOM 6674 C C . TYR B 1 397 ? -10.07 21.734 18.141 1 97.44 397 TYR B C 1
ATOM 6676 O O . TYR B 1 397 ? -9.625 22.688 18.781 1 97.44 397 TYR B O 1
ATOM 6684 N N . PHE B 1 398 ? -10.789 20.797 18.609 1 97.19 398 PHE B N 1
ATOM 6685 C CA . PHE B 1 398 ? -11.055 20.672 20.047 1 97.19 398 PHE B CA 1
ATOM 6686 C C . PHE B 1 398 ? -10.438 19.391 20.594 1 97.19 398 PHE B C 1
ATOM 6688 O O . PHE B 1 398 ? -11.117 18.359 20.688 1 97.19 398 PHE B O 1
ATOM 6695 N N . CYS B 1 399 ? -9.234 19.5 20.875 1 93.19 399 CYS B N 1
ATOM 6696 C CA . CYS B 1 399 ? -8.438 18.391 21.391 1 93.19 399 CYS B CA 1
ATOM 6697 C C . CYS B 1 399 ? -8 18.656 22.828 1 93.19 399 CYS B C 1
ATOM 6699 O O . CYS B 1 399 ? -7.25 19.594 23.078 1 93.19 399 CYS B O 1
ATOM 6701 N N . ASP B 1 400 ? -8.375 17.812 23.688 1 90.5 400 ASP B N 1
ATOM 6702 C CA . ASP B 1 400 ? -8.086 18 25.109 1 90.5 400 ASP B CA 1
ATOM 6703 C C . ASP B 1 400 ? -6.578 18.078 25.359 1 90.5 400 ASP B C 1
ATOM 6705 O O . ASP B 1 400 ? -6.113 18.922 26.125 1 90.5 400 ASP B O 1
ATOM 6709 N N . PHE B 1 401 ? -5.848 17.312 24.688 1 87.75 401 PHE B N 1
ATOM 6710 C CA . PHE B 1 401 ? -4.41 17.219 24.891 1 87.75 401 PHE B CA 1
ATOM 6711 C C . PHE B 1 401 ? -3.719 18.516 24.5 1 87.75 401 PHE B C 1
ATOM 6713 O O . PHE B 1 401 ? -2.713 18.891 25.109 1 87.75 401 PHE B O 1
ATOM 6720 N N . ILE B 1 402 ? -4.254 19.172 23.547 1 90.5 402 ILE B N 1
ATOM 6721 C CA . ILE B 1 402 ? -3.633 20.406 23.078 1 90.5 402 ILE B CA 1
ATOM 6722 C C . ILE B 1 402 ? -4.16 21.594 23.875 1 90.5 402 ILE B C 1
ATOM 6724 O O . ILE B 1 402 ? -3.391 22.453 24.312 1 90.5 402 ILE B O 1
ATOM 6728 N N . ILE B 1 403 ? -5.438 21.609 24.188 1 94.94 403 ILE B N 1
ATOM 6729 C CA . ILE B 1 403 ? -6.086 22.812 24.719 1 94.94 403 ILE B CA 1
ATOM 6730 C C . ILE B 1 403 ? -5.891 22.875 26.219 1 94.94 403 ILE B C 1
ATOM 6732 O O . ILE B 1 403 ? -5.719 23.969 26.781 1 94.94 403 ILE B O 1
ATOM 6736 N N . LYS B 1 404 ? -5.82 21.766 26.906 1 92.94 404 LYS B N 1
ATOM 6737 C CA . LYS B 1 404 ? -5.766 21.766 28.359 1 92.94 404 LYS B CA 1
ATOM 6738 C C . LYS B 1 404 ? -4.535 22.516 28.859 1 92.94 404 LYS B C 1
ATOM 6740 O O . LYS B 1 404 ? -4.633 23.312 29.797 1 92.94 404 LYS B O 1
ATOM 6745 N N . PRO B 1 405 ? -3.363 22.266 28.297 1 92.25 405 PRO B N 1
ATOM 6746 C CA . PRO B 1 405 ? -2.195 23.031 28.734 1 92.25 405 PRO B CA 1
ATOM 6747 C C . PRO B 1 405 ? -2.393 24.531 28.594 1 92.25 405 PRO B C 1
ATOM 6749 O O . PRO B 1 405 ? -1.856 25.312 29.391 1 92.25 405 PRO B O 1
ATOM 6752 N N . TYR B 1 406 ? -3.121 24.969 27.594 1 95.38 406 TYR B N 1
ATOM 6753 C CA . TYR B 1 406 ? -3.422 26.391 27.422 1 95.38 406 TYR B CA 1
ATOM 6754 C C . TYR B 1 406 ? -4.387 26.875 28.484 1 95.38 406 TYR B C 1
ATOM 6756 O O . TYR B 1 406 ? -4.242 27.984 29 1 95.38 406 TYR B O 1
ATOM 6764 N N . LEU B 1 407 ? -5.402 26.078 28.859 1 96.12 407 LEU B N 1
ATOM 6765 C CA . LEU B 1 407 ? -6.367 26.406 29.906 1 96.12 407 LEU B CA 1
ATOM 6766 C C . LEU B 1 407 ? -5.672 26.578 31.25 1 96.12 407 LEU B C 1
ATOM 6768 O O . LEU B 1 407 ?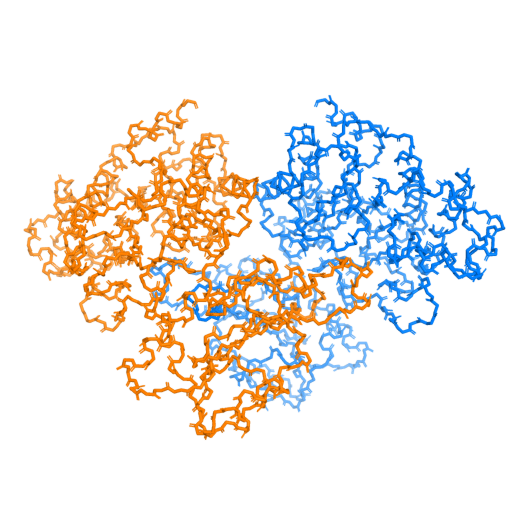 -6.047 27.438 32.031 1 96.12 407 LEU B O 1
ATOM 6772 N N . ASP B 1 408 ? -4.684 25.766 31.453 1 95.81 408 ASP B N 1
ATOM 6773 C CA . ASP B 1 408 ? -4.008 25.734 32.75 1 95.81 408 ASP B CA 1
ATOM 6774 C C . ASP B 1 408 ? -2.938 26.828 32.844 1 95.81 408 ASP B C 1
ATOM 6776 O O . ASP B 1 408 ? -2.443 27.125 33.906 1 95.81 408 ASP B O 1
ATOM 6780 N N . ASP B 1 409 ? -2.566 27.406 31.734 1 96.5 409 ASP B N 1
ATOM 6781 C CA . ASP B 1 409 ? -1.562 28.453 31.688 1 96.5 409 ASP B CA 1
ATOM 6782 C C . ASP B 1 409 ? -2.193 29.828 31.938 1 96.5 409 ASP B C 1
ATOM 6784 O O . ASP B 1 409 ? -3.137 30.219 31.25 1 96.5 409 ASP B O 1
ATOM 6788 N N . ALA B 1 410 ? -1.617 30.562 32.844 1 95.62 410 ALA B N 1
ATOM 6789 C CA . ALA B 1 410 ? -2.201 31.828 33.25 1 95.62 410 ALA B CA 1
ATOM 6790 C C . ALA B 1 410 ? -2.207 32.844 32.094 1 95.62 410 ALA B C 1
ATOM 6792 O O . ALA B 1 410 ? -3.123 33.656 32 1 95.62 410 ALA B O 1
ATOM 6793 N N . GLU B 1 411 ? -1.24 32.688 31.25 1 96 411 GLU B N 1
ATOM 6794 C CA . GLU B 1 411 ? -1.11 33.625 30.141 1 96 411 GLU B CA 1
ATOM 6795 C C . GLU B 1 411 ? -2.174 33.375 29.078 1 96 411 GLU B C 1
ATOM 6797 O O . GLU B 1 411 ? -2.629 34.281 28.406 1 96 411 GLU B O 1
ATOM 6802 N N . HIS B 1 412 ? -2.592 32.156 28.953 1 97.5 412 HIS B N 1
ATOM 6803 C CA . HIS B 1 412 ? -3.508 31.797 27.891 1 97.5 412 HIS B CA 1
ATOM 6804 C C . HIS B 1 412 ? -4.918 31.562 28.422 1 97.5 412 HIS B C 1
ATOM 6806 O O . HIS B 1 412 ? -5.902 31.891 27.766 1 97.5 412 HIS B O 1
ATOM 6812 N N . GLY B 1 413 ? -5.016 30.969 29.562 1 97.5 413 GLY B N 1
ATOM 6813 C CA . GLY B 1 413 ? -6.281 30.547 30.141 1 97.5 413 GLY B CA 1
ATOM 6814 C C . GLY B 1 413 ? -7.273 31.672 30.312 1 97.5 413 GLY B C 1
ATOM 6815 O O . GLY B 1 413 ? -8.484 31.469 30.25 1 97.5 413 GLY B O 1
ATOM 6816 N N . LYS B 1 414 ? -6.758 32.875 30.547 1 97.88 414 LYS B N 1
ATOM 6817 C CA . LYS B 1 414 ? -7.625 34.031 30.766 1 97.88 414 LYS B CA 1
ATOM 6818 C C . LYS B 1 414 ? -8.422 34.375 29.516 1 97.88 414 LYS B C 1
ATOM 6820 O O . LYS B 1 414 ? -9.43 35.062 29.578 1 97.88 414 LYS B O 1
ATOM 6825 N N . TYR B 1 415 ? -7.953 33.875 28.375 1 98.56 415 TYR B N 1
ATOM 6826 C CA . TYR B 1 415 ? -8.594 34.219 27.109 1 98.56 415 TYR B CA 1
ATOM 6827 C C . TYR B 1 415 ? -9.586 33.125 26.688 1 98.56 415 TYR B C 1
ATOM 6829 O O . TYR B 1 415 ? -10.25 33.25 25.656 1 98.56 415 TYR B O 1
ATOM 6837 N N . ILE B 1 416 ? -9.773 32 27.391 1 98.62 416 ILE B N 1
ATOM 6838 C CA . ILE B 1 416 ? -10.625 30.891 26.984 1 98.62 416 ILE B CA 1
ATOM 6839 C C . ILE B 1 416 ? -11.734 30.688 28 1 98.62 416 ILE B C 1
ATOM 6841 O O . ILE B 1 416 ? -11.469 30.641 29.203 1 98.62 416 ILE B O 1
ATOM 6845 N N . ASP B 1 417 ? -12.922 30.656 27.641 1 98.38 417 ASP B N 1
ATOM 6846 C CA . ASP B 1 417 ? -14.055 30.344 28.5 1 98.38 417 ASP B CA 1
ATOM 6847 C C . ASP B 1 417 ? -14.32 28.844 28.547 1 98.38 417 ASP B C 1
ATOM 6849 O O . ASP B 1 417 ? -15 28.297 27.672 1 98.38 417 ASP B O 1
ATOM 6853 N N . SER B 1 418 ? -13.945 28.219 29.578 1 97.06 418 SER B N 1
ATOM 6854 C CA . SER B 1 418 ? -14.008 26.766 29.703 1 97.06 418 SER B CA 1
ATOM 6855 C C . SER B 1 418 ? -15.445 26.25 29.625 1 97.06 418 SER B C 1
ATOM 6857 O O . SER B 1 418 ? -15.695 25.172 29.094 1 97.06 418 SER B O 1
ATOM 6859 N N . ALA B 1 419 ? -16.375 26.984 30.156 1 97.88 419 ALA B N 1
ATOM 6860 C CA . ALA B 1 419 ? -17.766 26.562 30.156 1 97.88 419 ALA B CA 1
ATOM 6861 C C . ALA B 1 419 ? -18.344 26.531 28.734 1 97.88 419 ALA B C 1
ATOM 6863 O O . ALA B 1 419 ? -19.094 25.625 28.391 1 97.88 419 ALA B O 1
ATOM 6864 N N . VAL B 1 420 ? -18.047 27.531 27.984 1 98.31 420 VAL B N 1
ATOM 6865 C CA . VAL B 1 420 ? -18.516 27.562 26.609 1 98.31 420 VAL B CA 1
ATOM 6866 C C . VAL B 1 420 ? -17.781 26.5 25.797 1 98.31 420 VAL B C 1
ATOM 6868 O O . VAL B 1 420 ? -18.406 25.797 25 1 98.31 420 VAL B O 1
ATOM 6871 N N . LEU B 1 421 ? -16.438 26.406 26.031 1 98.19 421 LEU B N 1
ATOM 6872 C CA . LEU B 1 421 ? -15.609 25.422 25.344 1 98.19 421 LEU B CA 1
ATOM 6873 C C . LEU B 1 421 ? -16.172 24.016 25.516 1 98.19 421 LEU B C 1
ATOM 6875 O O . LEU B 1 421 ? -16.125 23.219 24.578 1 98.19 421 LEU B O 1
ATOM 6879 N N . ASP B 1 422 ? -16.766 23.672 26.594 1 97.75 422 ASP B N 1
ATOM 6880 C CA . ASP B 1 422 ? -17.25 22.344 26.938 1 97.75 422 ASP B CA 1
ATOM 6881 C C . ASP B 1 422 ? -18.344 21.891 25.969 1 97.75 422 ASP B C 1
ATOM 6883 O O . ASP B 1 422 ? -18.578 20.688 25.797 1 97.75 422 ASP B O 1
ATOM 6887 N N . LYS B 1 423 ? -18.969 22.781 25.297 1 97.56 423 LYS B N 1
ATOM 6888 C CA . LYS B 1 423 ? -20.062 22.469 24.375 1 97.56 423 LYS B CA 1
ATOM 6889 C C . LYS B 1 423 ? -19.516 21.984 23.031 1 97.56 423 LYS B C 1
ATOM 6891 O O . LYS B 1 423 ? -20.281 21.469 22.203 1 97.56 423 LYS B O 1
ATOM 6896 N N . TYR B 1 424 ? -18.219 22.109 22.812 1 98.06 424 TYR B N 1
ATOM 6897 C CA . TYR B 1 424 ? -17.719 21.969 21.438 1 98.06 424 TYR B CA 1
ATOM 6898 C C . TYR B 1 424 ? -16.781 20.781 21.312 1 98.06 424 TYR B C 1
ATOM 6900 O O . TYR B 1 424 ? -16.312 20.469 20.219 1 98.06 424 TYR B O 1
ATOM 6908 N N . TRP B 1 425 ? -16.578 20.016 22.422 1 97.31 425 TRP B N 1
ATOM 6909 C CA . TRP B 1 425 ? -15.625 18.906 22.391 1 97.31 425 TRP B CA 1
ATOM 6910 C C . TRP B 1 425 ? -16.031 17.844 21.375 1 97.31 425 TRP B C 1
ATOM 6912 O O . TRP B 1 425 ? -15.188 17.281 20.688 1 97.31 425 TRP B O 1
ATOM 6922 N N . ASP B 1 426 ? -17.297 17.609 21.141 1 96.88 426 ASP B N 1
ATOM 6923 C CA . ASP B 1 426 ? -17.781 16.531 20.281 1 96.88 426 ASP B CA 1
ATOM 6924 C C . ASP B 1 426 ? -17.734 16.953 18.812 1 96.88 426 ASP B C 1
ATOM 6926 O O . ASP B 1 426 ? -17.906 16.125 17.906 1 96.88 426 ASP B O 1
ATOM 6930 N N . VAL B 1 427 ? -17.469 18.266 18.609 1 97.69 427 VAL B N 1
ATOM 6931 C CA . VAL B 1 427 ? -17.25 18.703 17.234 1 97.69 427 VAL B CA 1
ATOM 6932 C C . VAL B 1 427 ? -15.961 18.078 16.688 1 97.69 427 VAL B C 1
ATOM 6934 O O . VAL B 1 427 ? -15.867 17.781 15.5 1 97.69 427 VAL B O 1
ATOM 6937 N N . GLY B 1 428 ? -15.008 17.812 17.703 1 96 428 GLY B N 1
ATOM 6938 C CA . GLY B 1 428 ? -13.727 17.219 17.312 1 96 428 GLY B CA 1
ATOM 6939 C C . GLY B 1 428 ? -12.82 18.188 16.578 1 96 428 GLY B C 1
ATOM 6940 O O . GLY B 1 428 ? -12.125 19 17.203 1 96 428 GLY B O 1
ATOM 6941 N N . GLY B 1 429 ? -12.898 18.203 15.234 1 97.25 429 GLY B N 1
ATOM 6942 C CA . GLY B 1 429 ? -12.133 19.078 14.367 1 97.25 429 GLY B CA 1
ATOM 6943 C C . GLY B 1 429 ? -12.797 19.312 13.023 1 97.25 429 GLY B C 1
ATOM 6944 O O . GLY B 1 429 ? -13.422 18.422 12.469 1 97.25 429 GLY B O 1
ATOM 6945 N N . VAL B 1 430 ? -12.68 20.5 12.633 1 98.75 430 VAL B N 1
ATOM 6946 C CA . VAL B 1 430 ? -13.117 20.875 11.289 1 98.75 430 VAL B CA 1
ATOM 6947 C C . VAL B 1 430 ? -11.938 21.391 10.477 1 98.75 430 VAL B C 1
ATOM 6949 O O . VAL B 1 430 ? -11.172 22.234 10.945 1 98.75 430 VAL B O 1
ATOM 6952 N N . ARG B 1 431 ? -11.727 20.844 9.367 1 98.75 431 ARG B N 1
ATOM 6953 C CA . ARG B 1 431 ? -10.711 21.266 8.406 1 98.75 431 ARG B CA 1
ATOM 6954 C C . ARG B 1 431 ? -11.273 21.281 6.992 1 98.75 431 ARG B C 1
ATOM 6956 O O . ARG B 1 431 ? -12.078 20.422 6.621 1 98.75 431 ARG B O 1
ATOM 6963 N N . ILE B 1 432 ? -11.031 22.25 6.266 1 98.94 432 ILE B N 1
ATOM 6964 C CA . ILE B 1 432 ? -11.352 22.375 4.848 1 98.94 432 ILE B CA 1
ATOM 6965 C C . ILE B 1 432 ? -10.086 22.688 4.055 1 98.94 432 ILE B C 1
ATOM 6967 O O . ILE B 1 432 ? -9.367 23.641 4.367 1 98.94 432 ILE B O 1
ATOM 6971 N N . GLU B 1 433 ? -9.781 21.828 3.113 1 98.88 433 GLU B N 1
ATOM 6972 C CA . GLU B 1 433 ? -8.523 21.953 2.387 1 98.88 433 GLU B CA 1
ATOM 6973 C C . GLU B 1 433 ? -8.734 21.859 0.88 1 98.88 433 GLU B C 1
ATOM 6975 O O . GLU B 1 433 ? -9.406 20.938 0.409 1 98.88 433 GLU B O 1
ATOM 6980 N N . ASP B 1 434 ? -8.258 22.797 0.126 1 98.88 434 ASP B N 1
ATOM 6981 C CA . ASP B 1 434 ? -8.227 22.797 -1.333 1 98.88 434 ASP B CA 1
ATOM 6982 C C . ASP B 1 434 ? -6.801 22.953 -1.855 1 98.88 434 ASP B C 1
ATOM 6984 O O . ASP B 1 434 ? -5.895 23.312 -1.104 1 98.88 434 ASP B O 1
ATOM 6988 N N . ASN B 1 435 ? -6.625 22.594 -3.082 1 98.94 435 ASN B N 1
ATOM 6989 C CA . ASN B 1 435 ? -5.387 22.797 -3.83 1 98.94 435 ASN B CA 1
ATOM 6990 C C . ASN B 1 435 ? -5.5 23.984 -4.785 1 98.94 435 ASN B C 1
ATOM 6992 O O . ASN B 1 435 ? -6.348 23.984 -5.68 1 98.94 435 ASN B O 1
ATOM 6996 N N . VAL B 1 436 ? -4.598 24.953 -4.668 1 98.88 436 VAL B N 1
ATOM 6997 C CA . VAL B 1 436 ? -4.762 26.234 -5.328 1 98.88 436 VAL B CA 1
ATOM 6998 C C . VAL B 1 436 ? -3.543 26.531 -6.199 1 98.88 436 VAL B C 1
ATOM 7000 O O . VAL B 1 436 ? -2.41 26.531 -5.711 1 98.88 436 VAL B O 1
ATOM 7003 N N . LEU B 1 437 ? -3.779 26.766 -7.512 1 98.81 437 LEU B N 1
ATOM 7004 C CA . LEU B 1 437 ? -2.742 27.234 -8.43 1 98.81 437 LEU B CA 1
ATOM 7005 C C . LEU B 1 437 ? -2.531 28.734 -8.297 1 98.81 437 LEU B C 1
ATOM 7007 O O . LEU B 1 437 ? -3.469 29.516 -8.469 1 98.81 437 LEU B O 1
ATOM 7011 N N . VAL B 1 438 ? -1.368 29.172 -7.945 1 98.81 438 VAL B N 1
ATOM 7012 C CA . VAL B 1 438 ? -1.035 30.594 -7.816 1 98.81 438 VAL B CA 1
ATOM 7013 C C . VAL B 1 438 ? -0.781 31.188 -9.195 1 98.81 438 VAL B C 1
ATOM 7015 O O . VAL B 1 438 ? -0.017 30.641 -9.992 1 98.81 438 VAL B O 1
ATOM 7018 N N . THR B 1 439 ? -1.446 32.25 -9.484 1 98.12 439 THR B N 1
ATOM 7019 C CA . THR B 1 439 ? -1.236 32.969 -10.734 1 98.12 439 THR B CA 1
ATOM 7020 C C . THR B 1 439 ? -0.656 34.375 -10.477 1 98.12 439 THR B C 1
ATOM 7022 O O . THR B 1 439 ? -0.473 34.75 -9.32 1 98.12 439 THR B O 1
ATOM 7025 N N . GLU B 1 440 ? -0.354 35.094 -11.531 1 97.69 440 GLU B N 1
ATOM 7026 C CA . GLU B 1 440 ? 0.282 36.406 -11.414 1 97.69 440 GLU B CA 1
ATOM 7027 C C . GLU B 1 440 ? -0.609 37.375 -10.648 1 97.69 440 GLU B C 1
ATOM 7029 O O . GLU B 1 440 ? -0.12 38.188 -9.859 1 97.69 440 GLU B O 1
ATOM 7034 N N . SER B 1 441 ? -1.916 37.281 -10.852 1 97.44 441 SER B N 1
ATOM 7035 C CA . SER B 1 441 ? -2.807 38.312 -10.312 1 97.44 441 SER B CA 1
ATOM 7036 C C . SER B 1 441 ? -3.824 37.688 -9.352 1 97.44 441 SER B C 1
ATOM 7038 O O . SER B 1 441 ? -4.762 38.375 -8.922 1 97.44 441 SER B O 1
ATOM 7040 N N . GLY B 1 442 ? -3.67 36.5 -9.078 1 98 442 GLY B N 1
ATOM 7041 C CA . GLY B 1 442 ? -4.59 35.812 -8.188 1 98 442 GLY B CA 1
ATOM 7042 C C . GLY B 1 442 ? -4.301 34.312 -8.055 1 98 442 GLY B C 1
ATOM 7043 O O . GLY B 1 442 ? -3.143 33.938 -7.906 1 98 442 GLY B O 1
ATOM 7044 N N . SER B 1 443 ? -5.363 33.562 -7.984 1 98.06 443 SER B N 1
ATOM 7045 C CA . SER B 1 443 ? -5.219 32.125 -7.848 1 98.06 443 SER B CA 1
ATOM 7046 C C . SER B 1 443 ? -6.395 31.375 -8.477 1 98.06 443 SER B C 1
ATOM 7048 O O . SER B 1 443 ? -7.418 31.984 -8.797 1 98.06 443 SER B O 1
ATOM 7050 N N . GLU B 1 444 ? -6.215 30.156 -8.781 1 98.31 444 GLU B N 1
ATOM 7051 C CA . GLU B 1 444 ? -7.254 29.266 -9.273 1 98.31 444 GLU B CA 1
ATOM 7052 C C . GLU B 1 444 ? -7.383 28.031 -8.383 1 98.31 444 GLU B C 1
ATOM 7054 O O . GLU B 1 444 ? -6.406 27.312 -8.164 1 98.31 444 GLU B O 1
ATOM 7059 N N . ASN B 1 445 ? -8.562 27.828 -7.84 1 98.56 445 ASN B N 1
ATOM 7060 C CA . ASN B 1 445 ? -8.812 26.641 -7.043 1 98.56 445 ASN B CA 1
ATOM 7061 C C . ASN B 1 445 ? -9 25.406 -7.926 1 98.56 445 ASN B C 1
ATOM 7063 O O . ASN B 1 445 ? -9.93 25.344 -8.727 1 98.56 445 ASN B O 1
ATOM 7067 N N . LEU B 1 446 ? -8.133 24.375 -7.789 1 98.62 446 LEU B N 1
ATOM 7068 C CA . LEU B 1 446 ? -8.148 23.188 -8.641 1 98.62 446 LEU B CA 1
ATOM 7069 C C . LEU B 1 446 ? -9.07 22.125 -8.07 1 98.62 446 LEU B C 1
ATOM 7071 O O . LEU B 1 446 ? -9.352 21.125 -8.727 1 98.62 446 LEU B O 1
ATOM 7075 N N . THR B 1 447 ? -9.562 22.281 -6.859 1 98.69 447 THR B N 1
ATOM 7076 C CA . THR B 1 447 ? -10.383 21.297 -6.164 1 98.69 447 THR B CA 1
ATOM 7077 C C . THR B 1 447 ? -11.859 21.516 -6.461 1 98.69 447 THR B C 1
ATOM 7079 O O . THR B 1 447 ? -12.375 22.625 -6.281 1 98.69 447 THR B O 1
ATOM 7082 N N . SER B 1 448 ? -12.516 20.469 -6.848 1 98.06 448 SER B N 1
ATOM 7083 C CA . SER B 1 448 ? -13.922 20.609 -7.215 1 98.06 448 SER B CA 1
ATOM 7084 C C . SER B 1 448 ? -14.828 19.984 -6.164 1 98.06 448 SER B C 1
ATOM 7086 O O . SER B 1 448 ? -16.047 20.109 -6.238 1 98.06 448 SER B O 1
ATOM 7088 N N . ALA B 1 449 ? -14.289 19.297 -5.156 1 98.69 449 ALA B N 1
ATOM 7089 C CA . ALA B 1 449 ? -15.117 18.766 -4.086 1 98.69 449 ALA B CA 1
ATOM 7090 C C . ALA B 1 449 ? -15.938 19.859 -3.416 1 98.69 449 ALA B C 1
ATOM 7092 O O . ALA B 1 449 ? -15.414 20.922 -3.09 1 98.69 449 ALA B O 1
ATOM 7093 N N . ILE B 1 450 ? -17.156 19.641 -3.164 1 98.38 450 ILE B N 1
ATOM 7094 C CA . ILE B 1 450 ? -18.047 20.672 -2.629 1 98.38 450 ILE B CA 1
ATOM 7095 C C . ILE B 1 450 ? -17.641 20.984 -1.191 1 98.38 450 ILE B C 1
ATOM 7097 O O . ILE B 1 450 ? -17.156 20.125 -0.462 1 98.38 450 ILE B O 1
ATOM 7101 N N . LYS B 1 451 ? -17.812 22.25 -0.802 1 98.5 451 LYS B N 1
ATOM 7102 C CA . LYS B 1 451 ? -17.453 22.625 0.565 1 98.5 451 LYS B CA 1
ATOM 7103 C C . LYS B 1 451 ? -18.5 23.562 1.16 1 98.5 451 LYS B C 1
ATOM 7105 O O . LYS B 1 451 ? -18.453 23.875 2.354 1 98.5 451 LYS B O 1
ATOM 7110 N N . GLU B 1 452 ? -19.438 24.062 0.353 1 98.62 452 GLU B N 1
ATOM 7111 C CA . GLU B 1 452 ? -20.516 24.859 0.917 1 98.62 452 GLU B CA 1
ATOM 7112 C C . GLU B 1 452 ? -21.453 23.984 1.758 1 98.62 452 GLU B C 1
ATOM 7114 O O . GLU B 1 452 ? -21.922 22.938 1.301 1 98.62 452 GLU B O 1
ATOM 7119 N N . PRO B 1 453 ? -21.719 24.438 3.002 1 98.12 453 PRO B N 1
ATOM 7120 C CA . PRO B 1 453 ? -22.484 23.562 3.904 1 98.12 453 PRO B CA 1
ATOM 7121 C C . PRO B 1 453 ? -23.844 23.172 3.33 1 98.12 453 PRO B C 1
ATOM 7123 O O . PRO B 1 453 ? -24.281 22.031 3.498 1 98.12 453 PRO B O 1
ATOM 7126 N N . GLY B 1 454 ? -24.547 24.109 2.652 1 97.94 454 GLY B N 1
ATOM 7127 C CA . GLY B 1 454 ? -25.812 23.766 2.037 1 97.94 454 GLY B CA 1
ATOM 7128 C C . GLY B 1 454 ? -25.703 22.641 1.015 1 97.94 454 GLY B C 1
ATOM 7129 O O . GLY B 1 454 ? -26.562 21.766 0.951 1 97.94 454 GLY B O 1
ATOM 7130 N N . GLU B 1 455 ? -24.703 22.672 0.173 1 98.19 455 GLU B N 1
ATOM 7131 C CA . GLU B 1 455 ? -24.469 21.641 -0.834 1 98.19 455 GLU B CA 1
ATOM 7132 C C . GLU B 1 455 ? -24.125 20.297 -0.187 1 98.19 455 GLU B C 1
ATOM 7134 O O . GLU B 1 455 ? -24.578 19.25 -0.648 1 98.19 455 GLU B O 1
ATOM 7139 N N . ILE B 1 456 ? -23.312 20.375 0.866 1 98.5 456 ILE B N 1
ATOM 7140 C CA . ILE B 1 456 ? -22.922 19.172 1.59 1 98.5 456 ILE B CA 1
ATOM 7141 C C . ILE B 1 456 ? -24.156 18.5 2.184 1 98.5 456 ILE B C 1
ATOM 7143 O O . ILE B 1 456 ? -24.375 17.297 1.987 1 98.5 456 ILE B O 1
ATOM 7147 N N . GLU B 1 457 ? -24.984 19.281 2.877 1 98.19 457 GLU B N 1
ATOM 7148 C CA . GLU B 1 457 ? -26.188 18.75 3.496 1 98.19 457 GLU B CA 1
ATOM 7149 C C . GLU B 1 457 ? -27.141 18.172 2.449 1 98.19 457 GLU B C 1
ATOM 7151 O O . GLU B 1 457 ? -27.734 17.109 2.656 1 98.19 457 GLU B O 1
ATOM 7156 N N . ALA B 1 458 ? -27.25 18.844 1.33 1 97.88 458 ALA B N 1
ATOM 7157 C CA . ALA B 1 458 ? -28.125 18.406 0.261 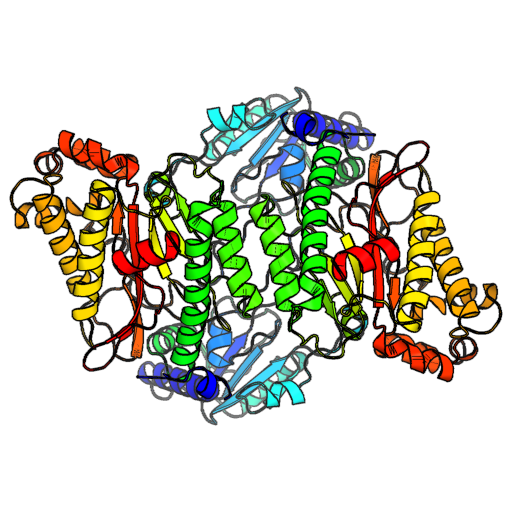1 97.88 458 ALA B CA 1
ATOM 7158 C C . ALA B 1 458 ? -27.656 17.062 -0.319 1 97.88 458 ALA B C 1
ATOM 7160 O O . ALA B 1 458 ? -28.469 16.188 -0.589 1 97.88 458 ALA B O 1
ATOM 7161 N N . LEU B 1 459 ? -26.375 16.922 -0.493 1 97.38 459 LEU B N 1
ATOM 7162 C CA . LEU B 1 459 ? -25.812 15.719 -1.082 1 97.38 459 LEU B CA 1
ATOM 7163 C C . LEU B 1 459 ? -26 14.523 -0.15 1 97.38 459 LEU B C 1
ATOM 7165 O O . LEU B 1 459 ? -26.328 13.422 -0.6 1 97.38 459 LEU B O 1
ATOM 7169 N N . ILE B 1 460 ? -25.797 14.695 1.117 1 97.44 460 ILE B N 1
ATOM 7170 C CA . ILE B 1 460 ? -25.891 13.602 2.08 1 97.44 460 ILE B CA 1
ATOM 7171 C C . ILE B 1 460 ? -27.344 13.203 2.271 1 97.44 460 ILE B C 1
ATOM 7173 O O . ILE B 1 460 ? -27.656 12.023 2.455 1 97.44 460 ILE B O 1
ATOM 7177 N N . SER B 1 461 ? -28.297 14.172 2.252 1 92.38 461 SER B N 1
ATOM 7178 C CA . SER B 1 461 ? -29.719 13.914 2.52 1 92.38 461 SER B CA 1
ATOM 7179 C C . SER B 1 461 ? -30.422 13.344 1.292 1 92.38 461 SER B C 1
ATOM 7181 O O . SER B 1 461 ? -31.531 12.836 1.391 1 92.38 461 SER B O 1
ATOM 7183 N N . GLY B 1 462 ? -29.891 13.414 0.09 1 83.31 462 GLY B N 1
ATOM 7184 C CA . GLY B 1 462 ? -30.516 12.953 -1.135 1 83.31 462 GLY B CA 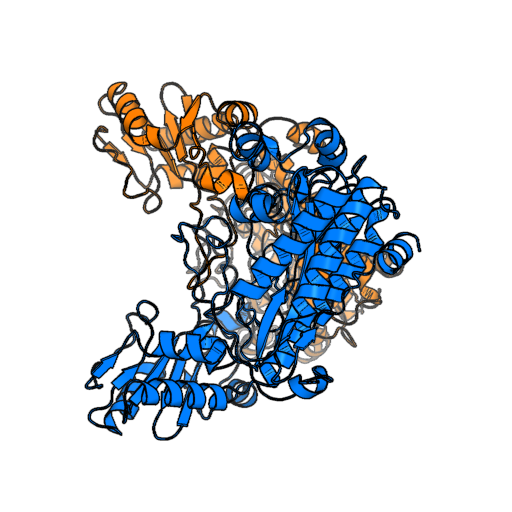1
ATOM 7185 C C . GLY B 1 462 ? -30.094 11.547 -1.526 1 83.31 462 GLY B C 1
ATOM 7186 O O . GLY B 1 462 ? -29.141 11.008 -0.972 1 83.31 462 GLY B O 1
#

Radius of gyration: 30.01 Å; Cα contacts (8 Å, |Δi|>4): 2077; chains: 2; bounding box: 67×83×71 Å

Sequence (924 aa):
MVAQDFEAVLKGKYPAKAHGKRVVDIIRRNTPGATGVLYLEGRMTKLQEDNDSPEHFRQRRYFYYLTGCNLADSHFAYDMESSKAILFIPPMDPGDVIWSGLPVSPDDALKMYDVDEVKFTTDINPTLTHLAAQCPGSTVFAIAGQVSDNVTFLEFENKDFAALKDAVDVARVVKDEFEVALIRKANHVSSLGHKAVLERARSAAYERELEAAFLERCVALGAKEMAYHPILAAGKAAATLHYVDNNAPLEGKLNVLIDAGAEWDNYAADITRTFPLSGKFTKESRDIYDIVLKMQKDCIAMIKAGVLWDDVHLHAHRIAIDGLLSLGILKGDANEILEARTSAAFFPHGLGHYLGLDTHDVGGNPNRQDKDALFRYLRLRGRVPAGSVVTVEPGVYFCDFIIKPYLDDAEHGKYIDSAVLDKYWDVGGVRIEDNVLVTESGSENLTSAIKEPGEIEALISGMVAQDFEAVLKGKYPAKAHGKRVVDIIRRNTPGATGVLYLEGRMTKLQEDNDSPEHFRQRRYFYYLTGCNLADSHFAYDMESSKAILFIPPMDPGDVIWSGLPVSPDDALKMYDVDEVKFTTDINPTLTHLAAQCPGSTVFAIAGQVSDNVTFLEFENKDFAALKDAVDVARVVKDEFEVALIRKANHVSSLGHKAVLERARSAAYERELEAAFLERCVALGAKEMAYHPILAAGKAAATLHYVDNNAPLEGKLNVLIDAGAEWDNYAADITRTFPLSGKFTKESRDIYDIVLKMQKDCIAMIKAGVLWDDVHLHAHRIAIDGLLSLGILKGDANEILEARTSAAFFPHGLGHYLGLDTHDVGGNPNRQDKDALFRYLRLRGRVPAGSVVTVEPGVYFCDFIIKPYLDDAEHGKYIDSAVLDKYWDVGGVRIEDNVLVTESGSENLTSAIKEPGEIEALISG